Protein AF-0000000075780734 (afdb_homodimer)

InterPro domains:
  IPR013120 Fatty acyl-CoA reductase-like, NAD-binding domain [PF07993] (16-285)
  IPR026055 Fatty acyl-CoA reductase [PTHR11011] (5-452)
  IPR033640 Fatty acyl-CoA reductase, C-terminal [PF03015] (357-449)
  IPR033640 Fatty acyl-CoA reductase, C-terminal [cd09071] (356-446)
  IPR036291 NAD(P)-binding domain superfamily [SSF51735] (4-291)

Structure (mmCIF, N/CA/C/O backbone):
data_AF-0000000075780734-model_v1
#
loop_
_entity.id
_entity.type
_entity.pdbx_description
1 polymer 'Fatty acyl-CoA reductase'
#
loop_
_atom_site.group_PDB
_atom_site.id
_atom_site.type_symbol
_atom_site.label_atom_id
_atom_site.label_alt_id
_atom_site.label_comp_id
_atom_site.label_asym_id
_atom_site.label_entity_id
_atom_site.label_seq_id
_atom_site.pdbx_PDB_ins_code
_atom_site.Cartn_x
_atom_site.Cartn_y
_atom_site.Cartn_z
_atom_site.occupancy
_atom_site.B_iso_or_equiv
_atom_site.auth_seq_id
_atom_site.auth_comp_id
_atom_site.auth_asym_id
_atom_site.auth_atom_id
_atom_site.pdbx_PDB_model_num
ATOM 1 N N . MET A 1 1 ? -35.531 41.156 9.164 1 68.5 1 MET A N 1
ATOM 2 C CA . MET A 1 1 ? -34.125 41.5 9.086 1 68.5 1 MET A CA 1
ATOM 3 C C . MET A 1 1 ? -33.25 40.375 9.672 1 68.5 1 MET A C 1
ATOM 5 O O . MET A 1 1 ? -33.656 39.719 10.617 1 68.5 1 MET A O 1
ATOM 9 N N . ALA A 1 2 ? -32.25 40.062 8.992 1 86.81 2 ALA A N 1
ATOM 10 C CA . ALA A 1 2 ? -31.328 39.062 9.531 1 86.81 2 ALA A CA 1
ATOM 11 C C . ALA A 1 2 ? -30.844 39.438 10.922 1 86.81 2 ALA A C 1
ATOM 13 O O . ALA A 1 2 ? -30.609 40.625 11.203 1 86.81 2 ALA A O 1
ATOM 14 N N . PRO A 1 3 ? -30.922 38.562 11.852 1 94.81 3 PRO A N 1
ATOM 15 C CA . PRO A 1 3 ? -30.391 38.875 13.18 1 94.81 3 PRO A CA 1
ATOM 16 C C . PRO A 1 3 ? -28.922 39.312 13.141 1 94.81 3 PRO A C 1
ATOM 18 O O . PRO A 1 3 ? -28.203 38.969 12.203 1 94.81 3 PRO A O 1
ATOM 21 N N . SER A 1 4 ? -28.562 40.094 14.086 1 97.06 4 SER A N 1
ATOM 22 C CA . SER A 1 4 ? -27.141 40.375 14.258 1 97.06 4 SER A CA 1
ATOM 23 C C . SER A 1 4 ? -26.375 39.094 14.633 1 97.06 4 SER A C 1
ATOM 25 O O . SER A 1 4 ? -26.984 38.094 14.992 1 97.06 4 SER A O 1
ATOM 27 N N . VAL A 1 5 ? -25.062 39.156 14.547 1 98.12 5 VAL A N 1
ATOM 28 C CA . VAL A 1 5 ? -24.234 37.969 14.812 1 98.12 5 VAL A CA 1
ATOM 29 C C . VAL A 1 5 ? -24.406 37.562 16.281 1 98.12 5 VAL A C 1
ATOM 31 O O . VAL A 1 5 ? -24.672 36.375 16.562 1 98.12 5 VAL A O 1
ATOM 34 N N . PRO A 1 6 ? -24.391 38.5 17.266 1 98 6 PRO A N 1
ATOM 35 C CA . PRO A 1 6 ? -24.609 38.094 18.641 1 98 6 PRO A CA 1
ATOM 36 C C . PRO A 1 6 ? -26.031 37.562 18.891 1 98 6 PRO A C 1
ATOM 38 O O . PRO A 1 6 ? -26.219 36.656 19.688 1 98 6 PRO A O 1
ATOM 41 N N . GLU A 1 7 ? -26.953 38.125 18.219 1 97.75 7 GLU A N 1
ATOM 42 C CA . GLU A 1 7 ? -28.328 37.656 18.328 1 97.75 7 GLU A CA 1
ATOM 43 C C . GLU A 1 7 ? -28.469 36.219 17.812 1 97.75 7 GLU A C 1
ATOM 45 O O . GLU A 1 7 ? -29.234 35.438 18.375 1 97.75 7 GLU A O 1
ATOM 50 N N . PHE A 1 8 ? -27.859 35.969 16.734 1 98 8 PHE A N 1
ATOM 51 C CA . PHE A 1 8 ? -27.875 34.594 16.188 1 98 8 PHE A CA 1
ATOM 52 C C . PHE A 1 8 ? -27.359 33.594 17.203 1 98 8 PHE A C 1
ATOM 54 O O . PHE A 1 8 ? -27.938 32.531 17.359 1 98 8 PHE A O 1
ATOM 61 N N . TYR A 1 9 ? -26.312 33.906 17.938 1 98.5 9 TYR A N 1
ATOM 62 C CA . TYR A 1 9 ? -25.672 32.969 18.875 1 98.5 9 TYR A CA 1
ATOM 63 C C . TYR A 1 9 ? -26.422 32.938 20.203 1 98.5 9 TYR A C 1
ATOM 65 O O . TYR A 1 9 ? -26.172 32.062 21.031 1 98.5 9 TYR A O 1
ATOM 73 N N . LYS A 1 10 ? -27.344 33.906 20.375 1 98.38 10 LYS A N 1
ATOM 74 C CA . LYS A 1 10 ? -28.078 34 21.641 1 98.38 10 LYS A CA 1
ATOM 75 C C . LYS A 1 10 ? -28.875 32.719 21.906 1 98.38 10 LYS A C 1
ATOM 77 O O . LYS A 1 10 ? -29.609 32.25 21.031 1 98.38 10 LYS A O 1
ATOM 82 N N . GLY A 1 11 ? -28.625 32.125 23.047 1 98.12 11 GLY A N 1
ATOM 83 C CA . GLY A 1 11 ? -29.359 30.969 23.484 1 98.12 11 GLY A CA 1
ATOM 84 C C . GLY A 1 11 ? -28.922 29.688 22.797 1 98.12 11 GLY A C 1
ATOM 85 O O . GLY A 1 11 ? -29.516 28.625 23 1 98.12 11 GLY A O 1
ATOM 86 N N . LYS A 1 12 ? -27.938 29.75 22 1 98.25 12 LYS A N 1
ATOM 87 C CA . LYS A 1 12 ? -27.469 28.578 21.266 1 98.25 12 LYS A CA 1
ATOM 88 C C . LYS A 1 12 ? -26.453 27.781 22.078 1 98.25 12 LYS A C 1
ATOM 90 O O . LYS A 1 12 ? -25.75 28.344 22.922 1 98.25 12 LYS A O 1
ATOM 95 N N . SER A 1 13 ? -26.422 26.516 21.828 1 98.69 13 SER A N 1
ATOM 96 C CA . SER A 1 13 ? -25.406 25.609 22.359 1 98.69 13 SER A CA 1
ATOM 97 C C . SER A 1 13 ? -24.406 25.219 21.281 1 98.69 13 SER A C 1
ATOM 99 O O . SER A 1 13 ? -24.797 24.828 20.172 1 98.69 13 SER A O 1
ATOM 101 N N . ILE A 1 14 ? -23.125 25.375 21.594 1 98.81 14 ILE A N 1
ATOM 102 C CA . ILE A 1 14 ? -22.062 25.203 20.609 1 98.81 14 ILE A CA 1
ATOM 103 C C . ILE A 1 14 ? -21.094 24.141 21.094 1 98.81 14 ILE A C 1
ATOM 105 O O . ILE A 1 14 ? -20.641 24.172 22.25 1 98.81 14 ILE A O 1
ATOM 109 N N . LEU A 1 15 ? -20.812 23.141 20.266 1 98.81 15 LEU A N 1
ATOM 110 C CA . LEU A 1 15 ? -19.75 22.172 20.531 1 98.81 15 LEU A CA 1
ATOM 111 C C . LEU A 1 15 ? -18.469 22.562 19.828 1 98.81 15 LEU A C 1
ATOM 113 O O . LEU A 1 15 ? -18.453 22.797 18.625 1 98.81 15 LEU A O 1
ATOM 117 N N . ILE A 1 16 ? -17.391 22.703 20.578 1 98.5 16 ILE A N 1
ATOM 118 C CA . ILE A 1 16 ? -16.078 23.031 20.031 1 98.5 16 ILE A CA 1
ATOM 119 C C . ILE A 1 16 ? -15.102 21.891 20.312 1 98.5 16 ILE A C 1
ATOM 121 O O . ILE A 1 16 ? -14.938 21.469 21.453 1 98.5 16 ILE A O 1
ATOM 125 N N . THR A 1 17 ? -14.547 21.344 19.234 1 97.81 17 THR A N 1
ATOM 126 C CA . THR A 1 17 ? -13.414 20.438 19.391 1 97.81 17 THR A CA 1
ATOM 127 C C . THR A 1 17 ? -12.102 21.188 19.172 1 97.81 17 THR A C 1
ATOM 129 O O . THR A 1 17 ? -12.055 22.172 18.422 1 97.81 17 THR A O 1
ATOM 132 N N . GLY A 1 18 ? -11.023 20.844 19.891 1 95.75 18 GLY A N 1
ATOM 133 C CA . GLY A 1 18 ? -9.734 21.5 19.766 1 95.75 18 GLY A CA 1
ATOM 134 C C . GLY A 1 18 ? -9.648 22.781 20.562 1 95.75 18 GLY A C 1
ATOM 135 O O . GLY A 1 18 ? -8.852 23.672 20.25 1 95.75 18 GLY A O 1
ATOM 136 N N . SER A 1 19 ? -10.406 22.875 21.625 1 95.81 19 SER A N 1
ATOM 137 C CA . SER A 1 19 ? -10.508 24.125 22.375 1 95.81 19 SER A CA 1
ATOM 138 C C . SER A 1 19 ? -9.234 24.391 23.172 1 95.81 19 SER A C 1
ATOM 140 O O . SER A 1 19 ? -9.031 25.5 23.672 1 95.81 19 SER A O 1
ATOM 142 N N . THR A 1 20 ? -8.375 23.406 23.281 1 93.25 20 THR A N 1
ATOM 143 C CA . THR A 1 20 ? -7.113 23.609 23.984 1 93.25 20 THR A CA 1
ATOM 144 C C . THR A 1 20 ? -6.02 24.047 23.016 1 93.25 20 THR A C 1
ATOM 146 O O . THR A 1 20 ? -4.934 24.453 23.438 1 93.25 20 THR A O 1
ATOM 149 N N . GLY A 1 21 ? -6.316 24.031 21.797 1 93.62 21 GLY A N 1
ATOM 150 C CA . GLY A 1 21 ? -5.367 24.469 20.781 1 93.62 21 GLY A CA 1
ATOM 151 C C . GLY A 1 21 ? -5.348 25.969 20.609 1 93.62 21 GLY A C 1
ATOM 152 O O . GLY A 1 21 ? -6.168 26.688 21.188 1 93.62 21 GLY A O 1
ATOM 153 N N . PHE A 1 22 ? -4.484 26.391 19.75 1 95.44 22 PHE A N 1
ATOM 154 C CA . PHE A 1 22 ? -4.23 27.797 19.484 1 95.44 22 PHE A CA 1
ATOM 155 C C . PHE A 1 22 ? -5.488 28.484 18.969 1 95.44 22 PHE A C 1
ATOM 157 O O . PHE A 1 22 ? -6.02 29.391 19.625 1 95.44 22 PHE A O 1
ATOM 164 N N . VAL A 1 23 ? -6.055 27.984 17.875 1 96.75 23 VAL A N 1
ATOM 165 C CA . VAL A 1 23 ? -7.25 28.562 17.281 1 96.75 23 VAL A CA 1
ATOM 166 C C . VAL A 1 23 ? -8.453 28.312 18.188 1 96.75 23 VAL A C 1
ATOM 168 O O . VAL A 1 23 ? -9.305 29.188 18.344 1 96.75 23 VAL A O 1
ATOM 171 N N . GLY A 1 24 ? -8.484 27.156 18.781 1 97.25 24 GLY A N 1
ATOM 172 C CA . GLY A 1 24 ? -9.586 26.781 19.656 1 97.25 24 GLY A CA 1
ATOM 173 C C . GLY A 1 24 ? -9.742 27.719 20.844 1 97.25 24 GLY A C 1
ATOM 174 O O . GLY A 1 24 ? -10.852 28.141 21.172 1 97.25 24 GLY A O 1
ATOM 175 N N . LYS A 1 25 ? -8.641 28.047 21.531 1 97.25 25 LYS A N 1
ATOM 176 C CA . LYS A 1 25 ? -8.672 28.953 22.656 1 97.25 25 LYS A CA 1
ATOM 177 C C . LYS A 1 25 ? -9.195 30.328 22.25 1 97.25 25 LYS A C 1
ATOM 179 O O . LYS A 1 25 ? -10 30.938 22.953 1 97.25 25 LYS A O 1
ATOM 184 N N . ALA A 1 26 ? -8.695 30.75 21.094 1 97.75 26 ALA A N 1
ATOM 185 C CA . ALA A 1 26 ? -9.109 32.062 20.594 1 97.75 26 ALA A CA 1
ATOM 186 C C . ALA A 1 26 ? -10.602 32.062 20.25 1 97.75 26 ALA A C 1
ATOM 188 O O . ALA A 1 26 ? -11.281 33.062 20.453 1 97.75 26 ALA A O 1
ATOM 189 N N . LEU A 1 27 ? -11.086 30.969 19.75 1 98.06 27 LEU A N 1
ATOM 190 C CA . LEU A 1 27 ? -12.5 30.828 19.422 1 98.06 27 LEU A CA 1
ATOM 191 C C . LEU A 1 27 ? -13.367 30.938 20.672 1 98.06 27 LEU A C 1
ATOM 193 O O . LEU A 1 27 ? -14.367 31.656 20.672 1 98.06 27 LEU A O 1
ATOM 197 N N . VAL A 1 28 ? -12.984 30.219 21.672 1 98.19 28 VAL A N 1
ATOM 198 C CA . VAL A 1 28 ? -13.719 30.219 22.938 1 98.19 28 VAL A CA 1
ATOM 199 C C . VAL A 1 28 ? -13.734 31.625 23.516 1 98.19 28 VAL A C 1
ATOM 201 O O . VAL A 1 28 ? -14.781 32.125 23.938 1 98.19 28 VAL A O 1
ATOM 204 N N . GLU A 1 29 ? -12.562 32.25 23.547 1 98.38 29 GLU A N 1
ATOM 205 C CA . GLU A 1 29 ? -12.445 33.594 24.109 1 98.38 29 GLU A CA 1
ATOM 206 C C . GLU A 1 29 ? -13.352 34.594 23.375 1 98.38 29 GLU A C 1
ATOM 208 O O . GLU A 1 29 ? -14.07 35.375 24 1 98.38 29 GLU A O 1
ATOM 213 N N . LYS A 1 30 ? -13.328 34.594 22.062 1 98.44 30 LYS A N 1
ATOM 214 C CA . LYS A 1 30 ? -14.117 35.5 21.25 1 98.44 30 LYS A CA 1
ATOM 215 C C . LYS A 1 30 ? -15.609 35.281 21.469 1 98.44 30 LYS A C 1
ATOM 217 O O . LYS A 1 30 ? -16.375 36.25 21.578 1 98.44 30 LYS A O 1
ATOM 222 N N . LEU A 1 31 ? -16.047 34.031 21.484 1 98.12 31 LEU A N 1
ATOM 223 C CA . LEU A 1 31 ? -17.453 33.719 21.703 1 98.12 31 LEU A CA 1
ATOM 224 C C . LEU A 1 31 ? -17.938 34.25 23.047 1 98.12 31 LEU A C 1
ATOM 226 O O . LEU A 1 31 ? -19.016 34.875 23.125 1 98.12 31 LEU A O 1
ATOM 230 N N . LEU A 1 32 ? -17.172 34.031 24.094 1 97.88 32 LEU A N 1
ATOM 231 C CA . LEU A 1 32 ? -17.547 34.469 25.422 1 97.88 32 LEU A CA 1
ATOM 232 C C . LEU A 1 32 ? -17.594 36 25.5 1 97.88 32 LEU A C 1
ATOM 234 O O . LEU A 1 32 ? -18.438 36.562 26.203 1 97.88 32 LEU A O 1
ATOM 238 N N . ARG A 1 33 ? -16.672 36.594 24.766 1 97.44 33 ARG A N 1
ATOM 239 C CA . ARG A 1 33 ? -16.547 38.062 24.844 1 97.44 33 ARG A CA 1
ATOM 240 C C . ARG A 1 33 ? -17.609 38.75 23.984 1 97.44 33 ARG A C 1
ATOM 242 O O . ARG A 1 33 ? -18.266 39.688 24.422 1 97.44 33 ARG A O 1
ATOM 249 N N . SER A 1 34 ? -17.844 38.25 22.797 1 97.44 34 SER A N 1
ATOM 250 C CA . SER A 1 34 ? -18.641 39 21.812 1 97.44 34 SER A CA 1
ATOM 251 C C . SER A 1 34 ? -20.062 38.438 21.719 1 97.44 34 SER A C 1
ATOM 253 O O . SER A 1 34 ? -20.953 39.094 21.172 1 97.44 34 SER A O 1
ATOM 255 N N . CYS A 1 35 ? -20.297 37.25 22.219 1 97.44 35 CYS A N 1
ATOM 256 C CA . CYS A 1 35 ? -21.625 36.656 22.25 1 97.44 35 CYS A CA 1
ATOM 257 C C . CYS A 1 35 ? -21.938 36.125 23.656 1 97.44 35 CYS A C 1
ATOM 259 O O . CYS A 1 35 ? -22.203 34.938 23.844 1 97.44 35 CYS A O 1
ATOM 261 N N . PRO A 1 36 ? -22.094 37 24.578 1 93.62 36 PRO A N 1
ATOM 262 C CA . PRO A 1 36 ? -22.203 36.594 25.984 1 93.62 36 PRO A CA 1
ATOM 263 C C . PRO A 1 36 ? -23.531 35.906 26.297 1 93.62 36 PRO A C 1
ATOM 265 O O . PRO A 1 36 ? -23.656 35.281 27.344 1 93.62 36 PRO A O 1
ATOM 268 N N . GLU A 1 37 ? -24.5 36 25.422 1 97 37 GLU A N 1
ATOM 269 C CA . GLU A 1 37 ? -25.812 35.406 25.703 1 97 37 GLU A CA 1
ATOM 270 C C . GLU A 1 37 ? -25.922 34 25.109 1 97 37 GLU A C 1
ATOM 272 O O . GLU A 1 37 ? -27.016 33.438 25.047 1 97 37 GLU A O 1
ATOM 277 N N . VAL A 1 38 ? -24.844 33.469 24.641 1 97.81 38 VAL A N 1
ATOM 278 C CA . VAL A 1 38 ? -24.812 32.062 24.266 1 97.81 38 VAL A CA 1
ATOM 279 C C . VAL A 1 38 ? -25.297 31.203 25.438 1 97.81 38 VAL A C 1
ATOM 281 O O . VAL A 1 38 ? -25.125 31.594 26.609 1 97.81 38 VAL A O 1
ATOM 284 N N . ASP A 1 39 ? -25.938 30.109 25.188 1 98.12 39 ASP A N 1
ATOM 285 C CA . ASP A 1 39 ? -26.453 29.281 26.266 1 98.12 39 ASP A CA 1
ATOM 286 C C . ASP A 1 39 ? -25.328 28.438 26.891 1 98.12 39 ASP A C 1
ATOM 288 O O . ASP A 1 39 ? -25.062 28.531 28.078 1 98.12 39 ASP A O 1
ATOM 292 N N . THR A 1 40 ? -24.734 27.547 26.062 1 98.44 40 THR A N 1
ATOM 293 C CA . THR A 1 40 ? -23.688 26.656 26.547 1 98.44 40 THR A CA 1
ATOM 294 C C . THR A 1 40 ? -22.641 26.422 25.469 1 98.44 40 THR A C 1
ATOM 296 O O . THR A 1 40 ? -22.984 26.266 24.297 1 98.44 40 THR A O 1
ATOM 299 N N . ILE A 1 41 ? -21.406 26.484 25.875 1 98.56 41 ILE A N 1
ATOM 300 C CA . ILE A 1 41 ? -20.297 26.094 25.016 1 98.56 41 ILE A CA 1
ATOM 301 C C . ILE A 1 41 ? -19.703 24.781 25.516 1 98.56 41 ILE A C 1
ATOM 303 O O . ILE A 1 41 ? -19.031 24.75 26.562 1 98.56 41 ILE A O 1
ATOM 307 N N . TYR A 1 42 ? -20.031 23.688 24.766 1 98.38 42 TYR A N 1
ATOM 308 C CA . TYR A 1 42 ? -19.469 22.375 25.078 1 98.38 42 TYR A CA 1
ATOM 309 C C . TYR A 1 42 ? -18.031 22.266 24.562 1 98.38 42 TYR A C 1
ATOM 311 O O . TYR A 1 42 ? -17.766 22.531 23.391 1 98.38 42 TYR A O 1
ATOM 319 N N . LEU A 1 43 ? -17.156 21.891 25.438 1 98 43 LEU A N 1
ATOM 320 C CA . LEU A 1 43 ? -15.758 21.688 25.062 1 98 43 LEU A CA 1
ATOM 321 C C . LEU A 1 43 ? -15.383 20.219 25.156 1 98 43 LEU A C 1
ATOM 323 O O . LEU A 1 43 ? -15.391 19.625 26.234 1 98 43 LEU A O 1
ATOM 327 N N . LEU A 1 44 ? -15.086 19.609 24 1 96.62 44 LEU A N 1
ATOM 328 C CA . LEU A 1 44 ? -14.602 18.234 24 1 96.62 44 LEU A CA 1
ATOM 329 C C . LEU A 1 44 ? -13.141 18.172 24.438 1 96.62 44 LEU A C 1
ATOM 331 O O . LEU A 1 44 ? -12.25 18.625 23.719 1 96.62 44 LEU A O 1
ATOM 335 N N . LEU A 1 45 ? -12.938 17.656 25.625 1 93.12 45 LEU A N 1
ATOM 336 C CA . LEU A 1 45 ? -11.586 17.578 26.172 1 93.12 45 LEU A CA 1
ATOM 337 C C . LEU A 1 45 ? -11.258 16.172 26.641 1 93.12 45 LEU A C 1
ATOM 339 O O . LEU A 1 45 ? -12.125 15.477 27.172 1 93.12 45 LEU A O 1
ATOM 343 N N . ARG A 1 46 ? -10.039 15.828 26.469 1 87.69 46 ARG A N 1
ATOM 344 C CA . ARG A 1 46 ? -9.57 14.547 26.969 1 87.69 46 ARG A CA 1
ATOM 345 C C . ARG A 1 46 ? -9.484 14.547 28.5 1 87.69 46 ARG A C 1
ATOM 347 O O . ARG A 1 46 ? -9.031 15.531 29.094 1 87.69 46 ARG A O 1
ATOM 354 N N . PRO A 1 47 ? -9.891 13.484 29 1 84.88 47 PRO A N 1
ATOM 355 C CA . PRO A 1 47 ? -9.742 13.406 30.453 1 84.88 47 PRO A CA 1
ATOM 356 C C . PRO A 1 47 ? -8.273 13.359 30.906 1 84.88 47 PRO A C 1
ATOM 358 O O . PRO A 1 47 ? -7.441 12.758 30.219 1 84.88 47 PRO A O 1
ATOM 361 N N . LYS A 1 48 ? -7.957 14.141 31.781 1 82.44 48 LYS A N 1
ATOM 362 C CA . LYS A 1 48 ? -6.633 14.094 32.406 1 82.44 48 LYS A CA 1
ATOM 363 C C . LYS A 1 48 ? -6.691 13.445 33.781 1 82.44 48 LYS A C 1
ATOM 365 O O . LYS A 1 48 ? -7.578 13.742 34.562 1 82.44 48 LYS A O 1
ATOM 370 N N . LYS A 1 49 ? -5.75 12.508 33.938 1 76.12 49 LYS A N 1
ATOM 371 C CA . LYS A 1 49 ? -5.715 11.75 35.188 1 76.12 49 LYS A CA 1
ATOM 372 C C . LYS A 1 49 ? -5.598 12.68 36.375 1 76.12 49 LYS A C 1
ATOM 374 O O . LYS A 1 49 ? -4.754 13.578 36.406 1 76.12 49 LYS A O 1
ATOM 379 N N . GLY A 1 50 ? -6.387 12.555 37.25 1 76.62 50 GLY A N 1
ATOM 380 C CA . GLY A 1 50 ? -6.305 13.273 38.5 1 76.62 50 GLY A CA 1
ATOM 381 C C . GLY A 1 50 ? -7.055 14.586 38.5 1 76.62 50 GLY A C 1
ATOM 382 O O . GLY A 1 50 ? -7.172 15.25 39.531 1 76.62 50 GLY A O 1
ATOM 383 N N . LEU A 1 51 ? -7.488 15.07 37.344 1 84 51 LEU A N 1
ATOM 384 C CA . LEU A 1 51 ? -8.211 16.344 37.281 1 84 51 LEU A CA 1
ATOM 385 C C . LEU A 1 51 ? -9.68 16.109 36.938 1 84 51 LEU A C 1
ATOM 387 O O . LEU A 1 51 ? -9.992 15.312 36.031 1 84 51 LEU A O 1
ATOM 391 N N . ASN A 1 52 ? -10.469 16.703 37.688 1 84.81 52 ASN A N 1
ATOM 392 C CA . ASN A 1 52 ? -11.883 16.656 37.312 1 84.81 52 ASN A CA 1
ATOM 393 C C . ASN A 1 52 ? -12.242 17.734 36.281 1 84.81 52 ASN A C 1
ATOM 395 O O . ASN A 1 52 ? -11.383 18.484 35.844 1 84.81 52 ASN A O 1
ATOM 399 N N . SER A 1 53 ? -13.469 17.75 35.875 1 86.19 53 SER A N 1
ATOM 400 C CA . SER A 1 53 ? -13.945 18.625 34.812 1 86.19 53 SER A CA 1
ATOM 401 C C . SER A 1 53 ? -13.781 20.094 35.219 1 86.19 53 SER A C 1
ATOM 403 O O . SER A 1 53 ? -13.406 20.922 34.375 1 86.19 53 SER A O 1
ATOM 405 N N . GLU A 1 54 ? -13.992 20.391 36.375 1 88.38 54 GLU A N 1
ATOM 406 C CA . GLU A 1 54 ? -13.898 21.766 36.844 1 88.38 54 GLU A CA 1
ATOM 407 C C . GLU A 1 54 ? -12.445 22.25 36.844 1 88.38 54 GLU A C 1
ATOM 409 O O . GLU A 1 54 ? -12.172 23.391 36.469 1 88.38 54 GLU A O 1
ATOM 414 N N . GLU A 1 55 ? -11.617 21.406 37.281 1 90.88 55 GLU A N 1
ATOM 415 C CA . GLU A 1 55 ? -10.203 21.75 37.281 1 90.88 55 GLU A CA 1
ATOM 416 C C . GLU A 1 55 ? -9.656 21.938 35.875 1 90.88 55 GLU A C 1
ATOM 418 O O . GLU A 1 55 ? -8.852 22.844 35.625 1 90.88 55 GLU A O 1
ATOM 423 N N . ARG A 1 56 ? -10.117 21.156 35.031 1 91.38 56 ARG A N 1
ATOM 424 C CA . ARG A 1 56 ? -9.703 21.266 33.656 1 91.38 56 ARG A CA 1
ATOM 425 C C . ARG A 1 56 ? -10.164 22.578 33.031 1 91.38 56 ARG A C 1
ATOM 427 O O . ARG A 1 56 ? -9.461 23.172 32.219 1 91.38 56 ARG A O 1
ATOM 434 N N . LEU A 1 57 ? -11.352 22.938 33.375 1 92.56 57 LEU A N 1
ATOM 435 C CA . LEU A 1 57 ? -11.891 24.188 32.875 1 92.56 57 LEU A CA 1
ATOM 436 C C . LEU A 1 57 ? -11.164 25.375 33.469 1 92.56 57 LEU A C 1
ATOM 438 O O . LEU A 1 57 ? -10.945 26.391 32.812 1 92.56 57 LEU A O 1
ATOM 442 N N . ARG A 1 58 ? -10.789 25.203 34.656 1 91.5 58 ARG A N 1
ATOM 443 C CA . ARG A 1 58 ? -10.016 26.25 35.344 1 91.5 58 ARG A CA 1
ATOM 444 C C . ARG A 1 58 ? -8.648 26.422 34.688 1 91.5 58 ARG A C 1
ATOM 446 O O . ARG A 1 58 ? -8.172 27.547 34.5 1 91.5 58 ARG A O 1
ATOM 453 N N . ASP A 1 59 ? -8.094 25.359 34.375 1 92 59 ASP A N 1
ATOM 454 C CA . ASP A 1 59 ? -6.809 25.406 33.719 1 92 59 ASP A CA 1
ATOM 455 C C . ASP A 1 59 ? -6.918 26.109 32.375 1 92 59 ASP A C 1
ATOM 457 O O . ASP A 1 59 ? -6.051 26.906 32 1 92 59 ASP A O 1
ATOM 461 N N . LEU A 1 60 ? -7.934 25.828 31.656 1 92.69 60 LEU A N 1
ATOM 462 C CA . LEU A 1 60 ? -8.156 26.484 30.375 1 92.69 60 LEU A CA 1
ATOM 463 C C . LEU A 1 60 ? -8.375 27.984 30.547 1 92.69 60 LEU A C 1
ATOM 465 O O . LEU A 1 60 ? -7.781 28.781 29.828 1 92.69 60 LEU A O 1
ATOM 469 N N . SER A 1 61 ? -9.172 28.344 31.531 1 94.25 61 SER A N 1
ATOM 470 C CA . SER A 1 61 ? -9.539 29.734 31.75 1 94.25 61 SER A CA 1
ATOM 471 C C . SER A 1 61 ? -8.359 30.531 32.312 1 94.25 61 SER A C 1
ATOM 473 O O . SER A 1 61 ? -8.375 31.766 32.281 1 94.25 61 SER A O 1
ATOM 475 N N . ALA A 1 62 ? -7.332 29.797 32.75 1 94.19 62 ALA A N 1
ATOM 476 C CA . ALA A 1 62 ? -6.16 30.438 33.344 1 94.19 62 ALA A CA 1
ATOM 477 C C . ALA A 1 62 ? -5.207 30.922 32.25 1 94.19 62 ALA A C 1
ATOM 479 O O . ALA A 1 62 ? -4.309 31.734 32.5 1 94.19 62 ALA A O 1
ATOM 480 N N . ASN A 1 63 ? -5.402 30.484 31.062 1 94.94 63 ASN A N 1
ATOM 481 C CA . ASN A 1 63 ? -4.547 30.922 29.969 1 94.94 63 ASN A CA 1
ATOM 482 C C . ASN A 1 63 ? -4.605 32.438 29.797 1 94.94 63 ASN A C 1
ATOM 484 O O . ASN A 1 63 ? -5.641 33.062 30.031 1 94.94 63 ASN A O 1
ATOM 488 N N . LYS A 1 64 ? -3.516 33 29.312 1 94.25 64 LYS A N 1
ATOM 489 C CA . LYS A 1 64 ? -3.338 34.438 29.219 1 94.25 64 LYS A CA 1
ATOM 490 C C . LYS A 1 64 ? -4.383 35.062 28.297 1 94.25 64 LYS A C 1
ATOM 492 O O . LYS A 1 64 ? -4.812 36.219 28.516 1 94.25 64 LYS A O 1
ATOM 497 N N . ILE A 1 65 ? -4.797 34.344 27.344 1 96.69 65 ILE A N 1
ATOM 498 C CA . ILE A 1 65 ? -5.73 34.875 26.359 1 96.69 65 ILE A CA 1
ATOM 499 C C . ILE A 1 65 ? -7.047 35.25 27.047 1 96.69 65 ILE A C 1
ATOM 501 O O . ILE A 1 65 ? -7.785 36.125 26.578 1 96.69 65 ILE A O 1
ATOM 505 N N . PHE A 1 66 ? -7.383 34.656 28.203 1 97.44 66 PHE A N 1
ATOM 506 C CA . PHE A 1 66 ? -8.656 34.844 28.891 1 97.44 66 PHE A CA 1
ATOM 507 C C . PHE A 1 66 ? -8.531 35.875 30.016 1 97.44 66 PHE A C 1
ATOM 509 O O . PHE A 1 66 ? -9.461 36.062 30.797 1 97.44 66 PHE A O 1
ATOM 516 N N . GLU A 1 67 ? -7.426 36.531 30.125 1 95.75 67 GLU A N 1
ATOM 517 C CA . GLU A 1 67 ? -7.129 37.438 31.219 1 95.75 67 GLU A CA 1
ATOM 518 C C . GLU A 1 67 ? -8.164 38.531 31.312 1 95.75 67 GLU A C 1
ATOM 520 O O . GLU A 1 67 ? -8.703 38.812 32.406 1 95.75 67 GLU A O 1
ATOM 525 N N . ASN A 1 68 ? -8.477 39.188 30.219 1 95.44 68 ASN A N 1
ATOM 526 C CA . ASN A 1 68 ? -9.445 40.281 30.219 1 95.44 68 ASN A CA 1
ATOM 527 C C . ASN A 1 68 ? -10.828 39.812 30.641 1 95.44 68 ASN A C 1
ATOM 529 O O . ASN A 1 68 ? -11.547 40.531 31.344 1 95.44 68 ASN A O 1
ATOM 533 N N . LEU A 1 69 ? -11.195 38.625 30.188 1 96.38 69 LEU A N 1
ATOM 534 C CA . LEU A 1 69 ? -12.492 38.062 30.547 1 96.38 69 LEU A CA 1
ATOM 535 C C . LEU A 1 69 ? -12.555 37.75 32.031 1 96.38 69 LEU A C 1
ATOM 537 O O . LEU A 1 69 ? -13.562 38 32.688 1 96.38 69 LEU A O 1
ATOM 541 N N . ARG A 1 70 ? -11.508 37.156 32.562 1 95.62 70 ARG A N 1
ATOM 542 C CA . ARG A 1 70 ? -11.445 36.812 33.969 1 95.62 70 ARG A CA 1
ATOM 543 C C . ARG A 1 70 ? -11.586 38.062 34.844 1 95.62 70 ARG A C 1
ATOM 545 O O . ARG A 1 70 ? -12.203 38.031 35.906 1 95.62 70 ARG A O 1
ATOM 552 N N . GLU A 1 71 ? -11.102 39.188 34.375 1 95.81 71 GLU A N 1
ATOM 553 C CA . GLU A 1 71 ? -11.094 40.438 35.125 1 95.81 71 GLU A CA 1
ATOM 554 C C . GLU A 1 71 ? -12.414 41.188 35 1 95.81 71 GLU A C 1
ATOM 556 O O . GLU A 1 71 ? -12.961 41.688 35.969 1 95.81 71 GLU A O 1
ATOM 561 N N . LYS A 1 72 ? -12.953 41.156 33.844 1 94.88 72 LYS A N 1
ATOM 562 C CA . LYS A 1 72 ? -14.078 42.062 33.531 1 94.88 72 LYS A CA 1
ATOM 563 C C . LYS A 1 72 ? -15.406 41.312 33.688 1 94.88 72 LYS A C 1
ATOM 565 O O . LYS A 1 72 ? -16.391 41.875 34.156 1 94.88 72 LYS A O 1
ATOM 570 N N . THR A 1 73 ? -15.43 40.094 33.188 1 95 73 THR A N 1
ATOM 571 C CA . THR A 1 73 ? -16.688 39.344 33.156 1 95 73 THR A CA 1
ATOM 572 C C . THR A 1 73 ? -16.453 37.875 33.5 1 95 73 THR A C 1
ATOM 574 O O . THR A 1 73 ? -16.734 37 32.688 1 95 73 THR A O 1
ATOM 577 N N . PRO A 1 74 ? -16.062 37.531 34.688 1 93.88 74 PRO A N 1
ATOM 578 C CA . PRO A 1 74 ? -15.711 36.156 35.062 1 93.88 74 PRO A CA 1
ATOM 579 C C . PRO A 1 74 ? -16.891 35.219 34.969 1 93.88 74 PRO A C 1
ATOM 581 O O . PRO A 1 74 ? -16.703 34 34.75 1 93.88 74 PRO A O 1
ATOM 584 N N . ASP A 1 75 ? -18.125 35.688 35.062 1 94.94 75 ASP A N 1
ATOM 585 C CA . ASP A 1 75 ? -19.328 34.844 35.094 1 94.94 75 ASP A CA 1
ATOM 586 C C . ASP A 1 75 ? -19.562 34.188 33.75 1 94.94 75 ASP A C 1
ATOM 588 O O . ASP A 1 75 ? -20.281 33.188 33.656 1 94.94 75 ASP A O 1
ATOM 592 N N . VAL A 1 76 ? -18.938 34.688 32.719 1 95.12 76 VAL A N 1
ATOM 593 C CA . VAL A 1 76 ? -19.172 34.156 31.391 1 95.12 76 VAL A CA 1
ATOM 594 C C . VAL A 1 76 ? -18.594 32.75 31.297 1 95.12 76 VAL A C 1
ATOM 596 O O . VAL A 1 76 ? -19.016 31.969 30.438 1 95.12 76 VAL A O 1
ATOM 599 N N . PHE A 1 77 ? -17.672 32.375 32.156 1 96.25 77 PHE A N 1
ATOM 600 C CA . PHE A 1 77 ? -17.031 31.062 32.125 1 96.25 77 PHE A CA 1
ATOM 601 C C . PHE A 1 77 ? -18.016 29.984 32.562 1 96.25 77 PHE A C 1
ATOM 603 O O . PHE A 1 77 ? -17.781 28.797 32.344 1 96.25 77 PHE A O 1
ATOM 610 N N . LYS A 1 78 ? -19.125 30.344 33.219 1 95.38 78 LYS A N 1
ATOM 611 C CA . LYS A 1 78 ? -20.156 29.406 33.625 1 95.38 78 LYS A CA 1
ATOM 612 C C . LYS A 1 78 ? -20.859 28.797 32.406 1 95.38 78 LYS A C 1
ATOM 614 O O . LYS A 1 78 ? -21.516 27.766 32.531 1 95.38 78 LYS A O 1
ATOM 619 N N . LYS A 1 79 ? -20.719 29.484 31.297 1 96.75 79 LYS A N 1
ATOM 620 C CA . LYS A 1 79 ? -21.312 29.016 30.047 1 96.75 79 LYS A CA 1
ATOM 621 C C . LYS A 1 79 ? -20.531 27.844 29.469 1 96.75 79 LYS A C 1
ATOM 623 O O . LYS A 1 79 ? -21.016 27.156 28.562 1 96.75 79 LYS A O 1
ATOM 628 N N . LEU A 1 80 ? -19.344 27.562 30.031 1 97.62 80 LEU A N 1
ATOM 629 C CA . LEU A 1 80 ? -18.5 26.484 29.531 1 97.62 80 LEU A CA 1
ATOM 630 C C . LEU A 1 80 ? -18.859 25.156 30.219 1 97.62 80 LEU A C 1
ATOM 632 O O . LEU A 1 80 ? -19.047 25.109 31.438 1 97.62 80 LEU A O 1
ATOM 636 N N . LYS A 1 81 ? -19.031 24.156 29.438 1 97.12 81 LYS A N 1
ATOM 637 C CA . LYS A 1 81 ? -19.219 22.812 29.953 1 97.12 81 LYS A CA 1
ATOM 638 C C . LYS A 1 81 ? -18.234 21.828 29.328 1 97.12 81 LYS A C 1
ATOM 640 O O . LYS A 1 81 ? -18.125 21.766 28.094 1 97.12 81 LYS A O 1
ATOM 645 N N . LEU A 1 82 ? -17.578 21.141 30.156 1 96.31 82 LEU A N 1
ATOM 646 C CA . LEU A 1 82 ? -16.625 20.141 29.672 1 96.31 82 LEU A CA 1
ATOM 647 C C . LEU A 1 82 ? -17.344 18.844 29.328 1 96.31 82 LEU A C 1
ATOM 649 O O . LEU A 1 82 ? -18.141 18.328 30.125 1 96.31 82 LEU A O 1
ATOM 653 N N . VAL A 1 83 ? -17.141 18.391 28.141 1 96.69 83 VAL A N 1
ATOM 654 C CA . VAL A 1 83 ? -17.516 17.047 27.719 1 96.69 83 VAL A CA 1
ATOM 655 C C . VAL A 1 83 ? -16.281 16.172 27.609 1 96.69 83 VAL A C 1
ATOM 657 O O . VAL A 1 83 ? -15.469 16.328 26.703 1 96.69 83 VAL A O 1
ATOM 660 N N . ALA A 1 84 ? -16.219 15.25 28.531 1 94.81 84 ALA A N 1
ATOM 661 C CA . ALA A 1 84 ? -15.062 14.359 28.531 1 94.81 84 ALA A CA 1
ATOM 662 C C . ALA A 1 84 ? -15.086 13.43 27.312 1 94.81 84 ALA A C 1
ATOM 664 O O . ALA A 1 84 ? -16.062 12.711 27.094 1 94.81 84 ALA A O 1
ATOM 665 N N . GLY A 1 85 ? -14.055 13.516 26.5 1 94.44 85 GLY A N 1
ATOM 666 C CA . GLY A 1 85 ? -13.977 12.672 25.312 1 94.44 85 GLY A CA 1
ATOM 667 C C . GLY A 1 85 ? -12.656 12.812 24.578 1 94.44 85 GLY A C 1
ATOM 668 O O . GLY A 1 85 ? -11.789 13.586 24.984 1 94.44 85 GLY A O 1
ATOM 669 N N . ASP A 1 86 ? -12.508 11.969 23.562 1 93.19 86 ASP A N 1
ATOM 670 C CA . ASP A 1 86 ? -11.305 11.922 22.734 1 93.19 86 ASP A CA 1
ATOM 671 C C . ASP A 1 86 ? -11.656 11.625 21.281 1 93.19 86 ASP A C 1
ATOM 673 O O . ASP A 1 86 ? -12.359 10.648 21 1 93.19 86 ASP A O 1
ATOM 677 N N . ILE A 1 87 ? -11.133 12.438 20.422 1 92.81 87 ILE A N 1
ATOM 678 C CA . ILE A 1 87 ? -11.414 12.305 18.984 1 92.81 87 ILE A CA 1
ATOM 679 C C . ILE A 1 87 ? -10.883 10.961 18.484 1 92.81 87 ILE A C 1
ATOM 681 O O . ILE A 1 87 ? -11.336 10.469 17.453 1 92.81 87 ILE A O 1
ATOM 685 N N . LEU A 1 88 ? -9.961 10.289 19.203 1 92.88 88 LEU A N 1
ATOM 686 C CA . LEU A 1 88 ? -9.336 9.031 18.797 1 92.88 88 LEU A CA 1
ATOM 687 C C . LEU A 1 88 ? -10.188 7.836 19.219 1 92.88 88 LEU A C 1
ATOM 689 O O . LEU A 1 88 ? -9.984 6.723 18.719 1 92.88 88 LEU A O 1
ATOM 693 N N . ASP A 1 89 ? -11.094 8.086 20.094 1 94.19 89 ASP A N 1
ATOM 694 C CA . ASP A 1 89 ? -11.875 6.98 20.625 1 94.19 89 ASP A CA 1
ATOM 695 C C . ASP A 1 89 ? -13.156 6.77 19.812 1 94.19 89 ASP A C 1
ATOM 697 O O . ASP A 1 89 ? -13.688 7.719 19.234 1 94.19 89 ASP A O 1
ATOM 701 N N . ASN A 1 90 ? -13.641 5.547 19.828 1 93.75 90 ASN A N 1
ATOM 702 C CA . ASN A 1 90 ? -14.922 5.258 19.188 1 93.75 90 ASN A CA 1
ATOM 703 C C . ASN A 1 90 ? -16.047 6.105 19.797 1 93.75 90 ASN A C 1
ATOM 705 O O . ASN A 1 90 ? -16.109 6.285 21 1 93.75 90 ASN A O 1
ATOM 709 N N . GLU A 1 91 ? -16.875 6.711 18.938 1 94.94 91 GLU A N 1
ATOM 710 C CA . GLU A 1 91 ? -17.969 7.59 19.328 1 94.94 91 GLU A CA 1
ATOM 711 C C . GLU A 1 91 ? -17.469 8.742 20.188 1 94.94 91 GLU A C 1
ATOM 713 O O . GLU A 1 91 ? -18.156 9.172 21.125 1 94.94 91 GLU A O 1
ATOM 718 N N . LEU A 1 92 ? -16.141 9.125 20.078 1 96.12 92 LEU A N 1
ATOM 719 C CA . LEU A 1 92 ? -15.477 10.258 20.703 1 96.12 92 LEU A CA 1
ATOM 720 C C . LEU A 1 92 ? -15.25 9.992 22.188 1 96.12 92 LEU A C 1
ATOM 722 O O . LEU A 1 92 ? -14.844 10.898 22.922 1 96.12 92 LEU A O 1
ATOM 726 N N . GLY A 1 93 ? -15.625 8.812 22.672 1 95.81 93 GLY A N 1
ATOM 727 C CA . GLY A 1 93 ? -15.422 8.461 24.062 1 95.81 93 GLY A CA 1
ATOM 728 C C . GLY A 1 93 ? -16.328 9.227 25.016 1 95.81 93 GLY A C 1
ATOM 729 O O . GLY A 1 93 ? -16 9.391 26.188 1 95.81 93 GLY A O 1
ATOM 730 N N . ILE A 1 94 ? -17.391 9.781 24.5 1 96.94 94 ILE A N 1
ATOM 731 C CA . ILE A 1 94 ? -18.281 10.594 25.328 1 96.94 94 ILE A CA 1
ATOM 732 C C . ILE A 1 94 ? -19.266 9.688 26.062 1 96.94 94 ILE A C 1
ATOM 734 O O . ILE A 1 94 ? -19.641 8.633 25.547 1 96.94 94 ILE A O 1
ATOM 738 N N . SER A 1 95 ? -19.703 10.062 27.266 1 96.25 95 SER A N 1
ATOM 739 C CA . SER A 1 95 ? -20.672 9.289 28.031 1 96.25 95 SER A CA 1
ATOM 740 C C . SER A 1 95 ? -22.031 9.289 27.344 1 96.25 95 SER A C 1
ATOM 742 O O . SER A 1 95 ? -22.344 10.211 26.578 1 96.25 95 SER A O 1
ATOM 744 N N . PRO A 1 96 ? -22.844 8.273 27.547 1 97.06 96 PRO A N 1
ATOM 745 C CA . PRO A 1 96 ? -24.188 8.266 26.969 1 97.06 96 PRO A CA 1
ATOM 746 C C . PRO A 1 96 ? -25.016 9.492 27.359 1 97.06 96 PRO A C 1
ATOM 748 O O . PRO A 1 96 ? -25.781 10.008 26.547 1 97.06 96 PRO A O 1
ATOM 751 N N . GLU A 1 97 ? -24.828 9.961 28.562 1 97.38 97 GLU A N 1
ATOM 752 C CA . GLU A 1 97 ? -25.547 11.133 29.047 1 97.38 97 GLU A CA 1
ATOM 753 C C . GLU A 1 97 ? -25.141 12.383 28.266 1 97.38 97 GLU A C 1
ATOM 755 O O . GLU A 1 97 ? -26 13.156 27.828 1 97.38 97 GLU A O 1
ATOM 760 N N . ASP A 1 98 ? -23.891 12.578 28.125 1 97.44 98 ASP A N 1
ATOM 761 C CA . ASP A 1 98 ? -23.391 13.719 27.359 1 97.44 98 ASP A CA 1
ATOM 762 C C . ASP A 1 98 ? -23.828 13.633 25.906 1 97.44 98 ASP A C 1
ATOM 764 O O . ASP A 1 98 ? -24.141 14.648 25.281 1 97.44 98 ASP A O 1
ATOM 768 N N . LYS A 1 99 ? -23.75 12.422 25.406 1 97.94 99 LYS A N 1
ATOM 769 C CA . LYS A 1 99 ? -24.172 12.219 24.016 1 97.94 99 LYS A CA 1
ATOM 770 C C . LYS A 1 99 ? -25.625 12.633 23.812 1 97.94 99 LYS A C 1
ATOM 772 O O . LYS A 1 99 ? -25.938 13.344 22.859 1 97.94 99 LYS A O 1
ATOM 777 N N . ILE A 1 100 ? -26.5 12.203 24.641 1 98.25 100 ILE A N 1
ATOM 778 C CA . ILE A 1 100 ? -27.922 12.531 24.562 1 98.25 100 ILE A CA 1
ATOM 779 C C . ILE A 1 100 ? -28.109 14.047 24.688 1 98.25 100 ILE A C 1
ATOM 781 O O . ILE A 1 100 ? -28.891 14.648 23.938 1 98.25 100 ILE A O 1
ATOM 785 N N . GLU A 1 101 ? -27.406 14.656 25.594 1 98.31 101 GLU A N 1
ATOM 786 C CA . GLU A 1 101 ? -27.484 16.109 25.781 1 98.31 101 GLU A CA 1
ATOM 787 C C . GLU A 1 101 ? -27.078 16.844 24.516 1 98.31 101 GLU A C 1
ATOM 789 O O . GLU A 1 101 ? -27.766 17.781 24.078 1 98.31 101 GLU A O 1
ATOM 794 N N . LEU A 1 102 ? -26 16.438 23.969 1 98.56 102 LEU A N 1
ATOM 795 C CA . LEU A 1 102 ? -25.531 17.062 22.734 1 98.56 102 LEU A CA 1
ATOM 796 C C . LEU A 1 102 ? -26.531 16.859 21.594 1 98.56 102 LEU A C 1
ATOM 798 O O . LEU A 1 102 ? -26.797 17.781 20.844 1 98.56 102 LEU A O 1
ATOM 802 N N . GLN A 1 103 ? -27.031 15.656 21.5 1 98.44 103 GLN A N 1
ATOM 803 C CA . GLN A 1 103 ? -27.984 15.328 20.453 1 98.44 103 GLN A CA 1
ATOM 804 C C . GLN A 1 103 ? -29.25 16.188 20.562 1 98.44 103 GLN A C 1
ATOM 806 O O . GLN A 1 103 ? -29.828 16.594 19.547 1 98.44 103 GLN A O 1
ATOM 811 N N . GLU A 1 104 ? -29.594 16.578 21.781 1 98.31 104 GLU A N 1
ATOM 812 C CA . GLU A 1 104 ? -30.828 17.297 22.016 1 98.31 104 GLU A CA 1
ATOM 813 C C . GLU A 1 104 ? -30.625 18.812 21.984 1 98.31 104 GLU A C 1
ATOM 815 O O . GLU A 1 104 ? -31.516 19.562 21.578 1 98.31 104 GLU A O 1
ATOM 820 N N . ARG A 1 105 ? -29.422 19.25 22.344 1 98.31 105 ARG A N 1
ATOM 821 C CA . ARG A 1 105 ? -29.297 20.672 22.688 1 98.31 105 ARG A CA 1
ATOM 822 C C . ARG A 1 105 ? -28.359 21.375 21.719 1 98.31 105 ARG A C 1
ATOM 824 O O . ARG A 1 105 ? -28.469 22.594 21.5 1 98.31 105 ARG A O 1
ATOM 831 N N . CYS A 1 106 ? -27.453 20.719 21.125 1 98.62 106 CYS A N 1
ATOM 832 C CA . CYS A 1 106 ? -26.391 21.359 20.359 1 98.62 106 CYS A CA 1
ATOM 833 C C . CYS A 1 106 ? -26.922 21.922 19.047 1 98.62 106 CYS A C 1
ATOM 835 O O . CYS A 1 106 ? -27.641 21.234 18.328 1 98.62 106 CYS A O 1
ATOM 837 N N . ASN A 1 107 ? -26.531 23.172 18.75 1 98.81 107 ASN A N 1
ATOM 838 C CA . ASN A 1 107 ? -27 23.859 17.547 1 98.81 107 ASN A CA 1
ATOM 839 C C . ASN A 1 107 ? -25.859 24.031 16.531 1 98.81 107 ASN A C 1
ATOM 841 O O . ASN A 1 107 ? -26.109 24.062 15.32 1 98.81 107 ASN A O 1
ATOM 845 N N . ILE A 1 108 ? -24.656 24.219 17.031 1 98.88 108 ILE A N 1
ATOM 846 C CA . ILE A 1 108 ? -23.516 24.578 16.188 1 98.88 108 ILE A CA 1
ATOM 847 C C . ILE A 1 108 ? -22.312 23.734 16.578 1 98.88 108 ILE A C 1
ATOM 849 O O . ILE A 1 108 ? -22.047 23.516 17.766 1 98.88 108 ILE A O 1
ATOM 853 N N . ILE A 1 109 ? -21.594 23.203 15.609 1 98.88 109 ILE A N 1
ATOM 854 C CA . ILE A 1 109 ? -20.328 22.531 15.852 1 98.88 109 ILE A CA 1
ATOM 855 C C . ILE A 1 109 ? -19.188 23.312 15.18 1 98.88 109 ILE A C 1
ATOM 857 O O . ILE A 1 109 ? -19.266 23.625 13.992 1 98.88 109 ILE A O 1
ATOM 861 N N . LEU A 1 110 ? -18.234 23.688 15.922 1 98.75 110 LEU A N 1
ATOM 862 C CA . LEU A 1 110 ? -16.969 24.203 15.422 1 98.75 110 LEU A CA 1
ATOM 863 C C . LEU A 1 110 ? -15.859 23.172 15.625 1 98.75 110 LEU A C 1
ATOM 865 O O . LEU A 1 110 ? -15.336 23.016 16.734 1 98.75 110 LEU A O 1
ATOM 869 N N . HIS A 1 111 ? -15.539 22.469 14.539 1 98.38 111 HIS A N 1
ATOM 870 C CA . HIS A 1 111 ? -14.562 21.391 14.609 1 98.38 111 HIS A CA 1
ATOM 871 C C . HIS A 1 111 ? -13.164 21.891 14.242 1 98.38 111 HIS A C 1
ATOM 873 O O . HIS A 1 111 ? -12.781 21.859 13.07 1 98.38 111 HIS A O 1
ATOM 879 N N . SER A 1 112 ? -12.344 22.156 15.219 1 94.94 112 SER A N 1
ATOM 880 C CA . SER A 1 112 ? -11.016 22.719 15.008 1 94.94 112 SER A CA 1
ATOM 881 C C . SER A 1 112 ? -9.93 21.766 15.477 1 94.94 112 SER A C 1
ATOM 883 O O . SER A 1 112 ? -8.734 22.078 15.367 1 94.94 112 SER A O 1
ATOM 885 N N . ALA A 1 113 ? -10.344 20.609 15.945 1 85.56 113 ALA A N 1
ATOM 886 C CA . ALA A 1 113 ? -9.367 19.625 16.406 1 85.56 113 ALA A CA 1
ATOM 887 C C . ALA A 1 113 ? -8.602 19.016 15.242 1 85.56 113 ALA A C 1
ATOM 889 O O . ALA A 1 113 ? -9.203 18.578 14.258 1 85.56 113 ALA A O 1
ATOM 890 N N . ALA A 1 114 ? -7.32 19.141 15.32 1 80.88 114 ALA A N 1
ATOM 891 C CA . ALA A 1 114 ? -6.426 18.484 14.375 1 80.88 114 ALA A CA 1
ATOM 892 C C . ALA A 1 114 ? -5.004 18.422 14.914 1 80.88 114 ALA A C 1
ATOM 894 O O . ALA A 1 114 ? -4.633 19.188 15.805 1 80.88 114 ALA A O 1
ATOM 895 N N . CYS A 1 115 ? -4.359 17.438 14.492 1 80.06 115 CYS A N 1
ATOM 896 C CA . CYS A 1 115 ? -2.914 17.453 14.68 1 80.06 115 CYS A CA 1
ATOM 897 C C . CYS A 1 115 ? -2.225 18.141 13.5 1 80.06 115 CYS A C 1
ATOM 899 O O . CYS A 1 115 ? -2.354 17.703 12.359 1 80.06 115 CYS A O 1
ATOM 901 N N . VAL A 1 116 ? -1.485 19.188 13.828 1 78.69 116 VAL A N 1
ATOM 902 C CA . VAL A 1 116 ? -0.94 20.031 12.766 1 78.69 116 VAL A CA 1
ATOM 903 C C . VAL A 1 116 ? 0.513 19.641 12.5 1 78.69 116 VAL A C 1
ATOM 905 O O . VAL A 1 116 ? 1.211 20.328 11.742 1 78.69 116 VAL A O 1
ATOM 908 N N . ARG A 1 117 ? 0.885 18.484 13.047 1 78.88 117 ARG A N 1
ATOM 909 C CA . ARG A 1 117 ? 2.246 18.031 12.797 1 78.88 117 ARG A CA 1
ATOM 910 C C . ARG A 1 117 ? 2.391 17.484 11.383 1 78.88 117 ARG A C 1
ATOM 912 O O . ARG A 1 117 ? 1.51 16.781 10.891 1 78.88 117 ARG A O 1
ATOM 919 N N . PHE A 1 118 ? 3.514 17.828 10.805 1 81.88 118 PHE A N 1
ATOM 920 C CA . PHE A 1 118 ? 3.748 17.453 9.414 1 81.88 118 PHE A CA 1
ATOM 921 C C . PHE A 1 118 ? 4.387 16.078 9.328 1 81.88 118 PHE A C 1
ATOM 923 O O . PHE A 1 118 ? 4.367 15.438 8.273 1 81.88 118 PHE A O 1
ATOM 930 N N . ASP A 1 119 ? 4.941 15.586 10.414 1 82.25 119 ASP A N 1
ATOM 931 C CA . ASP A 1 119 ? 5.77 14.383 10.359 1 82.25 119 ASP A CA 1
ATOM 932 C C . ASP A 1 119 ? 5.086 13.211 11.07 1 82.25 119 ASP A C 1
ATOM 934 O O . ASP A 1 119 ? 5.746 12.25 11.461 1 82.25 119 ASP A O 1
ATOM 938 N N . LEU A 1 120 ? 3.834 13.375 11.289 1 89.5 120 LEU A N 1
ATOM 939 C CA . LEU A 1 120 ? 3.125 12.258 11.898 1 89.5 120 LEU A CA 1
ATOM 940 C C . LEU A 1 120 ? 3.074 11.062 10.945 1 89.5 120 LEU A C 1
ATOM 942 O O . LEU A 1 120 ? 2.973 11.242 9.734 1 89.5 120 LEU A O 1
ATOM 946 N N . LYS A 1 121 ? 3.152 9.914 11.578 1 94.06 121 LYS A N 1
ATOM 947 C CA . LYS A 1 121 ? 2.92 8.719 10.773 1 94.06 121 LYS A CA 1
ATOM 948 C C . LYS A 1 121 ? 1.528 8.742 10.148 1 94.06 121 LYS A C 1
ATOM 950 O O . LYS A 1 121 ? 0.577 9.234 10.758 1 94.06 121 LYS A O 1
ATOM 955 N N . LEU A 1 122 ? 1.442 8.156 9 1 95.94 122 LEU A N 1
ATOM 956 C CA . LEU A 1 122 ? 0.198 8.18 8.242 1 95.94 122 LEU A CA 1
ATOM 957 C C . LEU A 1 122 ? -0.963 7.656 9.086 1 95.94 122 LEU A C 1
ATOM 959 O O . LEU A 1 122 ? -2.029 8.273 9.133 1 95.94 122 LEU A O 1
ATOM 963 N N . LYS A 1 123 ? -0.737 6.535 9.703 1 96.25 123 LYS A N 1
ATOM 964 C CA . LYS A 1 123 ? -1.784 5.914 10.508 1 96.25 123 LYS A CA 1
ATOM 965 C C . LYS A 1 123 ? -2.305 6.879 11.57 1 96.25 123 LYS A C 1
ATOM 967 O O . LYS A 1 123 ? -3.516 7.059 11.719 1 96.25 123 LYS A O 1
ATOM 972 N N . ASP A 1 124 ? -1.424 7.516 12.266 1 95.69 124 ASP A N 1
ATOM 973 C CA . ASP A 1 124 ? -1.797 8.445 13.328 1 95.69 124 ASP A CA 1
ATOM 974 C C . ASP A 1 124 ? -2.5 9.672 12.758 1 95.69 124 ASP A C 1
ATOM 976 O O . ASP A 1 124 ? -3.482 10.156 13.328 1 95.69 124 ASP A O 1
ATOM 980 N N . ALA A 1 125 ? -1.974 10.188 11.719 1 96.25 125 ALA A N 1
ATOM 981 C CA . ALA A 1 125 ? -2.559 11.367 11.086 1 96.25 125 ALA A CA 1
ATOM 982 C C . ALA A 1 125 ? -3.984 11.086 10.617 1 96.25 125 ALA A C 1
ATOM 984 O O . ALA A 1 125 ? -4.887 11.906 10.828 1 96.25 125 ALA A O 1
ATOM 985 N N . ILE A 1 126 ? -4.188 9.891 10 1 97.38 126 ILE A N 1
ATOM 986 C CA . ILE A 1 126 ? -5.504 9.492 9.516 1 97.38 126 ILE A CA 1
ATOM 987 C C . ILE A 1 126 ? -6.461 9.312 10.688 1 97.38 126 ILE A C 1
ATOM 989 O O . ILE A 1 126 ? -7.609 9.75 10.641 1 97.38 126 ILE A O 1
ATOM 993 N N . ASP A 1 127 ? -6.012 8.719 11.719 1 96 127 ASP A N 1
ATOM 994 C CA . ASP A 1 127 ? -6.852 8.469 12.891 1 96 127 ASP A CA 1
ATOM 995 C C . ASP A 1 127 ? -7.285 9.773 13.547 1 96 127 ASP A C 1
ATOM 997 O O . ASP A 1 127 ? -8.438 9.914 13.961 1 96 127 ASP A O 1
ATOM 1001 N N . MET A 1 128 ? -6.418 10.695 13.562 1 95.06 128 MET A N 1
ATOM 1002 C CA . MET A 1 128 ? -6.695 11.961 14.227 1 95.06 128 MET A CA 1
ATOM 1003 C C . MET A 1 128 ? -7.516 12.875 13.328 1 95.06 128 MET A C 1
ATOM 1005 O O . MET A 1 128 ? -8.57 13.375 13.734 1 95.06 128 MET A O 1
ATOM 1009 N N . ASN A 1 129 ? -7.102 13.086 12.141 1 96.31 129 ASN A N 1
ATOM 1010 C CA . ASN A 1 129 ? -7.652 14.148 11.297 1 96.31 129 ASN A CA 1
ATOM 1011 C C . ASN A 1 129 ? -8.844 13.648 10.484 1 96.31 129 ASN A C 1
ATOM 1013 O O . ASN A 1 129 ? -9.82 14.383 10.297 1 96.31 129 ASN A O 1
ATOM 1017 N N . THR A 1 130 ? -8.766 12.414 9.992 1 97.75 130 THR A N 1
ATOM 1018 C CA . THR A 1 130 ? -9.805 11.922 9.102 1 97.75 130 THR A CA 1
ATOM 1019 C C . THR A 1 130 ? -10.844 11.117 9.875 1 97.75 130 THR A C 1
ATOM 1021 O O . THR A 1 130 ? -12.023 11.484 9.922 1 97.75 130 THR A O 1
ATOM 1024 N N . ARG A 1 131 ? -10.391 10.086 10.539 1 97.5 131 ARG A N 1
ATOM 1025 C CA . ARG A 1 131 ? -11.312 9.258 11.312 1 97.5 131 ARG A CA 1
ATOM 1026 C C . ARG A 1 131 ? -11.945 10.055 12.445 1 97.5 131 ARG A C 1
ATOM 1028 O O . ARG A 1 131 ? -13.109 9.852 12.789 1 97.5 131 ARG A O 1
ATOM 1035 N N . GLY A 1 132 ? -11.102 10.891 13.102 1 97.25 132 GLY A N 1
ATOM 1036 C CA . GLY A 1 132 ? -11.641 11.773 14.117 1 97.25 132 GLY A CA 1
ATOM 1037 C C . GLY A 1 132 ? -12.758 12.656 13.602 1 97.25 132 GLY A C 1
ATOM 1038 O O . GLY A 1 132 ? -13.789 12.828 14.266 1 97.25 132 GLY A O 1
ATOM 1039 N N . THR A 1 133 ? -12.578 13.203 12.43 1 98.19 133 THR A N 1
ATOM 1040 C CA . THR A 1 133 ? -13.602 14.039 11.812 1 98.19 133 THR A CA 1
ATOM 1041 C C . THR A 1 133 ? -14.852 13.227 11.492 1 98.19 133 THR A C 1
ATOM 1043 O O . THR A 1 133 ? -15.977 13.703 11.656 1 98.19 133 THR A O 1
ATOM 1046 N N . LEU A 1 134 ? -14.664 11.984 11.008 1 98.25 134 LEU A N 1
ATOM 1047 C CA . LEU A 1 134 ? -15.805 11.109 10.734 1 98.25 134 LEU A CA 1
ATOM 1048 C C . LEU A 1 134 ? -16.656 10.914 11.984 1 98.25 134 LEU A C 1
ATOM 1050 O O . LEU A 1 134 ? -17.891 10.953 11.922 1 98.25 134 LEU A O 1
ATOM 1054 N N . ARG A 1 135 ? -16.031 10.711 13.125 1 97.94 135 ARG A N 1
ATOM 1055 C CA . ARG A 1 135 ? -16.734 10.508 14.383 1 97.94 135 ARG A CA 1
ATOM 1056 C C . ARG A 1 135 ? -17.562 11.742 14.758 1 97.94 135 ARG A C 1
ATOM 1058 O O . ARG A 1 135 ? -18.672 11.617 15.258 1 97.94 135 ARG A O 1
ATOM 1065 N N . VAL A 1 136 ? -16.984 12.891 14.5 1 98.44 136 VAL A N 1
ATOM 1066 C CA . VAL A 1 136 ? -17.703 14.133 14.758 1 98.44 136 VAL A CA 1
ATOM 1067 C C . VAL A 1 136 ? -18.891 14.25 13.82 1 98.44 136 VAL A C 1
ATOM 1069 O O . VAL A 1 136 ? -19.984 14.641 14.242 1 98.44 136 VAL A O 1
ATOM 1072 N N . LEU A 1 137 ? -18.703 13.906 12.562 1 98.56 137 LEU A N 1
ATOM 1073 C CA . LEU A 1 137 ? -19.766 13.953 11.57 1 98.56 137 LEU A CA 1
ATOM 1074 C C . LEU A 1 137 ? -20.906 13 11.945 1 98.56 137 LEU A C 1
ATOM 1076 O O . LEU A 1 137 ? -22.078 13.344 11.805 1 98.56 137 LEU A O 1
ATOM 1080 N N . GLU A 1 138 ? -20.516 11.82 12.406 1 98.31 138 GLU A N 1
ATOM 1081 C CA . GLU A 1 138 ? -21.516 10.844 12.828 1 98.31 138 GLU A CA 1
ATOM 1082 C C . GLU A 1 138 ? -22.328 11.359 14.016 1 98.31 138 GLU A C 1
ATOM 1084 O O . GLU A 1 138 ? -23.547 11.18 14.062 1 98.31 138 GLU A O 1
ATOM 1089 N N . LEU A 1 139 ? -21.656 11.961 14.961 1 98.38 139 LEU A N 1
ATOM 1090 C CA . LEU A 1 139 ? -22.359 12.586 16.078 1 98.38 139 LEU A CA 1
ATOM 1091 C C . LEU A 1 139 ? -23.266 13.703 15.586 1 98.38 139 LEU A C 1
ATOM 1093 O O . LEU A 1 139 ? -24.422 13.797 16.016 1 98.38 139 LEU A O 1
ATOM 1097 N N . ALA A 1 140 ? -22.781 14.547 14.711 1 98.69 140 ALA A N 1
ATOM 1098 C CA . ALA A 1 140 ? -23.531 15.664 14.148 1 98.69 140 ALA A CA 1
ATOM 1099 C C . ALA A 1 140 ? -24.812 15.172 13.484 1 98.69 140 ALA A C 1
ATOM 1101 O O . ALA A 1 140 ? -25.875 15.773 13.648 1 98.69 140 ALA A O 1
ATOM 1102 N N . GLU A 1 141 ? -24.703 14.133 12.758 1 98.25 141 GLU A N 1
ATOM 1103 C CA . GLU A 1 141 ? -25.828 13.57 12.031 1 98.25 141 GLU A CA 1
ATOM 1104 C C . GLU A 1 141 ? -26.953 13.164 12.984 1 98.25 141 GLU A C 1
ATOM 1106 O O . GLU A 1 141 ? -28.125 13.219 12.633 1 98.25 141 GLU A O 1
ATOM 1111 N N . SER A 1 142 ? -26.594 12.836 14.18 1 98 142 SER A N 1
ATOM 1112 C CA . SER A 1 142 ? -27.578 12.359 15.164 1 98 142 SER A CA 1
ATOM 1113 C C . SER A 1 142 ? -28.203 13.516 15.93 1 98 142 SER A C 1
ATOM 1115 O O . SER A 1 142 ? -29.094 13.312 16.75 1 98 142 SER A O 1
ATOM 1117 N N . MET A 1 143 ? -27.766 14.773 15.766 1 98.5 143 MET A N 1
ATOM 1118 C CA . MET A 1 143 ? -28.234 15.938 16.516 1 98.5 143 MET A CA 1
ATOM 1119 C C . MET A 1 143 ? -29.547 16.453 15.938 1 98.5 143 MET A C 1
ATOM 1121 O O . MET A 1 143 ? -29.641 16.719 14.734 1 98.5 143 MET A O 1
ATOM 1125 N N . LYS A 1 144 ? -30.469 16.703 16.75 1 98.12 144 LYS A N 1
ATOM 1126 C CA . LYS A 1 144 ? -31.828 17.047 16.344 1 98.12 144 LYS A CA 1
ATOM 1127 C C . LYS A 1 144 ? -31.922 18.531 15.953 1 98.12 144 LYS A C 1
ATOM 1129 O O . LYS A 1 144 ? -32.75 18.906 15.117 1 98.12 144 LYS A O 1
ATOM 1134 N N . ASN A 1 145 ? -31.078 19.375 16.562 1 97.75 145 ASN A N 1
ATOM 1135 C CA . ASN A 1 145 ? -31.234 20.812 16.391 1 97.75 145 ASN A CA 1
ATOM 1136 C C . ASN A 1 145 ? -30 21.453 15.75 1 97.75 145 ASN A C 1
ATOM 1138 O O . ASN A 1 145 ? -29.781 22.656 15.867 1 97.75 145 ASN A O 1
ATOM 1142 N N . LEU A 1 146 ? -29.234 20.609 15.055 1 98.62 146 LEU A N 1
ATOM 1143 C CA . LEU A 1 146 ? -28.016 21.125 14.469 1 98.62 146 LEU A CA 1
ATOM 1144 C C . LEU A 1 146 ? -28.312 22.094 13.32 1 98.62 146 LEU A C 1
ATOM 1146 O O . LEU A 1 146 ? -29.094 21.766 12.422 1 98.62 146 LEU A O 1
ATOM 1150 N N . GLN A 1 147 ? -27.656 23.25 13.398 1 98.56 147 GLN A N 1
ATOM 1151 C CA . GLN A 1 147 ? -27.891 24.266 12.375 1 98.56 147 GLN A CA 1
ATOM 1152 C C . GLN A 1 147 ? -26.703 24.391 11.43 1 98.56 147 GLN A C 1
ATOM 1154 O O . GLN A 1 147 ? -26.859 24.75 10.266 1 98.56 147 GLN A O 1
ATOM 1159 N N . VAL A 1 148 ? -25.516 24.062 11.992 1 98.75 148 VAL A N 1
ATOM 1160 C CA . VAL A 1 148 ? -24.344 24.234 11.133 1 98.75 148 VAL A CA 1
ATOM 1161 C C . VAL A 1 148 ? -23.141 23.531 11.758 1 98.75 148 VAL A C 1
ATOM 1163 O O . VAL A 1 148 ? -23.016 23.5 12.984 1 98.75 148 VAL A O 1
ATOM 1166 N N . LEU A 1 149 ? -22.328 22.938 10.938 1 98.88 149 LEU A N 1
ATOM 1167 C CA . LEU A 1 149 ? -20.984 22.453 11.289 1 98.88 149 LEU A CA 1
ATOM 1168 C C . LEU A 1 149 ? -19.922 23.203 10.492 1 98.88 149 LEU A C 1
ATOM 1170 O O . LEU A 1 149 ? -19.969 23.234 9.266 1 98.88 149 LEU A O 1
ATOM 1174 N N . VAL A 1 150 ? -19.016 23.844 11.18 1 98.88 150 VAL A N 1
ATOM 1175 C CA . VAL A 1 150 ? -17.875 24.5 10.539 1 98.88 150 VAL A CA 1
ATOM 1176 C C . VAL A 1 150 ? -16.609 23.688 10.805 1 98.88 150 VAL A C 1
ATOM 1178 O O . VAL A 1 150 ? -16.25 23.438 11.961 1 98.88 150 VAL A O 1
ATOM 1181 N N . HIS A 1 151 ? -15.992 23.234 9.758 1 98.75 151 HIS A N 1
ATOM 1182 C CA . HIS A 1 151 ? -14.75 22.484 9.836 1 98.75 151 HIS A CA 1
ATOM 1183 C C . HIS A 1 151 ? -13.555 23.344 9.477 1 98.75 151 HIS A C 1
ATOM 1185 O O . HIS A 1 151 ? -13.586 24.078 8.477 1 98.75 151 HIS A O 1
ATOM 1191 N N . LEU A 1 152 ? -12.555 23.281 10.281 1 98.12 152 LEU A N 1
ATOM 1192 C CA . LEU A 1 152 ? -11.312 24 9.992 1 98.12 152 LEU A CA 1
ATOM 1193 C C . LEU A 1 152 ? -10.336 23.125 9.227 1 98.12 152 LEU A C 1
ATOM 1195 O O . LEU A 1 152 ? -9.812 22.141 9.773 1 98.12 152 LEU A O 1
ATOM 1199 N N . SER A 1 153 ? -10.102 23.406 8.008 1 97.88 153 SER A N 1
ATOM 1200 C CA . SER A 1 153 ? -9.102 22.766 7.152 1 97.88 153 SER A CA 1
ATOM 1201 C C . SER A 1 153 ? -7.883 23.656 6.969 1 97.88 153 SER A C 1
ATOM 1203 O O . SER A 1 153 ? -7.43 24.297 7.914 1 97.88 153 SER A O 1
ATOM 1205 N N . THR A 1 154 ? -7.227 23.594 5.879 1 96.69 154 THR A N 1
ATOM 1206 C CA . THR A 1 154 ? -6.07 24.438 5.582 1 96.69 154 THR A CA 1
ATOM 1207 C C . THR A 1 154 ? -6.055 24.844 4.109 1 96.69 154 THR A C 1
ATOM 1209 O O . THR A 1 154 ? -6.5 24.078 3.25 1 96.69 154 THR A O 1
ATOM 1212 N N . ALA A 1 155 ? -5.582 26 3.855 1 96.19 155 ALA A N 1
ATOM 1213 C CA . ALA A 1 155 ? -5.457 26.453 2.475 1 96.19 155 ALA A CA 1
ATOM 1214 C C . ALA A 1 155 ? -4.406 25.641 1.721 1 96.19 155 ALA A C 1
ATOM 1216 O O . ALA A 1 155 ? -4.387 25.625 0.488 1 96.19 155 ALA A O 1
ATOM 1217 N N . TYR A 1 156 ? -3.615 24.891 2.402 1 93.25 156 TYR A N 1
ATOM 1218 C CA . TYR A 1 156 ? -2.5 24.172 1.805 1 93.25 156 TYR A CA 1
ATOM 1219 C C . TYR A 1 156 ? -2.816 22.688 1.681 1 93.25 156 TYR A C 1
ATOM 1221 O O . TYR A 1 156 ? -1.91 21.844 1.669 1 93.25 156 TYR A O 1
ATOM 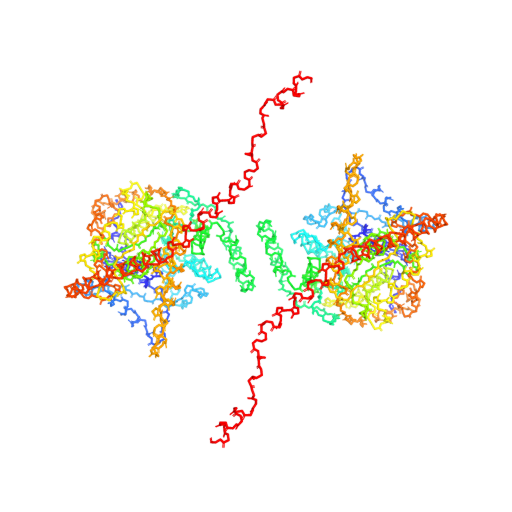1229 N N . CYS A 1 157 ? -4.074 22.344 1.614 1 93.25 157 CYS A N 1
ATOM 1230 C CA . CYS A 1 157 ? -4.441 20.938 1.509 1 93.25 157 CYS A CA 1
ATOM 1231 C C . CYS A 1 157 ? -4.305 20.438 0.073 1 93.25 157 CYS A C 1
ATOM 1233 O O . CYS A 1 157 ? -4.355 19.234 -0.181 1 93.25 157 CYS A O 1
ATOM 1235 N N . ARG A 1 158 ? -4.109 21.391 -0.857 1 92.94 158 ARG A N 1
ATOM 1236 C CA . ARG A 1 158 ? -3.863 21.031 -2.25 1 92.94 158 ARG A CA 1
ATOM 1237 C C . ARG A 1 158 ? -2.67 21.797 -2.812 1 92.94 158 ARG A C 1
ATOM 1239 O O . ARG A 1 158 ? -2.812 22.562 -3.758 1 92.94 158 ARG A O 1
ATOM 1246 N N . CYS A 1 159 ? -1.574 21.406 -2.381 1 88.44 159 CYS A N 1
ATOM 1247 C CA . CYS A 1 159 ? -0.371 22.203 -2.596 1 88.44 159 CYS A CA 1
ATOM 1248 C C . CYS A 1 159 ? 0.108 22.094 -4.039 1 88.44 159 CYS A C 1
ATOM 1250 O O . CYS A 1 159 ? 0.905 22.922 -4.5 1 88.44 159 CYS A O 1
ATOM 1252 N N . TYR A 1 160 ? -0.376 21.109 -4.77 1 87.44 160 TYR A N 1
ATOM 1253 C CA . TYR A 1 160 ? 0.062 20.953 -6.152 1 87.44 160 TYR A CA 1
ATOM 1254 C C . TYR A 1 160 ? -0.604 22 -7.051 1 87.44 160 TYR A C 1
ATOM 1256 O O . TYR A 1 160 ? -0.127 22.266 -8.156 1 87.44 160 TYR A O 1
ATOM 1264 N N . LEU A 1 161 ? -1.639 22.609 -6.496 1 91.31 161 LEU A N 1
ATOM 1265 C CA . LEU A 1 161 ? -2.357 23.609 -7.27 1 91.31 161 LEU A CA 1
ATOM 1266 C C . LEU A 1 161 ? -1.696 24.984 -7.125 1 91.31 161 LEU A C 1
ATOM 1268 O O . LEU A 1 161 ? -1.353 25.391 -6.016 1 91.31 161 LEU A O 1
ATOM 1272 N N . ASP A 1 162 ? -1.526 25.625 -8.195 1 89.94 162 ASP A N 1
ATOM 1273 C CA . ASP A 1 162 ? -1.019 27 -8.133 1 89.94 162 ASP A CA 1
ATOM 1274 C C . ASP A 1 162 ? -2.086 27.953 -7.621 1 89.94 162 ASP A C 1
ATOM 1276 O O . ASP A 1 162 ? -1.772 28.922 -6.926 1 89.94 162 ASP A O 1
ATOM 1280 N N . GLU A 1 163 ? -3.252 27.656 -8.008 1 94.88 163 GLU A N 1
ATOM 1281 C CA . GLU A 1 163 ? -4.398 28.453 -7.562 1 94.88 163 GLU A CA 1
ATOM 1282 C C . GLU A 1 163 ? -5.469 27.562 -6.938 1 94.88 163 GLU A C 1
ATOM 1284 O O . GLU A 1 163 ? -5.926 26.594 -7.555 1 94.88 163 GLU A O 1
ATOM 1289 N N . MET A 1 164 ? -5.785 27.906 -5.789 1 95.81 164 MET A N 1
ATOM 1290 C CA . MET A 1 164 ? -6.824 27.156 -5.094 1 95.81 164 MET A CA 1
ATOM 1291 C C . MET A 1 164 ? -8.117 27.953 -5.02 1 95.81 164 MET A C 1
ATOM 1293 O O . MET A 1 164 ? -8.141 29.062 -4.477 1 95.81 164 MET A O 1
ATOM 1297 N N . GLU A 1 165 ? -9.18 27.391 -5.547 1 97.69 165 GLU A N 1
ATOM 1298 C CA . GLU A 1 165 ? -10.5 28.016 -5.496 1 97.69 165 GLU A CA 1
ATOM 1299 C C . GLU A 1 165 ? -11.266 27.578 -4.246 1 97.69 165 GLU A C 1
ATOM 1301 O O . GLU A 1 165 ? -10.773 26.766 -3.469 1 97.69 165 GLU A O 1
ATOM 1306 N N . GLU A 1 166 ? -12.383 28.219 -4.047 1 98.19 166 GLU A N 1
ATOM 1307 C CA . GLU A 1 166 ? -13.25 27.875 -2.922 1 98.19 166 GLU A CA 1
ATOM 1308 C C . GLU A 1 166 ? -14.289 26.844 -3.32 1 98.19 166 GLU A C 1
ATOM 1310 O O . GLU A 1 166 ? -15.492 27.125 -3.316 1 98.19 166 GLU A O 1
ATOM 1315 N N . LYS A 1 167 ? -13.773 25.672 -3.553 1 97.88 167 LYS A N 1
ATOM 1316 C CA . LYS A 1 167 ? -14.617 24.562 -3.969 1 97.88 167 LYS A CA 1
ATOM 1317 C C . LYS A 1 167 ? -14.031 23.234 -3.521 1 97.88 167 LYS A C 1
ATOM 1319 O O . LYS A 1 167 ? -12.914 23.188 -2.99 1 97.88 167 LYS A O 1
ATOM 1324 N N . LEU A 1 168 ? -14.844 22.219 -3.691 1 97.38 168 LEU A N 1
ATOM 1325 C CA . LEU A 1 168 ? -14.359 20.875 -3.412 1 97.38 168 LEU A CA 1
ATOM 1326 C C . LEU A 1 168 ? -13.453 20.375 -4.539 1 97.38 168 LEU A C 1
ATOM 1328 O O . LEU A 1 168 ? -13.766 20.562 -5.715 1 97.38 168 LEU A O 1
ATOM 1332 N N . TYR A 1 169 ? -12.336 19.781 -4.23 1 96.56 169 TYR A N 1
ATOM 1333 C CA . TYR A 1 169 ? -11.445 19.156 -5.195 1 96.56 169 TYR A CA 1
ATOM 1334 C C . TYR A 1 169 ? -11.461 17.641 -5.035 1 96.56 169 TYR A C 1
ATOM 1336 O O . TYR A 1 169 ? -11.562 17.125 -3.918 1 96.56 169 TYR A O 1
ATOM 1344 N N . PRO A 1 170 ? -11.391 16.938 -6.145 1 94.12 170 PRO A N 1
ATOM 1345 C CA . PRO A 1 170 ? -11.336 15.477 -6.023 1 94.12 170 PRO A CA 1
ATOM 1346 C C . PRO A 1 170 ? -10.125 15 -5.227 1 94.12 170 PRO A C 1
ATOM 1348 O O . PRO A 1 170 ? -9.016 15.492 -5.426 1 94.12 170 PRO A O 1
ATOM 1351 N N . PRO A 1 171 ? -10.398 14.094 -4.359 1 93.56 171 PRO A N 1
ATOM 1352 C CA . PRO A 1 171 ? -9.281 13.586 -3.555 1 93.56 171 PRO A CA 1
ATOM 1353 C C . PRO A 1 171 ? -8.367 12.648 -4.34 1 93.56 171 PRO A C 1
ATOM 1355 O O . PRO A 1 171 ? -8.789 12.062 -5.34 1 93.56 171 PRO A O 1
ATOM 1358 N N . ALA A 1 172 ? -7.078 12.594 -3.934 1 93.38 172 ALA A N 1
ATOM 1359 C CA . ALA A 1 172 ? -6.16 11.625 -4.527 1 93.38 172 ALA A CA 1
ATOM 1360 C C . ALA A 1 172 ? -6.652 10.195 -4.305 1 93.38 172 ALA A C 1
ATOM 1362 O O . ALA A 1 172 ? -6.492 9.336 -5.176 1 93.38 172 ALA A O 1
ATOM 1363 N N . HIS A 1 173 ? -7.207 9.961 -3.137 1 96 173 HIS A N 1
ATOM 1364 C CA . HIS A 1 173 ? -7.77 8.672 -2.74 1 96 173 HIS A CA 1
ATOM 1365 C C . HIS A 1 173 ? -9.055 8.859 -1.937 1 96 173 HIS A C 1
ATOM 1367 O O . HIS A 1 173 ? -9.18 9.82 -1.176 1 96 173 HIS A O 1
ATOM 1373 N N . LYS A 1 174 ? -9.992 7.965 -2.104 1 97 174 LYS A N 1
ATOM 1374 C CA . LYS A 1 174 ? -11.188 8 -1.265 1 97 174 LYS A CA 1
ATOM 1375 C C . LYS A 1 174 ? -10.828 7.816 0.208 1 97 174 LYS A C 1
ATOM 1377 O O . LYS A 1 174 ? -10.109 6.879 0.564 1 97 174 LYS A O 1
ATOM 1382 N N . PRO A 1 175 ? -11.328 8.711 1.046 1 97.62 175 PRO A N 1
ATOM 1383 C CA . PRO A 1 175 ? -10.922 8.68 2.453 1 97.62 175 PRO A CA 1
ATOM 1384 C C . PRO A 1 175 ? -11.211 7.344 3.129 1 97.62 175 PRO A C 1
ATOM 1386 O O . PRO A 1 175 ? -10.398 6.859 3.922 1 97.62 175 PRO A O 1
ATOM 1389 N N . ARG A 1 176 ? -12.305 6.738 2.842 1 97.19 176 ARG A N 1
ATOM 1390 C CA . ARG A 1 176 ? -12.695 5.504 3.51 1 97.19 176 ARG A CA 1
ATOM 1391 C C . ARG A 1 176 ? -11.766 4.359 3.129 1 97.19 176 ARG A C 1
ATOM 1393 O O . ARG A 1 176 ? -11.523 3.455 3.934 1 97.19 176 ARG A O 1
ATOM 1400 N N . LYS A 1 177 ? -11.25 4.359 1.846 1 97.44 177 LYS A N 1
ATOM 1401 C CA . LYS A 1 177 ? -10.281 3.357 1.419 1 97.44 177 LYS A CA 1
ATOM 1402 C C . LYS A 1 177 ? -8.977 3.482 2.207 1 97.44 177 LYS A C 1
ATOM 1404 O O . LYS A 1 177 ? -8.391 2.477 2.615 1 97.44 177 LYS A O 1
ATOM 1409 N N . ILE A 1 178 ? -8.5 4.715 2.469 1 97.5 178 ILE A N 1
ATOM 1410 C CA . ILE A 1 178 ? -7.266 4.965 3.201 1 97.5 178 ILE A CA 1
ATOM 1411 C C . ILE A 1 178 ? -7.453 4.598 4.672 1 97.5 178 ILE A C 1
ATOM 1413 O O . ILE A 1 178 ? -6.562 4.012 5.289 1 97.5 178 ILE A O 1
ATOM 1417 N N . MET A 1 179 ? -8.641 4.961 5.219 1 97.38 179 MET A N 1
ATOM 1418 C CA . MET A 1 179 ? -8.945 4.574 6.594 1 97.38 179 MET A CA 1
ATOM 1419 C C . MET A 1 179 ? -8.875 3.059 6.758 1 97.38 179 MET A C 1
ATOM 1421 O O . MET A 1 179 ? -8.383 2.561 7.773 1 97.38 179 MET A O 1
ATOM 1425 N N . ASP A 1 180 ? -9.367 2.334 5.785 1 96.88 180 ASP A N 1
ATOM 1426 C CA . ASP A 1 180 ? -9.367 0.875 5.828 1 96.88 180 ASP A CA 1
ATOM 1427 C C . ASP A 1 180 ? -7.949 0.319 5.797 1 96.88 180 ASP A C 1
ATOM 1429 O O . ASP A 1 180 ? -7.594 -0.541 6.605 1 96.88 180 ASP A O 1
ATOM 1433 N N . ILE A 1 181 ? -7.121 0.794 4.906 1 95.88 181 ILE A N 1
ATOM 1434 C CA . ILE A 1 181 ? -5.77 0.281 4.723 1 95.88 181 ILE A CA 1
ATOM 1435 C C . ILE A 1 181 ? -4.957 0.499 5.996 1 95.88 181 ILE A C 1
ATOM 1437 O O . ILE A 1 181 ? -4.188 -0.373 6.406 1 95.88 181 ILE A O 1
ATOM 1441 N N . VAL A 1 182 ? -5.059 1.691 6.613 1 96.5 182 VAL A N 1
ATOM 1442 C CA . VAL A 1 182 ? -4.238 1.981 7.781 1 96.5 182 VAL A CA 1
ATOM 1443 C C . VAL A 1 182 ? -4.711 1.142 8.969 1 96.5 182 VAL A C 1
ATOM 1445 O O . VAL A 1 182 ? -3.99 0.994 9.961 1 96.5 182 VAL A O 1
ATOM 1448 N N . GLU A 1 183 ? -5.961 0.682 8.898 1 95.31 183 GLU A N 1
ATOM 1449 C CA . GLU A 1 183 ? -6.531 -0.124 9.977 1 95.31 183 GLU A CA 1
ATOM 1450 C C . GLU A 1 183 ? -5.926 -1.525 9.992 1 95.31 183 GLU A C 1
ATOM 1452 O O . GLU A 1 183 ? -5.57 -2.039 11.055 1 95.31 183 GLU A O 1
ATOM 1457 N N . TRP A 1 184 ? -5.773 -2.176 8.828 1 95.56 184 TRP A N 1
ATOM 1458 C CA . TRP A 1 184 ? -5.43 -3.594 8.844 1 95.56 184 TRP A CA 1
ATOM 1459 C C . TRP A 1 184 ? -3.977 -3.807 8.43 1 95.56 184 TRP A C 1
ATOM 1461 O O . TRP A 1 184 ? -3.377 -4.832 8.758 1 95.56 184 TRP A O 1
ATOM 1471 N N . MET A 1 185 ? -3.369 -2.924 7.59 1 95.75 185 MET A N 1
ATOM 1472 C CA . MET A 1 185 ? -2.01 -3.117 7.094 1 95.75 185 MET A CA 1
ATOM 1473 C C . MET A 1 185 ? -0.989 -2.924 8.211 1 95.75 185 MET A C 1
ATOM 1475 O O . MET A 1 185 ? -1.137 -2.029 9.047 1 95.75 185 MET A O 1
ATOM 1479 N N . ASP A 1 186 ? 0.064 -3.691 8.266 1 94.62 186 ASP A N 1
ATOM 1480 C CA . ASP A 1 186 ? 1.07 -3.615 9.32 1 94.62 186 ASP A CA 1
ATOM 1481 C C . ASP A 1 186 ? 1.886 -2.328 9.211 1 94.62 186 ASP A C 1
ATOM 1483 O O . ASP A 1 186 ? 2.035 -1.775 8.117 1 94.62 186 ASP A O 1
ATOM 1487 N N . ASP A 1 187 ? 2.506 -1.863 10.281 1 95 187 ASP A N 1
ATOM 1488 C CA . ASP A 1 187 ? 3.164 -0.566 10.391 1 95 187 ASP A CA 1
ATOM 1489 C C . ASP A 1 187 ? 4.348 -0.467 9.438 1 95 187 ASP A C 1
ATOM 1491 O O . ASP A 1 187 ? 4.582 0.585 8.836 1 95 187 ASP A O 1
ATOM 1495 N N . ASP A 1 188 ? 5.055 -1.501 9.266 1 94.69 188 ASP A N 1
ATOM 1496 C CA . ASP A 1 188 ? 6.23 -1.475 8.406 1 94.69 188 ASP A CA 1
ATOM 1497 C C . ASP A 1 188 ? 5.836 -1.289 6.938 1 94.69 188 ASP A C 1
ATOM 1499 O O . ASP A 1 188 ? 6.457 -0.508 6.215 1 94.69 188 ASP A O 1
ATOM 1503 N N . THR A 1 189 ? 4.859 -2.07 6.531 1 95.44 189 THR A N 1
ATOM 1504 C CA . THR A 1 189 ? 4.375 -1.95 5.164 1 95.44 189 THR A CA 1
ATOM 1505 C C . THR A 1 189 ? 3.783 -0.566 4.918 1 95.44 189 THR A C 1
ATOM 1507 O O . THR A 1 189 ? 3.996 0.028 3.857 1 95.44 189 THR A O 1
ATOM 1510 N N . LEU A 1 190 ? 3.072 -0.038 5.902 1 96 190 LEU A N 1
ATOM 1511 C CA . LEU A 1 190 ? 2.479 1.289 5.789 1 96 190 LEU A CA 1
ATOM 1512 C C . LEU A 1 190 ? 3.557 2.359 5.652 1 96 190 LEU A C 1
ATOM 1514 O O . LEU A 1 190 ? 3.426 3.279 4.844 1 96 190 LEU A O 1
ATOM 1518 N N . LYS A 1 191 ? 4.555 2.252 6.516 1 95.31 191 LYS A N 1
ATOM 1519 C CA . LYS A 1 191 ? 5.676 3.186 6.453 1 95.31 191 LYS A CA 1
ATOM 1520 C C . LYS A 1 191 ? 6.328 3.17 5.074 1 95.31 191 LYS A C 1
ATOM 1522 O O . LYS A 1 191 ? 6.707 4.219 4.551 1 95.31 191 LYS A O 1
ATOM 1527 N N . TYR A 1 192 ? 6.434 1.975 4.527 1 95.69 192 TYR A N 1
ATOM 1528 C CA . TYR A 1 192 ? 7 1.802 3.193 1 95.69 192 TYR A CA 1
ATOM 1529 C C . TYR A 1 192 ? 6.113 2.451 2.137 1 95.69 192 TYR A C 1
ATOM 1531 O O . TYR A 1 192 ? 6.609 3.094 1.21 1 95.69 192 TYR A O 1
ATOM 1539 N N . LEU A 1 193 ? 4.855 2.338 2.273 1 96.75 193 LEU A N 1
ATOM 1540 C CA . LEU A 1 193 ? 3.861 2.77 1.295 1 96.75 193 LEU A CA 1
ATOM 1541 C C . LEU A 1 193 ? 3.621 4.273 1.393 1 96.75 193 LEU A C 1
ATOM 1543 O O . LEU A 1 193 ? 3.27 4.914 0.4 1 96.75 193 LEU A O 1
ATOM 1547 N N . GLU A 1 194 ? 3.787 4.902 2.477 1 96.31 194 GLU A N 1
ATOM 1548 C CA . GLU A 1 194 ? 3.373 6.25 2.857 1 96.31 194 GLU A CA 1
ATOM 1549 C C . GLU A 1 194 ? 3.859 7.285 1.847 1 96.31 194 GLU A C 1
ATOM 1551 O O . GLU A 1 194 ? 3.07 8.086 1.336 1 96.31 194 GLU A O 1
ATOM 1556 N N . PRO A 1 195 ? 5.129 7.234 1.511 1 94.12 195 PRO A N 1
ATOM 1557 C CA . PRO A 1 195 ? 5.605 8.281 0.606 1 94.12 195 PRO A CA 1
ATOM 1558 C C . PRO A 1 195 ? 4.895 8.266 -0.745 1 94.12 195 PRO A C 1
ATOM 1560 O O . PRO A 1 195 ? 4.676 9.32 -1.346 1 94.12 195 PRO A O 1
ATOM 1563 N N . LYS A 1 196 ? 4.52 7.082 -1.22 1 94.62 196 LYS A N 1
ATOM 1564 C CA . LYS A 1 196 ? 3.824 6.98 -2.498 1 94.62 196 LYS A CA 1
ATOM 1565 C C . LYS A 1 196 ? 2.361 7.391 -2.359 1 94.62 196 LYS A C 1
ATOM 1567 O O . LYS A 1 196 ? 1.801 8.023 -3.258 1 94.62 196 LYS A O 1
ATOM 1572 N N . LEU A 1 197 ? 1.805 7.039 -1.263 1 94.81 197 LEU A N 1
ATOM 1573 C CA . LEU A 1 197 ? 0.391 7.312 -1.028 1 94.81 197 LEU A CA 1
ATOM 1574 C C . LEU A 1 197 ? 0.139 8.812 -0.914 1 94.81 197 LEU A C 1
ATOM 1576 O O . LEU A 1 197 ? -0.833 9.328 -1.47 1 94.81 197 LEU A O 1
ATOM 1580 N N . ILE A 1 198 ? 1.038 9.523 -0.234 1 95.19 198 ILE A N 1
ATOM 1581 C CA . ILE A 1 198 ? 0.772 10.93 0.064 1 95.19 198 ILE A CA 1
ATOM 1582 C C . ILE A 1 198 ? 1.484 11.82 -0.953 1 95.19 198 ILE A C 1
ATOM 1584 O O . ILE A 1 198 ? 1.657 13.016 -0.726 1 95.19 198 ILE A O 1
ATOM 1588 N N . ALA A 1 199 ? 1.946 11.242 -2.076 1 92.5 199 ALA A N 1
ATOM 1589 C CA . ALA A 1 199 ? 2.785 11.922 -3.059 1 92.5 199 ALA A CA 1
ATOM 1590 C C . ALA A 1 199 ? 2.09 13.172 -3.605 1 92.5 199 ALA A C 1
ATOM 1592 O O . ALA A 1 199 ? 2.748 14.094 -4.09 1 92.5 199 ALA A O 1
ATOM 1593 N N . SER A 1 200 ? 0.795 13.211 -3.496 1 90.88 200 SER A N 1
ATOM 1594 C CA . SER A 1 200 ? 0.041 14.367 -3.969 1 90.88 200 SER A CA 1
ATOM 1595 C C . SER A 1 200 ? 0.275 15.578 -3.076 1 90.88 200 SER A C 1
ATOM 1597 O O . SER A 1 200 ? 0.045 16.719 -3.494 1 90.88 200 SER A O 1
ATOM 1599 N N . GLU A 1 201 ? 0.693 15.383 -1.817 1 92.62 201 GLU A N 1
ATOM 1600 C CA . GLU A 1 201 ? 0.942 16.438 -0.838 1 92.62 201 GLU A CA 1
ATOM 1601 C C . GLU A 1 201 ? 2.324 16.281 -0.208 1 92.62 201 GLU A C 1
ATOM 1603 O O . GLU A 1 201 ? 2.902 15.195 -0.214 1 92.62 201 GLU A O 1
ATOM 1608 N N . PRO A 1 202 ? 2.852 17.328 0.321 1 90.94 202 PRO A N 1
ATOM 1609 C CA . PRO A 1 202 ? 4.227 17.297 0.829 1 90.94 202 PRO A CA 1
ATOM 1610 C C . PRO A 1 202 ? 4.352 16.562 2.16 1 90.94 202 PRO A C 1
ATOM 1612 O O . PRO A 1 202 ? 5.453 16.172 2.553 1 90.94 202 PRO A O 1
ATOM 1615 N N . ASN A 1 203 ? 3.238 16.406 2.859 1 92.25 203 ASN A N 1
ATOM 1616 C CA . ASN A 1 203 ? 3.273 15.766 4.168 1 92.25 203 ASN A CA 1
ATOM 1617 C C . ASN A 1 203 ? 1.928 15.133 4.516 1 92.25 203 ASN A C 1
ATOM 1619 O O . ASN A 1 203 ? 0.944 15.328 3.801 1 92.25 203 ASN A O 1
ATOM 1623 N N . THR A 1 204 ? 1.919 14.391 5.609 1 94.12 204 THR A N 1
ATOM 1624 C CA . THR A 1 204 ? 0.725 13.648 5.996 1 94.12 204 THR A CA 1
ATOM 1625 C C . THR A 1 204 ? -0.374 14.602 6.465 1 94.12 204 THR A C 1
ATOM 1627 O O . THR A 1 204 ? -1.562 14.32 6.281 1 94.12 204 THR A O 1
ATOM 1630 N N . TYR A 1 205 ? -0.023 15.742 7.004 1 93.44 205 TYR A N 1
ATOM 1631 C CA . TYR A 1 205 ? -1.009 16.719 7.465 1 93.44 205 TYR A CA 1
ATOM 1632 C C . TYR A 1 205 ? -1.847 17.234 6.305 1 93.44 205 TYR A C 1
ATOM 1634 O O . TYR A 1 205 ? -3.074 17.125 6.316 1 93.44 205 TYR A O 1
ATOM 1642 N N . SER A 1 206 ? -1.163 17.781 5.352 1 94.56 206 SER A N 1
ATOM 1643 C CA . SER A 1 206 ? -1.868 18.312 4.188 1 94.56 206 SER A CA 1
ATOM 1644 C C . SER A 1 206 ? -2.668 17.219 3.486 1 94.56 206 SER A C 1
ATOM 1646 O O . SER A 1 206 ? -3.787 17.453 3.029 1 94.56 206 SER A O 1
ATOM 1648 N N . TYR A 1 207 ? -2.088 16.047 3.426 1 96.06 207 TYR A N 1
ATOM 1649 C CA . TYR A 1 207 ? -2.754 14.914 2.779 1 96.06 207 TYR A CA 1
ATOM 1650 C C . TYR A 1 207 ? -4.051 14.562 3.5 1 96.06 207 TYR A C 1
ATOM 1652 O O . TYR A 1 207 ? -5.098 14.414 2.867 1 96.06 207 TYR A O 1
ATOM 1660 N N . THR A 1 208 ? -3.996 14.422 4.797 1 96.88 208 THR A N 1
ATOM 1661 C CA . THR A 1 208 ? -5.18 14.039 5.555 1 96.88 208 THR A CA 1
ATOM 1662 C C . THR A 1 208 ? -6.242 15.133 5.504 1 96.88 208 THR A C 1
ATOM 1664 O O . THR A 1 208 ? -7.438 14.836 5.441 1 96.88 208 THR A O 1
ATOM 1667 N N . LYS A 1 209 ? -5.812 16.375 5.555 1 97.06 209 LYS A N 1
ATOM 1668 C CA . LYS A 1 209 ? -6.789 17.453 5.449 1 97.06 209 LYS A CA 1
ATOM 1669 C C . LYS A 1 209 ? -7.48 17.438 4.09 1 97.06 209 LYS A C 1
ATOM 1671 O O . LYS A 1 209 ? -8.688 17.672 3.998 1 97.06 209 LYS A O 1
ATOM 1676 N N . ALA A 1 210 ? -6.742 17.172 3.059 1 96.75 210 ALA A N 1
ATOM 1677 C CA . ALA A 1 210 ? -7.289 17.125 1.706 1 96.75 210 ALA A CA 1
ATOM 1678 C C . ALA A 1 210 ? -8.352 16.031 1.59 1 96.75 210 ALA A C 1
ATOM 1680 O O . ALA A 1 210 ? -9.477 16.297 1.164 1 96.75 210 ALA A O 1
ATOM 1681 N N . ILE A 1 211 ? -8.016 14.812 1.974 1 97.31 211 ILE A N 1
ATOM 1682 C CA . ILE A 1 211 ? -8.953 13.719 1.769 1 97.31 211 ILE A CA 1
ATOM 1683 C C . ILE A 1 211 ? -10.125 13.852 2.742 1 97.31 211 ILE A C 1
ATOM 1685 O O . ILE A 1 211 ? -11.242 13.43 2.443 1 97.31 211 ILE A O 1
ATOM 1689 N N . THR A 1 212 ? -9.953 14.531 3.898 1 98.06 212 THR A N 1
ATOM 1690 C CA . THR A 1 212 ? -11.016 14.727 4.879 1 98.06 212 THR A CA 1
ATOM 1691 C C . THR A 1 212 ? -12.102 15.641 4.324 1 98.06 212 THR A C 1
ATOM 1693 O O . THR A 1 212 ? -13.281 15.484 4.648 1 98.06 212 THR A O 1
ATOM 1696 N N . GLU A 1 213 ? -11.711 16.609 3.523 1 98.25 213 GLU A N 1
ATOM 1697 C CA . GLU A 1 213 ? -12.719 17.453 2.896 1 98.25 213 GLU A CA 1
ATOM 1698 C C . GLU A 1 213 ? -13.711 16.641 2.074 1 98.25 213 GLU A C 1
ATOM 1700 O O . GLU A 1 213 ? -14.898 16.938 2.045 1 98.25 213 GLU A O 1
ATOM 1705 N N . ASP A 1 214 ? -13.195 15.625 1.377 1 97.88 214 ASP A N 1
ATOM 1706 C CA . ASP A 1 214 ? -14.07 14.75 0.6 1 97.88 214 ASP A CA 1
ATOM 1707 C C . ASP A 1 214 ? -14.992 13.945 1.511 1 97.88 214 ASP A C 1
ATOM 1709 O O . ASP A 1 214 ? -16.156 13.711 1.174 1 97.88 214 ASP A O 1
ATOM 1713 N N . LEU A 1 215 ? -14.461 13.477 2.562 1 98.19 215 LEU A N 1
ATOM 1714 C CA . LEU A 1 215 ? -15.266 12.766 3.551 1 98.19 215 LEU A CA 1
ATOM 1715 C C . LEU A 1 215 ? -16.406 13.648 4.055 1 98.19 215 LEU A C 1
ATOM 1717 O O . LEU A 1 215 ? -17.547 13.188 4.168 1 98.19 215 LEU A O 1
ATOM 1721 N N . ILE A 1 216 ? -16.109 14.891 4.379 1 98.56 216 ILE A N 1
ATOM 1722 C CA . ILE A 1 216 ? -17.094 15.844 4.875 1 98.56 216 ILE A CA 1
ATOM 1723 C C . ILE A 1 216 ? -18.172 16.078 3.818 1 98.56 216 ILE A C 1
ATOM 1725 O O . ILE A 1 216 ? -19.344 16.188 4.141 1 98.56 216 ILE A O 1
ATOM 1729 N N . ALA A 1 217 ? -17.766 16.156 2.605 1 97.94 217 ALA A N 1
ATOM 1730 C CA . ALA A 1 217 ? -18.688 16.422 1.499 1 97.94 217 ALA A CA 1
ATOM 1731 C C . ALA A 1 217 ? -19.766 15.344 1.421 1 97.94 217 ALA A C 1
ATOM 1733 O O . ALA A 1 217 ? -20.875 15.602 0.955 1 97.94 217 ALA A O 1
ATOM 1734 N N . GLU A 1 218 ? -19.453 14.141 1.887 1 96.94 218 GLU A N 1
ATOM 1735 C CA . GLU A 1 218 ? -20.438 13.07 1.909 1 96.94 218 GLU A CA 1
ATOM 1736 C C . GLU A 1 218 ? -21.625 13.438 2.785 1 96.94 218 GLU A C 1
ATOM 1738 O O . GLU A 1 218 ? -22.703 12.859 2.641 1 96.94 218 GLU A O 1
ATOM 1743 N N . TYR A 1 219 ? -21.469 14.359 3.691 1 97.69 219 TYR A N 1
ATOM 1744 C CA . TYR A 1 219 ? -22.5 14.727 4.645 1 97.69 219 TYR A CA 1
ATOM 1745 C C . TYR A 1 219 ? -23.156 16.047 4.266 1 97.69 219 TYR A C 1
ATOM 1747 O O . TYR A 1 219 ? -24.016 16.562 4.988 1 97.69 219 TYR A O 1
ATOM 1755 N N . GLY A 1 220 ? -22.734 16.609 3.143 1 96.38 220 GLY A N 1
ATOM 1756 C CA . GLY A 1 220 ? -23.141 17.953 2.736 1 96.38 220 GLY A CA 1
ATOM 1757 C C . GLY A 1 220 ? -24.641 18.062 2.527 1 96.38 220 GLY A C 1
ATOM 1758 O O . GLY A 1 220 ? -25.203 19.172 2.621 1 96.38 220 GLY A O 1
ATOM 1759 N N . ASP A 1 221 ? -25.344 16.969 2.26 1 95.62 221 ASP A N 1
ATOM 1760 C CA . ASP A 1 221 ? -26.766 17.016 1.992 1 95.62 221 ASP A CA 1
ATOM 1761 C C . ASP A 1 221 ? -27.578 16.703 3.252 1 95.62 221 ASP A C 1
ATOM 1763 O O . ASP A 1 221 ? -28.812 16.797 3.25 1 95.62 221 ASP A O 1
ATOM 1767 N N . LYS A 1 222 ? -26.906 16.422 4.332 1 97.12 222 LYS A N 1
ATOM 1768 C CA . LYS A 1 222 ? -27.594 16.016 5.555 1 97.12 222 LYS A CA 1
ATOM 1769 C C . LYS A 1 222 ? -27.859 17.219 6.453 1 97.12 222 LYS A C 1
ATOM 1771 O O . LYS A 1 222 ? -28.922 17.312 7.09 1 97.12 222 LYS A O 1
ATOM 1776 N N . PHE A 1 223 ? -26.969 18.078 6.652 1 97.88 223 PHE A N 1
ATOM 1777 C CA . PHE A 1 223 ? -27.047 19.328 7.395 1 97.88 223 PHE A CA 1
ATOM 1778 C C . PHE A 1 223 ? -26.062 20.344 6.84 1 97.88 223 PHE A C 1
ATOM 1780 O O . PHE A 1 223 ? -25.125 19.984 6.121 1 97.88 223 PHE A O 1
ATOM 1787 N N . PRO A 1 224 ? -26.25 21.688 7.109 1 98.62 224 PRO A N 1
ATOM 1788 C CA . PRO A 1 224 ? -25.344 22.703 6.559 1 98.62 224 PRO A CA 1
ATOM 1789 C C . PRO A 1 224 ? -23.922 22.578 7.086 1 98.62 224 PRO A C 1
ATOM 1791 O O . PRO A 1 224 ? -23.703 22.5 8.297 1 98.62 224 PRO A O 1
ATOM 1794 N N . ILE A 1 225 ? -22.969 22.531 6.148 1 98.81 225 ILE A N 1
ATOM 1795 C CA . ILE A 1 225 ? -21.562 22.406 6.496 1 98.81 225 ILE A CA 1
ATOM 1796 C C . ILE A 1 225 ? -20.75 23.438 5.73 1 98.81 225 ILE A C 1
ATOM 1798 O O . ILE A 1 225 ? -21 23.688 4.551 1 98.81 225 ILE A O 1
ATOM 1802 N N . ALA A 1 226 ? -19.828 24.047 6.391 1 98.81 226 ALA A N 1
ATOM 1803 C CA . ALA A 1 226 ? -18.844 24.922 5.758 1 98.81 226 ALA A CA 1
ATOM 1804 C C . ALA A 1 226 ? -17.422 24.531 6.168 1 98.81 226 ALA A C 1
ATOM 1806 O O . ALA A 1 226 ? -17.203 24.062 7.289 1 98.81 226 ALA A O 1
ATOM 1807 N N . ILE A 1 227 ? -16.5 24.688 5.254 1 98.81 227 ILE A N 1
ATOM 1808 C CA . ILE A 1 227 ? -15.094 24.422 5.516 1 98.81 227 ILE A CA 1
ATOM 1809 C C . ILE A 1 227 ? -14.297 25.719 5.41 1 98.81 227 ILE A C 1
ATOM 1811 O O . ILE A 1 227 ? -14.336 26.406 4.383 1 98.81 227 ILE A O 1
ATOM 1815 N N . ALA A 1 228 ? -13.688 26.109 6.477 1 98.75 228 ALA A N 1
ATOM 1816 C CA . ALA A 1 228 ? -12.75 27.234 6.488 1 98.75 228 ALA A CA 1
ATOM 1817 C C . ALA A 1 228 ? -11.32 26.75 6.254 1 98.75 228 ALA A C 1
ATOM 1819 O O . ALA A 1 228 ? -10.859 25.812 6.898 1 98.75 228 ALA A O 1
ATOM 1820 N N . ARG A 1 229 ? -10.641 27.375 5.328 1 98.5 229 ARG A N 1
ATOM 1821 C CA . ARG A 1 229 ? -9.266 27.031 4.969 1 98.5 229 ARG A CA 1
ATOM 1822 C C . ARG A 1 229 ? -8.312 28.188 5.297 1 98.5 229 ARG A C 1
ATOM 1824 O O . ARG A 1 229 ? -7.93 28.953 4.41 1 98.5 229 ARG A O 1
ATOM 1831 N N . PRO A 1 230 ? -7.902 28.281 6.492 1 97.75 230 PRO A N 1
ATOM 1832 C CA . PRO A 1 230 ? -6.898 29.297 6.777 1 97.75 230 PRO A CA 1
ATOM 1833 C C . PRO A 1 230 ? -5.531 28.969 6.184 1 97.75 230 PRO A C 1
ATOM 1835 O O . PRO A 1 230 ? -5.188 27.797 6.027 1 97.75 230 PRO A O 1
ATOM 1838 N N . SER A 1 231 ? -4.797 30 5.816 1 95.88 231 SER A N 1
ATOM 1839 C CA . SER A 1 231 ? -3.383 29.812 5.52 1 95.88 231 SER A CA 1
ATOM 1840 C C . SER A 1 231 ? -2.564 29.641 6.797 1 95.88 231 SER A C 1
ATOM 1842 O O . SER A 1 231 ? -3.043 29.078 7.777 1 95.88 231 SER A O 1
ATOM 1844 N N . ILE A 1 232 ? -1.317 30.062 6.848 1 93.88 232 ILE A N 1
ATOM 1845 C CA . ILE A 1 232 ? -0.504 29.953 8.055 1 93.88 232 ILE A CA 1
ATOM 1846 C C . ILE A 1 232 ? -1.056 30.875 9.133 1 93.88 232 ILE A C 1
ATOM 1848 O O . ILE A 1 232 ? -1.097 32.094 8.945 1 93.88 232 ILE A O 1
ATOM 1852 N N . VAL A 1 233 ? -1.508 30.312 10.234 1 96.06 233 VAL A N 1
ATOM 1853 C CA . VAL A 1 233 ? -2.113 31.109 11.289 1 96.06 233 VAL A CA 1
ATOM 1854 C C . VAL A 1 233 ? -1.027 31.656 12.211 1 96.06 233 VAL A C 1
ATOM 1856 O O . VAL A 1 233 ? -0.196 30.906 12.719 1 96.06 233 VAL A O 1
ATOM 1859 N N . THR A 1 234 ? -1.044 32.906 12.43 1 96.25 234 THR A N 1
ATOM 1860 C CA . THR A 1 234 ? -0.041 33.594 13.25 1 96.25 234 THR A CA 1
ATOM 1861 C C . THR A 1 234 ? -0.702 34.344 14.383 1 96.25 234 THR A C 1
ATOM 1863 O O . THR A 1 234 ? -1.873 34.125 14.695 1 96.25 234 THR A O 1
ATOM 1866 N N . SER A 1 235 ? -0.018 35.219 15.039 1 97.56 235 SER A N 1
ATOM 1867 C CA . SER A 1 235 ? -0.454 35.906 16.266 1 97.56 235 SER A CA 1
ATOM 1868 C C . SER A 1 235 ? -1.691 36.75 16.016 1 97.56 235 SER A C 1
ATOM 1870 O O . SER A 1 235 ? -2.018 37.062 14.867 1 97.56 235 SER A O 1
ATOM 1872 N N . ALA A 1 236 ? -2.336 37.125 17.047 1 98.19 236 ALA A N 1
ATOM 1873 C CA . ALA A 1 236 ? -3.504 38 16.953 1 98.19 236 ALA A CA 1
ATOM 1874 C C . ALA A 1 236 ? -3.111 39.406 16.469 1 98.19 236 ALA A C 1
ATOM 1876 O O . ALA A 1 236 ? -2.07 39.938 16.859 1 98.19 236 ALA A O 1
ATOM 1877 N N . TRP A 1 237 ? -3.895 39.938 15.664 1 97.94 237 TRP A N 1
ATOM 1878 C CA . TRP A 1 237 ? -3.672 41.281 15.125 1 97.94 237 TRP A CA 1
ATOM 1879 C C . TRP A 1 237 ? -4.156 42.344 16.094 1 97.94 237 TRP A C 1
ATOM 1881 O O . TRP A 1 237 ? -3.385 43.219 16.516 1 97.94 237 TRP A O 1
ATOM 1891 N N . LYS A 1 238 ? -5.445 42.156 16.547 1 97.06 238 LYS A N 1
ATOM 1892 C CA . LYS A 1 238 ? -6.043 43.188 17.375 1 97.06 238 LYS A CA 1
ATOM 1893 C C . LYS A 1 238 ? -6.504 42.625 18.703 1 97.06 238 LYS A C 1
ATOM 1895 O O . LYS A 1 238 ? -6.195 43.188 19.766 1 97.06 238 LYS A O 1
ATOM 1900 N N . GLU A 1 239 ? -7.273 41.594 18.656 1 95.12 239 GLU A N 1
ATOM 1901 C CA . GLU A 1 239 ? -7.98 41.094 19.844 1 95.12 239 GLU A CA 1
ATOM 1902 C C . GLU A 1 239 ? -7.645 39.625 20.125 1 95.12 239 GLU A C 1
ATOM 1904 O O . GLU A 1 239 ? -7.348 38.875 19.203 1 95.12 239 GLU A O 1
ATOM 1909 N N . PRO A 1 240 ? -7.77 39.188 21.328 1 94.12 240 PRO A N 1
ATOM 1910 C CA . PRO A 1 240 ? -8.008 40 22.531 1 94.12 240 PRO A CA 1
ATOM 1911 C C . PRO A 1 240 ? -6.766 40.75 22.984 1 94.12 240 PRO A C 1
ATOM 1913 O O . PRO A 1 240 ? -6.875 41.719 23.734 1 94.12 240 PRO A O 1
ATOM 1916 N N . ILE A 1 241 ? -5.613 40.219 22.625 1 95.75 241 ILE A N 1
ATOM 1917 C CA . ILE A 1 241 ? -4.328 40.844 22.922 1 95.75 241 ILE A CA 1
ATOM 1918 C C . ILE A 1 241 ? -3.48 40.906 21.641 1 95.75 241 ILE A C 1
ATOM 1920 O O . ILE A 1 241 ? -3.094 39.844 21.109 1 95.75 241 ILE A O 1
ATOM 1924 N N . PRO A 1 242 ? -3.143 42.125 21.188 1 96.69 242 PRO A N 1
ATOM 1925 C CA . PRO A 1 242 ? -2.273 42.156 20.016 1 96.69 242 PRO A CA 1
ATOM 1926 C C . PRO A 1 242 ? -0.969 41.406 20.203 1 96.69 242 PRO A C 1
ATOM 1928 O O . PRO A 1 242 ? -0.305 41.562 21.234 1 96.69 242 PRO A O 1
ATOM 1931 N N . GLY A 1 243 ? -0.66 40.5 19.266 1 97.25 243 GLY A N 1
ATOM 1932 C CA . GLY A 1 243 ? 0.582 39.75 19.312 1 97.25 243 GLY A CA 1
ATOM 1933 C C . GLY A 1 243 ? 0.445 38.438 20.031 1 97.25 243 GLY A C 1
ATOM 1934 O O . GLY A 1 243 ? 1.384 37.625 20.062 1 97.25 243 GLY A O 1
ATOM 1935 N N . TRP A 1 244 ? -0.707 38.125 20.531 1 97.81 244 TRP A N 1
ATOM 1936 C CA . TRP A 1 244 ? -0.874 36.906 21.312 1 97.81 244 TRP A CA 1
ATOM 1937 C C . TRP A 1 244 ? -0.648 35.688 20.438 1 97.81 244 TRP A C 1
ATOM 1939 O O . TRP A 1 244 ? -1.199 35.594 19.328 1 97.81 244 TRP A O 1
ATOM 1949 N N . VAL A 1 245 ? 0.174 34.812 20.844 1 96.56 245 VAL A N 1
ATOM 1950 C CA . VAL A 1 245 ? 0.482 33.5 20.25 1 96.56 245 VAL A CA 1
ATOM 1951 C C . VAL A 1 245 ? 0.969 32.531 21.344 1 96.56 245 VAL A C 1
ATOM 1953 O O . VAL A 1 245 ? 1.62 32.969 22.297 1 96.56 245 VAL A O 1
ATOM 1956 N N . ASP A 1 246 ? 0.577 31.297 21.219 1 91.94 246 ASP A N 1
ATOM 1957 C CA . ASP A 1 246 ? 0.948 30.469 22.359 1 91.94 246 ASP A CA 1
ATOM 1958 C C . ASP A 1 246 ? 1.542 29.141 21.906 1 91.94 246 ASP A C 1
ATOM 1960 O O . ASP A 1 246 ? 1.5 28.156 22.625 1 91.94 246 ASP A O 1
ATOM 1964 N N . ASN A 1 247 ? 1.97 29.109 20.672 1 88.81 247 ASN A N 1
ATOM 1965 C CA . ASN A 1 247 ? 2.594 27.875 20.203 1 88.81 247 ASN A CA 1
ATOM 1966 C C . ASN A 1 247 ? 3.855 28.156 19.391 1 88.81 247 ASN A C 1
ATOM 1968 O O . ASN A 1 247 ? 4.125 29.312 19.031 1 88.81 247 ASN A O 1
ATOM 1972 N N . LEU A 1 248 ? 4.656 27.156 19.156 1 85.88 248 LEU A N 1
ATOM 1973 C CA . LEU A 1 248 ? 5.918 27.266 18.438 1 85.88 248 LEU A CA 1
ATOM 1974 C C . LEU A 1 248 ? 5.816 26.625 17.047 1 85.88 248 LEU A C 1
ATOM 1976 O O . LEU A 1 248 ? 6.828 26.203 16.484 1 85.88 248 LEU A O 1
ATOM 1980 N N . ASN A 1 249 ? 4.633 26.594 16.594 1 80.75 249 ASN A N 1
ATOM 1981 C CA . ASN A 1 249 ? 4.445 25.891 15.328 1 80.75 249 ASN A CA 1
ATOM 1982 C C . ASN A 1 249 ? 4.879 26.734 14.141 1 80.75 249 ASN A C 1
ATOM 1984 O O . ASN A 1 249 ? 4.676 27.953 14.133 1 80.75 249 ASN A O 1
ATOM 1988 N N . GLY A 1 250 ? 5.465 26.125 13.141 1 81.5 250 GLY A N 1
ATOM 1989 C CA . GLY A 1 250 ? 5.812 26.594 11.812 1 81.5 250 GLY A CA 1
ATOM 1990 C C . GLY A 1 250 ? 6.449 27.969 11.82 1 81.5 250 GLY A C 1
ATOM 1991 O O . GLY A 1 250 ? 7.664 28.109 12.008 1 81.5 250 GLY A O 1
ATOM 1992 N N . ALA A 1 251 ? 5.59 29.016 11.734 1 83.88 251 ALA A N 1
ATOM 1993 C CA . ALA A 1 251 ? 6.043 30.391 11.555 1 83.88 251 ALA A CA 1
ATOM 1994 C C . ALA A 1 251 ? 6.629 30.953 12.852 1 83.88 251 ALA A C 1
ATOM 1996 O O . ALA A 1 251 ? 7.676 31.594 12.836 1 83.88 251 ALA A O 1
ATOM 1997 N N . THR A 1 252 ? 5.988 30.656 13.914 1 91.12 252 THR A N 1
ATOM 1998 C CA . THR A 1 252 ? 6.445 31.141 15.211 1 91.12 252 THR A CA 1
ATOM 1999 C C . THR A 1 252 ? 7.777 30.5 15.586 1 91.12 252 THR A C 1
ATOM 2001 O O . THR A 1 252 ? 8.672 31.172 16.125 1 91.12 252 THR A O 1
ATOM 2004 N N . GLY A 1 253 ? 7.859 29.25 15.305 1 88.44 253 GLY A N 1
ATOM 2005 C CA . GLY A 1 253 ? 9.117 28.562 15.555 1 88.44 253 GLY A CA 1
ATOM 2006 C C . GLY A 1 253 ? 10.273 29.109 14.742 1 88.44 253 GLY A C 1
ATOM 2007 O O . GLY A 1 253 ? 11.391 29.234 15.25 1 88.44 253 GLY A O 1
ATOM 2008 N N . LEU A 1 254 ? 10 29.438 13.555 1 87 254 LEU A N 1
ATOM 2009 C CA . LEU A 1 254 ? 11.016 30.016 12.688 1 87 254 LEU A CA 1
ATOM 2010 C C . LEU A 1 254 ? 11.445 31.391 13.195 1 87 254 LEU A C 1
ATOM 2012 O O . LEU A 1 254 ? 12.633 31.719 13.172 1 87 254 LEU A O 1
ATOM 2016 N N . LEU A 1 255 ? 10.477 32.094 13.602 1 89.38 255 LEU A N 1
ATOM 2017 C CA . LEU A 1 255 ? 10.727 33.438 14.125 1 89.38 255 LEU A CA 1
ATOM 2018 C C . LEU A 1 255 ? 11.609 33.406 15.367 1 89.38 255 LEU A C 1
ATOM 2020 O O . LEU A 1 255 ? 12.602 34.125 15.461 1 89.38 255 LEU A O 1
ATOM 2024 N N . ILE A 1 256 ? 11.289 32.531 16.203 1 91.62 256 ILE A N 1
ATOM 2025 C CA . ILE A 1 256 ? 12.016 32.406 17.469 1 91.62 256 ILE A CA 1
ATOM 2026 C C . ILE A 1 256 ? 13.383 31.766 17.219 1 91.62 256 ILE A C 1
ATOM 2028 O O . ILE A 1 256 ? 14.398 32.25 17.734 1 91.62 256 ILE A O 1
ATOM 2032 N N . GLY A 1 257 ? 13.383 30.719 16.422 1 90.06 257 GLY A N 1
ATOM 2033 C CA . GLY A 1 257 ? 14.641 30.062 16.094 1 90.06 257 GLY A CA 1
ATOM 2034 C C . GLY A 1 257 ? 15.633 30.984 15.406 1 90.06 257 GLY A C 1
ATOM 2035 O O . GLY A 1 257 ? 16.828 30.953 15.695 1 90.06 257 GLY A O 1
ATOM 2036 N N . GLY A 1 258 ? 15.156 31.766 14.477 1 90.19 258 GLY A N 1
ATOM 2037 C CA . GLY A 1 258 ? 15.992 32.75 13.844 1 90.19 258 GLY A CA 1
ATOM 2038 C C . GLY A 1 258 ? 16.484 33.844 14.805 1 90.19 258 GLY A C 1
ATOM 2039 O O . GLY A 1 258 ? 17.656 34.219 14.781 1 90.19 258 GLY A O 1
ATOM 2040 N N . GLY A 1 259 ? 15.617 34.281 15.648 1 91.62 259 GLY A N 1
ATOM 2041 C CA . GLY A 1 259 ? 15.945 35.344 16.609 1 91.62 259 GLY A CA 1
ATOM 2042 C C . GLY A 1 259 ? 16.938 34.875 17.656 1 91.62 259 GLY A C 1
ATOM 2043 O O . GLY A 1 259 ? 17.719 35.688 18.172 1 91.62 259 GLY A O 1
ATOM 2044 N N . LYS A 1 260 ? 16.891 33.594 17.938 1 92 260 LYS A N 1
ATOM 2045 C CA . LYS A 1 260 ? 17.766 33.062 18.969 1 92 260 LYS A CA 1
ATOM 2046 C C . LYS A 1 260 ? 19.094 32.594 18.375 1 92 260 LYS A C 1
ATOM 2048 O O . LYS A 1 260 ? 19.969 32.094 19.078 1 92 260 LYS A O 1
ATOM 2053 N N . GLY A 1 261 ? 19.203 32.719 17.078 1 90.69 261 GLY A N 1
ATOM 2054 C CA . GLY A 1 261 ? 20.453 32.375 16.406 1 90.69 261 GLY A CA 1
ATOM 2055 C C . GLY A 1 261 ? 20.656 30.891 16.219 1 90.69 261 GLY A C 1
ATOM 2056 O O . GLY A 1 261 ? 21.781 30.422 16.016 1 90.69 261 GLY A O 1
ATOM 2057 N N . VAL A 1 262 ? 19.578 30.234 16.359 1 88.94 262 VAL A N 1
ATOM 2058 C CA . VAL A 1 262 ? 19.625 28.781 16.172 1 88.94 262 VAL A CA 1
ATOM 2059 C C . VAL A 1 262 ? 19.469 28.453 14.688 1 88.94 262 VAL A C 1
ATOM 2061 O O . VAL A 1 262 ? 20.141 27.547 14.18 1 88.94 262 VAL A O 1
ATOM 2064 N N . ILE A 1 263 ? 18.625 29.156 13.969 1 90.94 263 ILE A N 1
ATOM 2065 C CA . ILE A 1 263 ? 18.438 29.016 12.531 1 90.94 263 ILE A CA 1
ATOM 2066 C C . ILE A 1 263 ? 19.188 30.141 11.812 1 90.94 263 ILE A C 1
ATOM 2068 O O . ILE A 1 263 ? 18.797 31.312 11.891 1 90.94 263 ILE A O 1
ATOM 2072 N N . ARG A 1 264 ? 20.141 29.75 11.0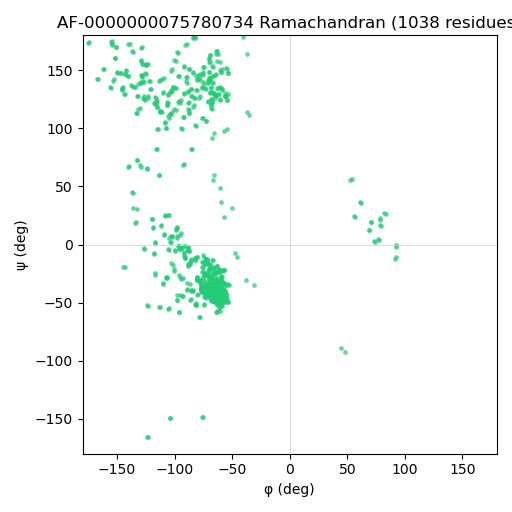55 1 91.19 264 ARG A N 1
ATOM 2073 C CA . ARG A 1 264 ? 21 30.781 10.469 1 91.19 264 ARG A CA 1
ATOM 2074 C C . ARG A 1 264 ? 20.922 30.766 8.953 1 91.19 264 ARG A C 1
ATOM 2076 O O . ARG A 1 264 ? 21.516 31.609 8.281 1 91.19 264 ARG A O 1
ATOM 2083 N N . THR A 1 265 ? 20.234 29.75 8.477 1 91.5 265 THR A N 1
ATOM 2084 C CA . THR A 1 265 ? 19.969 29.703 7.043 1 91.5 265 THR A CA 1
ATOM 2085 C C . THR A 1 265 ? 18.656 28.984 6.754 1 91.5 265 THR A C 1
ATOM 2087 O O . THR A 1 265 ? 18.25 28.109 7.516 1 91.5 265 THR A O 1
ATOM 2090 N N . MET A 1 266 ? 18.016 29.422 5.703 1 91.81 266 MET A N 1
ATOM 2091 C CA . MET A 1 266 ? 16.781 28.797 5.246 1 91.81 266 MET A CA 1
ATOM 2092 C C . MET A 1 266 ? 16.672 28.828 3.727 1 91.81 266 MET A C 1
ATOM 2094 O O . MET A 1 266 ? 17 29.844 3.105 1 91.81 266 MET A O 1
ATOM 2098 N N . HIS A 1 267 ? 16.312 27.672 3.166 1 94.38 267 HIS A N 1
ATOM 2099 C CA . HIS A 1 267 ? 16 27.641 1.741 1 94.38 267 HIS A CA 1
ATOM 2100 C C . HIS A 1 267 ? 14.664 28.312 1.454 1 94.38 267 HIS A C 1
ATOM 2102 O O . HIS A 1 267 ? 13.609 27.766 1.792 1 94.38 267 HIS A O 1
ATOM 2108 N N . CYS A 1 268 ? 14.695 29.484 0.89 1 94.69 268 CYS A N 1
ATOM 2109 C CA . CYS A 1 268 ? 13.516 30.328 0.71 1 94.69 268 CYS A CA 1
ATOM 2110 C C . CYS A 1 268 ? 13.711 31.297 -0.449 1 94.69 268 CYS A C 1
ATOM 2112 O O . CYS A 1 268 ? 14.789 31.875 -0.6 1 94.69 268 CYS A O 1
ATOM 2114 N N . GLU A 1 269 ? 12.703 31.391 -1.257 1 95 269 GLU A N 1
ATOM 2115 C CA . GLU A 1 269 ? 12.734 32.375 -2.334 1 95 269 GLU A CA 1
ATOM 2116 C C . GLU A 1 269 ? 12.203 33.719 -1.864 1 95 269 GLU A C 1
ATOM 2118 O O . GLU A 1 269 ? 11 33.875 -1.646 1 95 269 GLU A O 1
ATOM 2123 N N . PRO A 1 270 ? 13.047 34.719 -1.857 1 94 270 PRO A N 1
ATOM 2124 C CA . PRO A 1 270 ? 12.672 36 -1.259 1 94 270 PRO A CA 1
ATOM 2125 C C . PRO A 1 270 ? 11.562 36.688 -2.035 1 94 270 PRO A C 1
ATOM 2127 O O . PRO A 1 270 ? 10.812 37.5 -1.461 1 94 270 PRO A O 1
ATOM 2130 N N . THR A 1 271 ? 11.414 36.406 -3.268 1 94.81 271 THR A N 1
ATOM 2131 C CA . THR A 1 271 ? 10.484 37.156 -4.113 1 94.81 271 THR A CA 1
ATOM 2132 C C . THR A 1 271 ? 9.078 36.562 -4.004 1 94.81 271 THR A C 1
ATOM 2134 O O . THR A 1 271 ? 8.102 37.156 -4.445 1 94.81 271 THR A O 1
ATOM 2137 N N . TYR A 1 272 ? 8.93 35.406 -3.428 1 94.06 272 TYR A N 1
ATOM 2138 C CA . TYR A 1 272 ? 7.625 34.75 -3.303 1 94.06 272 TYR A CA 1
ATOM 2139 C C . TYR A 1 272 ? 6.801 35.406 -2.201 1 94.06 272 TYR A C 1
ATOM 2141 O O . TYR A 1 272 ? 7.352 35.906 -1.21 1 94.06 272 TYR A O 1
ATOM 2149 N N . THR A 1 273 ? 5.531 35.438 -2.434 1 93.06 273 THR A N 1
ATOM 2150 C CA . THR A 1 273 ? 4.625 36.031 -1.458 1 93.06 273 THR A CA 1
ATOM 2151 C C . THR A 1 273 ? 4.328 35.062 -0.325 1 93.06 273 THR A C 1
ATOM 2153 O O . THR A 1 273 ? 4.262 33.844 -0.544 1 93.06 273 THR A O 1
ATOM 2156 N N . VAL A 1 274 ? 4.168 35.594 0.832 1 90.69 274 VAL A N 1
ATOM 2157 C CA . VAL A 1 274 ? 3.799 34.812 2.004 1 90.69 274 VAL A CA 1
ATOM 2158 C C . VAL A 1 274 ? 2.311 34.969 2.297 1 90.69 274 VAL A C 1
ATOM 2160 O O . VAL A 1 274 ? 1.773 36.094 2.174 1 90.69 274 VAL A O 1
ATOM 2163 N N . ASP A 1 275 ? 1.658 33.906 2.58 1 93.94 275 ASP A N 1
ATOM 2164 C CA . ASP A 1 275 ? 0.269 33.969 3.021 1 93.94 275 ASP A CA 1
ATOM 2165 C C . ASP A 1 275 ? 0.124 33.469 4.461 1 93.94 275 ASP A C 1
ATOM 2167 O O . ASP A 1 275 ? 0.101 32.281 4.711 1 93.94 275 ASP A O 1
ATOM 2171 N N . ALA A 1 276 ? 0.059 34.375 5.387 1 93.56 276 ALA A N 1
ATOM 2172 C CA . ALA A 1 276 ? -0.159 34.156 6.809 1 93.56 276 ALA A CA 1
ATOM 2173 C C . ALA A 1 276 ? -1.29 35.031 7.344 1 93.56 276 ALA A C 1
ATOM 2175 O O . ALA A 1 276 ? -1.426 36.188 6.949 1 93.56 276 ALA A O 1
ATOM 2176 N N . ILE A 1 277 ? -2.078 34.469 8.164 1 96.25 277 ILE A N 1
ATOM 2177 C CA . ILE A 1 277 ? -3.283 35.156 8.586 1 96.25 277 ILE A CA 1
ATOM 2178 C C . ILE A 1 277 ? -3.35 35.219 10.117 1 96.25 277 ILE A C 1
ATOM 2180 O O . ILE A 1 277 ? -2.998 34.219 10.781 1 96.25 277 ILE A O 1
ATOM 2184 N N . ALA A 1 278 ? -3.775 36.312 10.656 1 97.31 278 ALA A N 1
ATOM 2185 C CA . ALA A 1 278 ? -3.869 36.5 12.102 1 97.31 278 ALA A CA 1
ATOM 2186 C C . ALA A 1 278 ? -4.977 35.625 12.688 1 97.31 278 ALA A C 1
ATOM 2188 O O . ALA A 1 278 ? -6.047 35.469 12.086 1 97.31 278 ALA A O 1
ATOM 2189 N N . VAL A 1 279 ? -4.723 35.094 13.875 1 97.94 279 VAL A N 1
ATOM 2190 C CA . VAL A 1 279 ? -5.621 34.125 14.477 1 97.94 279 VAL A CA 1
ATOM 2191 C C . VAL A 1 279 ? -6.973 34.75 14.758 1 97.94 279 VAL A C 1
ATOM 2193 O O . VAL A 1 279 ? -8.016 34.094 14.648 1 97.94 279 VAL A O 1
ATOM 2196 N N . ASP A 1 280 ? -7.035 36.062 15.141 1 98.31 280 ASP A N 1
ATOM 2197 C CA . ASP A 1 280 ? -8.305 36.719 15.445 1 98.31 280 ASP A CA 1
ATOM 2198 C C . ASP A 1 280 ? -9.148 36.875 14.18 1 98.31 280 ASP A C 1
ATOM 2200 O O . ASP A 1 280 ? -10.383 36.844 14.242 1 98.31 280 ASP A O 1
ATOM 2204 N N . ILE A 1 281 ? -8.516 37 13.023 1 98.31 281 ILE A N 1
ATOM 2205 C CA . ILE A 1 281 ? -9.242 37.062 11.758 1 98.31 281 ILE A CA 1
ATOM 2206 C C . ILE A 1 281 ? -9.844 35.688 11.461 1 98.31 281 ILE A C 1
ATOM 2208 O O . ILE A 1 281 ? -10.984 35.594 11.008 1 98.31 281 ILE A O 1
ATOM 2212 N N . VAL A 1 282 ? -9.039 34.656 11.672 1 98.44 282 VAL A N 1
ATOM 2213 C CA . VAL A 1 282 ? -9.5 33.312 11.445 1 98.44 282 VAL A CA 1
ATOM 2214 C C . VAL A 1 282 ? -10.719 33 12.32 1 98.44 282 VAL A C 1
ATOM 2216 O O . VAL A 1 282 ? -11.719 32.469 11.844 1 98.44 282 VAL A O 1
ATOM 2219 N N . VAL A 1 283 ? -10.656 33.375 13.562 1 98.62 283 VAL A N 1
ATOM 2220 C CA . VAL A 1 283 ? -11.727 33.156 14.531 1 98.62 283 VAL A CA 1
ATOM 2221 C C . VAL A 1 283 ? -12.977 33.906 14.109 1 98.62 283 VAL A C 1
ATOM 2223 O O . VAL A 1 283 ? -14.078 33.344 14.102 1 98.62 283 VAL A O 1
ATOM 2226 N N . ASN A 1 284 ? -12.805 35.188 13.781 1 98.75 284 ASN A N 1
ATOM 2227 C CA . ASN A 1 284 ? -13.93 35.969 13.312 1 98.75 284 ASN A CA 1
ATOM 2228 C C . ASN A 1 284 ? -14.57 35.375 12.07 1 98.75 284 ASN A C 1
ATOM 2230 O O . ASN A 1 284 ? -15.797 35.312 11.969 1 98.75 284 ASN A O 1
ATOM 2234 N N . ALA A 1 285 ? -13.742 34.969 11.172 1 98.75 285 ALA A N 1
ATOM 2235 C CA . ALA A 1 285 ? -14.234 34.344 9.945 1 98.75 285 ALA A CA 1
ATOM 2236 C C . ALA A 1 285 ? -15.055 33.094 10.266 1 98.75 285 ALA A C 1
ATOM 2238 O O . ALA A 1 285 ? -16.141 32.875 9.711 1 98.75 285 ALA A O 1
ATOM 2239 N N . CYS A 1 286 ? -14.555 32.25 11.148 1 98.69 286 CYS A N 1
ATOM 2240 C CA . CYS A 1 286 ? -15.25 31 11.508 1 98.69 286 CYS A CA 1
ATOM 2241 C C . CYS A 1 286 ? -16.625 31.297 12.078 1 98.69 286 CYS A C 1
ATOM 2243 O O . CYS A 1 286 ? -17.609 30.641 11.727 1 98.69 286 CYS A O 1
ATOM 2245 N N . LEU A 1 287 ? -16.75 32.281 12.93 1 98.81 287 LEU A N 1
ATOM 2246 C CA . LEU A 1 287 ? -18.016 32.656 13.547 1 98.81 287 LEU A CA 1
ATOM 2247 C C . LEU A 1 287 ? -18.984 33.219 12.523 1 98.81 287 LEU A C 1
ATOM 2249 O O . LEU A 1 287 ? -20.188 32.938 12.57 1 98.81 287 LEU A O 1
ATOM 2253 N N . LEU A 1 288 ? -18.453 34.031 11.625 1 98.81 288 LEU A N 1
ATOM 2254 C CA . LEU A 1 288 ? -19.297 34.594 10.57 1 98.81 288 LEU A CA 1
ATOM 2255 C C . LEU A 1 288 ? -19.75 33.5 9.602 1 98.81 288 LEU A C 1
ATOM 2257 O O . LEU A 1 288 ? -20.875 33.531 9.102 1 98.81 288 LEU A O 1
ATOM 2261 N N . ILE A 1 289 ? -18.828 32.594 9.297 1 98.81 289 ILE A N 1
ATOM 2262 C CA . ILE A 1 289 ? -19.141 31.469 8.414 1 98.81 289 ILE A CA 1
ATOM 2263 C C . ILE A 1 289 ? -20.266 30.641 9.016 1 98.81 289 ILE A C 1
ATOM 2265 O O . ILE A 1 289 ? -21.203 30.25 8.312 1 98.81 289 ILE A O 1
ATOM 2269 N N . ALA A 1 290 ? -20.141 30.328 10.312 1 98.81 290 ALA A N 1
ATOM 2270 C CA . ALA A 1 290 ? -21.219 29.609 10.992 1 98.81 290 ALA A CA 1
ATOM 2271 C C . ALA A 1 290 ? -22.547 30.359 10.859 1 98.81 290 ALA A C 1
ATOM 2273 O O . ALA A 1 290 ? -23.578 29.766 10.523 1 98.81 290 ALA A O 1
ATOM 2274 N N . TYR A 1 291 ? -22.516 31.672 11.086 1 98.62 291 TYR A N 1
ATOM 2275 C CA . TYR A 1 291 ? -23.672 32.531 11 1 98.62 291 TYR A CA 1
ATOM 2276 C C . TYR A 1 291 ? -24.297 32.5 9.617 1 98.62 291 TYR A C 1
ATOM 2278 O O . TYR A 1 291 ? -25.484 32.156 9.469 1 98.62 291 TYR A O 1
ATOM 2286 N N . VAL A 1 292 ? -23.516 32.719 8.602 1 98.38 292 VAL A N 1
ATOM 2287 C CA . VAL A 1 292 ? -24.016 32.812 7.23 1 98.38 292 VAL A CA 1
ATOM 2288 C C . VAL A 1 292 ? -24.5 31.453 6.746 1 98.38 292 VAL A C 1
ATOM 2290 O O . VAL A 1 292 ? -25.531 31.359 6.098 1 98.38 292 VAL A O 1
ATOM 2293 N N . THR A 1 293 ? -23.766 30.438 7.059 1 98.56 293 THR A N 1
ATOM 2294 C CA . THR A 1 293 ? -24.094 29.094 6.602 1 98.56 293 THR A CA 1
ATOM 2295 C C . THR A 1 293 ? -25.391 28.594 7.258 1 98.56 293 THR A C 1
ATOM 2297 O O . THR A 1 293 ? -26.203 27.922 6.617 1 98.56 293 THR A O 1
ATOM 2300 N N . ALA A 1 294 ? -25.516 28.906 8.531 1 98.38 294 ALA A N 1
ATOM 2301 C CA . ALA A 1 294 ? -26.75 28.516 9.227 1 98.38 294 ALA A CA 1
ATOM 2302 C C . ALA A 1 294 ? -27.953 29.234 8.633 1 98.38 294 ALA A C 1
ATOM 2304 O O . ALA A 1 294 ? -29.047 28.656 8.562 1 98.38 294 ALA A O 1
ATOM 2305 N N . LEU A 1 295 ? -27.797 30.453 8.25 1 97.56 295 LEU A N 1
ATOM 2306 C CA . LEU A 1 295 ? -28.875 31.25 7.688 1 97.56 295 LEU A CA 1
ATOM 2307 C C . LEU A 1 295 ? -29.219 30.766 6.277 1 97.56 295 LEU A C 1
ATOM 2309 O O . LEU A 1 295 ? -30.391 30.656 5.918 1 97.56 295 LEU A O 1
ATOM 2313 N N . ASP A 1 296 ? -28.203 30.5 5.48 1 97.19 296 ASP A N 1
ATOM 2314 C CA . ASP A 1 296 ? -28.375 30.156 4.074 1 97.19 296 ASP A CA 1
ATOM 2315 C C . ASP A 1 296 ? -28.828 28.703 3.918 1 97.19 296 ASP A C 1
ATOM 2317 O O . ASP A 1 296 ? -29.5 28.359 2.938 1 97.19 296 ASP A O 1
ATOM 2321 N N . LYS A 1 297 ? -28.406 27.844 4.793 1 97.31 297 LYS A N 1
ATOM 2322 C CA . LYS A 1 297 ? -28.734 26.422 4.801 1 97.31 297 LYS A CA 1
ATOM 2323 C C . LYS A 1 297 ? -28.406 25.781 3.459 1 97.31 297 LYS A C 1
ATOM 2325 O O . LYS A 1 297 ? -29.266 25.125 2.855 1 97.31 297 LYS A O 1
ATOM 2330 N N . PRO A 1 298 ? -27.188 25.891 3.039 1 96.62 298 PRO A N 1
ATOM 2331 C CA . PRO A 1 298 ? -26.812 25.281 1.764 1 96.62 298 PRO A CA 1
ATOM 2332 C C . PRO A 1 298 ? -26.953 23.75 1.775 1 96.62 298 PRO A C 1
ATOM 2334 O O . PRO A 1 298 ? -26.844 23.125 2.834 1 96.62 298 PRO A O 1
ATOM 2337 N N . LYS A 1 299 ? -27.094 23.109 0.543 1 95.56 299 LYS A N 1
ATOM 2338 C CA . LYS A 1 299 ? -27.25 21.672 0.411 1 95.56 299 LYS A CA 1
ATOM 2339 C C . LYS A 1 299 ? -25.922 21.016 0.042 1 95.56 299 LYS A C 1
ATOM 2341 O O . LYS A 1 299 ? -25.828 19.797 -0.079 1 95.56 299 LYS A O 1
ATOM 2346 N N . LYS A 1 300 ? -24.953 21.859 -0.192 1 97.44 300 LYS A N 1
ATOM 2347 C CA . LYS A 1 300 ? -23.578 21.422 -0.418 1 97.44 300 LYS A CA 1
ATOM 2348 C C . LYS A 1 300 ? -22.594 22.156 0.495 1 97.44 300 LYS A C 1
ATOM 2350 O O . LYS A 1 300 ? -22.875 23.266 0.944 1 97.44 300 LYS A O 1
ATOM 2355 N N . VAL A 1 301 ? -21.562 21.484 0.678 1 98.56 301 VAL A N 1
ATOM 2356 C CA . VAL A 1 301 ? -20.531 22.078 1.534 1 98.56 301 VAL A CA 1
ATOM 2357 C C . VAL A 1 301 ? -20.016 23.359 0.895 1 98.56 301 VAL A C 1
ATOM 2359 O O . VAL A 1 301 ? -19.781 23.406 -0.316 1 98.56 301 VAL A O 1
ATOM 2362 N N . THR A 1 302 ? -19.891 24.375 1.666 1 98.5 302 THR A N 1
ATOM 2363 C CA . THR A 1 302 ? -19.297 25.625 1.187 1 98.5 302 THR A CA 1
ATOM 2364 C C . THR A 1 302 ? -17.859 25.781 1.686 1 98.5 302 THR A C 1
ATOM 2366 O O . THR A 1 302 ? -17.5 25.234 2.73 1 98.5 302 THR A O 1
ATOM 2369 N N . PHE A 1 303 ? -17.078 26.438 0.906 1 98.69 303 PHE A N 1
ATOM 2370 C CA . PHE A 1 303 ? -15.656 26.578 1.192 1 98.69 303 PHE A CA 1
ATOM 2371 C C . PHE A 1 303 ? -15.258 28.031 1.302 1 98.69 303 PHE A C 1
ATOM 2373 O O . PHE A 1 303 ? -15.734 28.875 0.532 1 98.69 303 PHE A O 1
ATOM 2380 N N . TYR A 1 304 ? -14.406 28.359 2.227 1 98.75 304 TYR A N 1
ATOM 2381 C CA . TYR A 1 304 ? -13.875 29.688 2.436 1 98.75 304 TYR A CA 1
ATOM 2382 C C . TYR A 1 304 ? -12.359 29.656 2.605 1 98.75 304 TYR A C 1
ATOM 2384 O O . TYR A 1 304 ? -11.852 29.125 3.59 1 98.75 304 TYR A O 1
ATOM 2392 N N . ASN A 1 305 ? -11.625 30.219 1.645 1 98.62 305 ASN A N 1
ATOM 2393 C CA . ASN A 1 305 ? -10.195 30.406 1.828 1 98.62 305 ASN A CA 1
ATOM 2394 C C . ASN A 1 305 ? -9.898 31.656 2.646 1 98.62 305 ASN A C 1
ATOM 2396 O O . ASN A 1 305 ? -9.961 32.781 2.125 1 98.62 305 ASN A O 1
ATOM 2400 N N . VAL A 1 306 ? -9.586 31.453 3.9 1 98.38 306 VAL A N 1
ATOM 2401 C CA . VAL A 1 306 ? -9.273 32.562 4.801 1 98.38 306 VAL A CA 1
ATOM 2402 C C . VAL A 1 306 ? -7.805 32.938 4.664 1 98.38 306 VAL A C 1
ATOM 2404 O O . VAL A 1 306 ? -6.977 32.562 5.496 1 98.38 306 VAL A O 1
ATOM 2407 N N . THR A 1 307 ? -7.512 33.75 3.641 1 97.31 307 THR A N 1
ATOM 2408 C CA . THR A 1 307 ? -6.137 33.969 3.225 1 97.31 307 THR A CA 1
ATOM 2409 C C . THR A 1 307 ? -5.926 35.438 2.865 1 97.31 307 THR A C 1
ATOM 2411 O O . THR A 1 307 ? -6.879 36.219 2.852 1 97.31 307 THR A O 1
ATOM 2414 N N . LEU A 1 308 ? -4.707 35.812 2.613 1 94.31 308 LEU A N 1
ATOM 2415 C CA . LEU A 1 308 ? -4.328 37.188 2.332 1 94.31 308 LEU A CA 1
ATOM 2416 C C . LEU A 1 308 ? -4.262 37.438 0.828 1 94.31 308 LEU A C 1
ATOM 2418 O O . LEU A 1 308 ? -4.078 38.594 0.391 1 94.31 308 LEU A O 1
ATOM 2422 N N . SER A 1 309 ? -4.465 36.406 0.041 1 89.62 309 SER A N 1
ATOM 2423 C CA . SER A 1 309 ? -4.289 36.531 -1.401 1 89.62 309 SER A CA 1
ATOM 2424 C C . SER A 1 309 ? -5.129 37.688 -1.966 1 89.62 309 SER A C 1
ATOM 2426 O O . SER A 1 309 ? -6.344 37.719 -1.759 1 89.62 309 SER A O 1
ATOM 2428 N N . ARG A 1 310 ? -4.465 38.625 -2.672 1 85.06 310 ARG A N 1
ATOM 2429 C CA . ARG A 1 310 ? -5.043 39.781 -3.35 1 85.06 310 ARG A CA 1
ATOM 2430 C C . ARG A 1 310 ? -5.578 40.781 -2.344 1 85.06 310 ARG A C 1
ATOM 2432 O O . ARG A 1 310 ? -6.367 41.656 -2.699 1 85.06 310 ARG A O 1
ATOM 2439 N N . ILE A 1 311 ? -5.285 40.688 -1.119 1 90.12 311 ILE A N 1
ATOM 2440 C CA . ILE A 1 311 ? -5.621 41.656 -0.093 1 90.12 311 ILE A CA 1
ATOM 2441 C C . ILE A 1 311 ? -4.367 42.438 0.312 1 90.12 311 ILE A C 1
ATOM 2443 O O . ILE A 1 311 ? -4.336 43.656 0.227 1 90.12 311 ILE A O 1
ATOM 2447 N N . ILE A 1 312 ? -3.365 41.688 0.699 1 90.44 312 ILE A N 1
ATOM 2448 C CA . ILE A 1 312 ? -2.053 42.219 1.023 1 90.44 312 ILE A CA 1
ATOM 2449 C C . ILE A 1 312 ? -0.966 41.406 0.321 1 90.44 312 ILE A C 1
ATOM 2451 O O . ILE A 1 312 ? -0.965 40.188 0.381 1 90.44 312 ILE A O 1
ATOM 2455 N N . LYS A 1 313 ? -0.138 42.094 -0.358 1 90.62 313 LYS A N 1
ATOM 2456 C CA . LYS A 1 313 ? 1.003 41.438 -0.993 1 90.62 313 LYS A CA 1
ATOM 2457 C C . LYS A 1 313 ? 2.291 41.719 -0.222 1 90.62 313 LYS A C 1
ATOM 2459 O O . LYS A 1 313 ? 2.732 42.875 -0.125 1 90.62 313 LYS A O 1
ATOM 2464 N N . ILE A 1 314 ? 2.842 40.75 0.364 1 92.19 314 ILE A N 1
ATOM 2465 C CA . ILE A 1 314 ? 4.109 40.812 1.082 1 92.19 314 ILE A CA 1
ATOM 2466 C C . ILE A 1 314 ? 4.965 39.594 0.768 1 92.19 314 ILE A C 1
ATOM 2468 O O . ILE A 1 314 ? 4.457 38.469 0.714 1 92.19 314 ILE A O 1
ATOM 2472 N N . THR A 1 315 ? 6.223 39.812 0.542 1 94.44 315 THR A N 1
ATOM 2473 C CA . THR A 1 315 ? 7.117 38.719 0.159 1 94.44 315 THR A CA 1
ATOM 2474 C C . THR A 1 315 ? 7.883 38.188 1.371 1 94.44 315 THR A C 1
ATOM 2476 O O . THR A 1 315 ? 7.918 38.844 2.418 1 94.44 315 THR A O 1
ATOM 2479 N N . TRP A 1 316 ? 8.469 37.031 1.18 1 93.69 316 TRP A N 1
ATOM 2480 C CA . TRP A 1 316 ? 9.328 36.469 2.217 1 93.69 316 TRP A CA 1
ATOM 2481 C C . TRP A 1 316 ? 10.492 37.406 2.531 1 93.69 316 TRP A C 1
ATOM 2483 O O . TRP A 1 316 ? 10.82 37.625 3.699 1 93.69 316 TRP A O 1
ATOM 2493 N N . GLY A 1 317 ? 11.055 37.938 1.521 1 93.12 317 GLY A N 1
ATOM 2494 C CA . GLY A 1 317 ? 12.156 38.875 1.717 1 93.12 317 GLY A CA 1
ATOM 2495 C C . GLY A 1 317 ? 11.781 40.062 2.578 1 93.12 317 GLY A C 1
ATOM 2496 O O . GLY A 1 317 ? 12.547 40.438 3.459 1 93.12 317 GLY A O 1
ATOM 2497 N N . GLU A 1 318 ? 10.664 40.594 2.35 1 93.81 318 GLU A N 1
ATOM 2498 C CA . GLU A 1 318 ? 10.188 41.781 3.09 1 93.81 318 GLU A CA 1
ATOM 2499 C C . GLU A 1 318 ? 9.906 41.406 4.551 1 93.81 318 GLU A C 1
ATOM 2501 O O . GLU A 1 318 ? 10.289 42.156 5.457 1 93.81 318 GLU A O 1
ATOM 2506 N N . ILE A 1 319 ? 9.266 40.344 4.762 1 92 319 ILE A N 1
ATOM 2507 C CA . ILE A 1 319 ? 8.883 39.938 6.113 1 92 319 ILE A CA 1
ATOM 2508 C C . ILE A 1 319 ? 10.133 39.625 6.938 1 92 319 ILE A C 1
ATOM 2510 O O . ILE A 1 319 ? 10.18 39.938 8.133 1 92 319 ILE A O 1
ATOM 2514 N N . ILE A 1 320 ? 11.047 39.031 6.32 1 90.75 320 ILE A N 1
ATOM 2515 C CA . ILE A 1 320 ? 12.273 38.656 7.031 1 90.75 320 ILE A CA 1
ATOM 2516 C C . ILE A 1 320 ? 13.055 39.938 7.379 1 90.75 320 ILE A C 1
ATOM 2518 O O . ILE A 1 320 ? 13.586 40.062 8.484 1 90.75 320 ILE A O 1
ATOM 2522 N N . LYS A 1 321 ? 13.117 40.844 6.461 1 92 321 LYS A N 1
ATOM 2523 C CA . LYS A 1 321 ? 13.789 42.094 6.727 1 92 321 LYS A CA 1
ATOM 2524 C C . LYS A 1 321 ? 13.125 42.844 7.883 1 92 321 LYS A C 1
ATOM 2526 O O . LYS A 1 321 ? 13.805 43.375 8.758 1 92 321 LYS A O 1
ATOM 2531 N N . LEU A 1 322 ? 11.836 42.875 7.855 1 92.62 322 LEU A N 1
ATOM 2532 C CA . LEU A 1 322 ? 11.094 43.5 8.945 1 92.62 322 LEU A CA 1
ATOM 2533 C C . LEU A 1 322 ? 11.336 42.781 10.258 1 92.62 322 LEU A C 1
ATOM 2535 O O . LEU A 1 322 ? 11.477 43.406 11.305 1 92.62 322 LEU A O 1
ATOM 2539 N N . GLY A 1 323 ? 11.344 41.5 10.172 1 91.81 323 GLY A N 1
ATOM 2540 C CA . GLY A 1 323 ? 11.609 40.688 11.352 1 91.81 323 GLY A CA 1
ATOM 2541 C C . GLY A 1 323 ? 12.969 40.969 11.961 1 91.81 323 GLY A C 1
ATOM 2542 O O . GLY A 1 323 ? 13.109 41.031 13.18 1 91.81 323 GLY A O 1
ATOM 2543 N N . GLU A 1 324 ? 13.93 41.062 11.086 1 91 324 GLU A N 1
ATOM 2544 C CA . GLU A 1 324 ? 15.281 41.375 11.539 1 91 324 GLU A CA 1
ATOM 2545 C C . GLU A 1 324 ? 15.328 42.688 12.312 1 91 324 GLU A C 1
ATOM 2547 O O . GLU A 1 324 ? 15.953 42.75 13.375 1 91 324 GLU A O 1
ATOM 2552 N N . LYS A 1 325 ? 14.688 43.594 11.797 1 93.62 325 LYS A N 1
ATOM 2553 C CA . LYS A 1 325 ? 14.625 44.906 12.43 1 93.62 325 LYS A CA 1
ATOM 2554 C C . LYS A 1 325 ? 14.078 44.812 13.844 1 93.62 325 LYS A C 1
ATOM 2556 O O . LYS A 1 325 ? 14.672 45.344 14.789 1 93.62 325 LYS A O 1
ATOM 2561 N N . TRP A 1 326 ? 13.055 44.156 14 1 95.19 326 TRP A N 1
ATOM 2562 C CA . TRP A 1 326 ? 12.367 44.125 15.289 1 95.19 326 TRP A CA 1
ATOM 2563 C C . TRP A 1 326 ? 13.07 43.156 16.25 1 95.19 326 TRP A C 1
ATOM 2565 O O . TRP A 1 326 ? 13.07 43.406 17.469 1 95.19 326 TRP A O 1
ATOM 2575 N N . VAL A 1 327 ? 13.68 42.125 15.742 1 93.5 327 VAL A N 1
ATOM 2576 C CA . VAL A 1 327 ? 14.43 41.219 16.609 1 93.5 327 VAL A CA 1
ATOM 2577 C C . VAL A 1 327 ? 15.656 41.938 17.172 1 93.5 327 VAL A C 1
ATOM 2579 O O . VAL A 1 327 ? 16.062 41.688 18.312 1 93.5 327 VAL A O 1
ATOM 2582 N N . ASP A 1 328 ? 16.203 42.781 16.375 1 92.38 328 ASP A N 1
ATOM 2583 C CA . ASP A 1 328 ? 17.344 43.562 16.844 1 92.38 328 ASP A CA 1
ATOM 2584 C C . ASP A 1 328 ? 16.922 44.531 17.969 1 92.38 328 ASP A C 1
ATOM 2586 O O . ASP A 1 328 ? 17.688 44.75 18.922 1 92.38 328 ASP A O 1
ATOM 2590 N N . LYS A 1 329 ? 15.766 45.094 17.812 1 95.12 329 LYS A N 1
ATOM 2591 C CA . LYS A 1 329 ? 15.266 46.031 18.812 1 95.12 329 LYS A CA 1
ATOM 2592 C C . LYS A 1 329 ? 14.766 45.281 20.047 1 95.12 329 LYS A C 1
ATOM 2594 O O . LYS A 1 329 ? 14.883 45.812 21.172 1 95.12 329 LYS A O 1
ATOM 2599 N N . TYR A 1 330 ? 14.18 44.125 19.844 1 96.12 330 TYR A N 1
ATOM 2600 C CA . TYR A 1 330 ? 13.625 43.344 20.938 1 96.12 330 TYR A CA 1
ATOM 2601 C C . TYR A 1 330 ? 14.227 41.938 20.969 1 96.12 330 TYR A C 1
ATOM 2603 O O . TYR A 1 330 ? 13.516 40.938 20.812 1 96.12 330 TYR A O 1
ATOM 2611 N N . PRO A 1 331 ? 15.531 41.844 21.234 1 95.06 331 PRO A N 1
ATOM 2612 C CA . PRO A 1 331 ? 16.203 40.531 21.219 1 95.06 331 PRO A CA 1
ATOM 2613 C C . PRO A 1 331 ? 15.781 39.656 22.391 1 95.06 331 PRO A C 1
ATOM 2615 O O . PRO A 1 331 ? 15.219 40.125 23.375 1 95.06 331 PRO A O 1
ATOM 2618 N N . HIS A 1 332 ? 16 38.344 22.203 1 94.5 332 HIS A N 1
ATOM 2619 C CA . HIS A 1 332 ? 15.773 37.375 23.281 1 94.5 332 HIS A CA 1
ATOM 2620 C C . HIS A 1 332 ? 16.891 37.438 24.312 1 94.5 332 HIS A C 1
ATOM 2622 O O . HIS A 1 332 ? 18.047 37.688 23.984 1 94.5 332 HIS A O 1
ATOM 2628 N N . THR A 1 333 ? 16.516 37.156 25.531 1 93.25 333 THR A N 1
ATOM 2629 C CA . THR A 1 333 ? 17.5 37.094 26.594 1 93.25 333 THR A CA 1
ATOM 2630 C C . THR A 1 333 ? 18.344 35.844 26.484 1 93.25 333 THR A C 1
ATOM 2632 O O . THR A 1 333 ? 19.547 35.844 26.719 1 93.25 333 THR A O 1
ATOM 2635 N N . VAL A 1 334 ? 17.672 34.812 26.203 1 90.25 334 VAL A N 1
ATOM 2636 C CA . VAL A 1 334 ? 18.359 33.531 26.031 1 90.25 334 VAL A CA 1
ATOM 2637 C C . VAL A 1 334 ? 18.484 33.219 24.531 1 90.25 334 VAL A C 1
ATOM 2639 O O . VAL A 1 334 ? 17.484 33.062 23.844 1 90.25 334 VAL A O 1
ATOM 2642 N N . ALA A 1 335 ? 19.656 33.188 24 1 91.31 335 ALA A N 1
ATOM 2643 C CA . ALA A 1 335 ? 19.922 32.906 22.594 1 91.31 335 ALA A CA 1
ATOM 2644 C C . ALA A 1 335 ? 21.234 32.188 22.422 1 91.31 335 ALA A C 1
ATOM 2646 O O . ALA A 1 335 ? 22.156 32.344 23.219 1 91.31 335 ALA A O 1
ATOM 2647 N N . LEU A 1 336 ? 21.266 31.391 21.484 1 86.5 336 LEU A N 1
ATOM 2648 C CA . LEU A 1 336 ? 22.469 30.594 21.219 1 86.5 336 LEU A CA 1
ATOM 2649 C C . LEU A 1 336 ? 23.547 31.438 20.547 1 86.5 336 LEU A C 1
ATOM 2651 O O . LEU A 1 336 ? 24.734 31.25 20.812 1 86.5 336 LEU A O 1
ATOM 2655 N N . TRP A 1 337 ? 23.141 32.25 19.656 1 88.25 337 TRP A N 1
ATOM 2656 C CA . TRP A 1 337 ? 24.062 33.062 18.875 1 88.25 337 TRP A CA 1
ATOM 2657 C C . TRP A 1 337 ? 23.391 34.312 18.375 1 88.25 337 TRP A C 1
ATOM 2659 O O . TRP A 1 337 ? 22.203 34.531 18.609 1 88.25 337 TRP A O 1
ATOM 2669 N N . HIS A 1 338 ? 24.234 35.094 17.766 1 86.12 338 HIS A N 1
ATOM 2670 C CA . HIS A 1 338 ? 23.719 36.312 17.141 1 86.12 338 HIS A CA 1
ATOM 2671 C C . HIS A 1 338 ? 22.781 36 16 1 86.12 338 HIS A C 1
ATOM 2673 O O . HIS A 1 338 ? 22.984 35 15.289 1 86.12 338 HIS A O 1
ATOM 2679 N N . ARG A 1 339 ? 21.828 36.906 15.922 1 78.56 339 ARG A N 1
ATOM 2680 C CA . ARG A 1 339 ? 20.844 36.719 14.859 1 78.56 339 ARG A CA 1
ATOM 2681 C C . ARG A 1 339 ? 21.484 36.875 13.484 1 78.56 339 ARG A C 1
ATOM 2683 O O . ARG A 1 339 ? 22.047 37.938 13.18 1 78.56 339 ARG A O 1
ATOM 2690 N N . GLY A 1 340 ? 21.922 35.938 12.719 1 67.94 340 GLY A N 1
ATOM 2691 C CA . GLY A 1 340 ? 22.625 36.094 11.445 1 67.94 340 GLY A CA 1
ATOM 2692 C C . GLY A 1 340 ? 22.109 35.125 10.383 1 67.94 340 GLY A C 1
ATOM 2693 O O . GLY A 1 340 ? 22.844 34.781 9.461 1 67.94 340 GLY A O 1
ATOM 2694 N N . GLY A 1 341 ? 20.922 34.875 10.516 1 74.88 341 GLY A N 1
ATOM 2695 C CA . GLY A 1 341 ? 20.438 33.938 9.508 1 74.88 341 GLY A CA 1
ATOM 2696 C C . GLY A 1 341 ? 19.938 34.625 8.258 1 74.88 341 GLY A C 1
ATOM 2697 O O . GLY A 1 341 ? 19.484 35.781 8.312 1 74.88 341 GLY A O 1
ATOM 2698 N N . THR A 1 342 ? 20.281 34.031 7.047 1 85.62 342 THR A N 1
ATOM 2699 C CA . THR A 1 342 ? 19.828 34.562 5.766 1 85.62 342 THR A CA 1
ATOM 2700 C C . THR A 1 342 ? 19.094 33.5 4.961 1 85.62 342 THR A C 1
ATOM 2702 O O . THR A 1 342 ? 19.266 32.281 5.207 1 85.62 342 THR A O 1
ATOM 2705 N N . ILE A 1 343 ? 18.25 33.969 4.113 1 90.94 343 ILE A N 1
ATOM 2706 C CA . ILE A 1 343 ? 17.531 33.062 3.234 1 90.94 343 ILE A CA 1
ATOM 2707 C C . ILE A 1 343 ? 18.328 32.844 1.945 1 90.94 343 ILE A C 1
ATOM 2709 O O . ILE A 1 343 ? 19.016 33.781 1.486 1 90.94 343 ILE A O 1
ATOM 2713 N N . LYS A 1 344 ? 18.234 31.641 1.477 1 92.44 344 LYS A N 1
ATOM 2714 C CA . LYS A 1 344 ? 18.938 31.281 0.249 1 92.44 344 LYS A CA 1
ATOM 2715 C C . LYS A 1 344 ? 17.969 30.781 -0.815 1 92.44 344 LYS A C 1
ATOM 2717 O O . LYS A 1 344 ? 17.156 29.875 -0.557 1 92.44 344 LYS A O 1
ATOM 2722 N N . SER A 1 345 ? 18.109 31.266 -2.059 1 92.25 345 SER A N 1
ATOM 2723 C CA . SER A 1 345 ? 17.25 30.844 -3.156 1 92.25 345 SER A CA 1
ATOM 2724 C C . SER A 1 345 ? 17.703 29.5 -3.723 1 92.25 345 SER A C 1
ATOM 2726 O O . SER A 1 345 ? 16.891 28.734 -4.23 1 92.25 345 SER A O 1
ATOM 2728 N N . TYR A 1 346 ? 19.031 29.297 -3.611 1 93 346 TYR A N 1
ATOM 2729 C CA . TYR A 1 346 ? 19.578 28.078 -4.203 1 93 346 TYR A CA 1
ATOM 2730 C C . TYR A 1 346 ? 19.797 27 -3.146 1 93 346 TYR A C 1
ATOM 2732 O O . TYR A 1 346 ? 20.375 27.266 -2.09 1 93 346 TYR A O 1
ATOM 2740 N N . TYR A 1 347 ? 19.375 25.844 -3.506 1 92.62 347 TYR A N 1
ATOM 2741 C CA . TYR A 1 347 ? 19.375 24.734 -2.568 1 92.62 347 TYR A CA 1
ATOM 2742 C C . TYR A 1 347 ? 20.781 24.406 -2.086 1 92.62 347 TYR A C 1
ATOM 2744 O O . TYR A 1 347 ? 21.016 24.266 -0.883 1 92.62 347 TYR A O 1
ATOM 2752 N N . TRP A 1 348 ? 21.75 24.297 -2.967 1 93.38 348 TRP A N 1
ATOM 2753 C CA . TRP A 1 348 ? 23.094 23.891 -2.594 1 93.38 348 TRP A CA 1
ATOM 2754 C C . TRP A 1 348 ? 23.797 24.969 -1.778 1 93.38 348 TRP A C 1
ATOM 2756 O O . TRP A 1 348 ? 24.594 24.672 -0.895 1 93.38 348 TRP A O 1
ATOM 2766 N N . HIS A 1 349 ? 23.484 26.203 -2.121 1 93 349 HIS A N 1
ATOM 2767 C CA . HIS A 1 349 ? 24 27.297 -1.288 1 93 349 HIS A CA 1
ATOM 2768 C C . HIS A 1 349 ? 23.469 27.188 0.14 1 93 349 HIS A C 1
ATOM 2770 O O . HIS A 1 349 ? 24.234 27.359 1.098 1 93 349 HIS A O 1
ATOM 2776 N N . HIS A 1 350 ? 22.203 26.875 0.249 1 93.56 350 HIS A N 1
ATOM 2777 C CA . HIS A 1 350 ? 21.594 26.656 1.561 1 93.56 350 HIS A CA 1
ATOM 2778 C C . HIS A 1 350 ? 22.266 25.5 2.289 1 93.56 350 HIS A C 1
ATOM 2780 O O . HIS A 1 350 ? 22.609 25.609 3.471 1 93.56 350 HIS A O 1
ATOM 2786 N N . GLN A 1 351 ? 22.594 24.406 1.557 1 92.5 351 GLN A N 1
ATOM 2787 C CA . GLN A 1 351 ? 23.203 23.234 2.178 1 92.5 351 GLN A CA 1
ATOM 2788 C C . GLN A 1 351 ? 24.609 23.516 2.658 1 92.5 351 GLN A C 1
ATOM 2790 O O . GLN A 1 351 ? 25.031 23.031 3.711 1 92.5 351 GLN A O 1
ATOM 2795 N N . ILE A 1 352 ? 25.312 24.297 1.91 1 91.38 352 ILE A N 1
ATOM 2796 C CA . ILE A 1 352 ? 26.656 24.703 2.299 1 91.38 352 ILE A CA 1
ATOM 2797 C C . ILE A 1 352 ? 26.609 25.531 3.58 1 91.38 352 ILE A C 1
ATOM 2799 O O . ILE A 1 352 ? 27.391 25.312 4.5 1 91.38 352 ILE A O 1
ATOM 2803 N N . CYS A 1 353 ? 25.688 26.375 3.666 1 91 353 CYS A N 1
ATOM 2804 C CA . CYS A 1 353 ? 25.516 27.203 4.855 1 91 353 CYS A CA 1
ATOM 2805 C C . CYS A 1 353 ? 25.094 26.359 6.051 1 91 353 CYS A C 1
ATOM 2807 O O . CYS A 1 353 ? 25.547 26.594 7.176 1 91 353 CYS A O 1
ATOM 2809 N N . VAL A 1 354 ? 24.203 25.406 5.797 1 92 354 VAL A N 1
ATOM 2810 C CA . VAL A 1 354 ? 23.797 24.5 6.863 1 92 354 VAL A CA 1
ATOM 2811 C C . VAL A 1 354 ? 25.016 23.781 7.43 1 92 354 VAL A C 1
ATOM 2813 O O . VAL A 1 354 ? 25.156 23.656 8.648 1 92 354 VAL A O 1
ATOM 2816 N N . PHE A 1 355 ? 25.891 23.375 6.566 1 91.69 355 PHE A N 1
ATOM 2817 C CA . PHE A 1 355 ? 27.078 22.641 6.969 1 91.69 355 PHE A CA 1
ATOM 2818 C C . PHE A 1 355 ? 27.984 23.516 7.828 1 91.69 355 PHE A C 1
ATOM 2820 O O . PHE A 1 355 ? 28.422 23.094 8.906 1 91.69 355 PHE A O 1
ATOM 2827 N N . PHE A 1 356 ? 28.156 24.766 7.496 1 86.81 356 PHE A N 1
ATOM 2828 C CA . PHE A 1 356 ? 29.141 25.625 8.148 1 86.81 356 PHE A CA 1
ATOM 2829 C C . PHE A 1 356 ? 28.531 26.312 9.367 1 86.81 356 PHE A C 1
ATOM 2831 O O . PHE A 1 356 ? 29.219 26.531 10.367 1 86.81 356 PHE A O 1
ATOM 2838 N N . TYR A 1 357 ? 27.25 26.609 9.281 1 89.06 357 TYR A N 1
ATOM 2839 C CA . TYR A 1 357 ? 26.672 27.438 10.32 1 89.06 357 TYR A CA 1
ATOM 2840 C C . TYR A 1 357 ? 25.906 26.609 11.336 1 89.06 357 TYR A C 1
ATOM 2842 O O . TYR A 1 357 ? 25.656 27.047 12.461 1 89.06 357 TYR A O 1
ATOM 2850 N N . HIS A 1 358 ? 25.484 25.406 10.969 1 91.75 358 HIS A N 1
ATOM 2851 C CA . HIS A 1 358 ? 24.688 24.594 11.875 1 91.75 358 HIS A CA 1
ATOM 2852 C C . HIS A 1 358 ? 25.438 23.344 12.312 1 91.75 358 HIS A C 1
ATOM 2854 O O . HIS A 1 358 ? 25.719 23.172 13.5 1 91.75 358 HIS A O 1
ATOM 2860 N N . ILE A 1 359 ? 25.938 22.547 11.352 1 91.38 359 ILE A N 1
ATOM 2861 C CA . ILE A 1 359 ? 26.453 21.219 11.625 1 91.38 359 ILE A CA 1
ATOM 2862 C C . ILE A 1 359 ? 27.812 21.312 12.305 1 91.38 359 ILE A C 1
ATOM 2864 O O . ILE A 1 359 ? 28.016 20.781 13.398 1 91.38 359 ILE A O 1
ATOM 2868 N N . ILE A 1 360 ? 28.719 22.047 11.758 1 89.69 360 ILE A N 1
ATOM 2869 C CA . ILE A 1 360 ? 30.078 22.125 12.273 1 89.69 360 ILE A CA 1
ATOM 2870 C C . ILE A 1 360 ? 30.078 22.719 13.68 1 89.69 360 ILE A C 1
ATOM 2872 O O . ILE A 1 360 ? 30.625 22.125 14.609 1 89.69 360 ILE A O 1
ATOM 2876 N N . PRO A 1 361 ? 29.453 23.828 13.836 1 88.38 361 PRO A N 1
ATOM 2877 C CA . PRO A 1 361 ? 29.422 24.391 15.188 1 88.38 361 PRO A CA 1
ATOM 2878 C C . PRO A 1 361 ? 28.781 23.438 16.203 1 88.38 361 PRO A C 1
ATOM 2880 O O . PRO A 1 361 ? 29.219 23.375 17.359 1 88.38 361 PRO A O 1
ATOM 2883 N N . ALA A 1 362 ? 27.734 22.734 15.812 1 92.38 362 ALA A N 1
ATOM 2884 C CA . ALA A 1 362 ? 27.078 21.812 16.719 1 92.38 362 ALA A CA 1
ATOM 2885 C C . ALA A 1 362 ? 28.031 20.703 17.172 1 92.38 362 ALA A C 1
ATOM 2887 O O . ALA A 1 362 ? 28.094 20.375 18.359 1 92.38 362 ALA A O 1
ATOM 2888 N N . TYR A 1 363 ? 28.75 20.203 16.266 1 92.5 363 TYR A N 1
ATOM 2889 C CA . TYR A 1 363 ? 29.672 19.125 16.594 1 92.5 363 TYR A CA 1
ATOM 2890 C C . TYR A 1 363 ? 30.859 19.641 17.391 1 92.5 363 TYR A C 1
ATOM 2892 O O . TYR A 1 363 ? 31.375 18.953 18.281 1 92.5 363 TYR A O 1
ATOM 2900 N N . LEU A 1 364 ? 31.328 20.844 17.094 1 88.69 364 LEU A N 1
ATOM 2901 C CA . LEU A 1 364 ? 32.438 21.453 17.828 1 88.69 364 LEU A CA 1
ATOM 2902 C C . LEU A 1 364 ? 32.031 21.719 19.281 1 88.69 364 LEU A C 1
ATOM 2904 O O . LEU A 1 364 ? 32.781 21.375 20.203 1 88.69 364 LEU A O 1
ATOM 2908 N N . VAL A 1 365 ? 30.922 22.312 19.438 1 90.69 365 VAL A N 1
ATOM 2909 C CA . VAL A 1 365 ? 30.469 22.672 20.781 1 90.69 365 VAL A CA 1
ATOM 2910 C C . VAL A 1 365 ? 30.203 21.406 21.594 1 90.69 365 VAL A C 1
ATOM 2912 O O . VAL A 1 365 ? 30.641 21.297 22.734 1 90.69 365 VAL A O 1
ATOM 2915 N N . ASP A 1 366 ? 29.469 20.5 21.031 1 92.75 366 ASP A N 1
ATOM 2916 C CA . ASP A 1 366 ? 29.172 19.266 21.734 1 92.75 366 ASP A CA 1
ATOM 2917 C C . ASP A 1 366 ? 30.438 18.453 21.984 1 92.75 366 ASP A C 1
ATOM 2919 O O . ASP A 1 366 ? 30.547 17.734 22.984 1 92.75 366 ASP A O 1
ATOM 2923 N N . GLY A 1 367 ? 31.406 18.547 21.062 1 91.69 367 GLY A N 1
ATOM 2924 C CA . GLY A 1 367 ? 32.688 17.938 21.297 1 91.69 367 GLY A CA 1
ATOM 2925 C C . GLY A 1 367 ? 33.406 18.484 22.531 1 91.69 367 GLY A C 1
ATOM 2926 O O . GLY A 1 367 ? 33.906 17.719 23.359 1 91.69 367 GLY A O 1
ATOM 2927 N N . ILE A 1 368 ? 33.438 19.797 22.625 1 92 368 ILE A N 1
ATOM 2928 C CA . ILE A 1 368 ? 34.062 20.469 23.766 1 92 368 ILE A CA 1
ATOM 2929 C C . ILE A 1 368 ? 33.312 20.078 25.047 1 92 368 ILE A C 1
ATOM 2931 O O . ILE A 1 368 ? 33.938 19.781 26.062 1 92 368 ILE A O 1
ATOM 2935 N N . LEU A 1 369 ? 32 20.094 24.922 1 92.88 369 LEU A N 1
ATOM 2936 C CA . LEU A 1 369 ? 31.203 19.734 26.094 1 92.88 369 LEU A CA 1
ATOM 2937 C C . LEU A 1 369 ? 31.5 18.297 26.516 1 92.88 369 LEU A C 1
ATOM 2939 O O . LEU A 1 369 ? 31.594 18 27.703 1 92.88 369 LEU A O 1
ATOM 2943 N N . PHE A 1 370 ? 31.609 17.5 25.531 1 93.06 370 PHE A N 1
ATOM 2944 C CA . PHE A 1 370 ? 31.922 16.094 25.797 1 93.06 370 PHE A CA 1
ATOM 2945 C C . PHE A 1 370 ? 33.25 15.953 26.5 1 93.06 370 PHE A C 1
ATOM 2947 O O . PHE A 1 370 ? 33.375 15.203 27.469 1 93.06 370 PHE A O 1
ATOM 2954 N N . LEU A 1 371 ? 34.219 16.719 26.109 1 92.5 371 LEU A N 1
ATOM 2955 C CA . LEU A 1 371 ? 35.562 16.703 26.688 1 92.5 371 LEU A CA 1
ATOM 2956 C C . LEU A 1 371 ? 35.531 17.25 28.109 1 92.5 371 LEU A C 1
ATOM 2958 O O . LEU A 1 371 ? 36.312 16.828 28.953 1 92.5 371 LEU A O 1
ATOM 2962 N N . MET A 1 372 ? 34.656 18.094 28.375 1 94.38 372 MET A N 1
ATOM 2963 C CA . MET A 1 372 ? 34.531 18.719 29.688 1 94.38 372 MET A CA 1
ATOM 2964 C C . MET A 1 372 ? 33.625 17.891 30.609 1 94.38 372 MET A C 1
ATOM 2966 O O . MET A 1 372 ? 33.406 18.25 31.766 1 94.38 372 MET A O 1
ATOM 2970 N N . GLY A 1 373 ? 33.031 16.844 30.094 1 92.56 373 GLY A N 1
ATOM 2971 C CA . GLY A 1 373 ? 32.156 15.969 30.859 1 92.56 373 GLY A CA 1
ATOM 2972 C C . GLY A 1 373 ? 30.766 16.531 31.062 1 92.56 373 GLY A C 1
ATOM 2973 O O . GLY A 1 373 ? 30.094 16.219 32.062 1 92.56 373 GLY A O 1
ATOM 2974 N N . ARG A 1 374 ? 30.406 17.406 30.219 1 92.81 374 ARG A N 1
ATOM 2975 C CA . ARG A 1 374 ? 29.078 18.016 30.328 1 92.81 374 ARG A CA 1
ATOM 2976 C C . ARG A 1 374 ? 28.109 17.375 29.328 1 92.81 374 ARG A C 1
ATOM 2978 O O . ARG A 1 374 ? 28.531 16.688 28.406 1 92.81 374 ARG A O 1
ATOM 2985 N N . LYS A 1 375 ? 26.922 17.516 29.609 1 93.75 375 LYS A N 1
ATOM 2986 C CA . LYS A 1 375 ? 25.891 16.953 28.734 1 93.75 375 LYS A CA 1
ATOM 2987 C C . LYS A 1 375 ? 25.844 17.672 27.391 1 93.75 375 LYS A C 1
ATOM 2989 O O . LYS A 1 375 ? 25.844 18.906 27.344 1 93.75 375 LYS A O 1
ATOM 2994 N N . THR A 1 376 ? 25.969 16.875 26.266 1 93.25 376 THR A N 1
ATOM 2995 C CA . THR A 1 376 ? 25.875 17.406 24.906 1 93.25 376 THR A CA 1
ATOM 2996 C C . THR A 1 376 ? 24.406 17.594 24.5 1 93.25 376 THR A C 1
ATOM 2998 O O . THR A 1 376 ? 23.531 16.844 24.953 1 93.25 376 THR A O 1
ATOM 3001 N N . PHE A 1 377 ? 24.094 18.672 23.75 1 91 377 PHE A N 1
ATOM 3002 C CA . PHE A 1 377 ? 22.688 18.891 23.391 1 91 377 PHE A CA 1
ATOM 3003 C C . PHE A 1 377 ? 22.578 19.484 22 1 91 377 PHE A C 1
ATOM 3005 O O . PHE A 1 377 ? 21.531 19.375 21.359 1 91 377 PHE A O 1
ATOM 3012 N N . LEU A 1 378 ? 23.562 20.062 21.422 1 90.81 378 LEU A N 1
ATOM 3013 C CA . LEU A 1 378 ? 23.422 20.922 20.25 1 90.81 378 LEU A CA 1
ATOM 3014 C C . LEU A 1 378 ? 23.219 20.094 19 1 90.81 378 LEU A C 1
ATOM 3016 O O . LEU A 1 378 ? 22.5 20.516 18.078 1 90.81 378 LEU A O 1
ATOM 3020 N N . ILE A 1 379 ? 23.844 18.938 18.969 1 93 379 ILE A N 1
ATOM 3021 C CA . ILE A 1 379 ? 23.641 18.047 17.828 1 93 379 ILE A CA 1
ATOM 3022 C C . ILE A 1 379 ? 22.172 17.656 17.719 1 93 379 ILE A C 1
ATOM 3024 O O . ILE A 1 379 ? 21.594 17.672 16.641 1 93 379 ILE A O 1
ATOM 3028 N N . ASN A 1 380 ? 21.594 17.422 18.781 1 92 380 ASN A N 1
ATOM 3029 C CA . ASN A 1 380 ? 20.188 17.047 18.797 1 92 380 ASN A CA 1
ATOM 3030 C C . ASN A 1 380 ? 19.297 18.219 18.391 1 92 380 ASN A C 1
ATOM 3032 O O . ASN A 1 380 ? 18.297 18.047 17.703 1 92 380 ASN A O 1
ATOM 3036 N N . VAL A 1 381 ? 19.688 19.328 18.844 1 88.38 381 VAL A N 1
ATOM 3037 C CA . VAL A 1 381 ? 18.953 20.547 18.469 1 88.38 381 VAL A CA 1
ATOM 3038 C C . VAL A 1 381 ? 19.016 20.75 16.969 1 88.38 381 VAL A C 1
ATOM 3040 O O . VAL A 1 381 ? 18.016 21.047 16.328 1 88.38 381 VAL A O 1
ATOM 3043 N N . GLN A 1 382 ? 20.156 20.5 16.469 1 89.81 382 GLN A N 1
ATOM 3044 C CA . GLN A 1 382 ? 20.328 20.719 15.039 1 89.81 382 GLN A CA 1
ATOM 3045 C C . GLN A 1 382 ? 19.562 19.672 14.227 1 89.81 382 GLN A C 1
ATOM 3047 O O . GLN A 1 382 ? 19.047 19.984 13.148 1 89.81 382 GLN A O 1
ATOM 3052 N N . LYS A 1 383 ? 19.562 18.547 14.719 1 90.38 383 LYS A N 1
ATOM 3053 C CA . LYS A 1 383 ? 18.766 17.516 14.047 1 90.38 383 LYS A CA 1
ATOM 3054 C C . LYS A 1 383 ? 17.297 17.906 13.977 1 90.38 383 LYS A C 1
ATOM 3056 O O . LYS A 1 383 ? 16.641 17.734 12.945 1 90.38 383 LYS A O 1
ATOM 3061 N N . ARG A 1 384 ? 16.781 18.469 14.984 1 86 384 ARG A N 1
ATOM 3062 C CA . ARG A 1 384 ? 15.391 18.906 15.047 1 86 384 ARG A CA 1
ATOM 3063 C C . ARG A 1 384 ? 15.141 20.078 14.102 1 86 384 ARG A C 1
ATOM 3065 O O . ARG A 1 384 ? 14.125 20.109 13.406 1 86 384 ARG A O 1
ATOM 3072 N N . ILE A 1 385 ? 16.094 20.906 14.094 1 86.44 385 ILE A N 1
ATOM 3073 C CA . ILE A 1 385 ? 15.977 22.094 13.25 1 86.44 385 ILE A CA 1
ATOM 3074 C C . ILE A 1 385 ? 16.031 21.688 11.773 1 86.44 385 ILE A C 1
ATOM 3076 O O . ILE A 1 385 ? 15.242 22.172 10.961 1 86.44 385 ILE A O 1
ATOM 3080 N N . SER A 1 386 ? 16.969 20.844 11.539 1 87.44 386 SER A N 1
ATOM 3081 C CA . SER A 1 386 ? 17.109 20.391 10.156 1 87.44 386 SER A CA 1
ATOM 3082 C C . SER A 1 386 ? 15.852 19.688 9.672 1 87.44 386 SER A C 1
ATOM 3084 O O . SER A 1 386 ? 15.43 19.891 8.523 1 87.44 386 SER A O 1
ATOM 3086 N N . HIS A 1 387 ? 15.312 18.953 10.523 1 85.25 387 HIS A N 1
ATOM 3087 C CA . HIS A 1 387 ? 14.062 18.281 10.188 1 85.25 387 HIS A CA 1
ATOM 3088 C C . HIS A 1 387 ? 12.953 19.297 9.93 1 85.25 387 HIS A C 1
ATOM 3090 O O . HIS A 1 387 ? 12.219 19.188 8.938 1 85.25 387 HIS A O 1
ATOM 3096 N N . GLY A 1 388 ? 12.836 20.234 10.773 1 84.44 388 GLY A N 1
ATOM 3097 C CA . GLY A 1 388 ? 11.836 21.281 10.625 1 84.44 388 GLY A CA 1
ATOM 3098 C C . GLY A 1 388 ? 12 22.094 9.352 1 84.44 388 GLY A C 1
ATOM 3099 O O . GLY A 1 388 ? 11.031 22.328 8.633 1 84.44 388 GLY A O 1
ATOM 3100 N N . LEU A 1 389 ? 13.219 22.406 9.086 1 85.31 389 LEU A N 1
ATOM 3101 C CA . LEU A 1 389 ? 13.5 23.172 7.883 1 85.31 389 LEU A CA 1
ATOM 3102 C C . LEU A 1 389 ? 13.18 22.359 6.633 1 85.31 389 LEU A C 1
ATOM 3104 O O . LEU A 1 389 ? 12.703 22.906 5.637 1 85.31 389 LEU A O 1
ATOM 3108 N N . GLY A 1 390 ? 13.5 21.109 6.738 1 84.31 390 GLY A N 1
ATOM 3109 C CA . GLY A 1 390 ? 13.18 20.219 5.629 1 84.31 390 GLY A CA 1
ATOM 3110 C C . GLY A 1 390 ? 11.703 20.172 5.305 1 84.31 390 GLY A C 1
ATOM 3111 O O . GLY A 1 390 ? 11.32 20.203 4.133 1 84.31 390 GLY A O 1
ATOM 3112 N N . VAL A 1 391 ? 10.906 20.234 6.309 1 82.12 391 VAL A N 1
ATOM 3113 C CA . VAL A 1 391 ? 9.461 20.125 6.145 1 82.12 391 VAL A CA 1
ATOM 3114 C C . VAL A 1 391 ? 8.898 21.469 5.664 1 82.12 391 VAL A C 1
ATOM 3116 O O . VAL A 1 391 ? 7.973 21.5 4.848 1 82.12 391 VAL A O 1
ATOM 3119 N N . LEU A 1 392 ? 9.516 22.516 6.043 1 85.75 392 LEU A N 1
ATOM 3120 C CA . LEU A 1 392 ? 8.984 23.844 5.762 1 85.75 392 LEU A CA 1
ATOM 3121 C C . LEU A 1 392 ? 9.461 24.344 4.406 1 85.75 392 LEU A C 1
ATOM 3123 O O . LEU A 1 392 ? 8.883 25.281 3.844 1 85.75 392 LEU A O 1
ATOM 3127 N N . GLN A 1 393 ? 10.5 23.719 3.926 1 86.88 393 GLN A N 1
ATOM 3128 C CA . GLN A 1 393 ? 11.133 24.156 2.691 1 86.88 393 GLN A CA 1
ATOM 3129 C C . GLN A 1 393 ? 10.141 24.172 1.533 1 86.88 393 GLN A C 1
ATOM 3131 O O . GLN A 1 393 ? 10.195 25.047 0.672 1 86.88 393 GLN A O 1
ATOM 3136 N N . TYR A 1 394 ? 9.242 23.266 1.579 1 87.81 394 TYR A N 1
ATOM 3137 C CA . TYR A 1 394 ? 8.25 23.172 0.514 1 87.81 394 TYR A CA 1
ATOM 3138 C C . TYR A 1 394 ? 7.41 24.438 0.448 1 87.81 394 TYR A C 1
ATOM 3140 O O . TYR A 1 394 ? 7.078 24.922 -0.641 1 87.81 394 TYR A O 1
ATOM 3148 N N . TYR A 1 395 ? 7.18 25.031 1.507 1 89.19 395 TYR A N 1
ATOM 3149 C CA . TYR A 1 395 ? 6.262 26.156 1.61 1 89.19 395 TYR A CA 1
ATOM 3150 C C . TYR A 1 395 ? 6.992 27.484 1.393 1 89.19 395 TYR A C 1
ATOM 3152 O O . TYR A 1 395 ? 6.359 28.516 1.212 1 89.19 395 TYR A O 1
ATOM 3160 N N . THR A 1 396 ? 8.297 27.422 1.389 1 91.56 396 THR A N 1
ATOM 3161 C CA . THR A 1 396 ? 9.062 28.656 1.222 1 91.56 396 THR A CA 1
ATOM 3162 C C . THR A 1 396 ? 9.648 28.734 -0.184 1 91.56 396 THR A C 1
ATOM 3164 O O . THR A 1 396 ? 10.281 29.734 -0.54 1 91.56 396 THR A O 1
ATOM 3167 N N . THR A 1 397 ? 9.445 27.672 -0.935 1 92.38 397 THR A N 1
ATOM 3168 C CA . THR A 1 397 ? 10.047 27.641 -2.264 1 92.38 397 THR A CA 1
ATOM 3169 C C . THR A 1 397 ? 8.969 27.547 -3.342 1 92.38 397 THR A C 1
ATOM 3171 O O . THR A 1 397 ? 9.258 27.203 -4.488 1 92.38 397 THR A O 1
ATOM 3174 N N . LYS A 1 398 ? 7.766 27.797 -2.922 1 91.94 398 LYS A N 1
ATOM 3175 C CA . LYS A 1 398 ? 6.637 27.812 -3.848 1 91.94 398 LYS A CA 1
ATOM 3176 C C . LYS A 1 398 ? 5.652 28.922 -3.49 1 91.94 398 LYS A C 1
ATOM 3178 O O . LYS A 1 398 ? 5.543 29.312 -2.324 1 91.94 398 LYS A O 1
ATOM 3183 N N . GLU A 1 399 ? 5.035 29.406 -4.523 1 92.25 399 GLU A N 1
ATOM 3184 C CA . GLU A 1 399 ? 4.047 30.469 -4.324 1 92.25 399 GLU A CA 1
ATOM 3185 C C . GLU A 1 399 ? 2.641 29.969 -4.656 1 92.25 399 GLU A C 1
ATOM 3187 O O . GLU A 1 399 ? 2.453 29.203 -5.605 1 92.25 399 GLU A O 1
ATOM 3192 N N . TRP A 1 400 ? 1.686 30.391 -3.879 1 93.5 400 TRP A N 1
ATOM 3193 C CA . TRP A 1 400 ? 0.295 30 -4.086 1 93.5 400 TRP A CA 1
ATOM 3194 C C . TRP A 1 400 ? -0.604 31.234 -4.195 1 93.5 400 TRP A C 1
ATOM 3196 O O . TRP A 1 400 ? -0.311 32.281 -3.613 1 93.5 400 TRP A O 1
ATOM 3206 N N . TYR A 1 401 ? -1.613 31.047 -4.992 1 94.56 401 TYR A N 1
ATOM 3207 C CA . TYR A 1 401 ? -2.709 32 -5.035 1 94.56 401 TYR A CA 1
ATOM 3208 C C . TYR A 1 401 ? -4.016 31.359 -4.59 1 94.56 401 TYR A C 1
ATOM 3210 O O . TYR A 1 401 ? -4.406 30.312 -5.109 1 94.56 401 TYR A O 1
ATOM 3218 N N . PHE A 1 402 ? -4.652 31.984 -3.629 1 97.06 402 PHE A N 1
ATOM 3219 C CA . PHE A 1 402 ? -5.91 31.469 -3.104 1 97.06 402 PHE A CA 1
ATOM 3220 C C . PHE A 1 402 ? -7.062 32.406 -3.443 1 97.06 402 PHE A C 1
ATOM 3222 O O . PHE A 1 402 ? -7.09 33.562 -2.99 1 97.06 402 PHE A O 1
ATOM 3229 N N . LYS A 1 403 ? -7.961 31.922 -4.25 1 97.38 403 LYS A N 1
ATOM 3230 C CA . LYS A 1 403 ? -9.18 32.719 -4.426 1 97.38 403 LYS A CA 1
ATOM 3231 C C . LYS A 1 403 ? -9.984 32.781 -3.131 1 97.38 403 LYS A C 1
ATOM 3233 O O . LYS A 1 403 ? -10.172 31.766 -2.455 1 97.38 403 LYS A O 1
ATOM 3238 N N . ASN A 1 404 ? -10.375 33.969 -2.734 1 97.81 404 ASN A N 1
ATOM 3239 C CA . ASN A 1 404 ? -11.039 34.094 -1.442 1 97.81 404 ASN A CA 1
ATOM 3240 C C . ASN A 1 404 ? -12.258 35.031 -1.522 1 97.81 404 ASN A C 1
ATOM 3242 O O . ASN A 1 404 ? -12.453 35.875 -0.661 1 97.81 404 ASN A O 1
ATOM 3246 N N . ASP A 1 405 ? -13.023 34.812 -2.559 1 97.5 405 ASP A N 1
ATOM 3247 C CA . ASP A 1 405 ? -14.203 35.656 -2.779 1 97.5 405 ASP A CA 1
ATOM 3248 C C . ASP A 1 405 ? -15.273 35.375 -1.721 1 97.5 405 ASP A C 1
ATOM 3250 O O . ASP A 1 405 ? -15.93 36.281 -1.239 1 97.5 405 ASP A O 1
ATOM 3254 N N . ASN A 1 406 ? -15.547 34.094 -1.388 1 98.19 406 ASN A N 1
ATOM 3255 C CA . ASN A 1 406 ? -16.5 33.781 -0.327 1 98.19 406 ASN A CA 1
ATOM 3256 C C . ASN A 1 406 ? -16.078 34.406 1.004 1 98.19 406 ASN A C 1
ATOM 3258 O O . ASN A 1 406 ? -16.922 34.906 1.739 1 98.19 406 ASN A O 1
ATOM 3262 N N . PHE A 1 407 ? -14.852 34.344 1.251 1 98 407 PHE A N 1
ATOM 3263 C CA . PHE A 1 407 ? -14.312 34.938 2.473 1 98 407 PHE A CA 1
ATOM 3264 C C . PHE A 1 407 ? -14.547 36.438 2.498 1 98 407 PHE A C 1
ATOM 3266 O O . PHE A 1 407 ? -15.07 36.969 3.475 1 98 407 PHE A O 1
ATOM 3273 N N . LYS A 1 408 ? -14.211 37.062 1.414 1 97 408 LYS A N 1
ATOM 3274 C CA . LYS A 1 408 ? -14.375 38.531 1.321 1 97 408 LYS A CA 1
ATOM 3275 C C . LYS A 1 408 ? -15.844 38.906 1.416 1 97 408 LYS A C 1
ATOM 3277 O O . LYS A 1 408 ? -16.172 39.969 1.958 1 97 408 LYS A O 1
ATOM 3282 N N . SER A 1 409 ? -16.656 38.062 0.994 1 97.06 409 SER A N 1
ATOM 3283 C CA . SER A 1 409 ? -18.094 38.375 0.942 1 97.06 409 SER A CA 1
ATOM 3284 C C . SER A 1 409 ? -18.703 38.375 2.336 1 97.06 409 SER A C 1
ATOM 3286 O O . SER A 1 409 ? -19.797 38.906 2.539 1 97.06 409 SER A O 1
ATOM 3288 N N . LEU A 1 410 ? -18.062 37.812 3.342 1 97.5 410 LEU A N 1
ATOM 3289 C CA . LEU A 1 410 ? -18.594 37.75 4.699 1 97.5 410 LEU A CA 1
ATOM 3290 C C . LEU A 1 410 ? -18.891 39.156 5.234 1 97.5 410 LEU A C 1
ATOM 3292 O O . LEU A 1 410 ? -19.859 39.344 5.973 1 97.5 410 LEU A O 1
ATOM 3296 N N . ARG A 1 411 ? -18.125 40.125 4.824 1 95.38 411 ARG A N 1
ATOM 3297 C CA . ARG A 1 411 ? -18.234 41.5 5.344 1 95.38 411 ARG A CA 1
ATOM 3298 C C . ARG A 1 411 ? -19.531 42.156 4.91 1 95.38 411 ARG A C 1
ATOM 3300 O O . ARG A 1 411 ? -20.062 43.031 5.605 1 95.38 411 ARG A O 1
ATOM 3307 N N . THR A 1 412 ? -20.031 41.688 3.799 1 94.81 412 THR A N 1
ATOM 3308 C CA . THR A 1 412 ? -21.25 42.312 3.268 1 94.81 412 THR A CA 1
ATOM 3309 C C . THR A 1 412 ? -22.484 41.531 3.691 1 94.81 412 THR A C 1
ATOM 3311 O O . THR A 1 412 ? -23.609 41.938 3.41 1 94.81 412 THR A O 1
ATOM 3314 N N . ARG A 1 413 ? -22.281 40.438 4.414 1 95.12 413 ARG A N 1
ATOM 3315 C CA . ARG A 1 413 ? -23.391 39.594 4.84 1 95.12 413 ARG A CA 1
ATOM 3316 C C . ARG A 1 413 ? -23.859 39.969 6.242 1 95.12 413 ARG A C 1
ATOM 3318 O O . ARG A 1 413 ? -24.812 39.375 6.762 1 95.12 413 ARG A O 1
ATOM 3325 N N . VAL A 1 414 ? -23.188 40.938 6.867 1 96 414 VAL A N 1
ATOM 3326 C CA . VAL A 1 414 ? -23.516 41.312 8.234 1 96 414 VAL A CA 1
ATOM 3327 C C . VAL A 1 414 ? -23.719 42.812 8.32 1 96 414 VAL A C 1
ATOM 3329 O O . VAL A 1 414 ? -23.406 43.562 7.371 1 96 414 VAL A O 1
ATOM 3332 N N . SER A 1 415 ? -24.234 43.281 9.469 1 95.81 415 SER A N 1
ATOM 3333 C CA . SER A 1 415 ? -24.406 44.719 9.688 1 95.81 415 SER A CA 1
ATOM 3334 C C . SER A 1 415 ? -23.062 45.438 9.844 1 95.81 415 SER A C 1
ATOM 3336 O O . SER A 1 415 ? -22.031 44.75 10.023 1 95.81 415 SER A O 1
ATOM 3338 N N . LYS A 1 416 ? -23.078 46.688 9.711 1 95.5 416 LYS A N 1
ATOM 3339 C CA . LYS A 1 416 ? -21.859 47.469 9.891 1 95.5 416 LYS A CA 1
ATOM 3340 C C . LYS A 1 416 ? -21.281 47.25 11.281 1 95.5 416 LYS A C 1
ATOM 3342 O O . LYS A 1 416 ? -20.062 47.156 11.445 1 95.5 416 LYS A O 1
ATOM 3347 N N . GLU A 1 417 ? -22.141 47.188 12.227 1 96.25 417 GLU A N 1
ATOM 3348 C CA . GLU A 1 417 ? -21.719 46.969 13.609 1 96.25 417 GLU A CA 1
ATOM 3349 C C . GLU A 1 417 ? -21.062 45.625 13.773 1 96.25 417 GLU A C 1
ATOM 3351 O O . GLU A 1 417 ? -20.031 45.5 14.422 1 96.25 417 GLU A O 1
ATOM 3356 N N . ASP A 1 418 ? -21.656 44.656 13.211 1 97.31 418 ASP A N 1
ATOM 3357 C CA . ASP A 1 418 ? -21.109 43.281 13.281 1 97.31 418 ASP A CA 1
ATOM 3358 C C . ASP A 1 418 ? -19.797 43.188 12.531 1 97.31 418 ASP A C 1
ATOM 3360 O O . ASP A 1 418 ? -18.875 42.5 12.961 1 97.31 418 ASP A O 1
ATOM 3364 N N . ASN A 1 419 ? -19.719 43.875 11.422 1 96.75 419 ASN A N 1
ATOM 3365 C CA . ASN A 1 419 ? -18.484 43.875 10.633 1 96.75 419 ASN A CA 1
ATOM 3366 C C . ASN A 1 419 ? -17.328 44.5 11.406 1 96.75 419 ASN A C 1
ATOM 3368 O O . ASN A 1 419 ? -16.172 44.094 11.219 1 96.75 419 ASN A O 1
ATOM 3372 N N . GLU A 1 420 ? -17.625 45.406 12.234 1 96.25 420 GLU A N 1
ATOM 3373 C CA . GLU A 1 420 ? -16.609 46.031 13.07 1 96.25 420 GLU A CA 1
ATOM 3374 C C . GLU A 1 420 ? -16.203 45.125 14.227 1 96.25 420 GLU A C 1
ATOM 3376 O O . GLU A 1 420 ? -15.016 45.031 14.555 1 96.25 420 GLU A O 1
ATOM 3381 N N . ALA A 1 421 ? -17.172 44.438 14.773 1 97.12 421 ALA A N 1
ATOM 3382 C CA . ALA A 1 421 ? -16.922 43.562 15.914 1 97.12 421 ALA A CA 1
ATOM 3383 C C . ALA A 1 421 ? -16.266 42.281 15.477 1 97.12 421 ALA A C 1
ATOM 3385 O O . ALA A 1 421 ? -15.438 41.688 16.203 1 97.12 421 ALA A O 1
ATOM 3386 N N . PHE A 1 422 ? -16.688 41.812 14.367 1 98.25 422 PHE A N 1
ATOM 3387 C CA . PHE A 1 422 ? -16.172 40.594 13.773 1 98.25 422 PHE A CA 1
ATOM 3388 C C . PHE A 1 422 ? -15.43 40.906 12.469 1 98.25 422 PHE A C 1
ATOM 3390 O O . PHE A 1 422 ? -15.758 40.344 11.422 1 98.25 422 PHE A O 1
ATOM 3397 N N . TYR A 1 423 ? -14.398 41.719 12.555 1 97.19 423 TYR A N 1
ATOM 3398 C CA . TYR A 1 423 ? -13.688 42.219 11.391 1 97.19 423 TYR A CA 1
ATOM 3399 C C . TYR A 1 423 ? -12.93 41.125 10.672 1 97.19 423 TYR A C 1
ATOM 3401 O O . TYR A 1 423 ? -12.328 40.25 11.312 1 97.19 423 TYR A O 1
ATOM 3409 N N . THR A 1 424 ? -13.023 41.094 9.367 1 96.44 424 THR A N 1
ATOM 3410 C CA . THR A 1 424 ? -12.297 40.125 8.539 1 96.44 424 THR A CA 1
ATOM 3411 C C . THR A 1 424 ? -11.492 40.844 7.465 1 96.44 424 THR A C 1
ATOM 3413 O O . THR A 1 424 ? -10.766 40.219 6.691 1 96.44 424 THR A O 1
ATOM 3416 N N . ASP A 1 425 ? -11.625 42.125 7.398 1 94.5 425 ASP A N 1
ATOM 3417 C CA . ASP A 1 425 ? -10.906 42.938 6.414 1 94.5 425 ASP A CA 1
ATOM 3418 C C . ASP A 1 425 ? -9.492 43.25 6.898 1 94.5 425 ASP A C 1
ATOM 3420 O O . ASP A 1 425 ? -9.32 43.938 7.91 1 94.5 425 ASP A O 1
ATOM 3424 N N . LEU A 1 426 ? -8.547 42.875 6.23 1 93.19 426 LEU A N 1
ATOM 3425 C CA . LEU A 1 426 ? -7.152 43.031 6.602 1 93.19 426 LEU A CA 1
ATOM 3426 C C . LEU A 1 426 ? -6.508 44.156 5.77 1 93.19 426 LEU A C 1
ATOM 3428 O O . LEU A 1 426 ? -5.301 44.375 5.867 1 93.19 426 LEU A O 1
ATOM 3432 N N . SER A 1 427 ? -7.25 44.844 5 1 90.94 427 SER A N 1
ATOM 3433 C CA . SER A 1 427 ? -6.707 45.812 4.059 1 90.94 427 SER A CA 1
ATOM 3434 C C . SER A 1 427 ? -5.93 46.906 4.777 1 90.94 427 SER A C 1
ATOM 3436 O O . SER A 1 427 ? -5 47.5 4.211 1 90.94 427 SER A O 1
ATOM 3438 N N . ASN A 1 428 ? -6.246 47.094 6.031 1 90.38 428 ASN A N 1
ATOM 3439 C CA . ASN A 1 428 ? -5.602 48.188 6.766 1 90.38 428 ASN A CA 1
ATOM 3440 C C . ASN A 1 428 ? -4.516 47.656 7.699 1 90.38 428 ASN A C 1
ATOM 3442 O O . ASN A 1 428 ? -4.012 48.406 8.555 1 90.38 428 ASN A O 1
ATOM 3446 N N . LEU A 1 429 ? -4.23 46.438 7.613 1 93.94 429 LEU A N 1
ATOM 3447 C CA . LEU A 1 429 ? -3.188 45.875 8.453 1 93.94 429 LEU A CA 1
ATOM 3448 C C . LEU A 1 429 ? -1.818 46.406 8.078 1 93.94 429 LEU A C 1
ATOM 3450 O O . LEU A 1 429 ? -1.446 46.438 6.902 1 93.94 429 LEU A O 1
ATOM 3454 N N . ASN A 1 430 ? -1.133 47 9.031 1 94.88 430 ASN A N 1
ATOM 3455 C CA . ASN A 1 430 ? 0.251 47.438 8.875 1 94.88 430 ASN A CA 1
ATOM 3456 C C . ASN A 1 430 ? 1.232 46.312 9.219 1 94.88 430 ASN A C 1
ATOM 3458 O O . ASN A 1 430 ? 1.427 46 10.391 1 94.88 430 ASN A O 1
ATOM 3462 N N . ALA A 1 431 ? 1.901 45.875 8.242 1 94.19 431 ALA A N 1
ATOM 3463 C CA . ALA A 1 431 ? 2.775 44.719 8.406 1 94.19 431 ALA A CA 1
ATOM 3464 C C . ALA A 1 431 ? 3.887 45 9.406 1 94.19 431 ALA A C 1
ATOM 3466 O O . ALA A 1 431 ? 4.297 44.125 10.164 1 94.19 431 ALA A O 1
ATOM 3467 N N . ASN A 1 432 ? 4.359 46.188 9.359 1 95.81 432 ASN A N 1
ATOM 3468 C CA . ASN A 1 432 ? 5.43 46.594 10.266 1 95.81 432 ASN A CA 1
ATOM 3469 C C . ASN A 1 432 ? 4.988 46.531 11.727 1 95.81 432 ASN A C 1
ATOM 3471 O O . ASN A 1 432 ? 5.656 45.906 12.547 1 95.81 432 ASN A O 1
ATOM 3475 N N . GLU A 1 433 ? 3.871 47.094 12 1 96.62 433 GLU A N 1
ATOM 3476 C CA . GLU A 1 433 ? 3.342 47.094 13.359 1 96.62 433 GLU A CA 1
ATOM 3477 C C . GLU A 1 433 ? 2.924 45.688 13.781 1 96.62 433 GLU A C 1
ATOM 3479 O O . GLU A 1 433 ? 3.119 45.281 14.93 1 96.62 433 GLU A O 1
ATOM 3484 N N . TYR A 1 434 ? 2.348 45.031 12.867 1 96.75 434 TYR A N 1
ATOM 3485 C CA . TYR A 1 434 ? 1.907 43.688 13.141 1 96.75 434 TYR A CA 1
ATOM 3486 C C . TYR A 1 434 ? 3.084 42.781 13.531 1 96.75 434 TYR A C 1
ATOM 3488 O O . TYR A 1 434 ? 3.008 42.031 14.5 1 96.75 434 TYR A O 1
ATOM 3496 N N . LEU A 1 435 ? 4.207 42.875 12.773 1 96.06 435 LEU A N 1
ATOM 3497 C CA . LEU A 1 435 ? 5.367 42.031 13.047 1 96.06 435 LEU A CA 1
ATOM 3498 C C . LEU A 1 435 ? 6.023 42.438 14.367 1 96.06 435 LEU A C 1
ATOM 3500 O O . LEU A 1 435 ? 6.559 41.562 15.07 1 96.06 435 LEU A O 1
ATOM 3504 N N . ARG A 1 436 ? 6 43.719 14.633 1 97.06 436 ARG A N 1
ATOM 3505 C CA . ARG A 1 436 ? 6.488 44.188 15.93 1 97.06 436 ARG A CA 1
ATOM 3506 C C . ARG A 1 436 ? 5.727 43.5 17.062 1 97.06 436 ARG A C 1
ATOM 3508 O O . ARG A 1 436 ? 6.336 42.938 17.969 1 97.06 436 ARG A O 1
ATOM 3515 N N . ASP A 1 437 ? 4.418 43.5 16.969 1 97.38 437 ASP A N 1
ATOM 3516 C CA . ASP A 1 437 ? 3.58 42.938 18 1 97.38 437 ASP A CA 1
ATOM 3517 C C . ASP A 1 437 ? 3.76 41.406 18.062 1 97.38 437 ASP A C 1
ATOM 3519 O O . ASP A 1 437 ? 3.711 40.812 19.141 1 97.38 437 ASP A O 1
ATOM 3523 N N . TYR A 1 438 ? 3.945 40.812 16.891 1 96.94 438 TYR A N 1
ATOM 3524 C CA . TYR A 1 438 ? 4.156 39.375 16.812 1 96.94 438 TYR A CA 1
ATOM 3525 C C . TYR A 1 438 ? 5.438 38.969 17.516 1 96.94 438 TYR A C 1
ATOM 3527 O O . TYR A 1 438 ? 5.449 38 18.297 1 96.94 438 TYR A O 1
ATOM 3535 N N . ILE A 1 439 ? 6.516 39.688 17.312 1 96.06 439 ILE A N 1
ATOM 3536 C CA . ILE A 1 439 ? 7.812 39.375 17.906 1 96.06 439 ILE A CA 1
ATOM 3537 C C . ILE A 1 439 ? 7.742 39.594 19.422 1 96.06 439 ILE A C 1
ATOM 3539 O O . ILE A 1 439 ? 8.219 38.781 20.203 1 96.06 439 ILE A O 1
ATOM 3543 N N . LEU A 1 440 ? 7.074 40.688 19.812 1 96.69 440 LEU A N 1
ATOM 3544 C CA . LEU A 1 440 ? 6.895 40.938 21.25 1 96.69 440 LEU A CA 1
ATOM 3545 C C . LEU A 1 440 ? 6.039 39.875 21.891 1 96.69 440 LEU A C 1
ATOM 3547 O O . LEU A 1 440 ? 6.324 39.438 23.016 1 96.69 440 LEU A O 1
ATOM 3551 N N . GLY A 1 441 ? 4.984 39.5 21.203 1 96.19 441 GLY A N 1
ATOM 3552 C CA . GLY A 1 441 ? 4.133 38.438 21.703 1 96.19 441 GLY A CA 1
ATOM 3553 C C . GLY A 1 441 ? 4.848 37.125 21.844 1 96.19 441 GLY A C 1
ATOM 3554 O O . GLY A 1 441 ? 4.68 36.406 22.844 1 96.19 441 GLY A O 1
ATOM 3555 N N . ALA A 1 442 ? 5.648 36.75 20.812 1 95.94 442 ALA A N 1
ATOM 3556 C CA . ALA A 1 442 ? 6.41 35.5 20.859 1 95.94 442 ALA A CA 1
ATOM 3557 C C . ALA A 1 442 ? 7.367 35.5 22.047 1 95.94 442 ALA A C 1
ATOM 3559 O O . ALA A 1 442 ? 7.527 34.469 22.719 1 95.94 442 ALA A O 1
ATOM 3560 N N . ARG A 1 443 ? 7.984 36.625 22.344 1 95.38 443 ARG A N 1
ATOM 3561 C CA . ARG A 1 443 ? 8.891 36.75 23.484 1 95.38 443 ARG A CA 1
ATOM 3562 C C . ARG A 1 443 ? 8.141 36.562 24.812 1 95.38 443 ARG A C 1
ATOM 3564 O O . ARG A 1 443 ? 8.602 35.812 25.688 1 95.38 443 ARG A O 1
ATOM 3571 N N . GLN A 1 444 ? 7.004 37.094 24.844 1 95 444 GLN A N 1
ATOM 3572 C CA . GLN A 1 444 ? 6.27 37.156 26.109 1 95 444 GLN A CA 1
ATOM 3573 C C . GLN A 1 444 ? 5.473 35.875 26.344 1 95 444 GLN A C 1
ATOM 3575 O O . GLN A 1 444 ? 5.512 35.281 27.422 1 95 444 GLN A O 1
ATOM 3580 N N . PHE A 1 445 ? 4.758 35.438 25.328 1 95.19 445 PHE A N 1
ATOM 3581 C CA . PHE A 1 445 ? 3.75 34.406 25.531 1 95.19 445 PHE A CA 1
ATOM 3582 C C . PHE A 1 445 ? 4.312 33.031 25.219 1 95.19 445 PHE A C 1
ATOM 3584 O O . PHE A 1 445 ? 3.854 32.031 25.766 1 95.19 445 PHE A O 1
ATOM 3591 N N . CYS A 1 446 ? 5.309 32.969 24.328 1 94.56 446 CYS A N 1
ATOM 3592 C CA . CYS A 1 446 ? 5.887 31.672 23.984 1 94.56 446 CYS A CA 1
ATOM 3593 C C . CYS A 1 446 ? 7.16 31.422 24.781 1 94.56 446 CYS A C 1
ATOM 3595 O O . CYS A 1 446 ? 7.32 30.359 25.391 1 94.56 446 CYS A O 1
ATOM 3597 N N . CYS A 1 447 ? 8.055 32.406 24.828 1 94.5 447 CYS A N 1
ATOM 3598 C CA . CYS A 1 447 ? 9.352 32.25 25.484 1 94.5 447 CYS A CA 1
ATOM 3599 C C . CYS A 1 447 ? 9.281 32.688 26.938 1 94.5 447 CYS A C 1
ATOM 3601 O O . CYS A 1 447 ? 10.242 32.5 27.688 1 94.5 447 CYS A O 1
ATOM 3603 N N . LYS A 1 448 ? 8.219 33.312 27.406 1 94.31 448 LYS A N 1
ATOM 3604 C CA . LYS A 1 448 ? 7.977 33.719 28.781 1 94.31 448 LYS A CA 1
ATOM 3605 C C . LYS A 1 448 ? 9.031 34.719 29.25 1 94.31 448 LYS A C 1
ATOM 3607 O O . LYS A 1 448 ? 9.523 34.625 30.375 1 94.31 448 LYS A O 1
ATOM 3612 N N . GLU A 1 449 ? 9.414 35.531 28.344 1 95.25 449 GLU A N 1
ATOM 3613 C CA . GLU A 1 449 ? 10.352 36.594 28.688 1 95.25 449 GLU A CA 1
ATOM 3614 C C . GLU A 1 449 ? 9.617 37.906 29 1 95.25 449 GLU A C 1
ATOM 3616 O O . GLU A 1 449 ? 8.992 38.5 28.109 1 95.25 449 GLU A O 1
ATOM 3621 N N . ASP A 1 450 ? 9.828 38.375 30.125 1 93.44 450 ASP A N 1
ATOM 3622 C CA . ASP A 1 450 ? 9.172 39.594 30.562 1 93.44 450 ASP A CA 1
ATOM 3623 C C . ASP A 1 450 ? 9.703 40.812 29.812 1 93.44 450 ASP A C 1
ATOM 3625 O O . ASP A 1 450 ? 10.906 40.906 29.562 1 93.44 450 ASP A O 1
ATOM 3629 N N . PRO A 1 451 ? 8.781 41.75 29.516 1 92.12 451 PRO A N 1
ATOM 3630 C CA . PRO A 1 451 ? 9.211 42.969 28.812 1 92.12 451 PRO A CA 1
ATOM 3631 C C . PRO A 1 451 ? 10.297 43.719 29.562 1 92.12 451 PRO A C 1
ATOM 3633 O O . PRO A 1 451 ? 11.102 44.438 28.953 1 92.12 451 PRO A O 1
ATOM 3636 N N . SER A 1 452 ? 10.43 43.531 30.797 1 94.38 452 SER A N 1
ATOM 3637 C CA . SER A 1 452 ? 11.422 44.219 31.609 1 94.38 452 SER A CA 1
ATOM 3638 C C . SER A 1 452 ? 12.828 43.719 31.328 1 94.38 452 SER A C 1
ATOM 3640 O O . SER A 1 452 ? 13.812 44.375 31.688 1 94.38 452 SER A O 1
ATOM 3642 N N . THR A 1 453 ? 12.93 42.625 30.641 1 95.88 453 THR A N 1
ATOM 3643 C CA . THR A 1 453 ? 14.234 42.031 30.391 1 95.88 453 THR A CA 1
ATOM 3644 C C . THR A 1 453 ? 14.859 42.594 29.109 1 95.88 453 THR A C 1
ATOM 3646 O O . THR A 1 453 ? 16 42.281 28.781 1 95.88 453 THR A O 1
ATOM 3649 N N . ILE A 1 454 ? 14.211 43.438 28.391 1 95.88 454 ILE A N 1
ATOM 3650 C CA . ILE A 1 454 ? 14.617 43.875 27.062 1 95.88 454 ILE A CA 1
ATOM 3651 C C . ILE A 1 454 ? 15.953 44.625 27.156 1 95.88 454 ILE A C 1
ATOM 3653 O O . ILE A 1 454 ? 16.859 44.375 26.359 1 95.88 454 ILE A O 1
ATOM 3657 N N . PRO A 1 455 ? 16.156 45.5 28.188 1 95.69 455 PRO A N 1
ATOM 3658 C CA . PRO A 1 455 ? 17.469 46.156 28.266 1 95.69 455 PRO A CA 1
ATOM 3659 C C . PRO A 1 455 ? 18.625 45.156 28.453 1 95.69 455 PRO A C 1
ATOM 3661 O O . PRO A 1 455 ? 19.656 45.312 27.812 1 95.69 455 PRO A O 1
ATOM 3664 N N . ARG A 1 456 ? 18.438 44.25 29.281 1 95.88 456 ARG A N 1
ATOM 3665 C CA . ARG A 1 456 ? 19.453 43.219 29.469 1 95.88 456 ARG A CA 1
ATOM 3666 C C . ARG A 1 456 ? 19.656 42.406 28.188 1 95.88 456 ARG A C 1
ATOM 3668 O O . ARG A 1 456 ? 20.797 42.094 27.828 1 95.88 456 ARG A O 1
ATOM 3675 N N . ALA A 1 457 ? 18.578 42.094 27.547 1 96.12 457 ALA A N 1
ATOM 3676 C CA . ALA A 1 457 ? 18.656 41.312 26.297 1 96.12 457 ALA A CA 1
ATOM 3677 C C . ALA A 1 457 ? 19.453 42.062 25.234 1 96.12 457 ALA A C 1
ATOM 3679 O O . ALA A 1 457 ? 20.203 41.469 24.469 1 96.12 457 ALA A O 1
ATOM 3680 N N . ARG A 1 458 ? 19.312 43.375 25.188 1 95.75 458 ARG A N 1
ATOM 3681 C CA . ARG A 1 458 ? 20.031 44.188 24.219 1 95.75 458 ARG A CA 1
ATOM 3682 C C . ARG A 1 458 ? 21.531 44.156 24.5 1 95.75 458 ARG A C 1
ATOM 3684 O O . ARG A 1 458 ? 22.344 44.094 23.562 1 95.75 458 ARG A O 1
ATOM 3691 N N . LYS A 1 459 ? 21.906 44.156 25.734 1 95.31 459 LYS A N 1
ATOM 3692 C CA . LYS A 1 459 ? 23.312 44.094 26.109 1 95.31 459 LYS A CA 1
ATOM 3693 C C . LYS A 1 459 ? 23.906 42.719 25.703 1 95.31 459 LYS A C 1
ATOM 3695 O O . LYS A 1 459 ? 25.016 42.688 25.156 1 95.31 459 LYS A O 1
ATOM 3700 N N . LEU A 1 460 ? 23.172 41.781 26.047 1 94.56 460 LEU A N 1
ATOM 3701 C CA . LEU A 1 460 ? 23.641 40.438 25.703 1 94.56 460 LEU A CA 1
ATOM 3702 C C . LEU A 1 460 ? 23.75 40.281 24.203 1 94.56 460 LEU A C 1
ATOM 3704 O O . LEU A 1 460 ? 24.641 39.594 23.703 1 94.56 460 LEU A O 1
ATOM 3708 N N . ALA A 1 461 ? 22.797 40.844 23.453 1 93.88 461 ALA A N 1
ATOM 3709 C CA . ALA A 1 461 ? 22.828 40.75 21.984 1 93.88 461 ALA A CA 1
ATOM 3710 C C . ALA A 1 461 ? 24.062 41.438 21.422 1 93.88 461 ALA A C 1
ATOM 3712 O O . ALA A 1 461 ? 24.641 40.969 20.438 1 93.88 461 ALA A O 1
ATOM 3713 N N . LYS A 1 462 ? 24.453 42.5 22.016 1 93.31 462 LYS A N 1
ATOM 3714 C CA . LYS A 1 462 ? 25.656 43.188 21.594 1 93.31 462 LYS A CA 1
ATOM 3715 C C . LYS A 1 462 ? 26.906 42.344 21.812 1 93.31 462 LYS A C 1
ATOM 3717 O O . LYS A 1 462 ? 27.812 42.312 20.984 1 93.31 462 LYS A O 1
ATOM 3722 N N . ILE A 1 463 ? 26.891 41.688 22.906 1 94.06 463 ILE A N 1
ATOM 3723 C CA . ILE A 1 463 ? 28 40.781 23.219 1 94.06 463 ILE A CA 1
ATOM 3724 C C . ILE A 1 463 ? 28.062 39.688 22.172 1 94.06 463 ILE A C 1
ATOM 3726 O O . ILE A 1 463 ? 29.141 39.344 21.672 1 94.06 463 ILE A O 1
ATOM 3730 N N . ARG A 1 464 ? 26.922 39.094 21.891 1 91.38 464 ARG A N 1
ATOM 3731 C CA . ARG A 1 464 ? 26.875 38.031 20.906 1 91.38 464 ARG A CA 1
ATOM 3732 C C . ARG A 1 464 ? 27.312 38.531 19.531 1 91.38 464 ARG A C 1
ATOM 3734 O O . ARG A 1 464 ? 27.938 37.812 18.766 1 91.38 464 ARG A O 1
ATOM 3741 N N . TYR A 1 465 ? 26.922 39.75 19.25 1 91.12 465 TYR A N 1
ATOM 3742 C CA . TYR A 1 465 ? 27.328 40.344 17.984 1 91.12 465 TYR A CA 1
ATOM 3743 C C . TYR A 1 465 ? 28.844 40.5 17.906 1 91.12 465 TYR A C 1
ATOM 3745 O O . TYR A 1 465 ? 29.453 40.156 16.891 1 91.12 465 TYR A O 1
ATOM 3753 N N . VAL A 1 466 ? 29.422 40.938 18.953 1 92.69 466 VAL A N 1
ATOM 3754 C CA . VAL A 1 466 ? 30.875 41.094 19.016 1 92.69 466 VAL A CA 1
ATOM 3755 C C . VAL A 1 466 ? 31.547 39.75 18.875 1 92.69 466 VAL A C 1
ATOM 3757 O O . VAL A 1 466 ? 32.531 39.594 18.156 1 92.69 466 VAL A O 1
ATOM 3760 N N . LEU A 1 467 ? 31.047 38.844 19.562 1 89.69 467 LEU A N 1
ATOM 3761 C CA . LEU A 1 467 ? 31.578 37.469 19.484 1 89.69 467 LEU A CA 1
ATOM 3762 C C . LEU A 1 467 ? 31.5 36.938 18.062 1 89.69 467 LEU A C 1
ATOM 3764 O O . LEU A 1 467 ? 32.406 36.25 17.594 1 89.69 467 LEU A O 1
ATOM 3768 N N . ASP A 1 468 ? 30.406 37.156 17.438 1 87.88 468 ASP A N 1
ATOM 3769 C CA . ASP A 1 468 ? 30.219 36.719 16.062 1 87.88 468 ASP A CA 1
ATOM 3770 C C . ASP A 1 468 ? 31.266 37.344 15.133 1 87.88 468 ASP A C 1
ATOM 3772 O O . ASP A 1 468 ? 31.812 36.688 14.266 1 87.88 468 ASP A O 1
ATOM 3776 N N . VAL A 1 469 ? 31.484 38.562 15.344 1 88.56 469 VAL A N 1
ATOM 3777 C CA . VAL A 1 469 ? 32.469 39.312 14.539 1 88.56 469 VAL A CA 1
ATOM 3778 C C . VAL A 1 469 ? 33.844 38.719 14.773 1 88.56 469 VAL A C 1
ATOM 3780 O O . VAL A 1 469 ? 34.625 38.531 13.828 1 88.56 469 VAL A O 1
ATOM 3783 N N . VAL A 1 470 ? 34.125 38.5 15.969 1 89.69 470 VAL A N 1
ATOM 3784 C CA . VAL A 1 470 ? 35.438 37.938 16.328 1 89.69 470 VAL A CA 1
ATOM 3785 C C . VAL A 1 470 ? 35.594 36.562 15.68 1 89.69 470 VAL A C 1
ATOM 3787 O O . VAL A 1 470 ? 36.656 36.281 15.117 1 89.69 470 VAL A O 1
ATOM 3790 N N . VAL A 1 471 ? 34.594 35.781 15.773 1 84.69 471 VAL A N 1
ATOM 3791 C CA . VAL A 1 471 ? 34.656 34.406 15.211 1 84.69 471 VAL A CA 1
ATOM 3792 C C . VAL A 1 471 ? 34.844 34.5 13.695 1 84.69 471 VAL A C 1
ATOM 3794 O O . VAL A 1 471 ? 35.562 33.688 13.109 1 84.69 471 VAL A O 1
ATOM 3797 N N . GLN A 1 472 ? 34.188 35.406 13.07 1 83.69 472 GLN A N 1
ATOM 3798 C CA . GLN A 1 472 ? 34.312 35.562 11.625 1 83.69 472 GLN A CA 1
ATOM 3799 C C . GLN A 1 472 ? 35.719 36.031 11.234 1 83.69 472 GLN A C 1
ATOM 3801 O O . GLN A 1 472 ? 36.281 35.531 10.25 1 83.69 472 GLN A O 1
ATOM 3806 N N . ILE A 1 473 ? 36.188 36.906 12.008 1 88.31 473 ILE A N 1
ATOM 3807 C CA . ILE A 1 473 ? 37.531 37.375 11.758 1 88.31 473 ILE A CA 1
ATOM 3808 C C . ILE A 1 473 ? 38.531 36.25 11.922 1 88.31 473 ILE A C 1
ATOM 3810 O O . ILE A 1 473 ? 39.438 36.062 11.086 1 88.31 473 ILE A O 1
ATOM 3814 N N . LEU A 1 474 ? 38.375 35.531 12.945 1 85.5 474 LEU A N 1
ATOM 3815 C CA . LEU A 1 474 ? 39.25 34.406 13.18 1 85.5 474 LEU A CA 1
ATOM 3816 C C . LEU A 1 474 ? 39.125 33.375 12.062 1 85.5 474 LEU A C 1
ATOM 3818 O O . LEU A 1 474 ? 40.125 32.812 11.617 1 85.5 474 LEU A O 1
ATOM 3822 N N . PHE A 1 475 ? 37.969 33.125 11.664 1 82.06 475 PHE A N 1
ATOM 3823 C CA . PHE A 1 475 ? 37.719 32.156 10.617 1 82.06 475 PHE A CA 1
ATOM 3824 C C . PHE A 1 475 ? 38.344 32.562 9.305 1 82.06 475 PHE A C 1
ATOM 3826 O O . PHE A 1 475 ? 39.094 31.797 8.688 1 82.06 475 PHE A O 1
ATOM 3833 N N . TYR A 1 476 ? 38.125 33.75 8.891 1 83.69 476 TYR A N 1
ATOM 3834 C CA . TYR A 1 476 ? 38.688 34.25 7.641 1 83.69 476 TYR A CA 1
ATOM 3835 C C . TYR A 1 476 ? 40.188 34.438 7.766 1 83.69 476 TYR A C 1
ATOM 3837 O O . TYR A 1 476 ? 40.938 34.25 6.789 1 83.69 476 TYR A O 1
ATOM 3845 N N . GLY A 1 477 ? 40.594 34.719 8.93 1 85.19 477 GLY A N 1
ATOM 3846 C CA . GLY A 1 477 ? 42.031 34.781 9.195 1 85.19 477 GLY A CA 1
ATOM 3847 C C . GLY A 1 477 ? 42.719 33.438 9.023 1 85.19 477 GLY A C 1
ATOM 3848 O O . GLY A 1 477 ? 43.75 33.344 8.391 1 85.19 477 GLY A O 1
ATOM 3849 N N . ILE A 1 478 ? 42.094 32.469 9.555 1 83.62 478 ILE A N 1
ATOM 3850 C CA . ILE A 1 478 ? 42.625 31.125 9.438 1 83.62 478 ILE A CA 1
ATOM 3851 C C . ILE A 1 478 ? 42.594 30.688 7.973 1 83.62 478 ILE A C 1
ATOM 3853 O O . ILE A 1 478 ? 43.562 30.078 7.484 1 83.62 478 ILE A O 1
ATOM 3857 N N . LEU A 1 479 ? 41.531 30.984 7.289 1 82 479 LEU A N 1
ATOM 3858 C CA . LEU A 1 479 ? 41.438 30.641 5.875 1 82 479 LEU A CA 1
ATOM 3859 C C . LEU A 1 479 ? 42.531 31.344 5.066 1 82 479 LEU A C 1
ATOM 3861 O O . LEU A 1 479 ? 43.125 30.75 4.18 1 82 479 LEU A O 1
ATOM 3865 N N . ALA A 1 480 ? 42.719 32.562 5.383 1 85.5 480 ALA A N 1
ATOM 3866 C CA . ALA A 1 480 ? 43.781 33.312 4.723 1 85.5 480 ALA A CA 1
ATOM 3867 C C . ALA A 1 480 ? 45.156 32.75 5.035 1 85.5 480 ALA A C 1
ATOM 3869 O O . ALA A 1 480 ? 46 32.656 4.156 1 85.5 480 ALA A O 1
ATOM 3870 N N . TRP A 1 481 ? 45.312 32.344 6.211 1 85.88 481 TRP A N 1
ATOM 3871 C CA . TRP A 1 481 ? 46.562 31.734 6.629 1 85.88 481 TRP A CA 1
ATOM 3872 C C . TRP A 1 481 ? 46.812 30.422 5.898 1 85.88 481 TRP A C 1
ATOM 3874 O O . TRP A 1 481 ? 47.906 30.141 5.434 1 85.88 481 TRP A O 1
ATOM 3884 N N . ILE A 1 482 ? 45.781 29.609 5.785 1 82.31 482 ILE A N 1
ATOM 3885 C CA . ILE A 1 482 ? 45.875 28.344 5.082 1 82.31 482 ILE A CA 1
ATOM 3886 C C . ILE A 1 482 ? 46.188 28.594 3.607 1 82.31 482 ILE A C 1
ATOM 3888 O O . ILE A 1 482 ? 47.031 27.906 3.023 1 82.31 482 ILE A O 1
ATOM 3892 N N . PHE A 1 483 ? 45.5 29.562 3.094 1 82.19 483 PHE A N 1
ATOM 3893 C CA . PHE A 1 483 ? 45.719 29.922 1.699 1 82.19 483 PHE A CA 1
ATOM 3894 C C . PHE A 1 483 ? 47.156 30.422 1.51 1 82.19 483 PHE A C 1
ATOM 3896 O O . PHE A 1 483 ? 47.844 30 0.579 1 82.19 483 PHE A O 1
ATOM 3903 N N . TYR A 1 484 ? 47.562 31.203 2.412 1 81.69 484 TYR A N 1
ATOM 3904 C CA . TYR A 1 484 ? 48.875 31.781 2.346 1 81.69 484 TYR A CA 1
ATOM 3905 C C . TYR A 1 484 ? 49.969 30.719 2.559 1 81.69 484 TYR A C 1
ATOM 3907 O O . TYR A 1 484 ? 50.969 30.688 1.849 1 81.69 484 TYR A O 1
ATOM 3915 N N . SER A 1 485 ? 49.719 29.859 3.434 1 80.56 485 SER A N 1
ATOM 3916 C CA . SER A 1 485 ? 50.688 28.828 3.77 1 80.56 485 SER A CA 1
ATOM 3917 C C . SER A 1 485 ? 50.781 27.781 2.664 1 80.56 485 SER A C 1
ATOM 3919 O O . SER A 1 485 ? 51.781 27.094 2.539 1 80.56 485 SER A O 1
ATOM 3921 N N . ASN A 1 486 ? 49.688 27.641 1.908 1 76.19 486 ASN A N 1
ATOM 3922 C CA . ASN A 1 486 ? 49.688 26.625 0.868 1 76.19 486 ASN A CA 1
ATOM 3923 C C . ASN A 1 486 ? 49.75 27.234 -0.525 1 76.19 486 ASN A C 1
ATOM 3925 O O . ASN A 1 486 ? 49.469 26.562 -1.521 1 76.19 486 ASN A O 1
ATOM 3929 N N . LEU A 1 487 ? 49.969 28.438 -0.57 1 76 487 LEU A N 1
ATOM 3930 C CA . LEU A 1 487 ? 50.094 29.156 -1.825 1 76 487 LEU A CA 1
ATOM 3931 C C . LEU A 1 487 ? 51.156 28.5 -2.734 1 76 487 LEU A C 1
ATOM 3933 O O . LEU A 1 487 ? 50.969 28.453 -3.953 1 76 487 LEU A O 1
ATOM 3937 N N . HIS A 1 488 ? 52.156 27.969 -2.176 1 72.19 488 HIS A N 1
ATOM 3938 C CA . HIS A 1 488 ? 53.188 27.312 -2.971 1 72.19 488 HIS A CA 1
ATOM 3939 C C . HIS A 1 488 ? 52.625 26.047 -3.621 1 72.19 488 HIS A C 1
ATOM 3941 O O . HIS A 1 488 ? 52.969 25.719 -4.762 1 72.19 488 HIS A O 1
ATOM 3947 N N . ILE A 1 489 ? 51.844 25.406 -2.883 1 66.62 489 ILE A N 1
ATOM 3948 C CA . ILE A 1 489 ? 51.25 24.172 -3.422 1 66.62 489 ILE A CA 1
ATOM 3949 C C . ILE A 1 489 ? 50.281 24.516 -4.543 1 66.62 489 ILE A C 1
ATOM 3951 O O . ILE A 1 489 ? 50.281 23.859 -5.586 1 66.62 489 ILE A O 1
ATOM 3955 N N . ILE A 1 490 ? 49.531 25.516 -4.391 1 63.19 490 ILE A N 1
ATOM 3956 C CA . ILE A 1 490 ? 48.531 25.938 -5.367 1 63.19 490 ILE A CA 1
ATOM 3957 C C . ILE A 1 490 ? 49.219 26.469 -6.617 1 63.19 490 ILE A C 1
ATOM 3959 O O . ILE A 1 490 ? 48.844 26.125 -7.738 1 63.19 490 ILE A O 1
ATOM 3963 N N . THR A 1 491 ? 50.219 27.172 -6.41 1 66.69 491 THR A N 1
ATOM 3964 C CA . THR A 1 491 ? 50.969 27.688 -7.543 1 66.69 491 THR A CA 1
ATOM 3965 C C . THR A 1 491 ? 51.688 26.562 -8.289 1 66.69 491 THR A C 1
ATOM 3967 O O . THR A 1 491 ? 51.75 26.562 -9.516 1 66.69 491 THR A O 1
ATOM 3970 N N . SER A 1 492 ? 52.094 25.656 -7.578 1 65.31 492 SER A N 1
ATOM 3971 C CA . SER A 1 492 ? 52.719 24.5 -8.211 1 65.31 492 SER A CA 1
ATOM 3972 C C . SER A 1 492 ? 51.719 23.641 -8.953 1 65.31 492 SER A C 1
ATOM 3974 O O . SER A 1 492 ? 52 23.141 -10.047 1 65.31 492 SER A O 1
ATOM 3976 N N . SER A 1 493 ? 50.594 23.5 -8.359 1 64.75 493 SER A N 1
ATOM 3977 C CA . SER A 1 493 ? 49.562 22.703 -9 1 64.75 493 SER A CA 1
ATOM 3978 C C . SER A 1 493 ? 49.062 23.391 -10.273 1 64.75 493 SER A C 1
ATOM 3980 O O . SER A 1 493 ? 48.781 22.719 -11.273 1 64.75 493 SER A O 1
ATOM 3982 N N . VAL A 1 494 ? 48.969 24.625 -10.234 1 65 494 VAL A N 1
ATOM 3983 C CA . VAL A 1 494 ? 48.625 25.375 -11.422 1 65 494 VAL A CA 1
ATOM 3984 C C . VAL A 1 494 ? 49.688 25.234 -12.484 1 65 494 VAL A C 1
ATOM 3986 O O . VAL A 1 494 ? 49.406 25.078 -13.672 1 65 494 VAL A O 1
ATOM 3989 N N . HIS A 1 495 ? 50.844 25.156 -12.086 1 64 495 HIS A N 1
ATOM 3990 C CA . HIS A 1 495 ? 51.938 24.953 -13.023 1 64 495 HIS A CA 1
ATOM 3991 C C . HIS A 1 495 ? 51.906 23.547 -13.602 1 64 495 HIS A C 1
ATOM 3993 O O . HIS A 1 495 ? 52.125 23.359 -14.797 1 64 495 HIS A O 1
ATOM 3999 N N . TYR A 1 496 ? 51.562 22.734 -12.789 1 60.47 496 TYR A N 1
ATOM 4000 C CA . TYR A 1 496 ? 51.438 21.359 -13.266 1 60.47 496 TYR A CA 1
ATOM 4001 C C . TYR A 1 496 ? 50.281 21.203 -14.234 1 60.47 496 TYR A C 1
ATOM 4003 O O . TYR A 1 496 ? 50.406 20.531 -15.266 1 60.47 496 TYR A O 1
ATOM 4011 N N . LEU A 1 497 ? 49.219 21.703 -13.812 1 62.66 497 LEU A N 1
ATOM 4012 C CA . LEU A 1 497 ? 48.031 21.656 -14.688 1 62.66 497 LEU A CA 1
ATOM 4013 C C . LEU A 1 497 ? 48.344 22.359 -16 1 62.66 497 LEU A C 1
ATOM 4015 O O . LEU A 1 497 ? 47.938 21.891 -17.062 1 62.66 497 LEU A O 1
ATOM 4019 N N . ASP A 1 498 ? 48.969 23.422 -15.891 1 62.66 498 ASP A N 1
ATOM 4020 C CA . ASP A 1 498 ? 49.406 24.156 -17.078 1 62.66 498 ASP A CA 1
ATOM 4021 C C . ASP A 1 498 ? 50.375 23.297 -17.922 1 62.66 498 ASP A C 1
ATOM 4023 O O . ASP A 1 498 ? 50.25 23.25 -19.156 1 62.66 498 ASP A O 1
ATOM 4027 N N . ASP A 1 499 ? 51.125 22.547 -17.359 1 61.25 499 ASP A N 1
ATOM 4028 C CA . ASP A 1 499 ? 52.062 21.672 -18.047 1 61.25 499 ASP A CA 1
ATOM 4029 C C . ASP A 1 499 ? 51.375 20.453 -18.625 1 61.25 499 ASP A C 1
ATOM 4031 O O . ASP A 1 499 ? 51.656 20.031 -19.75 1 61.25 499 ASP A O 1
ATOM 4035 N N . ALA A 1 500 ? 50.438 19.969 -17.844 1 58.75 500 ALA A N 1
ATOM 4036 C CA . ALA A 1 500 ? 49.656 18.828 -18.312 1 58.75 500 ALA A CA 1
ATOM 4037 C C . ALA A 1 500 ? 48.781 19.203 -19.5 1 58.75 500 ALA A C 1
ATOM 4039 O O . ALA A 1 500 ? 48.688 18.438 -20.453 1 58.75 500 ALA A O 1
ATOM 4040 N N . LEU A 1 501 ? 48.125 20.312 -19.312 1 58.28 501 LEU A N 1
ATOM 4041 C CA . LEU A 1 501 ? 47.312 20.797 -20.422 1 58.28 501 LEU A CA 1
ATOM 4042 C C . LEU A 1 501 ? 48.188 21.062 -21.641 1 58.28 501 LEU A C 1
ATOM 4044 O O . LEU A 1 501 ? 47.781 20.766 -22.781 1 58.28 501 LEU A O 1
ATOM 4048 N N . LYS A 1 502 ? 49.312 21.438 -21.375 1 61.5 502 LYS A N 1
ATOM 4049 C CA . LYS A 1 502 ? 50.25 21.672 -22.469 1 61.5 502 LYS A CA 1
ATOM 4050 C C . LYS A 1 502 ? 50.719 20.359 -23.078 1 61.5 502 LYS A C 1
ATOM 4052 O O . LYS A 1 502 ? 50.969 20.266 -24.281 1 61.5 502 LYS A O 1
ATOM 4057 N N . SER A 1 503 ? 50.781 19.469 -22.234 1 53.22 503 SER A N 1
ATOM 4058 C CA . SER A 1 503 ? 51.188 18.156 -22.734 1 53.22 503 SER A CA 1
ATOM 4059 C C . SER A 1 503 ? 50.031 17.469 -23.469 1 53.22 503 SER A C 1
ATOM 4061 O O . SER A 1 503 ? 50.281 16.609 -24.328 1 53.22 503 SER A O 1
ATOM 4063 N N . LEU A 1 504 ? 48.781 17.547 -22.969 1 46.34 504 LEU A N 1
ATOM 4064 C CA . LEU A 1 504 ? 47.656 16.984 -23.719 1 46.34 504 LEU A CA 1
ATOM 4065 C C . LEU A 1 504 ? 47.469 17.719 -25.047 1 46.34 504 LEU A C 1
ATOM 4067 O O . LEU A 1 504 ? 46.75 17.25 -25.922 1 46.34 504 LEU A O 1
ATOM 4071 N N . SER A 1 505 ? 47.875 18.984 -25.062 1 40.84 505 SER A N 1
ATOM 4072 C CA . SER A 1 505 ? 47.75 19.641 -26.359 1 40.84 505 SER A CA 1
ATOM 4073 C C . SER A 1 505 ? 48.688 19.016 -27.391 1 40.84 505 SER A C 1
ATOM 4075 O O . SER A 1 505 ? 49.906 19.234 -27.344 1 40.84 505 SER A O 1
ATOM 4077 N N . PRO A 1 506 ? 48.5 17.75 -27.625 1 40.19 506 PRO A N 1
ATOM 4078 C CA . PRO A 1 506 ? 49.188 17.328 -28.844 1 40.19 506 PRO A CA 1
ATOM 4079 C C . PRO A 1 506 ? 48.969 18.297 -30.016 1 40.19 506 PRO A C 1
ATOM 4081 O O . PRO A 1 506 ? 49.375 18.016 -31.141 1 40.19 506 PRO A O 1
ATOM 4084 N N . ILE A 1 507 ? 48.031 19.281 -29.906 1 35.88 507 ILE A N 1
ATOM 4085 C CA . ILE A 1 507 ? 47.938 20.094 -31.109 1 35.88 507 ILE A CA 1
ATOM 4086 C C . ILE A 1 507 ? 49.281 20.75 -31.406 1 35.88 507 ILE A C 1
ATOM 4088 O O . ILE A 1 507 ? 49.625 21.781 -30.797 1 35.88 507 ILE A O 1
ATOM 4092 N N . ASN A 1 508 ? 50.344 20.203 -31.219 1 31.83 508 ASN A N 1
ATOM 4093 C CA . ASN A 1 508 ? 51.438 20.812 -31.969 1 31.83 508 ASN A CA 1
ATOM 4094 C C . ASN A 1 508 ? 51 21.203 -33.375 1 31.83 508 ASN A C 1
ATOM 4096 O O . ASN A 1 508 ? 50.031 20.672 -33.906 1 31.83 508 ASN A O 1
ATOM 4100 N N . LYS A 1 509 ? 51.906 21.844 -34.281 1 33.5 509 LYS A N 1
ATOM 4101 C CA . LYS A 1 509 ? 52.125 22.406 -35.594 1 33.5 509 LYS A CA 1
ATOM 4102 C C . LYS A 1 509 ? 51.844 21.375 -36.688 1 33.5 509 LYS A C 1
ATOM 4104 O O . LYS A 1 509 ? 52.812 20.875 -37.312 1 33.5 509 LYS A O 1
ATOM 4109 N N . VAL A 1 510 ? 51.125 20.422 -36.562 1 32.72 510 VAL A N 1
ATOM 4110 C CA . VAL A 1 510 ? 50.906 19.734 -37.812 1 32.72 510 VAL A CA 1
ATOM 4111 C C . VAL A 1 510 ? 50.312 20.719 -38.844 1 32.72 510 VAL A C 1
ATOM 4113 O O . VAL A 1 510 ? 49.281 21.344 -38.562 1 32.72 510 VAL A O 1
ATOM 4116 N N . ASN A 1 511 ? 51.125 21.312 -39.75 1 30.52 511 ASN A N 1
ATOM 4117 C CA . ASN A 1 511 ? 50.938 22.281 -40.812 1 30.52 511 ASN A CA 1
ATOM 4118 C C . ASN A 1 511 ? 49.625 22.094 -41.531 1 30.52 511 ASN A C 1
ATOM 4120 O O . ASN A 1 511 ? 49.25 20.969 -41.875 1 30.52 511 ASN A O 1
ATOM 4124 N N . ALA A 1 512 ? 48.656 23.016 -41.469 1 34.97 512 ALA A N 1
ATOM 4125 C CA . ALA A 1 512 ? 47.531 23.266 -42.344 1 34.97 512 ALA A CA 1
ATOM 4126 C C . ALA A 1 512 ? 47.844 22.891 -43.781 1 34.97 512 ALA A C 1
ATOM 4128 O O . ALA A 1 512 ? 46.969 22.484 -44.531 1 34.97 512 ALA A O 1
ATOM 4129 N N . GLU A 1 513 ? 49.156 23.125 -44.125 1 34.38 513 GLU A N 1
ATOM 4130 C CA . GLU A 1 513 ? 49.531 23.031 -45.5 1 34.38 513 GLU A CA 1
ATOM 4131 C C . GLU A 1 513 ? 49.469 21.594 -46.031 1 34.38 513 GLU A C 1
ATOM 4133 O O . GLU A 1 513 ? 49.031 21.344 -47.125 1 34.38 513 GLU A O 1
ATOM 4138 N N . GLU A 1 514 ? 50 20.719 -45.219 1 33.16 514 GLU A N 1
ATOM 4139 C CA . GLU A 1 514 ? 50.125 19.438 -45.906 1 33.16 514 GLU A CA 1
ATOM 4140 C C . GLU A 1 514 ? 48.781 18.688 -45.938 1 33.16 514 GLU A C 1
ATOM 4142 O O . GLU A 1 514 ? 48.5 17.969 -46.875 1 33.16 514 GLU A O 1
ATOM 4147 N N . PHE A 1 515 ? 47.969 18.922 -44.906 1 31.66 515 PHE A N 1
ATOM 4148 C CA . PHE A 1 515 ? 46.688 18.234 -45.031 1 31.66 515 PHE A CA 1
ATOM 4149 C C . PHE A 1 515 ? 45.812 18.938 -46.062 1 31.66 515 PHE A C 1
ATOM 4151 O O . PHE A 1 515 ? 45.062 18.297 -46.781 1 31.66 515 PHE A O 1
ATOM 4158 N N . ILE A 1 516 ? 45.969 20.25 -46.25 1 32.34 516 ILE A N 1
ATOM 4159 C CA . ILE A 1 516 ? 45.344 20.891 -47.406 1 32.34 516 ILE A CA 1
ATOM 4160 C C . ILE A 1 516 ? 45.906 20.328 -48.688 1 32.34 516 ILE A C 1
ATOM 4162 O O . ILE A 1 516 ? 45.188 20.078 -49.656 1 32.34 516 ILE A O 1
ATOM 4166 N N . THR A 1 517 ? 47.219 20.062 -48.688 1 34.69 517 THR A N 1
ATOM 4167 C CA . THR A 1 517 ? 47.812 19.594 -49.938 1 34.69 517 THR A CA 1
ATOM 4168 C C . THR A 1 517 ? 47.344 18.172 -50.25 1 34.69 517 THR A C 1
ATOM 4170 O O . THR A 1 517 ? 47.125 17.828 -51.438 1 34.69 517 THR A O 1
ATOM 4173 N N . TYR A 1 518 ? 47.188 17.359 -49.156 1 32.56 518 TYR A N 1
ATOM 4174 C CA . TYR A 1 518 ? 46.812 16 -49.562 1 32.56 518 TYR A CA 1
ATOM 4175 C C . TYR A 1 518 ? 45.375 15.945 -50 1 32.56 518 TYR A C 1
ATOM 4177 O O . TYR A 1 518 ? 44.969 15.047 -50.75 1 32.56 518 TYR A O 1
ATOM 4185 N N . LEU A 1 519 ? 44.5 16.812 -49.375 1 30.36 519 LEU A N 1
ATOM 4186 C CA . LEU A 1 519 ? 43.219 16.828 -50.062 1 30.36 519 LEU A CA 1
ATOM 4187 C C . LEU A 1 519 ? 43.312 17.453 -51.438 1 30.36 519 LEU A C 1
ATOM 4189 O O . LEU A 1 519 ? 42.406 17.266 -52.25 1 30.36 519 LEU A O 1
ATOM 4193 N N . SER A 1 520 ? 44.188 18.375 -51.656 1 31.16 520 SER A N 1
ATOM 4194 C CA . SER A 1 520 ? 44.219 19 -52.969 1 31.16 520 SER A CA 1
ATOM 4195 C C . SER A 1 520 ? 44.875 18.078 -54 1 31.16 520 SER A C 1
ATOM 4197 O O . SER A 1 520 ? 44.844 18.359 -55.188 1 31.16 520 SER A O 1
ATOM 4199 N N . SER A 1 521 ? 45.719 17.125 -53.594 1 29.84 521 SER A N 1
ATOM 4200 C CA . SER A 1 521 ? 46.125 16.25 -54.688 1 29.84 521 SER A CA 1
ATOM 4201 C C . SER A 1 521 ? 45.156 15.086 -54.875 1 29.84 521 SER A C 1
ATOM 4203 O O . SER A 1 521 ? 44.625 14.555 -53.906 1 29.84 521 SER A O 1
ATOM 4205 N N . MET B 1 1 ? -22.625 -50.719 0.625 1 68.62 1 MET B N 1
ATOM 4206 C CA . MET B 1 1 ? -21.219 -50.625 0.223 1 68.62 1 MET B CA 1
ATOM 4207 C C . MET B 1 1 ? -20.969 -49.312 -0.553 1 68.62 1 MET B C 1
ATOM 4209 O O . MET B 1 1 ? -21.859 -48.844 -1.272 1 68.62 1 MET B O 1
ATOM 4213 N N . ALA B 1 2 ? -19.938 -48.688 -0.231 1 86.81 2 ALA B N 1
ATOM 4214 C CA . ALA B 1 2 ? -19.609 -47.469 -0.98 1 86.81 2 ALA B CA 1
ATOM 4215 C C . ALA B 1 2 ? -19.5 -47.781 -2.475 1 86.81 2 ALA B C 1
ATOM 4217 O O . ALA B 1 2 ? -19.047 -48.844 -2.877 1 86.81 2 ALA B O 1
ATOM 4218 N N . PRO B 1 3 ? -20.156 -47 -3.268 1 94.69 3 PRO B N 1
ATOM 4219 C CA . PRO B 1 3 ? -20.016 -47.188 -4.711 1 94.69 3 PRO B CA 1
ATOM 4220 C C . PRO B 1 3 ? -18.562 -47.156 -5.18 1 94.69 3 PRO B C 1
ATOM 4222 O O . PRO B 1 3 ? -17.719 -46.562 -4.512 1 94.69 3 PRO B O 1
ATOM 4225 N N . SER B 1 4 ? -18.297 -47.844 -6.23 1 97.06 4 SER B N 1
ATOM 4226 C CA . SER B 1 4 ? -17 -47.688 -6.875 1 97.06 4 SER B CA 1
ATOM 4227 C C . SER B 1 4 ? -16.812 -46.281 -7.41 1 97.06 4 SER B C 1
ATOM 4229 O O . SER B 1 4 ? -17.781 -45.531 -7.504 1 97.06 4 SER B O 1
ATOM 4231 N N . VAL B 1 5 ? -15.609 -45.938 -7.762 1 98.12 5 VAL B N 1
ATOM 4232 C CA . VAL B 1 5 ? -15.32 -44.562 -8.219 1 98.12 5 VAL B CA 1
ATOM 4233 C C . VAL B 1 5 ? -16.062 -44.281 -9.523 1 98.12 5 VAL B C 1
ATOM 4235 O O . VAL B 1 5 ? -16.75 -43.281 -9.648 1 98.12 5 VAL B O 1
ATOM 4238 N N . PRO B 1 6 ? -16.094 -45.25 -10.516 1 98 6 PRO B N 1
ATOM 4239 C CA . PRO B 1 6 ? -16.875 -45 -11.734 1 98 6 PRO B CA 1
ATOM 4240 C C . PRO B 1 6 ? -18.375 -44.906 -11.461 1 98 6 PRO B C 1
ATOM 4242 O O . PRO B 1 6 ? -19.078 -44.156 -12.109 1 98 6 PRO B O 1
ATOM 4245 N N . GLU B 1 7 ? -18.812 -45.688 -10.555 1 97.75 7 GLU B N 1
ATOM 4246 C CA . GLU B 1 7 ? -20.219 -45.656 -10.188 1 97.75 7 GLU B CA 1
ATOM 4247 C C . GLU B 1 7 ? -20.609 -44.312 -9.578 1 97.75 7 GLU B C 1
ATOM 4249 O O . GLU B 1 7 ? -21.703 -43.812 -9.828 1 97.75 7 GLU B O 1
ATOM 4254 N N . PHE B 1 8 ? -19.781 -43.812 -8.75 1 98 8 PHE B N 1
ATOM 4255 C CA . PHE B 1 8 ? -20 -42.5 -8.148 1 98 8 PHE B CA 1
ATOM 4256 C C . PHE B 1 8 ? -20.188 -41.438 -9.227 1 98 8 PHE B C 1
ATOM 4258 O O . PHE B 1 8 ? -21.078 -40.594 -9.125 1 98 8 PHE B O 1
ATOM 4265 N N . TYR B 1 9 ? -19.391 -41.469 -10.281 1 98.56 9 TYR B N 1
ATOM 4266 C CA . TYR B 1 9 ? -19.406 -40.438 -11.328 1 98.56 9 TYR B CA 1
ATOM 4267 C C . TYR B 1 9 ? -20.516 -40.688 -12.336 1 98.56 9 TYR B C 1
ATOM 4269 O O . TYR B 1 9 ? -20.828 -39.844 -13.156 1 98.56 9 TYR B O 1
ATOM 4277 N N . LYS B 1 10 ? -21.125 -41.906 -12.25 1 98.31 10 LYS B N 1
ATOM 4278 C CA . LYS B 1 10 ? -22.172 -42.25 -13.203 1 98.31 10 LYS B CA 1
ATOM 4279 C C . LYS B 1 10 ? -23.344 -41.281 -13.125 1 98.31 10 LYS B C 1
ATOM 4281 O O . LYS B 1 10 ? -23.859 -41.031 -12.039 1 98.31 10 LYS B O 1
ATOM 4286 N N . GLY B 1 11 ? -23.672 -40.719 -14.25 1 98.12 11 GLY B N 1
ATOM 4287 C CA . GLY B 1 11 ? -24.828 -39.844 -14.352 1 98.12 11 GLY B CA 1
ATOM 4288 C C . GLY B 1 11 ? -24.594 -38.469 -13.781 1 98.12 11 GLY B C 1
ATOM 4289 O O . GLY B 1 11 ? -25.5 -37.625 -13.711 1 98.12 11 GLY B O 1
ATOM 4290 N N . LYS B 1 12 ? -23.406 -38.188 -13.359 1 98.25 12 LYS B N 1
ATOM 4291 C CA . LYS B 1 12 ? -23.094 -36.906 -12.758 1 98.25 12 LYS B CA 1
ATOM 4292 C C . LYS B 1 12 ? -22.703 -35.875 -13.812 1 98.25 12 LYS B C 1
ATOM 4294 O O . LYS B 1 12 ? -22.172 -36.25 -14.867 1 98.25 12 LYS B O 1
ATOM 4299 N N . SER B 1 13 ? -22.969 -34.625 -13.516 1 98.69 13 SER B N 1
ATOM 4300 C CA . SER B 1 13 ? -22.5 -33.5 -14.305 1 98.69 13 SER B CA 1
ATOM 4301 C C . SER B 1 13 ? -21.359 -32.781 -13.594 1 98.69 13 SER B C 1
ATOM 4303 O O . SER B 1 13 ? -21.469 -32.469 -12.406 1 98.69 13 SER B O 1
ATOM 4305 N N . ILE B 1 14 ? -20.281 -32.562 -14.328 1 98.81 14 ILE B N 1
ATOM 4306 C CA . ILE B 1 14 ? -19.047 -32.031 -13.734 1 98.81 14 ILE B CA 1
ATOM 4307 C C . ILE B 1 14 ? -18.641 -30.75 -14.453 1 98.81 14 ILE B C 1
ATOM 4309 O O . ILE B 1 14 ? -18.609 -30.719 -15.688 1 98.81 14 ILE B O 1
ATOM 4313 N N . LEU B 1 15 ? -18.438 -29.672 -13.703 1 98.81 15 LEU B N 1
ATOM 4314 C CA . LEU B 1 15 ? -17.859 -28.453 -14.25 1 98.81 15 LEU B CA 1
ATOM 4315 C C . LEU B 1 15 ? -16.344 -28.406 -14.031 1 98.81 15 LEU B C 1
ATOM 4317 O O . LEU B 1 15 ? -15.875 -28.562 -12.906 1 98.81 15 LEU B O 1
ATOM 4321 N N . ILE B 1 16 ? -15.594 -28.25 -15.109 1 98.5 16 ILE B N 1
ATOM 4322 C CA . ILE B 1 16 ? -14.141 -28.141 -15.031 1 98.5 16 ILE B CA 1
ATOM 4323 C C . ILE B 1 16 ? -13.695 -26.781 -15.555 1 98.5 16 ILE B C 1
ATOM 4325 O O . ILE B 1 16 ? -14.055 -26.391 -16.656 1 98.5 16 ILE B O 1
ATOM 4329 N N . THR B 1 17 ? -13.016 -26.047 -14.688 1 97.88 17 THR B N 1
ATOM 4330 C CA . THR B 1 17 ? -12.312 -24.859 -15.156 1 97.88 17 THR B CA 1
ATOM 4331 C C . THR B 1 17 ? -10.836 -25.172 -15.422 1 97.88 17 THR B C 1
ATOM 4333 O O . THR B 1 17 ? -10.266 -26.062 -14.789 1 97.88 17 THR B O 1
ATOM 4336 N N . GLY B 1 18 ? -10.211 -24.562 -16.438 1 95.75 18 GLY B N 1
ATOM 4337 C CA . GLY B 1 18 ? -8.82 -24.797 -16.766 1 95.75 18 GLY B CA 1
ATOM 4338 C C . GLY B 1 18 ? -8.617 -26.031 -17.625 1 95.75 18 GLY B C 1
ATOM 4339 O O . GLY B 1 18 ? -7.543 -26.641 -17.625 1 95.75 18 GLY B O 1
ATOM 4340 N N . SER B 1 19 ? -9.617 -26.406 -18.391 1 95.81 19 SER B N 1
ATOM 4341 C CA . SER B 1 19 ? -9.586 -27.656 -19.125 1 95.81 19 SER B CA 1
ATOM 4342 C C . SER B 1 19 ? -8.625 -27.578 -20.312 1 95.81 19 SER B C 1
ATOM 4344 O O . SER B 1 19 ? -8.273 -28.594 -20.906 1 95.81 19 SER B O 1
ATOM 4346 N N . THR B 1 20 ? -8.18 -26.391 -20.641 1 93.25 20 THR B N 1
ATOM 4347 C CA . THR B 1 20 ? -7.215 -26.25 -21.734 1 93.25 20 THR B CA 1
ATOM 4348 C C . THR B 1 20 ? -5.789 -26.297 -21.188 1 93.25 20 THR B C 1
ATOM 4350 O O . THR B 1 20 ? -4.832 -26.375 -21.969 1 93.25 20 THR B O 1
ATOM 4353 N N . GLY B 1 21 ? -5.664 -26.297 -19.938 1 93.62 21 GLY B N 1
ATOM 4354 C CA . GLY B 1 21 ? -4.348 -26.375 -19.328 1 93.62 21 GLY B CA 1
ATOM 4355 C C . GLY B 1 21 ? -3.824 -27.797 -19.25 1 93.62 21 GLY B C 1
ATOM 4356 O O . GLY B 1 21 ? -4.539 -28.75 -19.578 1 93.62 21 GLY B O 1
ATOM 4357 N N . PHE B 1 22 ? -2.646 -27.906 -18.734 1 95.44 22 PHE B N 1
ATOM 4358 C CA . PHE B 1 22 ? -1.919 -29.156 -18.656 1 95.44 22 PHE B CA 1
ATOM 4359 C C . PHE B 1 22 ? -2.672 -30.172 -17.797 1 95.44 22 PHE B C 1
ATOM 4361 O O . PHE B 1 22 ? -3.094 -31.219 -18.281 1 95.44 22 PHE B O 1
ATOM 4368 N N . VAL B 1 23 ? -2.961 -29.797 -16.547 1 96.75 23 VAL B N 1
ATOM 4369 C CA . VAL B 1 23 ? -3.668 -30.672 -15.617 1 96.75 23 VAL B CA 1
ATOM 4370 C C . VAL B 1 23 ? -5.121 -30.844 -16.062 1 96.75 23 VAL B C 1
ATOM 4372 O O . VAL B 1 23 ? -5.68 -31.938 -15.992 1 96.75 23 VAL B O 1
ATOM 4375 N N . GLY B 1 24 ? -5.691 -29.766 -16.562 1 97.25 24 GLY B N 1
ATOM 4376 C CA . GLY B 1 24 ? -7.074 -29.781 -17 1 97.25 24 GLY B CA 1
ATOM 4377 C C . GLY B 1 24 ? -7.332 -30.766 -18.125 1 97.25 24 GLY B C 1
ATOM 4378 O O . GLY B 1 24 ? -8.305 -31.531 -18.078 1 97.25 24 GLY B O 1
ATOM 4379 N N . LYS B 1 25 ? -6.477 -30.797 -19.141 1 97.25 25 LYS B N 1
ATOM 4380 C CA . LYS B 1 25 ? -6.609 -31.734 -20.25 1 97.25 25 LYS B CA 1
ATOM 4381 C C . LYS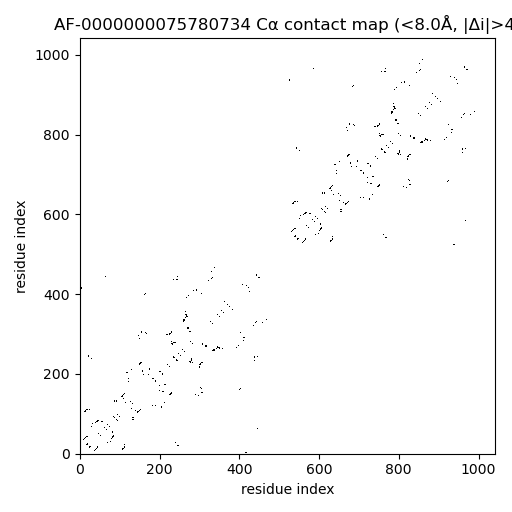 B 1 25 ? -6.531 -33.188 -19.766 1 97.25 25 LYS B C 1
ATOM 4383 O O . LYS B 1 25 ? -7.305 -34.031 -20.203 1 97.25 25 LYS B O 1
ATOM 4388 N N . ALA B 1 26 ? -5.582 -33.375 -18.859 1 97.75 26 ALA B N 1
ATOM 4389 C CA . ALA B 1 26 ? -5.398 -34.719 -18.312 1 97.75 26 ALA B CA 1
ATOM 4390 C C . ALA B 1 26 ? -6.621 -35.156 -17.516 1 97.75 26 ALA B C 1
ATOM 4392 O O . ALA B 1 26 ? -7 -36.312 -17.547 1 97.75 26 ALA B O 1
ATOM 4393 N N . LEU B 1 27 ? -7.219 -34.219 -16.828 1 98.06 27 LEU B N 1
ATOM 4394 C CA . LEU B 1 27 ? -8.414 -34.5 -16.047 1 98.06 27 LEU B CA 1
ATOM 4395 C C . LEU B 1 27 ? -9.57 -34.906 -16.938 1 98.06 27 LEU B C 1
ATOM 4397 O O . LEU B 1 27 ? -10.258 -35.906 -16.656 1 98.06 27 LEU B O 1
ATOM 4401 N N . VAL B 1 28 ? -9.766 -34.156 -17.984 1 98.19 28 VAL B N 1
ATOM 4402 C CA . VAL B 1 28 ? -10.844 -34.438 -18.922 1 98.19 28 VAL B CA 1
A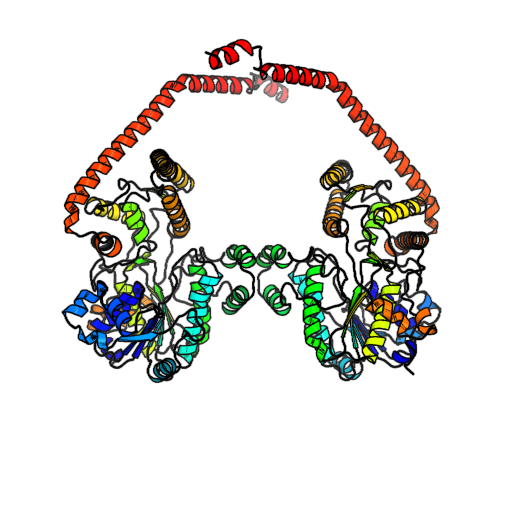TOM 4403 C C . VAL B 1 28 ? -10.633 -35.812 -19.562 1 98.19 28 VAL B C 1
ATOM 4405 O O . VAL B 1 28 ? -11.562 -36.625 -19.625 1 98.19 28 VAL B O 1
ATOM 4408 N N . GLU B 1 29 ? -9.406 -36.094 -20 1 98.38 29 GLU B N 1
ATOM 4409 C CA . GLU B 1 29 ? -9.078 -37.375 -20.641 1 98.38 29 GLU B CA 1
ATOM 4410 C C . GLU B 1 29 ? -9.359 -38.531 -19.703 1 98.38 29 GLU B C 1
ATOM 4412 O O . GLU B 1 29 ? -9.984 -39.531 -20.094 1 98.38 29 GLU B O 1
ATOM 4417 N N . LYS B 1 30 ? -8.914 -38.469 -18.453 1 98.44 30 LYS B N 1
ATOM 4418 C CA . LYS B 1 30 ? -9.078 -39.531 -17.484 1 98.44 30 LYS B CA 1
ATOM 4419 C C . LYS B 1 30 ? -10.555 -39.781 -17.188 1 98.44 30 LYS B C 1
ATOM 4421 O O . LYS B 1 30 ? -10.984 -40.938 -17.094 1 98.44 30 LYS B O 1
ATOM 4426 N N . LEU B 1 31 ? -11.32 -38.719 -17 1 98.12 31 LEU B N 1
ATOM 4427 C CA . LEU B 1 31 ? -12.75 -38.844 -16.719 1 98.12 31 LEU B CA 1
ATOM 4428 C C . LEU B 1 31 ? -13.461 -39.562 -17.859 1 98.12 31 LEU B C 1
ATOM 4430 O O . LEU B 1 31 ? -14.258 -40.469 -17.609 1 98.12 31 LEU B O 1
ATOM 4434 N N . LEU B 1 32 ? -13.18 -39.188 -19.094 1 97.88 32 LEU B N 1
ATOM 4435 C CA . LEU B 1 32 ? -13.82 -39.781 -20.25 1 97.88 32 LEU B CA 1
ATOM 4436 C C . LEU B 1 32 ? -13.438 -41.25 -20.391 1 97.88 32 LEU B C 1
ATOM 4438 O O . LEU B 1 32 ? -14.266 -42.062 -20.797 1 97.88 32 LEU B O 1
ATOM 4442 N N . ARG B 1 33 ? -12.203 -41.5 -20.031 1 97.38 33 ARG B N 1
ATOM 4443 C CA . ARG B 1 33 ? -11.688 -42.875 -20.219 1 97.38 33 ARG B CA 1
ATOM 4444 C C . ARG B 1 33 ? -12.156 -43.781 -19.094 1 97.38 33 ARG B C 1
ATOM 4446 O O . ARG B 1 33 ? -12.602 -44.906 -19.359 1 97.38 33 ARG B O 1
ATOM 4453 N N . SER B 1 34 ? -12.117 -43.344 -17.859 1 97.44 34 SER B N 1
ATOM 4454 C CA . SER B 1 34 ? -12.289 -44.219 -16.719 1 97.44 34 SER B CA 1
ATOM 4455 C C . SER B 1 34 ? -13.703 -44.125 -16.141 1 97.44 34 SER B C 1
ATOM 4457 O O . SER B 1 34 ? -14.125 -44.969 -15.367 1 97.44 34 SER B O 1
ATOM 4459 N N . CYS B 1 35 ? -14.422 -43.094 -16.469 1 97.38 35 CYS B N 1
ATOM 4460 C CA . CYS B 1 35 ? -15.805 -42.906 -16.031 1 97.38 35 CYS B CA 1
ATOM 4461 C C . CYS B 1 35 ? -16.703 -42.594 -17.219 1 97.38 35 CYS B C 1
ATOM 4463 O O . CYS B 1 35 ? -17.359 -41.531 -17.25 1 97.38 35 CYS B O 1
ATOM 4465 N N . PRO B 1 36 ? -16.891 -43.5 -18.094 1 93.56 36 PRO B N 1
ATOM 4466 C CA . PRO B 1 36 ? -17.562 -43.219 -19.375 1 93.56 36 PRO B CA 1
ATOM 4467 C C . PRO B 1 36 ? -19.062 -42.969 -19.203 1 93.56 36 PRO B C 1
ATOM 4469 O O . PRO B 1 36 ? -19.719 -42.469 -20.109 1 93.56 36 PRO B O 1
ATOM 4472 N N . GLU B 1 37 ? -19.609 -43.281 -18.047 1 96.94 37 GLU B N 1
ATOM 4473 C CA . GLU B 1 37 ? -21.047 -43.156 -17.844 1 96.94 37 GLU B CA 1
ATOM 4474 C C . GLU B 1 37 ? -21.375 -41.812 -17.188 1 96.94 37 GLU B C 1
ATOM 4476 O O . GLU B 1 37 ? -22.5 -41.594 -16.719 1 96.94 37 GLU B O 1
ATOM 4481 N N . VAL B 1 38 ? -20.406 -40.938 -17.062 1 97.88 38 VAL B N 1
ATOM 4482 C CA . VAL B 1 38 ? -20.688 -39.562 -16.641 1 97.88 38 VAL B CA 1
ATOM 4483 C C . VAL B 1 38 ? -21.75 -38.969 -17.547 1 97.88 38 VAL B C 1
ATOM 4485 O O . VAL B 1 38 ? -21.859 -39.312 -18.719 1 97.88 38 VAL B O 1
ATOM 4488 N N . ASP B 1 39 ? -22.578 -38.094 -17.031 1 98.12 39 ASP B N 1
ATOM 4489 C CA . ASP B 1 39 ? -23.641 -37.5 -17.844 1 98.12 39 ASP B CA 1
ATOM 4490 C C . ASP B 1 39 ? -23.094 -36.406 -18.75 1 98.12 39 ASP B C 1
ATOM 4492 O O . ASP B 1 39 ? -23.203 -36.469 -19.969 1 98.12 39 ASP B O 1
ATOM 4496 N N . THR B 1 40 ? -22.547 -35.344 -18.125 1 98.44 40 THR B N 1
ATOM 4497 C CA . THR B 1 40 ? -22.031 -34.188 -18.875 1 98.44 40 THR B CA 1
ATOM 4498 C C . THR B 1 40 ? -20.812 -33.594 -18.188 1 98.44 40 THR B C 1
ATOM 4500 O O . THR B 1 40 ? -20.766 -33.5 -16.953 1 98.44 40 THR B O 1
ATOM 4503 N N . ILE B 1 41 ? -19.812 -33.312 -18.984 1 98.56 41 ILE B N 1
ATOM 4504 C CA . ILE B 1 41 ? -18.656 -32.562 -18.516 1 98.56 41 ILE B CA 1
ATOM 4505 C C . ILE B 1 41 ? -18.672 -31.172 -19.109 1 98.56 41 ILE B C 1
ATOM 4507 O O . ILE B 1 41 ? -18.438 -31 -20.312 1 98.56 41 ILE B O 1
ATOM 4511 N N . TYR B 1 42 ? -19.031 -30.188 -18.234 1 98.44 42 TYR B N 1
ATOM 4512 C CA . TYR B 1 42 ? -19.031 -28.781 -18.641 1 98.44 42 TYR B CA 1
ATOM 4513 C C . TYR B 1 42 ? -17.609 -28.219 -18.625 1 98.44 42 TYR B C 1
ATOM 4515 O O . TYR B 1 42 ? -16.906 -28.328 -17.609 1 98.44 42 TYR B O 1
ATOM 4523 N N . LEU B 1 43 ? -17.219 -27.672 -19.719 1 98 43 LEU B N 1
ATOM 4524 C CA . LEU B 1 43 ? -15.898 -27.031 -19.812 1 98 43 LEU B CA 1
ATOM 4525 C C . LEU B 1 43 ? -16.031 -25.516 -19.938 1 98 43 LEU B C 1
ATOM 4527 O O . LEU B 1 43 ? -16.562 -25.016 -20.938 1 98 43 LEU B O 1
ATOM 4531 N N . LEU B 1 44 ? -15.57 -24.797 -18.922 1 96.69 44 LEU B N 1
ATOM 4532 C CA . LEU B 1 44 ? -15.539 -23.344 -19 1 96.69 44 LEU B CA 1
ATOM 4533 C C . LEU B 1 44 ? -14.391 -22.875 -19.891 1 96.69 44 LEU B C 1
ATOM 4535 O O . LEU B 1 44 ? -13.219 -23 -19.516 1 96.69 44 LEU B O 1
ATOM 4539 N N . LEU B 1 45 ? -14.734 -22.375 -21.047 1 93.19 45 LEU B N 1
ATOM 4540 C CA . LEU B 1 45 ? -13.727 -21.938 -22.016 1 93.19 45 LEU B CA 1
ATOM 4541 C C . LEU B 1 45 ? -14.016 -20.516 -22.484 1 93.19 45 LEU B C 1
ATOM 4543 O O . LEU B 1 45 ? -15.18 -20.141 -22.672 1 93.19 45 LEU B O 1
ATOM 4547 N N . ARG B 1 46 ? -12.969 -19.812 -22.688 1 87.62 46 ARG B N 1
ATOM 4548 C CA . ARG B 1 46 ? -13.102 -18.484 -23.234 1 87.62 46 ARG B CA 1
ATOM 4549 C C . ARG B 1 46 ? -13.523 -18.531 -24.703 1 87.62 46 ARG B C 1
ATOM 4551 O O . ARG B 1 46 ? -13.031 -19.359 -25.469 1 87.62 46 ARG B O 1
ATOM 4558 N N . PRO B 1 47 ? -14.359 -17.656 -25 1 84.94 47 PRO B N 1
ATOM 4559 C CA . PRO B 1 47 ? -14.727 -17.609 -26.422 1 84.94 47 PRO B CA 1
ATOM 4560 C C . PRO B 1 47 ? -13.57 -17.156 -27.312 1 84.94 47 PRO B C 1
ATOM 4562 O O . PRO B 1 47 ? -12.773 -16.297 -26.906 1 84.94 47 PRO B O 1
ATOM 4565 N N . LYS B 1 48 ? -13.344 -17.844 -28.297 1 82.5 48 LYS B N 1
ATOM 4566 C CA . LYS B 1 48 ? -12.367 -17.422 -29.312 1 82.5 48 LYS B CA 1
ATOM 4567 C C . LYS B 1 48 ? -13.062 -16.891 -30.562 1 82.5 48 LYS B C 1
ATOM 4569 O O . LYS B 1 48 ? -14.031 -17.484 -31.047 1 82.5 48 LYS B O 1
ATOM 4574 N N . LYS B 1 49 ? -12.555 -15.727 -30.953 1 76.69 49 LYS B N 1
ATOM 4575 C CA . LYS B 1 49 ? -13.156 -15.062 -32.094 1 76.69 49 LYS B CA 1
ATOM 4576 C C . LYS B 1 49 ? -13.164 -15.977 -33.312 1 76.69 49 LYS B C 1
ATOM 4578 O O . LYS B 1 49 ? -12.148 -16.594 -33.656 1 76.69 49 LYS B O 1
ATOM 4583 N N . GLY B 1 50 ? -14.195 -16.141 -33.875 1 76.94 50 GLY B N 1
ATOM 4584 C CA . GLY B 1 50 ? -14.32 -16.859 -35.156 1 76.94 50 GLY B CA 1
ATOM 4585 C C . GLY B 1 50 ? -14.602 -18.344 -34.969 1 76.94 50 GLY B C 1
ATOM 4586 O O . GLY B 1 50 ? -14.852 -19.062 -35.938 1 76.94 50 GLY B O 1
ATOM 4587 N N . LEU B 1 51 ? -14.484 -18.875 -33.75 1 84.19 51 LEU B N 1
ATOM 4588 C CA . LEU B 1 51 ? -14.734 -20.297 -33.5 1 84.19 51 LEU B CA 1
ATOM 4589 C C . LEU B 1 51 ? -16 -20.5 -32.688 1 84.19 51 LEU B C 1
ATOM 4591 O O . LEU B 1 51 ? -16.234 -19.797 -31.703 1 84.19 51 LEU B O 1
ATOM 4595 N N . ASN B 1 52 ? -16.766 -21.328 -33.156 1 84.94 52 ASN B N 1
ATOM 4596 C CA . ASN B 1 52 ? -17.938 -21.688 -32.375 1 84.94 52 ASN B CA 1
ATOM 4597 C C . ASN B 1 52 ? -17.609 -22.766 -31.328 1 84.94 52 ASN B C 1
ATOM 4599 O O . ASN B 1 52 ? -16.469 -23.219 -31.25 1 84.94 52 ASN B O 1
ATOM 4603 N N . SER B 1 53 ? -18.562 -23.141 -30.547 1 86.25 53 SER B N 1
ATOM 4604 C CA . SER B 1 53 ? -18.391 -24.062 -29.438 1 86.25 53 SER B CA 1
ATOM 4605 C C . SER B 1 53 ? -17.938 -25.438 -29.938 1 86.25 53 SER B C 1
ATOM 4607 O O . SER B 1 53 ? -17.062 -26.062 -29.328 1 86.25 53 SER B O 1
ATOM 4609 N N . GLU B 1 54 ? -18.406 -25.828 -31 1 88.62 54 GLU B N 1
ATOM 4610 C CA . GLU B 1 54 ? -18.078 -27.141 -31.547 1 88.62 54 GLU B CA 1
ATOM 4611 C C . GLU B 1 54 ? -16.641 -27.172 -32.031 1 88.62 54 GLU B C 1
ATOM 4613 O O . GLU B 1 54 ? -15.922 -28.156 -31.844 1 88.62 54 GLU B O 1
ATOM 4618 N N . GLU B 1 55 ? -16.281 -26.141 -32.656 1 90.94 55 GLU B N 1
ATOM 4619 C CA . GLU B 1 55 ? -14.914 -26.047 -33.156 1 90.94 55 GLU B CA 1
ATOM 4620 C C . GLU B 1 55 ? -13.906 -26 -32 1 90.94 55 GLU B C 1
ATOM 4622 O O . GLU B 1 55 ? -12.828 -26.609 -32.094 1 90.94 55 GLU B O 1
ATOM 4627 N N . ARG B 1 56 ? -14.281 -25.344 -31.031 1 91.44 56 ARG B N 1
ATOM 4628 C CA . ARG B 1 56 ? -13.414 -25.25 -29.859 1 91.44 56 ARG B CA 1
ATOM 4629 C C . ARG B 1 56 ? -13.242 -26.609 -29.203 1 91.44 56 ARG B C 1
ATOM 4631 O O . ARG B 1 56 ? -12.156 -26.938 -28.703 1 91.44 56 ARG B O 1
ATOM 4638 N N . LEU B 1 57 ? -14.305 -27.328 -29.141 1 92.62 57 LEU B N 1
ATOM 4639 C CA . LEU B 1 57 ? -14.258 -28.656 -28.562 1 92.62 57 LEU B CA 1
ATOM 4640 C C . LEU B 1 57 ? -13.445 -29.609 -29.438 1 92.62 57 LEU B C 1
ATOM 4642 O O . LEU B 1 57 ? -12.727 -30.484 -28.938 1 92.62 57 LEU B O 1
ATOM 4646 N N . ARG B 1 58 ? -13.555 -29.391 -30.688 1 91.56 58 ARG B N 1
ATOM 4647 C CA . ARG B 1 58 ? -12.773 -30.188 -31.625 1 91.56 58 ARG B CA 1
ATOM 4648 C C . ARG B 1 58 ? -11.281 -29.906 -31.469 1 91.56 58 ARG B C 1
ATOM 4650 O O . ARG B 1 58 ? -10.461 -30.828 -31.516 1 91.56 58 ARG B O 1
ATOM 4657 N N . ASP B 1 59 ? -11.008 -28.719 -31.312 1 92.06 59 ASP B N 1
ATOM 4658 C CA . ASP B 1 59 ? -9.617 -28.344 -31.094 1 92.06 59 ASP B CA 1
ATOM 4659 C C . ASP B 1 59 ? -9.055 -28.984 -29.828 1 92.06 59 ASP B C 1
ATOM 4661 O O . ASP B 1 59 ? -7.926 -29.469 -29.812 1 92.06 59 ASP B O 1
ATOM 4665 N N . LEU B 1 60 ? -9.828 -28.984 -28.812 1 92.69 60 LEU B N 1
ATOM 4666 C CA . LEU B 1 60 ? -9.406 -29.609 -27.562 1 92.69 60 LEU B CA 1
ATOM 4667 C C . LEU B 1 60 ? -9.219 -31.109 -27.75 1 92.69 60 LEU B C 1
ATOM 4669 O O . LEU B 1 60 ? -8.211 -31.672 -27.312 1 92.69 60 LEU B O 1
ATOM 4673 N N . SER B 1 61 ? -10.141 -31.734 -28.422 1 94.31 61 SER B N 1
ATOM 4674 C CA . SER B 1 61 ? -10.125 -33.188 -28.594 1 94.31 61 SER B CA 1
ATOM 4675 C C . SER B 1 61 ? -9.016 -33.625 -29.547 1 94.31 61 SER B C 1
ATOM 4677 O O . SER B 1 61 ? -8.664 -34.812 -29.578 1 94.31 61 SER B O 1
ATOM 4679 N N . ALA B 1 62 ? -8.461 -32.656 -30.25 1 94.25 62 ALA B N 1
ATOM 4680 C CA . ALA B 1 62 ? -7.406 -32.938 -31.219 1 94.25 62 ALA B CA 1
ATOM 4681 C C . ALA B 1 62 ? -6.051 -33.062 -30.531 1 94.25 62 ALA B C 1
ATOM 4683 O O . ALA B 1 62 ? -5.094 -33.562 -31.109 1 94.25 62 ALA B O 1
ATOM 4684 N N . ASN B 1 63 ? -5.977 -32.656 -29.344 1 94.88 63 ASN B N 1
ATOM 4685 C CA . ASN B 1 63 ? -4.719 -32.75 -28.609 1 94.88 63 ASN B CA 1
ATOM 4686 C C . ASN B 1 63 ? -4.262 -34.219 -28.5 1 94.88 63 ASN B C 1
ATOM 4688 O O . ASN B 1 63 ? -5.086 -35.125 -28.422 1 94.88 63 ASN B O 1
ATOM 4692 N N . LYS B 1 64 ? -2.957 -34.406 -28.438 1 94.19 64 LYS B N 1
ATOM 4693 C CA . LYS B 1 64 ? -2.34 -35.719 -28.484 1 94.19 64 LYS B CA 1
ATOM 4694 C C . LYS B 1 64 ? -2.791 -36.594 -27.312 1 94.19 64 LYS B C 1
ATOM 4696 O O . LYS B 1 64 ? -2.912 -37.812 -27.438 1 94.19 64 LYS B O 1
ATOM 4701 N N . ILE B 1 65 ? -3.062 -35.969 -26.234 1 96.62 65 ILE B N 1
ATOM 4702 C CA . ILE B 1 65 ? -3.42 -36.719 -25.031 1 96.62 65 ILE B CA 1
ATOM 4703 C C . ILE B 1 65 ? -4.719 -37.469 -25.266 1 96.62 65 ILE B C 1
ATOM 4705 O O . ILE B 1 65 ? -4.965 -38.5 -24.625 1 96.62 65 ILE B O 1
ATOM 4709 N N . PHE B 1 66 ? -5.57 -37.062 -26.219 1 97.44 66 PHE B N 1
ATOM 4710 C CA . PHE B 1 66 ? -6.883 -37.656 -26.469 1 97.44 66 PHE B CA 1
ATOM 4711 C C . PHE B 1 66 ? -6.832 -38.656 -27.609 1 97.44 66 PHE B C 1
ATOM 4713 O O . PHE B 1 66 ? -7.867 -39.156 -28.062 1 97.44 66 PHE B O 1
ATOM 4720 N N . GLU B 1 67 ? -5.688 -38.938 -28.109 1 95.69 67 GLU B N 1
ATOM 4721 C CA . GLU B 1 67 ? -5.516 -39.781 -29.297 1 95.69 67 GLU B CA 1
ATOM 4722 C C . GLU B 1 67 ? -6.148 -41.156 -29.109 1 95.69 67 GLU B C 1
ATOM 4724 O O . GLU B 1 67 ? -6.906 -41.625 -29.953 1 95.69 67 GLU B O 1
ATOM 4729 N N . ASN B 1 68 ? -5.875 -41.812 -28 1 95.44 68 ASN B N 1
ATOM 4730 C CA . ASN B 1 68 ? -6.41 -43.125 -27.734 1 95.44 68 ASN B CA 1
ATOM 4731 C C . ASN B 1 68 ? -7.938 -43.125 -27.656 1 95.44 68 ASN B C 1
ATOM 4733 O O . ASN B 1 68 ? -8.594 -44.062 -28.125 1 95.44 68 ASN B O 1
ATOM 4737 N N . LEU B 1 69 ? -8.469 -42.062 -27.047 1 96.38 69 LEU B N 1
ATOM 4738 C CA . LEU B 1 69 ? -9.914 -41.938 -26.922 1 96.38 69 LEU B CA 1
ATOM 4739 C C . LEU B 1 69 ? -10.555 -41.719 -28.297 1 96.38 69 LEU B C 1
ATOM 4741 O O . LEU B 1 69 ? -11.594 -42.312 -28.594 1 96.38 69 LEU B O 1
ATOM 4745 N N . ARG B 1 70 ? -9.945 -40.875 -29.094 1 95.62 70 ARG B N 1
ATOM 4746 C CA . ARG B 1 70 ? -10.461 -40.625 -30.438 1 95.62 70 ARG B CA 1
ATOM 4747 C C . ARG B 1 70 ? -10.5 -41.875 -31.281 1 95.62 70 ARG B C 1
ATOM 4749 O O . ARG B 1 70 ? -11.422 -42.062 -32.094 1 95.62 70 ARG B O 1
ATOM 4756 N N . GLU B 1 71 ? -9.578 -42.781 -31.062 1 95.88 71 GLU B N 1
ATOM 4757 C CA . GLU B 1 71 ? -9.461 -44 -31.859 1 95.88 71 GLU B CA 1
ATOM 4758 C C . GLU B 1 71 ? -10.375 -45.094 -31.328 1 95.88 71 GLU B C 1
ATOM 4760 O O . GLU B 1 71 ? -11.039 -45.812 -32.094 1 95.88 71 GLU B O 1
ATOM 4765 N N . LYS B 1 72 ? -10.469 -45.219 -30.047 1 94.81 72 LYS B N 1
ATOM 4766 C CA . LYS B 1 72 ? -11.125 -46.375 -29.453 1 94.81 72 LYS B CA 1
ATOM 4767 C C . LYS B 1 72 ? -12.586 -46.062 -29.125 1 94.81 72 LYS B C 1
ATOM 4769 O O . LYS B 1 72 ? -13.453 -46.938 -29.266 1 94.81 72 LYS B O 1
ATOM 4774 N N . THR B 1 73 ? -12.805 -44.875 -28.562 1 94.94 73 THR B N 1
ATOM 4775 C CA . THR B 1 73 ? -14.148 -44.562 -28.094 1 94.94 73 THR B CA 1
ATOM 4776 C C . THR B 1 73 ? -14.484 -43.094 -28.422 1 94.94 73 THR B C 1
ATOM 4778 O O . THR B 1 73 ? -14.742 -42.312 -27.516 1 94.94 73 THR B O 1
ATOM 4781 N N . PRO B 1 74 ? -14.633 -42.719 -29.641 1 93.88 74 PRO B N 1
ATOM 4782 C CA . PRO B 1 74 ? -14.844 -41.312 -30.031 1 93.88 74 PRO B CA 1
ATOM 4783 C C . PRO B 1 74 ? -16.156 -40.75 -29.516 1 93.88 74 PRO B C 1
ATOM 4785 O O . PRO B 1 74 ? -16.266 -39.531 -29.297 1 93.88 74 PRO B O 1
ATOM 4788 N N . ASP B 1 75 ? -17.156 -41.562 -29.234 1 94.94 75 ASP B N 1
ATOM 4789 C CA . ASP B 1 75 ? -18.484 -41.125 -28.828 1 94.94 75 ASP B CA 1
ATOM 4790 C C . ASP B 1 75 ? -18.453 -40.5 -27.438 1 94.94 75 ASP B C 1
ATOM 4792 O O . ASP B 1 75 ? -19.375 -39.75 -27.062 1 94.94 75 ASP B O 1
ATOM 4796 N N . VAL B 1 76 ? -17.406 -40.75 -26.688 1 95.12 76 VAL B N 1
ATOM 4797 C CA . VAL B 1 76 ? -17.328 -40.25 -25.328 1 95.12 76 VAL B CA 1
ATOM 4798 C C . VAL B 1 76 ? -17.203 -38.719 -25.344 1 95.12 76 VAL B C 1
ATOM 4800 O O . VAL B 1 76 ? -17.531 -38.062 -24.359 1 95.12 76 VAL B O 1
ATOM 4803 N N . PHE B 1 77 ? -16.781 -38.156 -26.453 1 96.25 77 PHE B N 1
ATOM 4804 C CA . PHE B 1 77 ? -16.594 -36.688 -26.562 1 96.25 77 PHE B CA 1
ATOM 4805 C C . PHE B 1 77 ? -17.938 -35.969 -26.594 1 96.25 77 PHE B C 1
ATOM 4807 O O . PHE B 1 77 ? -18 -34.781 -26.391 1 96.25 77 PHE B O 1
ATOM 4814 N N . LYS B 1 78 ? -19.031 -36.688 -26.859 1 95.44 78 LYS B N 1
ATOM 4815 C CA . LYS B 1 78 ? -20.375 -36.125 -26.859 1 95.44 78 LYS B CA 1
ATOM 4816 C C . LYS B 1 78 ? -20.781 -35.688 -25.453 1 95.44 78 LYS B C 1
ATOM 4818 O O . LYS B 1 78 ? -21.719 -34.906 -25.281 1 95.44 78 LYS B O 1
ATOM 4823 N N . LYS B 1 79 ? -20.078 -36.25 -24.484 1 96.75 79 LYS B N 1
ATOM 4824 C CA . LYS B 1 79 ? -20.359 -35.906 -23.078 1 96.75 79 LYS B CA 1
ATOM 4825 C C . LYS B 1 79 ? -19.797 -34.531 -22.734 1 96.75 79 LYS B C 1
ATOM 4827 O O . LYS B 1 79 ? -20.141 -33.969 -21.688 1 96.75 79 LYS B O 1
ATOM 4832 N N . LEU B 1 80 ? -19 -33.938 -23.641 1 97.69 80 LEU B N 1
ATOM 4833 C CA . LEU B 1 80 ? -18.406 -32.625 -23.391 1 97.69 80 LEU B CA 1
ATOM 4834 C C . LEU B 1 80 ? -19.344 -31.516 -23.844 1 97.69 80 LEU B C 1
ATOM 4836 O O . LEU B 1 80 ? -19.938 -31.594 -24.922 1 97.69 80 LEU B O 1
ATOM 4840 N N . LYS B 1 81 ? -19.531 -30.578 -23 1 97.12 81 LYS B N 1
ATOM 4841 C CA . LYS B 1 81 ? -20.281 -29.359 -23.344 1 97.12 81 LYS B CA 1
ATOM 4842 C C . LYS B 1 81 ? -19.484 -28.109 -23.016 1 97.12 81 LYS B C 1
ATOM 4844 O O . LYS B 1 81 ? -19.016 -27.938 -21.891 1 97.12 81 LYS B O 1
ATOM 4849 N N . LEU B 1 82 ? -19.359 -27.312 -23.984 1 96.38 82 LEU B N 1
ATOM 4850 C CA . LEU B 1 82 ? -18.641 -26.062 -23.781 1 96.38 82 LEU B CA 1
ATOM 4851 C C . LEU B 1 82 ? -19.562 -25 -23.156 1 96.38 82 LEU B C 1
ATOM 4853 O O . LEU B 1 82 ? -20.688 -24.797 -23.625 1 96.38 82 LEU B O 1
ATOM 4857 N N . VAL B 1 83 ? -19.125 -24.453 -22.062 1 96.75 83 VAL B N 1
ATOM 4858 C CA . VAL B 1 83 ? -19.734 -23.281 -21.469 1 96.75 83 VAL B CA 1
ATOM 4859 C C . VAL B 1 83 ? -18.859 -22.047 -21.734 1 96.75 83 VAL B C 1
ATOM 4861 O O . VAL B 1 83 ? -17.766 -21.922 -21.172 1 96.75 83 VAL B O 1
ATOM 4864 N N . ALA B 1 84 ? -19.375 -21.219 -22.578 1 94.88 84 ALA B N 1
ATOM 4865 C CA . ALA B 1 84 ? -18.594 -20.031 -22.922 1 94.88 84 ALA B CA 1
ATOM 4866 C C . ALA B 1 84 ? -18.484 -19.078 -21.719 1 94.88 84 ALA B C 1
ATOM 4868 O O . ALA B 1 84 ? -19.516 -18.672 -21.156 1 94.88 84 ALA B O 1
ATOM 4869 N N . GLY B 1 85 ? -17.281 -18.812 -21.297 1 94.44 85 GLY B N 1
ATOM 4870 C CA . GLY B 1 85 ? -17.062 -17.922 -20.156 1 94.44 85 GLY B CA 1
ATOM 4871 C C . GLY B 1 85 ? -15.594 -17.641 -19.891 1 94.44 85 GLY B C 1
ATOM 4872 O O . GLY B 1 85 ? -14.719 -18.125 -20.609 1 94.44 85 GLY B O 1
ATOM 4873 N N . ASP B 1 86 ? -15.383 -16.734 -18.953 1 93.19 86 ASP B N 1
ATOM 4874 C CA . ASP B 1 86 ? -14.047 -16.281 -18.562 1 93.19 86 ASP B CA 1
ATOM 4875 C C . ASP B 1 86 ? -13.969 -16.031 -17.062 1 93.19 86 ASP B C 1
ATOM 4877 O O . ASP B 1 86 ? -14.781 -15.297 -16.516 1 93.19 86 ASP B O 1
ATOM 4881 N N . ILE B 1 87 ? -12.961 -16.609 -16.469 1 92.75 87 ILE B N 1
ATOM 4882 C CA . ILE B 1 87 ? -12.781 -16.484 -15.023 1 92.75 87 ILE B CA 1
ATOM 4883 C C . ILE B 1 87 ? -12.547 -15.031 -14.648 1 92.75 87 ILE B C 1
ATOM 4885 O O . ILE B 1 87 ? -12.758 -14.633 -13.5 1 92.75 87 ILE B O 1
ATOM 4889 N N . LEU B 1 88 ? -12.156 -14.156 -15.602 1 92.75 88 LEU B N 1
ATOM 4890 C CA . LEU B 1 88 ? -11.828 -12.75 -15.352 1 92.75 88 LEU B CA 1
ATOM 4891 C C . LEU B 1 88 ? -13.086 -11.891 -15.406 1 92.75 88 LEU B C 1
ATOM 4893 O O . LEU B 1 88 ? -13.07 -10.742 -14.945 1 92.75 88 LEU B O 1
ATOM 4897 N N . ASP B 1 89 ? -14.102 -12.43 -15.938 1 94.12 89 ASP B N 1
ATOM 4898 C CA . ASP B 1 89 ? -15.32 -11.641 -16.125 1 94.12 89 ASP B CA 1
ATOM 4899 C C . ASP B 1 89 ? -16.25 -11.781 -14.922 1 94.12 89 ASP B C 1
ATOM 4901 O O . ASP B 1 89 ? -16.25 -12.812 -14.242 1 94.12 89 ASP B O 1
ATOM 4905 N N . ASN B 1 90 ? -17.062 -10.758 -14.703 1 93.69 90 ASN B N 1
ATOM 4906 C CA . ASN B 1 90 ? -18.078 -10.836 -13.664 1 93.69 90 ASN B CA 1
ATOM 4907 C C . ASN B 1 90 ? -19.031 -12.008 -13.906 1 93.69 90 ASN B C 1
ATOM 4909 O O . ASN B 1 90 ? -19.438 -12.25 -15.047 1 93.69 90 ASN B O 1
ATOM 4913 N N . GLU B 1 91 ? -19.312 -12.781 -12.867 1 95 91 GLU B N 1
ATOM 4914 C CA . GLU B 1 91 ? -20.172 -13.961 -12.93 1 95 91 GLU B CA 1
ATOM 4915 C C . GLU B 1 91 ? -19.656 -14.953 -13.969 1 95 91 GLU B C 1
ATOM 4917 O O . GLU B 1 91 ? -20.453 -15.609 -14.648 1 95 91 GLU B O 1
ATOM 4922 N N . LEU B 1 92 ? -18.328 -14.922 -14.312 1 96.12 92 LEU B N 1
ATOM 4923 C CA . LEU B 1 92 ? -17.594 -15.836 -15.188 1 96.12 92 LEU B CA 1
ATOM 4924 C C . LEU B 1 92 ? -17.969 -15.594 -16.641 1 96.12 92 LEU B C 1
ATOM 4926 O O . LEU B 1 92 ? -17.578 -16.359 -17.516 1 96.12 92 LEU B O 1
ATOM 4930 N N . GLY B 1 93 ? -18.812 -14.602 -16.906 1 95.81 93 GLY B N 1
ATOM 4931 C CA . GLY B 1 93 ? -19.188 -14.281 -18.281 1 95.81 93 GLY B CA 1
ATOM 4932 C C . GLY B 1 93 ? -20.078 -15.328 -18.906 1 95.81 93 GLY B C 1
ATOM 4933 O O . GLY B 1 93 ? -20.125 -15.453 -20.141 1 95.81 93 GLY B O 1
ATOM 4934 N N . ILE B 1 94 ? -20.703 -16.141 -18.109 1 96.94 94 ILE B N 1
ATOM 4935 C CA . ILE B 1 94 ? -21.531 -17.219 -18.625 1 96.94 94 ILE B CA 1
ATOM 4936 C C . ILE B 1 94 ? -22.922 -16.688 -18.953 1 96.94 94 ILE B C 1
ATOM 4938 O O . ILE B 1 94 ? -23.422 -15.773 -18.297 1 96.94 94 ILE B O 1
ATOM 4942 N N . SER B 1 95 ? -23.594 -17.234 -19.969 1 96.19 95 SER B N 1
ATOM 4943 C CA . SER B 1 95 ? -24.953 -16.812 -20.328 1 96.19 95 SER B CA 1
ATOM 4944 C C . SER B 1 95 ? -25.938 -17.203 -19.234 1 96.19 95 SER B C 1
ATOM 4946 O O . SER B 1 95 ? -25.703 -18.125 -18.469 1 96.19 95 SER B O 1
ATOM 4948 N N . PRO B 1 96 ? -27.031 -16.469 -19.125 1 97.06 96 PRO B N 1
ATOM 4949 C CA . PRO B 1 96 ? -28.062 -16.844 -18.141 1 97.06 96 PRO B CA 1
ATOM 4950 C C . PRO B 1 96 ? -28.562 -18.266 -18.297 1 97.06 96 PRO B C 1
ATOM 4952 O O . PRO B 1 96 ? -28.828 -18.953 -17.312 1 97.06 96 PRO B O 1
ATOM 4955 N N . GLU B 1 97 ? -28.641 -18.719 -19.516 1 97.38 97 GLU B N 1
ATOM 4956 C CA . GLU B 1 97 ? -29.094 -20.078 -19.797 1 97.38 97 GLU B CA 1
ATOM 4957 C C . GLU B 1 97 ? -28.109 -21.109 -19.266 1 97.38 97 GLU B C 1
ATOM 4959 O O . GLU B 1 97 ? -28.516 -22.078 -18.609 1 97.38 97 GLU B O 1
ATOM 4964 N N . ASP B 1 98 ? -26.891 -20.922 -19.562 1 97.44 98 ASP B N 1
ATOM 4965 C CA . ASP B 1 98 ? -25.859 -21.828 -19.062 1 97.44 98 ASP B CA 1
ATOM 4966 C C . ASP B 1 98 ? -25.797 -21.797 -17.531 1 97.44 98 ASP B C 1
ATOM 4968 O O . ASP B 1 98 ? -25.578 -22.828 -16.906 1 97.44 98 ASP B O 1
ATOM 4972 N N . LYS B 1 99 ? -25.922 -20.594 -17.016 1 98 99 LYS B N 1
ATOM 4973 C CA . LYS B 1 99 ? -25.906 -20.453 -15.562 1 98 99 LYS B CA 1
ATOM 4974 C C . LYS B 1 99 ? -27.016 -21.266 -14.922 1 98 99 LYS B C 1
ATOM 4976 O O . LYS B 1 99 ? -26.781 -22 -13.953 1 98 99 LYS B O 1
ATOM 4981 N N . ILE B 1 100 ? -28.203 -21.172 -15.391 1 98.25 100 ILE B N 1
ATOM 4982 C CA . ILE B 1 100 ? -29.359 -21.891 -14.867 1 98.25 100 ILE B CA 1
ATOM 4983 C C . ILE B 1 100 ? -29.109 -23.406 -15.008 1 98.25 100 ILE B C 1
ATOM 4985 O O . ILE B 1 100 ? -29.391 -24.172 -14.078 1 98.25 100 ILE B O 1
ATOM 4989 N N . GLU B 1 101 ? -28.594 -23.812 -16.141 1 98.31 101 GLU B N 1
ATOM 4990 C CA . GLU B 1 101 ? -28.312 -25.234 -16.344 1 98.31 101 GLU B CA 1
ATOM 4991 C C . GLU B 1 101 ? -27.312 -25.75 -15.328 1 98.31 101 GLU B C 1
ATOM 4993 O O . GLU B 1 101 ? -27.516 -26.828 -14.742 1 98.31 101 GLU B O 1
ATOM 4998 N N . LEU B 1 102 ? -26.281 -25.016 -15.133 1 98.56 102 LEU B N 1
ATOM 4999 C CA . LEU B 1 102 ? -25.266 -25.422 -14.164 1 98.56 102 LEU B CA 1
ATOM 5000 C C . LEU B 1 102 ? -25.859 -25.453 -12.758 1 98.56 102 LEU B C 1
ATOM 5002 O O . LEU B 1 102 ? -25.578 -26.391 -11.992 1 98.56 102 LEU B O 1
ATOM 5006 N N . GLN B 1 103 ? -26.625 -24.453 -12.438 1 98.44 103 GLN B N 1
ATOM 5007 C CA . GLN B 1 103 ? -27.25 -24.375 -11.117 1 98.44 103 GLN B CA 1
ATOM 5008 C C . GLN B 1 103 ? -28.156 -25.578 -10.859 1 98.44 103 GLN B C 1
ATOM 5010 O O . GLN B 1 103 ? -28.219 -26.078 -9.734 1 98.44 103 GLN B O 1
ATOM 5015 N N . GLU B 1 104 ? -28.734 -26.125 -11.906 1 98.31 104 GLU B N 1
ATOM 5016 C CA . GLU B 1 104 ? -29.719 -27.188 -11.766 1 98.31 104 GLU B CA 1
ATOM 5017 C C . GLU B 1 104 ? -29.062 -28.562 -11.883 1 98.31 104 GLU B C 1
ATOM 5019 O O . GLU B 1 104 ? -29.5 -29.516 -11.242 1 98.31 104 GLU B O 1
ATOM 5024 N N . ARG B 1 105 ? -27.969 -28.625 -12.648 1 98.31 105 ARG B N 1
ATOM 5025 C CA . ARG B 1 105 ? -27.562 -29.969 -13.07 1 98.31 105 ARG B CA 1
ATOM 5026 C C . ARG B 1 105 ? -26.188 -30.312 -12.508 1 98.31 105 ARG B C 1
ATOM 5028 O O . ARG B 1 105 ? -25.859 -31.484 -12.336 1 98.31 105 ARG B O 1
ATOM 5035 N N . CYS B 1 106 ? -25.391 -29.391 -12.203 1 98.69 106 CYS B N 1
ATOM 5036 C CA . CYS B 1 106 ? -23.984 -29.656 -11.867 1 98.69 106 CYS B CA 1
ATOM 5037 C C . CYS B 1 106 ? -23.875 -30.281 -10.484 1 98.69 106 CYS B C 1
ATOM 5039 O O . CYS B 1 106 ? -24.469 -29.797 -9.523 1 98.69 106 CYS B O 1
ATOM 5041 N N . ASN B 1 107 ? -23.047 -31.344 -10.398 1 98.81 107 ASN B N 1
ATOM 5042 C CA . ASN B 1 107 ? -22.859 -32.062 -9.148 1 98.81 107 ASN B CA 1
ATOM 5043 C C . ASN B 1 107 ? -21.469 -31.844 -8.57 1 98.81 107 ASN B C 1
ATOM 5045 O O . ASN B 1 107 ? -21.281 -31.891 -7.355 1 98.81 107 ASN B O 1
ATOM 5049 N N . ILE B 1 108 ? -20.5 -31.688 -9.445 1 98.88 108 ILE B N 1
ATOM 5050 C CA . ILE B 1 108 ? -19.094 -31.656 -9.055 1 98.88 108 ILE B CA 1
ATOM 5051 C C . ILE B 1 108 ? -18.391 -30.5 -9.773 1 98.88 108 ILE B C 1
ATOM 5053 O O . ILE B 1 108 ? -18.609 -30.281 -10.969 1 98.88 108 ILE B O 1
ATOM 5057 N N . ILE B 1 109 ? -17.578 -29.75 -9.062 1 98.88 109 ILE B N 1
ATOM 5058 C CA . ILE B 1 109 ? -16.719 -28.734 -9.664 1 98.88 109 ILE B CA 1
ATOM 5059 C C . ILE B 1 109 ? -15.25 -29.109 -9.453 1 98.88 109 ILE B C 1
ATOM 5061 O O . ILE B 1 109 ? -14.836 -29.375 -8.32 1 98.88 109 ILE B O 1
ATOM 5065 N N . LEU B 1 110 ? -14.531 -29.219 -10.492 1 98.75 110 LEU B N 1
ATOM 5066 C CA . LEU B 1 110 ? -13.07 -29.297 -10.461 1 98.75 110 LEU B CA 1
ATOM 5067 C C . LEU B 1 110 ? -12.445 -28 -10.961 1 98.75 110 LEU B C 1
ATOM 5069 O O . LEU B 1 110 ? -12.406 -27.75 -12.164 1 98.75 110 LEU B O 1
ATOM 5073 N N . HIS B 1 111 ? -12.016 -27.188 -10 1 98.38 111 HIS B N 1
ATOM 5074 C CA . HIS B 1 111 ? -11.484 -25.875 -10.32 1 98.38 111 HIS B CA 1
ATOM 5075 C C . HIS B 1 111 ? -9.969 -25.906 -10.461 1 98.38 111 HIS B C 1
ATOM 5077 O O . HIS B 1 111 ? -9.25 -25.734 -9.469 1 98.38 111 HIS B O 1
ATOM 5083 N N . SER B 1 112 ? -9.461 -25.969 -11.664 1 94.94 112 SER B N 1
ATOM 5084 C CA . SER B 1 112 ? -8.031 -26.109 -11.922 1 94.94 112 SER B CA 1
ATOM 5085 C C . SER B 1 112 ? -7.492 -24.891 -12.672 1 94.94 112 SER B C 1
ATOM 5087 O O . SER B 1 112 ? -6.297 -24.828 -12.977 1 94.94 112 SER B O 1
ATOM 5089 N N . ALA B 1 113 ? -8.367 -23.938 -12.922 1 85.69 113 ALA B N 1
ATOM 5090 C CA . ALA B 1 113 ? -7.934 -22.734 -13.633 1 85.69 113 ALA B CA 1
ATOM 5091 C C . ALA B 1 113 ? -7.043 -21.859 -12.75 1 85.69 113 ALA B C 1
ATOM 5093 O O . ALA B 1 113 ? -7.387 -21.578 -11.594 1 85.69 113 ALA B O 1
ATOM 5094 N N . ALA B 1 114 ? -5.879 -21.625 -13.25 1 81 114 ALA B N 1
ATOM 5095 C CA . ALA B 1 114 ? -4.969 -20.672 -12.617 1 81 114 ALA B CA 1
ATOM 5096 C C . ALA B 1 114 ? -3.887 -20.219 -13.594 1 81 114 ALA B C 1
ATOM 5098 O O . ALA B 1 114 ? -3.611 -20.891 -14.578 1 81 114 ALA B O 1
ATOM 5099 N N . CYS B 1 115 ? -3.467 -19.062 -13.359 1 80.12 115 CYS B N 1
ATOM 5100 C CA . CYS B 1 115 ? -2.225 -18.672 -14.008 1 80.12 115 CYS B CA 1
ATOM 5101 C C . CYS B 1 115 ? -1.017 -19.062 -13.172 1 80.12 115 CYS B C 1
ATOM 5103 O O . CYS B 1 115 ? -0.88 -18.609 -12.031 1 80.12 115 CYS B O 1
ATOM 5105 N N . VAL B 1 116 ? -0.149 -19.844 -13.766 1 78.75 116 VAL B N 1
ATOM 5106 C CA . VAL B 1 116 ? 0.939 -20.438 -12.992 1 78.75 116 VAL B CA 1
ATOM 5107 C C . VAL B 1 116 ? 2.219 -19.625 -13.195 1 78.75 116 VAL B C 1
ATOM 5109 O O . VAL B 1 116 ? 3.293 -20.031 -12.742 1 78.75 116 VAL B O 1
ATOM 5112 N N . ARG B 1 117 ? 2.025 -18.453 -13.781 1 78.94 117 ARG B N 1
ATOM 5113 C CA . ARG B 1 117 ? 3.189 -17.594 -13.969 1 78.94 117 ARG B CA 1
ATOM 5114 C C . ARG B 1 117 ? 3.623 -16.953 -12.648 1 78.94 117 ARG B C 1
ATOM 5116 O O . ARG B 1 117 ? 2.785 -16.516 -11.859 1 78.94 117 ARG B O 1
ATOM 5123 N N . PHE B 1 118 ? 4.926 -16.938 -12.477 1 81.88 118 PHE B N 1
ATOM 5124 C CA . PHE B 1 118 ? 5.48 -16.438 -11.219 1 81.88 118 PHE B CA 1
ATOM 5125 C C . PHE B 1 118 ? 5.672 -14.922 -11.281 1 81.88 118 PHE B C 1
ATOM 5127 O O . PHE B 1 118 ? 5.816 -14.273 -10.242 1 81.88 118 PHE B O 1
ATOM 5134 N N . ASP B 1 119 ? 5.664 -14.344 -12.461 1 82.06 119 ASP B N 1
ATOM 5135 C CA . ASP B 1 119 ? 6.066 -12.945 -12.617 1 82.06 119 ASP B CA 1
ATOM 5136 C C . ASP B 1 119 ? 4.879 -12.07 -13.008 1 82.06 119 ASP B C 1
ATOM 5138 O O . ASP B 1 119 ? 5.059 -10.977 -13.547 1 82.06 119 ASP B O 1
ATOM 5142 N N . LEU B 1 120 ? 3.717 -12.609 -12.805 1 89.38 120 LEU B N 1
ATOM 5143 C CA . LEU B 1 120 ? 2.551 -11.789 -13.094 1 89.38 120 LEU B CA 1
ATOM 5144 C C . LEU B 1 120 ? 2.467 -10.609 -12.117 1 89.38 120 LEU B C 1
ATOM 5146 O O . LEU B 1 120 ? 2.832 -10.742 -10.953 1 89.38 120 LEU B O 1
ATOM 5150 N N . LYS B 1 121 ? 1.99 -9.531 -12.688 1 94 121 LYS B N 1
ATOM 5151 C CA . LYS B 1 121 ? 1.694 -8.414 -11.789 1 94 121 LYS B CA 1
ATOM 5152 C C . LYS B 1 121 ? 0.658 -8.82 -10.742 1 94 121 LYS B C 1
ATOM 5154 O O . LYS B 1 121 ? -0.25 -9.602 -11.031 1 94 121 LYS B O 1
ATOM 5159 N N . LEU B 1 122 ? 0.782 -8.227 -9.602 1 96 122 LEU B N 1
ATOM 5160 C CA . LEU B 1 122 ? -0.077 -8.586 -8.477 1 96 122 LEU B CA 1
ATOM 5161 C C . LEU B 1 122 ? -1.549 -8.469 -8.859 1 96 122 LEU B C 1
ATOM 5163 O O . LEU B 1 122 ? -2.336 -9.383 -8.594 1 96 122 LEU B O 1
ATOM 5167 N N . LYS B 1 123 ? -1.88 -7.367 -9.461 1 96.31 123 LYS B N 1
ATOM 5168 C CA . LYS B 1 123 ? -3.27 -7.129 -9.852 1 96.31 123 LYS B CA 1
ATOM 5169 C C . LYS B 1 123 ? -3.797 -8.258 -10.727 1 96.31 123 LYS B C 1
ATOM 5171 O O . LYS B 1 123 ? -4.879 -8.797 -10.477 1 96.31 123 LYS B O 1
ATOM 5176 N N . ASP B 1 124 ? -3.045 -8.633 -11.703 1 95.69 124 ASP B N 1
ATOM 5177 C CA . ASP B 1 124 ? -3.451 -9.688 -12.633 1 95.69 124 ASP B CA 1
ATOM 5178 C C . ASP B 1 124 ? -3.531 -11.039 -11.922 1 95.69 124 ASP B C 1
ATOM 5180 O O . ASP B 1 124 ? -4.457 -11.812 -12.164 1 95.69 124 ASP B O 1
ATOM 5184 N N . ALA B 1 125 ? -2.564 -11.32 -11.148 1 96.25 125 ALA B N 1
ATOM 5185 C CA . ALA B 1 125 ? -2.535 -12.586 -10.414 1 96.25 125 ALA B CA 1
ATOM 5186 C C . ALA B 1 125 ? -3.746 -12.711 -9.5 1 96.25 125 ALA B C 1
ATOM 5188 O O . ALA B 1 125 ? -4.379 -13.773 -9.438 1 96.25 125 ALA B O 1
ATOM 5189 N N . ILE B 1 126 ? -4.078 -11.602 -8.781 1 97.38 126 ILE B N 1
ATOM 5190 C CA . ILE B 1 126 ? -5.215 -11.586 -7.867 1 97.38 126 ILE B CA 1
ATOM 5191 C C . ILE B 1 126 ? -6.512 -11.758 -8.656 1 97.38 126 ILE B C 1
ATOM 5193 O O . ILE B 1 126 ? -7.395 -12.516 -8.258 1 97.38 126 ILE B O 1
ATOM 5197 N N . ASP B 1 127 ? -6.625 -11.102 -9.75 1 96 127 ASP B N 1
ATOM 5198 C CA . ASP B 1 127 ? -7.836 -11.172 -10.562 1 96 127 ASP B CA 1
ATOM 5199 C C . ASP B 1 127 ? -8.055 -12.578 -11.109 1 96 127 ASP B C 1
ATOM 5201 O O . ASP B 1 127 ? -9.188 -13.07 -11.125 1 96 127 ASP B O 1
ATOM 5205 N N . MET B 1 128 ? -7.004 -13.195 -11.453 1 95 128 MET B N 1
ATOM 5206 C CA . MET B 1 128 ? -7.098 -14.523 -12.055 1 95 128 MET B CA 1
ATOM 5207 C C . MET B 1 128 ? -7.27 -15.594 -10.984 1 95 128 MET B C 1
ATOM 5209 O O . MET B 1 128 ? -8.203 -16.406 -11.055 1 95 128 MET B O 1
ATOM 5213 N N . ASN B 1 129 ? -6.445 -15.609 -10.016 1 96.31 129 ASN B N 1
ATOM 5214 C CA . ASN B 1 129 ? -6.352 -16.734 -9.102 1 96.31 129 ASN B CA 1
ATOM 5215 C C . ASN B 1 129 ? -7.297 -16.578 -7.914 1 96.31 129 ASN B C 1
ATOM 5217 O O . ASN B 1 129 ? -7.891 -17.562 -7.453 1 96.31 129 ASN B O 1
ATOM 5221 N N . THR B 1 130 ? -7.434 -15.359 -7.406 1 97.81 130 THR B N 1
ATOM 5222 C CA . THR B 1 130 ? -8.219 -15.156 -6.195 1 97.81 130 THR B CA 1
ATOM 5223 C C . THR B 1 130 ? -9.648 -14.734 -6.543 1 97.81 130 THR B C 1
ATOM 5225 O O . THR B 1 130 ? -10.602 -15.445 -6.223 1 97.81 130 THR B O 1
ATOM 5228 N N . ARG B 1 131 ? -9.758 -13.648 -7.262 1 97.5 131 ARG B N 1
ATOM 5229 C CA . ARG B 1 131 ? -11.086 -13.18 -7.641 1 97.5 131 ARG B CA 1
ATOM 5230 C C . ARG B 1 131 ? -11.781 -14.18 -8.547 1 97.5 131 ARG B C 1
ATOM 5232 O O . ARG B 1 131 ? -13 -14.352 -8.469 1 97.5 131 ARG B O 1
ATOM 5239 N N . GLY B 1 132 ? -11 -14.758 -9.492 1 97.25 132 GLY B N 1
ATOM 5240 C CA . GLY B 1 132 ? -11.555 -15.812 -10.32 1 97.25 132 GLY B CA 1
ATOM 5241 C C . GLY B 1 132 ? -12.125 -16.969 -9.508 1 97.25 132 GLY B C 1
ATOM 5242 O O . GLY B 1 132 ? -13.219 -17.453 -9.805 1 97.25 132 GLY B O 1
ATOM 5243 N N . THR B 1 133 ? -11.422 -17.375 -8.492 1 98.19 133 THR B N 1
ATOM 5244 C CA . THR B 1 133 ? -11.891 -18.453 -7.621 1 98.19 133 THR B CA 1
ATOM 5245 C C . THR B 1 133 ? -13.141 -18.016 -6.859 1 98.19 133 THR B C 1
ATOM 5247 O O . THR B 1 133 ? -14.062 -18.828 -6.676 1 98.19 133 THR B O 1
ATOM 5250 N N . LEU B 1 134 ? -13.18 -16.766 -6.41 1 98.25 134 LEU B N 1
ATOM 5251 C CA . LEU B 1 134 ? -14.367 -16.25 -5.73 1 98.25 134 LEU B CA 1
ATOM 5252 C C . LEU B 1 134 ? -15.594 -16.375 -6.621 1 98.25 134 LEU B C 1
ATOM 5254 O O . LEU B 1 134 ? -16.672 -16.781 -6.156 1 98.25 134 LEU B O 1
ATOM 5258 N N . ARG B 1 135 ? -15.469 -16.062 -7.891 1 97.94 135 ARG B N 1
ATOM 5259 C CA . ARG B 1 135 ? -16.578 -16.141 -8.836 1 97.94 135 ARG B CA 1
ATOM 5260 C C . ARG B 1 135 ? -17.078 -17.562 -8.984 1 97.94 135 ARG B C 1
ATOM 5262 O O . ARG B 1 135 ? -18.281 -17.812 -9.078 1 97.94 135 ARG B O 1
ATOM 5269 N N . VAL B 1 136 ? -16.141 -18.484 -8.984 1 98.44 136 VAL B N 1
ATOM 5270 C CA . VAL B 1 136 ? -16.5 -19.891 -9.062 1 98.44 136 VAL B CA 1
ATOM 5271 C C . VAL B 1 136 ? -17.234 -20.312 -7.793 1 98.44 136 VAL B C 1
ATOM 5273 O O . VAL B 1 136 ? -18.234 -21.031 -7.852 1 98.44 136 VAL B O 1
ATOM 5276 N N . LEU B 1 137 ? -16.734 -19.859 -6.648 1 98.56 137 LEU B N 1
ATOM 5277 C CA . LEU B 1 137 ? -17.359 -20.172 -5.363 1 98.56 137 LEU B CA 1
ATOM 5278 C C . LEU B 1 137 ? -18.781 -19.625 -5.297 1 98.56 137 LEU B C 1
ATOM 5280 O O . LEU B 1 137 ? -19.688 -20.297 -4.805 1 98.56 137 LEU B O 1
ATOM 5284 N N . GLU B 1 138 ? -18.938 -18.406 -5.797 1 98.31 138 GLU B N 1
ATOM 5285 C CA . GLU B 1 138 ? -20.25 -17.797 -5.809 1 98.31 138 GLU B CA 1
ATOM 5286 C C . GLU B 1 138 ? -21.219 -18.578 -6.691 1 98.31 138 GLU B C 1
ATOM 5288 O O . GLU B 1 138 ? -22.375 -18.781 -6.332 1 98.31 138 GLU B O 1
ATOM 5293 N N . LEU B 1 139 ? -20.75 -19 -7.836 1 98.38 139 LEU B N 1
ATOM 5294 C CA . LEU B 1 139 ? -21.562 -19.859 -8.695 1 98.38 139 LEU B CA 1
ATOM 5295 C C . LEU B 1 139 ? -21.891 -21.172 -7.996 1 98.38 139 LEU B C 1
ATOM 5297 O O . LEU B 1 139 ? -23.047 -21.625 -8.023 1 98.38 139 LEU B O 1
ATOM 5301 N N . ALA B 1 140 ? -20.922 -21.797 -7.367 1 98.69 140 ALA B N 1
ATOM 5302 C CA . ALA B 1 140 ? -21.094 -23.047 -6.648 1 98.69 140 ALA B CA 1
ATOM 5303 C C . ALA B 1 140 ? -22.172 -22.938 -5.574 1 98.69 140 ALA B C 1
ATOM 5305 O O . ALA B 1 140 ? -23 -23.828 -5.414 1 98.69 140 ALA B O 1
ATOM 5306 N N . GLU B 1 141 ? -22.125 -21.875 -4.875 1 98.25 141 GLU B N 1
ATOM 5307 C CA . GLU B 1 141 ? -23.062 -21.641 -3.787 1 98.25 141 GLU B CA 1
ATOM 5308 C C . GLU B 1 141 ? -24.5 -21.641 -4.301 1 98.25 141 GLU B C 1
ATOM 5310 O O . GLU B 1 141 ? -25.422 -22.016 -3.58 1 98.25 141 GLU B O 1
ATOM 5315 N N . SER B 1 142 ? -24.672 -21.266 -5.531 1 98 142 SER B N 1
ATOM 5316 C CA . SER B 1 142 ? -26.016 -21.141 -6.109 1 98 142 SER B CA 1
ATOM 5317 C C . SER B 1 142 ? -26.484 -22.484 -6.691 1 98 142 SER B C 1
ATOM 5319 O O . SER B 1 142 ? -27.625 -22.594 -7.152 1 98 142 SER B O 1
ATOM 5321 N N . MET B 1 143 ? -25.672 -23.547 -6.738 1 98.5 143 MET B N 1
ATOM 5322 C CA . MET B 1 143 ? -26 -24.828 -7.352 1 98.5 143 MET B CA 1
ATOM 5323 C C . MET B 1 143 ? -26.828 -25.688 -6.406 1 98.5 143 MET B C 1
ATOM 5325 O O . MET B 1 143 ? -26.438 -25.906 -5.258 1 98.5 143 MET B O 1
ATOM 5329 N N . LYS B 1 144 ? -27.844 -26.234 -6.891 1 98.19 144 LYS B N 1
ATOM 5330 C CA . LYS B 1 144 ? -28.828 -26.953 -6.07 1 98.19 144 LYS B CA 1
ATOM 5331 C C . LYS B 1 144 ? -28.344 -28.359 -5.754 1 98.19 144 LYS B C 1
ATOM 5333 O O . LYS B 1 144 ? -28.703 -28.922 -4.719 1 98.19 144 LYS B O 1
ATOM 5338 N N . ASN B 1 145 ? -27.531 -28.953 -6.637 1 97.75 145 ASN B N 1
ATOM 5339 C CA . ASN B 1 145 ? -27.188 -30.359 -6.508 1 97.75 145 ASN B CA 1
ATOM 5340 C C . ASN B 1 145 ? -25.688 -30.562 -6.34 1 97.75 145 ASN B C 1
ATOM 5342 O O . ASN B 1 145 ? -25.172 -31.656 -6.574 1 97.75 145 ASN B O 1
ATOM 5346 N N . LEU B 1 146 ? -25.031 -29.516 -5.891 1 98.62 146 LEU B N 1
ATOM 5347 C CA . LEU B 1 146 ? -23.578 -29.609 -5.762 1 98.62 146 LEU B CA 1
ATOM 5348 C C . LEU B 1 146 ? -23.203 -30.562 -4.633 1 98.62 146 LEU B C 1
ATOM 5350 O O . LEU B 1 146 ? -23.703 -30.438 -3.516 1 98.62 146 LEU B O 1
ATOM 5354 N N . GLN B 1 147 ? -22.281 -31.469 -4.992 1 98.62 147 GLN B N 1
ATOM 5355 C CA . GLN B 1 147 ? -21.859 -32.469 -4.008 1 98.62 147 GLN B CA 1
ATOM 5356 C C . GLN B 1 147 ? -20.453 -32.188 -3.51 1 98.62 147 GLN B C 1
ATOM 5358 O O . GLN B 1 147 ? -20.109 -32.531 -2.379 1 98.62 147 GLN B O 1
ATOM 5363 N N . VAL B 1 148 ? -19.656 -31.547 -4.41 1 98.75 148 VAL B N 1
ATOM 5364 C CA . VAL B 1 148 ? -18.281 -31.312 -3.988 1 98.75 148 VAL B CA 1
ATOM 5365 C C . VAL B 1 148 ? -17.609 -30.328 -4.941 1 98.75 148 VAL B C 1
ATOM 5367 O O . VAL B 1 148 ? -17.906 -30.312 -6.137 1 98.75 148 VAL B O 1
ATOM 5370 N N . LEU B 1 149 ? -16.781 -29.469 -4.398 1 98.88 149 LEU B N 1
ATOM 5371 C CA . LEU B 1 149 ? -15.836 -28.641 -5.145 1 98.88 149 LEU B CA 1
ATOM 5372 C C . LEU B 1 149 ? -14.398 -28.984 -4.785 1 98.88 149 LEU B C 1
ATOM 5374 O O . LEU B 1 149 ? -14.031 -28.984 -3.607 1 98.88 149 LEU B O 1
ATOM 5378 N N . VAL B 1 150 ? -13.617 -29.359 -5.766 1 98.88 150 VAL B N 1
ATOM 5379 C CA . VAL B 1 150 ? -12.195 -29.609 -5.566 1 98.88 150 VAL B CA 1
ATOM 5380 C C . VAL B 1 150 ? -11.383 -28.469 -6.191 1 98.88 150 VAL B C 1
ATOM 5382 O O . VAL B 1 150 ? -11.523 -28.188 -7.383 1 98.88 150 VAL B O 1
ATOM 5385 N N . HIS B 1 151 ? -10.625 -27.812 -5.379 1 98.75 151 HIS B N 1
ATOM 5386 C CA . HIS B 1 151 ? -9.766 -26.734 -5.824 1 98.75 151 HIS B CA 1
ATOM 5387 C C . HIS B 1 151 ? -8.312 -27.188 -5.918 1 98.75 151 HIS B C 1
ATOM 5389 O O . HIS B 1 151 ? -7.801 -27.844 -5 1 98.75 151 HIS B O 1
ATOM 5395 N N . LEU B 1 152 ? -7.695 -26.859 -7.008 1 98.12 152 LEU B N 1
ATOM 5396 C CA . LEU B 1 152 ? -6.277 -27.172 -7.18 1 98.12 152 LEU B CA 1
ATOM 5397 C C . LEU B 1 152 ? -5.41 -26 -6.73 1 98.12 152 LEU B C 1
ATOM 5399 O O . LEU B 1 152 ? -5.402 -24.938 -7.371 1 98.12 152 LEU B O 1
ATOM 5403 N N . SER B 1 153 ? -4.723 -26.141 -5.668 1 97.88 153 SER B N 1
ATOM 5404 C CA . SER B 1 153 ? -3.734 -25.188 -5.16 1 97.88 153 SER B CA 1
ATOM 5405 C C . SER B 1 153 ? -2.314 -25.672 -5.43 1 97.88 153 SER B C 1
ATOM 5407 O O . SER B 1 153 ? -2.027 -26.203 -6.512 1 97.88 153 SER B O 1
ATOM 5409 N N . THR B 1 154 ? -1.387 -25.359 -4.621 1 96.69 154 THR B N 1
ATOM 5410 C CA . THR B 1 154 ? -0.004 -25.812 -4.766 1 96.69 154 THR B CA 1
ATOM 5411 C C . THR B 1 154 ? 0.612 -26.109 -3.402 1 96.69 154 THR B C 1
ATOM 5413 O O . THR B 1 154 ? 0.273 -25.469 -2.406 1 96.69 154 THR B O 1
ATOM 5416 N N . ALA B 1 155 ? 1.461 -27.062 -3.373 1 96.19 155 ALA B N 1
ATOM 5417 C CA . ALA B 1 155 ? 2.164 -27.391 -2.137 1 96.19 155 ALA B CA 1
ATOM 5418 C C . ALA B 1 155 ? 3.107 -26.266 -1.724 1 96.19 155 ALA B C 1
ATOM 5420 O O . ALA B 1 155 ? 3.531 -26.188 -0.568 1 96.19 155 ALA B O 1
ATOM 5421 N N . TYR B 1 156 ? 3.369 -25.344 -2.592 1 93.25 156 TYR B N 1
ATOM 5422 C CA . TYR B 1 156 ? 4.352 -24.297 -2.355 1 93.25 156 TYR B CA 1
ATOM 5423 C C . TYR B 1 156 ? 3.664 -22.969 -2.059 1 93.25 156 TYR B C 1
ATOM 5425 O O . TYR B 1 156 ? 4.23 -21.906 -2.305 1 93.25 156 TYR B O 1
ATOM 5433 N N . CYS B 1 157 ? 2.451 -23.016 -1.564 1 93.25 157 CYS B N 1
ATOM 5434 C CA . CYS B 1 157 ? 1.738 -21.781 -1.274 1 93.25 157 CYS B CA 1
ATOM 5435 C C . CYS B 1 157 ? 2.188 -21.188 0.057 1 93.25 157 CYS B C 1
ATOM 5437 O O . CYS B 1 157 ? 1.853 -20.047 0.38 1 93.25 157 CYS B O 1
ATOM 5439 N N . ARG B 1 158 ? 2.957 -21.984 0.828 1 92.94 158 ARG B N 1
ATOM 5440 C CA . ARG B 1 158 ? 3.529 -21.484 2.076 1 92.94 158 ARG B CA 1
ATOM 5441 C C . ARG B 1 158 ? 5.012 -21.844 2.176 1 92.94 158 ARG B C 1
ATOM 5443 O O . ARG B 1 158 ? 5.422 -22.578 3.078 1 92.94 158 ARG B O 1
ATOM 5450 N N . CYS B 1 159 ? 5.738 -21.188 1.428 1 88.56 159 CYS B N 1
ATOM 5451 C CA . CYS B 1 159 ? 7.125 -21.578 1.197 1 88.56 159 CYS B CA 1
ATOM 5452 C C . CYS B 1 159 ? 7.992 -21.25 2.408 1 88.56 159 CYS B C 1
ATOM 5454 O O . CYS B 1 159 ? 9.102 -21.781 2.543 1 88.56 159 CYS B O 1
ATOM 5456 N N . TYR B 1 160 ? 7.504 -20.422 3.309 1 87.19 160 TYR B N 1
ATOM 5457 C CA . TYR B 1 160 ? 8.305 -20.078 4.477 1 87.19 160 TYR B CA 1
ATOM 5458 C C . TYR B 1 160 ? 8.305 -21.219 5.488 1 87.19 160 TYR B C 1
ATOM 5460 O O . TYR B 1 160 ? 9.18 -21.281 6.363 1 87.19 160 TYR B O 1
ATOM 5468 N N . LEU B 1 161 ? 7.379 -22.125 5.277 1 91.38 161 LEU B N 1
ATOM 5469 C CA . LEU B 1 161 ? 7.289 -23.266 6.184 1 91.38 161 LEU B CA 1
ATOM 5470 C C . LEU B 1 161 ? 8.242 -24.375 5.758 1 91.38 161 LEU B C 1
ATOM 5472 O O . LEU B 1 161 ? 8.312 -24.719 4.574 1 91.38 161 LEU B O 1
ATOM 5476 N N . ASP B 1 162 ? 8.93 -24.891 6.672 1 90.12 162 ASP B N 1
ATOM 5477 C CA . ASP B 1 162 ? 9.773 -26.047 6.375 1 90.12 162 ASP B CA 1
ATOM 5478 C C . ASP B 1 162 ? 8.93 -27.312 6.191 1 90.12 162 ASP B C 1
ATOM 5480 O O . ASP B 1 162 ? 9.266 -28.172 5.379 1 90.12 162 ASP B O 1
ATOM 5484 N N . GLU B 1 163 ? 7.934 -27.344 6.977 1 94.94 163 GLU B N 1
ATOM 5485 C CA . GLU B 1 163 ? 6.992 -28.469 6.898 1 94.94 163 GLU B CA 1
ATOM 5486 C C . GLU B 1 163 ? 5.566 -27.969 6.699 1 94.94 163 GLU B C 1
ATOM 5488 O O . GLU B 1 163 ? 5.07 -27.156 7.48 1 94.94 163 GLU B O 1
ATOM 5493 N N . MET B 1 164 ? 5.016 -28.453 5.684 1 95.88 164 MET B N 1
ATOM 5494 C CA . MET B 1 164 ? 3.635 -28.078 5.402 1 95.88 164 MET B CA 1
ATOM 5495 C C . MET B 1 164 ? 2.684 -29.234 5.719 1 95.88 164 MET B C 1
ATOM 5497 O O . MET B 1 164 ? 2.809 -30.328 5.152 1 95.88 164 MET B O 1
ATOM 5501 N N . GLU B 1 165 ? 1.743 -29 6.598 1 97.69 165 GLU B N 1
ATOM 5502 C CA . GLU B 1 165 ? 0.726 -29.984 6.953 1 97.69 165 GLU B CA 1
ATOM 5503 C C . GLU B 1 165 ? -0.496 -29.859 6.043 1 97.69 165 GLU B C 1
ATOM 5505 O O . GLU B 1 165 ? -0.559 -28.969 5.191 1 97.69 165 GLU B O 1
ATOM 5510 N N . GLU B 1 166 ? -1.375 -30.797 6.188 1 98.19 166 GLU B N 1
ATOM 5511 C CA . GLU B 1 166 ? -2.619 -30.797 5.426 1 98.19 166 GLU B CA 1
ATOM 5512 C C . GLU B 1 166 ? -3.734 -30.094 6.199 1 98.19 166 GLU B C 1
ATOM 5514 O O . GLU B 1 166 ? -4.727 -30.719 6.574 1 98.19 166 GLU B O 1
ATOM 5519 N N . LYS B 1 167 ? -3.541 -28.812 6.316 1 97.88 167 LYS B N 1
ATOM 5520 C CA . LYS B 1 167 ? -4.492 -27.984 7.043 1 97.88 167 LYS B CA 1
ATOM 5521 C C . LYS B 1 167 ? -4.504 -26.562 6.496 1 97.88 167 LYS B C 1
ATOM 5523 O O . LYS B 1 167 ? -3.689 -26.219 5.637 1 97.88 167 LYS B O 1
ATOM 5528 N N . LEU B 1 168 ? -5.48 -25.828 6.977 1 97.38 168 LEU B N 1
ATOM 5529 C CA . LEU B 1 168 ? -5.531 -24.406 6.621 1 97.38 168 LEU B CA 1
ATOM 5530 C C . LEU B 1 168 ? -4.504 -23.609 7.414 1 97.38 168 LEU B C 1
ATOM 5532 O O . LEU B 1 168 ? -4.34 -23.828 8.617 1 97.38 168 LEU B O 1
ATOM 5536 N N . TYR B 1 169 ? -3.766 -22.734 6.785 1 96.5 169 TYR B N 1
ATOM 5537 C CA . TYR B 1 169 ? -2.838 -21.812 7.438 1 96.5 169 TYR B CA 1
ATOM 5538 C C . TYR B 1 169 ? -3.352 -20.391 7.371 1 96.5 169 TYR B C 1
ATOM 5540 O O . TYR B 1 169 ? -3.957 -19.984 6.379 1 96.5 169 TYR B O 1
ATOM 5548 N N . PRO B 1 170 ? -3.121 -19.656 8.43 1 94.12 170 PRO B N 1
ATOM 5549 C CA . PRO B 1 170 ? -3.543 -18.266 8.375 1 94.12 170 PRO B CA 1
ATOM 5550 C C . PRO B 1 170 ? -2.869 -17.484 7.25 1 94.12 170 PRO B C 1
ATOM 5552 O O . PRO B 1 170 ? -1.66 -17.609 7.043 1 94.12 170 PRO B O 1
ATOM 5555 N N . PRO B 1 171 ? -3.666 -16.734 6.574 1 93.5 171 PRO B N 1
ATOM 5556 C CA . PRO B 1 171 ? -3.084 -15.961 5.477 1 93.5 171 PRO B CA 1
ATOM 5557 C C . PRO B 1 171 ? -2.285 -14.758 5.965 1 93.5 171 PRO B C 1
ATOM 5559 O O . PRO B 1 171 ? -2.506 -14.273 7.082 1 93.5 171 PRO B O 1
ATOM 5562 N N . ALA B 1 172 ? -1.288 -14.328 5.168 1 93.44 172 ALA B N 1
ATOM 5563 C CA . ALA B 1 172 ? -0.561 -13.094 5.477 1 93.44 172 ALA B CA 1
ATOM 5564 C C . ALA B 1 172 ? -1.5 -11.898 5.5 1 93.44 172 ALA B C 1
ATOM 5566 O O . ALA B 1 172 ? -1.329 -10.984 6.312 1 93.44 172 ALA B O 1
ATOM 5567 N N . HIS B 1 173 ? -2.447 -11.891 4.59 1 96.06 173 HIS B N 1
ATOM 5568 C CA . HIS B 1 173 ? -3.465 -10.859 4.465 1 96.06 173 HIS B CA 1
ATOM 5569 C C . HIS B 1 173 ? -4.824 -11.453 4.121 1 96.06 173 HIS B C 1
ATOM 5571 O O . HIS B 1 173 ? -4.902 -12.453 3.4 1 96.06 173 HIS B O 1
ATOM 5577 N N . LYS B 1 174 ? -5.887 -10.867 4.629 1 97 174 LYS B N 1
ATOM 5578 C CA . LYS B 1 174 ? -7.219 -11.305 4.227 1 97 174 LYS B CA 1
ATOM 5579 C C . LYS B 1 174 ? -7.438 -11.094 2.729 1 97 174 LYS B C 1
ATOM 5581 O O . LYS B 1 174 ? -7.191 -10.008 2.207 1 97 174 LYS B O 1
ATOM 5586 N N . PRO B 1 175 ? -7.898 -12.133 2.059 1 97.62 175 PRO B N 1
ATOM 5587 C CA . PRO B 1 175 ? -8.008 -12.062 0.6 1 97.62 175 PRO B CA 1
ATOM 5588 C C . PRO B 1 175 ? -8.883 -10.906 0.126 1 97.62 175 PRO B C 1
ATOM 5590 O O . PRO B 1 175 ? -8.555 -10.242 -0.864 1 97.62 175 PRO B O 1
ATOM 5593 N N . ARG B 1 176 ? -9.945 -10.641 0.789 1 97.19 176 ARG B N 1
ATOM 5594 C CA . ARG B 1 176 ? -10.883 -9.602 0.351 1 97.19 176 ARG B CA 1
ATOM 5595 C C . ARG B 1 176 ? -10.258 -8.219 0.464 1 97.19 176 ARG B C 1
ATOM 55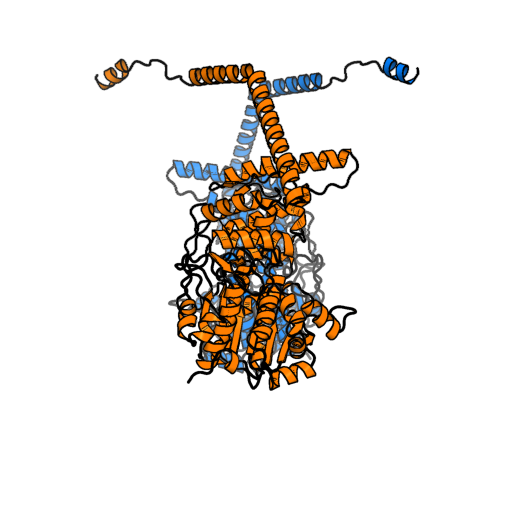97 O O . ARG B 1 176 ? -10.562 -7.324 -0.328 1 97.19 176 ARG B O 1
ATOM 5604 N N . LYS B 1 177 ? -9.375 -8 1.502 1 97.5 177 LYS B N 1
ATOM 5605 C CA . LYS B 1 177 ? -8.656 -6.738 1.64 1 97.5 177 LYS B CA 1
ATOM 5606 C C . LYS B 1 177 ? -7.711 -6.512 0.463 1 97.5 177 LYS B C 1
ATOM 5608 O O . LYS B 1 177 ? -7.617 -5.402 -0.063 1 97.5 177 LYS B O 1
ATOM 5613 N N . ILE B 1 178 ? -7.016 -7.559 -0.001 1 97.5 178 ILE B N 1
ATOM 5614 C CA . ILE B 1 178 ? -6.07 -7.465 -1.11 1 97.5 178 ILE B CA 1
ATOM 5615 C C . ILE B 1 178 ? -6.832 -7.246 -2.416 1 97.5 178 ILE B C 1
ATOM 5617 O O . ILE B 1 178 ? -6.41 -6.457 -3.264 1 97.5 178 ILE B O 1
ATOM 5621 N N . MET B 1 179 ? -7.965 -7.98 -2.566 1 97.38 179 MET B N 1
ATOM 5622 C CA . MET B 1 179 ? -8.805 -7.773 -3.744 1 97.38 179 MET B CA 1
ATOM 5623 C C . MET B 1 179 ? -9.25 -6.316 -3.846 1 97.38 179 MET B C 1
ATOM 5625 O O . MET B 1 179 ? -9.289 -5.75 -4.938 1 97.38 179 MET B O 1
ATOM 5629 N N . ASP B 1 180 ? -9.578 -5.719 -2.73 1 96.88 180 ASP B N 1
ATOM 5630 C CA . ASP B 1 180 ? -10.031 -4.332 -2.695 1 96.88 180 ASP B CA 1
ATOM 5631 C C . ASP B 1 180 ? -8.914 -3.377 -3.102 1 96.88 180 ASP B C 1
ATOM 5633 O O . ASP B 1 180 ? -9.117 -2.496 -3.939 1 96.88 180 ASP B O 1
ATOM 5637 N N . ILE B 1 181 ? -7.738 -3.531 -2.555 1 95.94 181 ILE B N 1
ATOM 5638 C CA . ILE B 1 181 ? -6.621 -2.625 -2.797 1 95.94 181 ILE B CA 1
ATOM 5639 C C . ILE B 1 181 ? -6.242 -2.66 -4.277 1 95.94 181 ILE B C 1
ATOM 5641 O O . ILE B 1 181 ? -5.945 -1.622 -4.871 1 95.94 181 ILE B O 1
ATOM 5645 N N . VAL B 1 182 ? -6.184 -3.861 -4.883 1 96.56 182 VAL B N 1
ATOM 5646 C CA . VAL B 1 182 ? -5.738 -3.953 -6.27 1 96.56 182 VAL B CA 1
ATOM 5647 C C . VAL B 1 182 ? -6.797 -3.355 -7.195 1 96.56 182 VAL B C 1
ATOM 5649 O O . VAL B 1 182 ? -6.52 -3.055 -8.359 1 96.56 182 VAL B O 1
ATOM 5652 N N . GLU B 1 183 ? -8.031 -3.279 -6.695 1 95.31 183 GLU B N 1
ATOM 5653 C CA . GLU B 1 183 ? -9.133 -2.734 -7.484 1 95.31 183 GLU B CA 1
ATOM 5654 C C . GLU B 1 183 ? -9.016 -1.221 -7.625 1 95.31 183 GLU B C 1
ATOM 5656 O O . GLU B 1 183 ? -9.195 -0.679 -8.719 1 95.31 183 GLU B O 1
ATOM 5661 N N . TRP B 1 184 ? -8.695 -0.499 -6.543 1 95.56 184 TRP B N 1
ATOM 5662 C CA . TRP B 1 184 ? -8.812 0.954 -6.598 1 95.56 184 TRP B CA 1
ATOM 5663 C C . TRP B 1 184 ? -7.438 1.61 -6.664 1 95.56 184 TRP B C 1
ATOM 5665 O O . TRP B 1 184 ? -7.309 2.752 -7.117 1 95.56 184 TRP B O 1
ATOM 5675 N N . MET B 1 185 ? -6.352 0.989 -6.125 1 95.81 185 MET B N 1
ATOM 5676 C CA . MET B 1 185 ? -5.027 1.602 -6.086 1 95.81 185 MET B CA 1
ATOM 5677 C C . MET B 1 185 ? -4.414 1.66 -7.484 1 95.81 185 MET B C 1
ATOM 5679 O O . MET B 1 185 ? -4.555 0.72 -8.266 1 95.81 185 MET B O 1
ATOM 5683 N N . ASP B 1 186 ? -3.719 2.701 -7.844 1 94.62 186 ASP B N 1
ATOM 5684 C CA . ASP B 1 186 ? -3.139 2.869 -9.172 1 94.62 186 ASP B CA 1
ATOM 5685 C C . ASP B 1 186 ? -1.988 1.891 -9.398 1 94.62 186 ASP B C 1
ATOM 5687 O O . ASP B 1 186 ? -1.331 1.467 -8.445 1 94.62 186 ASP B O 1
ATOM 5691 N N . ASP B 1 187 ? -1.645 1.569 -10.648 1 94.94 187 ASP B N 1
ATOM 5692 C CA . ASP B 1 187 ? -0.706 0.521 -11.039 1 94.94 187 ASP B CA 1
ATOM 5693 C C . ASP B 1 187 ? 0.699 0.824 -10.523 1 94.94 187 ASP B C 1
ATOM 5695 O O . ASP B 1 187 ? 1.415 -0.08 -10.086 1 94.94 187 ASP B O 1
ATOM 5699 N N . ASP B 1 188 ? 1.082 2.031 -10.539 1 94.69 188 ASP B N 1
ATOM 5700 C CA . ASP B 1 188 ? 2.428 2.396 -10.109 1 94.69 188 ASP B CA 1
ATOM 5701 C C . ASP B 1 188 ? 2.607 2.176 -8.609 1 94.69 188 ASP B C 1
ATOM 5703 O O . ASP B 1 188 ? 3.631 1.647 -8.172 1 94.69 188 ASP B O 1
ATOM 5707 N N . THR B 1 189 ? 1.629 2.656 -7.863 1 95.5 189 THR B N 1
ATOM 5708 C CA . THR B 1 189 ? 1.679 2.467 -6.418 1 95.5 189 THR B CA 1
ATOM 5709 C C . THR B 1 189 ? 1.636 0.983 -6.062 1 95.5 189 THR B C 1
ATOM 5711 O O . THR B 1 189 ? 2.35 0.533 -5.164 1 95.5 189 THR B O 1
ATOM 5714 N N . LEU B 1 190 ? 0.835 0.218 -6.785 1 96.06 190 LEU B N 1
ATOM 5715 C CA . LEU B 1 190 ? 0.733 -1.219 -6.555 1 96.06 190 LEU B CA 1
ATOM 5716 C C . LEU B 1 190 ? 2.064 -1.909 -6.832 1 96.06 190 LEU B C 1
ATOM 5718 O O . LEU B 1 190 ? 2.486 -2.781 -6.07 1 96.06 190 LEU B O 1
ATOM 5722 N N . LYS B 1 191 ? 2.648 -1.554 -7.973 1 95.44 191 LYS B N 1
ATOM 5723 C CA . LYS B 1 191 ? 3.951 -2.107 -8.328 1 95.44 191 LYS B CA 1
ATOM 5724 C C . LYS B 1 191 ? 4.984 -1.829 -7.238 1 95.44 191 LYS B C 1
ATOM 5726 O O . LYS B 1 191 ? 5.801 -2.693 -6.914 1 95.44 191 LYS B O 1
ATOM 5731 N N . TYR B 1 192 ? 4.91 -0.625 -6.691 1 95.75 192 TYR B N 1
ATOM 5732 C CA . TYR B 1 192 ? 5.801 -0.223 -5.609 1 95.75 192 TYR B CA 1
ATOM 5733 C C . TYR B 1 192 ? 5.543 -1.053 -4.355 1 95.75 192 TYR B C 1
ATOM 5735 O O . TYR B 1 192 ? 6.484 -1.467 -3.676 1 95.75 192 TYR B O 1
ATOM 5743 N N . LEU B 1 193 ? 4.332 -1.328 -4.07 1 96.81 193 LEU B N 1
ATOM 5744 C CA . LEU B 1 193 ? 3.889 -1.982 -2.844 1 96.81 193 LEU B CA 1
ATOM 5745 C C . LEU B 1 193 ? 4.082 -3.492 -2.932 1 96.81 193 LEU B C 1
ATOM 5747 O O . LEU B 1 193 ? 4.277 -4.16 -1.912 1 96.81 193 LEU B O 1
ATOM 5751 N N . GLU B 1 194 ? 4.062 -4.098 -4.039 1 96.31 194 GLU B N 1
ATOM 5752 C CA . GLU B 1 194 ? 3.967 -5.523 -4.332 1 96.31 194 GLU B CA 1
ATOM 5753 C C . GLU B 1 194 ? 5.039 -6.312 -3.59 1 96.31 194 GLU B C 1
ATOM 5755 O O . GLU B 1 194 ? 4.734 -7.281 -2.891 1 96.31 194 GLU B O 1
ATOM 5760 N N . PRO B 1 195 ? 6.281 -5.871 -3.689 1 94.19 195 PRO B N 1
ATOM 5761 C CA . PRO B 1 195 ? 7.316 -6.684 -3.047 1 94.19 195 PRO B CA 1
ATOM 5762 C C . PRO B 1 195 ? 7.109 -6.812 -1.539 1 94.19 195 PRO B C 1
ATOM 5764 O O . PRO B 1 195 ? 7.43 -7.855 -0.957 1 94.19 195 PRO B O 1
ATOM 5767 N N . LYS B 1 196 ? 6.574 -5.773 -0.908 1 94.69 196 LYS B N 1
ATOM 5768 C CA . LYS B 1 196 ? 6.34 -5.824 0.532 1 94.69 196 LYS B CA 1
ATOM 5769 C C . LYS B 1 196 ? 5.102 -6.656 0.858 1 94.69 196 LYS B C 1
ATOM 5771 O O . LYS B 1 196 ? 5.078 -7.379 1.854 1 94.69 196 LYS B O 1
ATOM 5776 N N . LEU B 1 197 ? 4.137 -6.547 0.025 1 94.94 197 LEU B N 1
ATOM 5777 C CA . LEU B 1 197 ? 2.875 -7.242 0.251 1 94.94 197 LEU B CA 1
ATOM 5778 C C . LEU B 1 197 ? 3.059 -8.75 0.149 1 94.94 197 LEU B C 1
ATOM 5780 O O . LEU B 1 197 ? 2.518 -9.5 0.963 1 94.94 197 LEU B O 1
ATOM 5784 N N . ILE B 1 198 ? 3.854 -9.188 -0.817 1 95.19 198 ILE B N 1
ATOM 5785 C CA . ILE B 1 198 ? 3.932 -10.625 -1.084 1 95.19 198 ILE B CA 1
ATOM 5786 C C . ILE B 1 198 ? 5.164 -11.211 -0.398 1 95.19 198 ILE B C 1
ATOM 5788 O O . ILE B 1 198 ? 5.598 -12.32 -0.726 1 95.19 198 ILE B O 1
ATOM 5792 N N . ALA B 1 199 ? 5.781 -10.469 0.535 1 92.56 199 ALA B N 1
ATOM 5793 C CA . ALA B 1 199 ? 7.055 -10.82 1.156 1 92.56 199 ALA B CA 1
ATOM 5794 C C . ALA B 1 199 ? 6.977 -12.188 1.838 1 92.56 199 ALA B C 1
ATOM 5796 O O . ALA B 1 199 ? 7.996 -12.852 2.039 1 92.56 199 ALA B O 1
ATOM 5797 N N . SER B 1 200 ? 5.793 -12.609 2.162 1 91 200 SER B N 1
ATOM 5798 C CA . SER B 1 200 ? 5.609 -13.914 2.793 1 91 200 SER B CA 1
ATOM 5799 C C . SER B 1 200 ? 5.883 -15.047 1.812 1 91 200 SER B C 1
ATOM 5801 O O . SER B 1 200 ? 6.145 -16.188 2.223 1 91 200 SER B O 1
ATOM 5803 N N . GLU B 1 201 ? 5.797 -14.805 0.5 1 92.62 201 GLU B N 1
ATOM 5804 C CA . GLU B 1 201 ? 6.012 -15.789 -0.559 1 92.62 201 GLU B CA 1
ATOM 5805 C C . GLU B 1 201 ? 7 -15.266 -1.599 1 92.62 201 GLU B C 1
ATOM 5807 O O . GLU B 1 201 ? 7.207 -14.055 -1.718 1 92.62 201 GLU B O 1
ATOM 5812 N N . PRO B 1 202 ? 7.602 -16.125 -2.326 1 91.06 202 PRO B N 1
ATOM 5813 C CA . PRO B 1 202 ? 8.664 -15.711 -3.252 1 91.06 202 PRO B CA 1
ATOM 5814 C C . PRO B 1 202 ? 8.125 -15.039 -4.508 1 91.06 202 PRO B C 1
ATOM 5816 O O . PRO B 1 202 ? 8.867 -14.359 -5.219 1 91.06 202 PRO B O 1
ATOM 5819 N N . ASN B 1 203 ? 6.855 -15.258 -4.812 1 92.31 203 ASN B N 1
ATOM 5820 C CA . ASN B 1 203 ? 6.27 -14.695 -6.023 1 92.31 203 ASN B CA 1
ATOM 5821 C C . ASN B 1 203 ? 4.758 -14.508 -5.883 1 92.31 203 ASN B C 1
ATOM 5823 O O . ASN B 1 203 ? 4.168 -14.945 -4.895 1 92.31 203 ASN B O 1
ATOM 5827 N N . THR B 1 204 ? 4.18 -13.859 -6.867 1 94.06 204 THR B N 1
ATOM 5828 C CA . THR B 1 204 ? 2.764 -13.523 -6.805 1 94.06 204 THR B CA 1
ATOM 5829 C C . THR B 1 204 ? 1.903 -14.773 -6.938 1 94.06 204 THR B C 1
ATOM 5831 O O . THR B 1 204 ? 0.813 -14.852 -6.367 1 94.06 204 THR B O 1
ATOM 5834 N N . TYR B 1 205 ? 2.375 -15.797 -7.613 1 93.44 205 TYR B N 1
ATOM 5835 C CA . TYR B 1 205 ? 1.626 -17.031 -7.777 1 93.44 205 TYR B CA 1
ATOM 5836 C C . TYR B 1 205 ? 1.408 -17.719 -6.438 1 93.44 205 TYR B C 1
ATOM 5838 O O . TYR B 1 205 ? 0.269 -17.984 -6.043 1 93.44 205 TYR B O 1
ATOM 5846 N N . SER B 1 206 ? 2.502 -18 -5.797 1 94.56 206 SER B N 1
ATOM 5847 C CA . SER B 1 206 ? 2.404 -18.656 -4.492 1 94.56 206 SER B CA 1
ATOM 5848 C C . SER B 1 206 ? 1.595 -17.812 -3.514 1 94.56 206 SER B C 1
ATOM 5850 O O . SER B 1 206 ? 0.807 -18.344 -2.73 1 94.56 206 SER B O 1
ATOM 5852 N N . TYR B 1 207 ? 1.783 -16.516 -3.578 1 96.06 207 TYR B N 1
ATOM 5853 C CA . TYR B 1 207 ? 1.063 -15.602 -2.691 1 96.06 207 TYR B CA 1
ATOM 5854 C C . TYR B 1 207 ? -0.44 -15.688 -2.926 1 96.06 207 TYR B C 1
ATOM 5856 O O . TYR B 1 207 ? -1.216 -15.828 -1.978 1 96.06 207 TYR B O 1
ATOM 5864 N N . THR B 1 208 ? -0.855 -15.602 -4.164 1 96.88 208 THR B N 1
ATOM 5865 C CA . THR B 1 208 ? -2.281 -15.617 -4.473 1 96.88 208 THR B CA 1
ATOM 5866 C C . THR B 1 208 ? -2.891 -16.969 -4.133 1 96.88 208 THR B C 1
ATOM 5868 O O . THR B 1 208 ? -4.031 -17.047 -3.668 1 96.88 208 THR B O 1
ATOM 5871 N N . LYS B 1 209 ? -2.162 -18.031 -4.387 1 97.06 209 LYS B N 1
ATOM 5872 C CA . LYS B 1 209 ? -2.684 -19.344 -4.023 1 97.06 209 LYS B CA 1
ATOM 5873 C C . LYS B 1 209 ? -2.863 -19.469 -2.514 1 97.06 209 LYS B C 1
ATOM 5875 O O . LYS B 1 209 ? -3.848 -20.047 -2.043 1 97.06 209 LYS B O 1
ATOM 5880 N N . ALA B 1 210 ? -1.933 -18.953 -1.771 1 96.75 210 ALA B N 1
ATOM 5881 C CA . ALA B 1 210 ? -2.002 -19 -0.313 1 96.75 210 ALA B CA 1
ATOM 5882 C C . ALA B 1 210 ? -3.24 -18.266 0.198 1 96.75 210 ALA B C 1
ATOM 5884 O O . ALA B 1 210 ? -4.035 -18.828 0.952 1 96.75 210 ALA B O 1
ATOM 5885 N N . ILE B 1 211 ? -3.42 -17.016 -0.209 1 97.38 211 ILE B N 1
ATOM 5886 C CA . ILE B 1 211 ? -4.523 -16.25 0.347 1 97.38 211 ILE B CA 1
ATOM 5887 C C . ILE B 1 211 ? -5.852 -16.781 -0.197 1 97.38 211 ILE B C 1
ATOM 5889 O O . ILE B 1 211 ? -6.883 -16.688 0.47 1 97.38 211 ILE B O 1
ATOM 5893 N N . THR B 1 212 ? -5.871 -17.422 -1.38 1 98.12 212 THR B N 1
ATOM 5894 C CA . THR B 1 212 ? -7.086 -17.969 -1.969 1 98.12 212 THR B CA 1
ATOM 5895 C C . THR B 1 212 ? -7.602 -19.141 -1.139 1 98.12 212 THR B C 1
ATOM 5897 O O . THR B 1 212 ? -8.812 -19.359 -1.045 1 98.12 212 THR B O 1
ATOM 5900 N N . GLU B 1 213 ? -6.715 -19.906 -0.56 1 98.25 213 GLU B N 1
ATOM 5901 C CA . GLU B 1 213 ? -7.152 -21 0.314 1 98.25 213 GLU B CA 1
ATOM 5902 C C . GLU B 1 213 ? -8.008 -20.469 1.461 1 98.25 213 GLU B C 1
ATOM 5904 O O . GLU B 1 213 ? -8.977 -21.109 1.865 1 98.25 213 GLU B O 1
ATOM 5909 N N . ASP B 1 214 ? -7.621 -19.312 2.004 1 97.88 214 ASP B N 1
ATOM 5910 C CA . ASP B 1 214 ? -8.406 -18.703 3.07 1 97.88 214 ASP B CA 1
ATOM 5911 C C . ASP B 1 214 ? -9.773 -18.25 2.559 1 97.88 214 ASP B C 1
ATOM 5913 O O . ASP B 1 214 ? -10.773 -18.359 3.27 1 97.88 214 ASP B O 1
ATOM 5917 N N . LEU B 1 215 ? -9.781 -17.703 1.417 1 98.19 215 LEU B N 1
ATOM 5918 C CA . LEU B 1 215 ? -11.039 -17.312 0.786 1 98.19 215 LEU B CA 1
ATOM 5919 C C . LEU B 1 215 ? -11.961 -18.516 0.636 1 98.19 215 LEU B C 1
ATOM 5921 O O . LEU B 1 215 ? -13.156 -18.422 0.938 1 98.19 215 LEU B O 1
ATOM 5925 N N . ILE B 1 216 ? -11.438 -19.625 0.17 1 98.56 216 ILE B N 1
ATOM 5926 C CA . ILE B 1 216 ? -12.195 -20.859 -0.031 1 98.56 216 ILE B CA 1
ATOM 5927 C C . ILE B 1 216 ? -12.742 -21.344 1.308 1 98.56 216 ILE B C 1
ATOM 5929 O O . ILE B 1 216 ? -13.875 -21.828 1.385 1 98.56 216 ILE B O 1
ATOM 5933 N N . ALA B 1 217 ? -11.969 -21.25 2.314 1 97.94 217 ALA B N 1
ATOM 5934 C CA . ALA B 1 217 ? -12.352 -21.719 3.645 1 97.94 217 ALA B CA 1
ATOM 5935 C C . ALA B 1 217 ? -13.609 -21.016 4.133 1 97.94 217 ALA B C 1
ATOM 5937 O O . ALA B 1 217 ? -14.383 -21.578 4.918 1 97.94 217 ALA B O 1
ATOM 5938 N N . GLU B 1 218 ? -13.828 -19.797 3.654 1 96.94 218 GLU B N 1
ATOM 5939 C CA . GLU B 1 218 ? -15.047 -19.062 4.016 1 96.94 218 GLU B CA 1
ATOM 5940 C C . GLU B 1 218 ? -16.297 -19.812 3.557 1 96.94 218 GLU B C 1
ATOM 5942 O O . GLU B 1 218 ? -17.391 -19.578 4.074 1 96.94 218 GLU B O 1
ATOM 5947 N N . TYR B 1 219 ? -16.172 -20.672 2.6 1 97.69 219 TYR B N 1
ATOM 5948 C CA . TYR B 1 219 ? -17.297 -21.391 2.018 1 97.69 219 TYR B CA 1
ATOM 5949 C C . TYR B 1 219 ? -17.359 -22.828 2.518 1 97.69 219 TYR B C 1
ATOM 5951 O O . TYR B 1 219 ? -18.219 -23.594 2.088 1 97.69 219 TYR B O 1
ATOM 5959 N N . GLY B 1 220 ? -16.453 -23.188 3.414 1 96.44 220 GLY B N 1
ATOM 5960 C CA . GLY B 1 220 ? -16.297 -24.562 3.863 1 96.44 220 GLY B CA 1
ATOM 5961 C C . GLY B 1 220 ? -17.531 -25.109 4.543 1 96.44 220 GLY B C 1
ATOM 5962 O O . GLY B 1 220 ? -17.734 -26.328 4.578 1 96.44 220 GLY B O 1
ATOM 5963 N N . ASP B 1 221 ? -18.391 -24.25 5.086 1 95.62 221 ASP B N 1
ATOM 5964 C CA . ASP B 1 221 ? -19.578 -24.703 5.805 1 95.62 221 ASP B CA 1
ATOM 5965 C C . ASP B 1 221 ? -20.812 -24.703 4.898 1 95.62 221 ASP B C 1
ATOM 5967 O O . ASP B 1 221 ? -21.875 -25.172 5.293 1 95.62 221 ASP B O 1
ATOM 5971 N N . LYS B 1 222 ? -20.656 -24.297 3.672 1 97.06 222 LYS B N 1
ATOM 5972 C CA . LYS B 1 222 ? -21.781 -24.188 2.766 1 97.06 222 LYS B CA 1
ATOM 5973 C C . LYS B 1 222 ? -21.969 -25.453 1.94 1 97.06 222 LYS B C 1
ATOM 5975 O O . LYS B 1 222 ? -23.094 -25.891 1.688 1 97.06 222 LYS B O 1
ATOM 5980 N N . PHE B 1 223 ? -20.984 -26.016 1.418 1 97.94 223 PHE B N 1
ATOM 5981 C CA . PHE B 1 223 ? -20.922 -27.266 0.673 1 97.94 223 PHE B CA 1
ATOM 5982 C C . PHE B 1 223 ? -19.547 -27.922 0.817 1 97.94 223 PHE B C 1
ATOM 5984 O O . PHE B 1 223 ? -18.578 -27.266 1.215 1 97.94 223 PHE B O 1
ATOM 5991 N N . PRO B 1 224 ? -19.406 -29.25 0.551 1 98.62 224 PRO B N 1
ATOM 5992 C CA . PRO B 1 224 ? -18.125 -29.938 0.722 1 98.62 224 PRO B CA 1
ATOM 5993 C C . PRO B 1 224 ? -17.047 -29.422 -0.236 1 98.62 224 PRO B C 1
ATOM 5995 O O . PRO B 1 224 ? -17.281 -29.344 -1.445 1 98.62 224 PRO B O 1
ATOM 5998 N N . ILE B 1 225 ? -15.914 -29.031 0.342 1 98.81 225 ILE B N 1
ATOM 5999 C CA . ILE B 1 225 ? -14.797 -28.516 -0.443 1 98.81 225 ILE B CA 1
ATOM 6000 C C . ILE B 1 225 ? -13.508 -29.234 -0.043 1 98.81 225 ILE B C 1
ATOM 6002 O O . ILE B 1 225 ? -13.273 -29.484 1.141 1 98.81 225 ILE B O 1
ATOM 6006 N N . ALA B 1 226 ? -12.711 -29.562 -0.992 1 98.81 226 ALA B N 1
ATOM 6007 C CA . ALA B 1 226 ? -11.359 -30.078 -0.766 1 98.81 226 ALA B CA 1
ATOM 6008 C C . ALA B 1 226 ? -10.336 -29.297 -1.599 1 98.81 226 ALA B C 1
ATOM 6010 O O . ALA B 1 226 ? -10.648 -28.844 -2.701 1 98.81 226 ALA B O 1
ATOM 6011 N N . ILE B 1 227 ? -9.18 -29.141 -1.04 1 98.81 227 ILE B N 1
ATOM 6012 C CA . ILE B 1 227 ? -8.078 -28.484 -1.736 1 98.81 227 ILE B CA 1
ATOM 6013 C C . ILE B 1 227 ? -6.941 -29.469 -1.966 1 98.81 227 ILE B C 1
ATOM 6015 O O . ILE B 1 227 ? -6.445 -30.094 -1.02 1 98.81 227 ILE B O 1
ATOM 6019 N N . ALA B 1 228 ? -6.625 -29.719 -3.193 1 98.75 228 ALA B N 1
ATOM 6020 C CA . ALA B 1 228 ? -5.453 -30.5 -3.572 1 98.75 228 ALA B CA 1
ATOM 6021 C C . ALA B 1 228 ? -4.238 -29.609 -3.795 1 98.75 228 ALA B C 1
ATOM 6023 O O . ALA B 1 228 ? -4.32 -28.609 -4.508 1 98.75 228 ALA B O 1
ATOM 6024 N N . ARG B 1 229 ? -3.139 -29.969 -3.176 1 98.5 229 ARG B N 1
ATOM 6025 C CA . ARG B 1 229 ? -1.892 -29.203 -3.273 1 98.5 229 ARG B CA 1
ATOM 6026 C C . ARG B 1 229 ? -0.804 -30.031 -3.951 1 98.5 229 ARG B C 1
ATOM 6028 O O . ARG B 1 229 ? 0.061 -30.609 -3.281 1 98.5 229 ARG B O 1
ATOM 6035 N N . PRO B 1 230 ? -0.806 -30.062 -5.223 1 97.75 230 PRO B N 1
ATOM 6036 C CA . PRO B 1 230 ? 0.305 -30.75 -5.875 1 97.75 230 PRO B CA 1
ATOM 6037 C C . PRO B 1 230 ? 1.629 -30 -5.75 1 97.75 230 PRO B C 1
ATOM 6039 O O . PRO B 1 230 ? 1.638 -28.766 -5.648 1 97.75 230 PRO B O 1
ATOM 6042 N N . SER B 1 231 ? 2.717 -30.75 -5.695 1 95.88 231 SER B N 1
ATOM 6043 C CA . SER B 1 231 ? 4.027 -30.125 -5.867 1 95.88 231 SER B CA 1
ATOM 6044 C C . SER B 1 231 ? 4.297 -29.797 -7.332 1 95.88 231 SER B C 1
ATOM 6046 O O . SER B 1 231 ? 3.373 -29.453 -8.07 1 95.88 231 SER B O 1
ATOM 6048 N N . ILE B 1 232 ? 5.52 -29.828 -7.805 1 93.88 232 ILE B N 1
ATOM 6049 C CA . ILE B 1 232 ? 5.82 -29.531 -9.203 1 93.88 232 ILE B CA 1
ATOM 6050 C C . ILE B 1 232 ? 5.25 -30.641 -10.086 1 93.88 232 ILE B C 1
ATOM 6052 O O . ILE B 1 232 ? 5.637 -31.812 -9.969 1 93.88 232 ILE B O 1
ATOM 6056 N N . VAL B 1 233 ? 4.312 -30.297 -10.953 1 96.06 233 VAL B N 1
ATOM 6057 C CA . VAL B 1 233 ? 3.658 -31.297 -11.797 1 96.06 233 VAL B CA 1
ATOM 6058 C C . VAL B 1 233 ? 4.492 -31.531 -13.055 1 96.06 233 VAL B C 1
ATOM 6060 O O . VAL B 1 233 ? 4.852 -30.594 -13.758 1 96.06 233 VAL B O 1
ATOM 6063 N N . THR B 1 234 ? 4.777 -32.75 -13.312 1 96.25 234 THR B N 1
ATOM 6064 C CA . THR B 1 234 ? 5.609 -33.125 -14.445 1 96.25 234 THR B CA 1
ATOM 6065 C C . THR B 1 234 ? 4.871 -34.125 -15.344 1 96.25 234 THR B C 1
ATOM 6067 O O . THR B 1 234 ? 3.65 -34.281 -15.242 1 96.25 234 THR B O 1
ATOM 6070 N N . SER B 1 235 ? 5.523 -34.781 -16.234 1 97.56 235 SER B N 1
ATOM 6071 C CA . SER B 1 235 ? 4.926 -35.594 -17.281 1 97.56 235 SER B CA 1
ATOM 6072 C C . SER B 1 235 ? 4.152 -36.781 -16.688 1 97.56 235 SER B C 1
ATOM 6074 O O . SER B 1 235 ? 4.324 -37.094 -15.516 1 97.56 235 SER B O 1
ATOM 6076 N N . ALA B 1 236 ? 3.342 -37.375 -17.469 1 98.19 236 ALA B N 1
ATOM 6077 C CA . ALA B 1 236 ? 2.584 -38.562 -17.047 1 98.19 236 ALA B CA 1
ATOM 6078 C C . ALA B 1 236 ? 3.508 -39.75 -16.797 1 98.19 236 ALA B C 1
ATOM 6080 O O . ALA B 1 236 ? 4.469 -39.969 -17.531 1 98.19 236 ALA B O 1
ATOM 6081 N N . TRP B 1 237 ? 3.232 -40.438 -15.797 1 97.94 237 TRP B N 1
ATOM 6082 C CA . TRP B 1 237 ? 4.004 -41.625 -15.43 1 97.94 237 TRP B CA 1
ATOM 6083 C C . TRP B 1 237 ? 3.564 -42.844 -16.25 1 97.94 237 TRP B C 1
ATOM 6085 O O . TRP B 1 237 ? 4.379 -43.469 -16.938 1 97.94 237 TRP B O 1
ATOM 6095 N N . LYS B 1 238 ? 2.207 -43.062 -16.25 1 97 238 LYS B N 1
ATOM 6096 C CA . LYS B 1 238 ? 1.712 -44.281 -16.875 1 97 238 LYS B CA 1
ATOM 6097 C C . LYS B 1 238 ? 0.691 -43.938 -17.969 1 97 238 LYS B C 1
ATOM 6099 O O . LYS B 1 238 ? 0.792 -44.438 -19.094 1 97 238 LYS B O 1
ATOM 6104 N N . GLU B 1 239 ? -0.288 -43.156 -17.609 1 95 239 GLU B N 1
ATOM 6105 C CA . GLU B 1 239 ? -1.453 -42.969 -18.469 1 95 239 GLU B CA 1
ATOM 6106 C C . GLU B 1 239 ? -1.685 -41.5 -18.766 1 95 239 GLU B C 1
ATOM 6108 O O . GLU B 1 239 ? -1.34 -40.625 -17.969 1 95 239 GLU B O 1
ATOM 6113 N N . PRO B 1 240 ? -2.326 -41.188 -19.844 1 94.06 240 PRO B N 1
ATOM 6114 C CA . PRO B 1 240 ? -2.695 -42.062 -20.938 1 94.06 240 PRO B CA 1
ATOM 6115 C C . PRO B 1 240 ? -1.507 -42.438 -21.828 1 94.06 240 PRO B C 1
ATOM 6117 O O . PRO B 1 240 ? -1.558 -43.438 -22.547 1 94.06 240 PRO B O 1
ATOM 6120 N N . ILE B 1 241 ? -0.513 -41.594 -21.828 1 95.75 241 ILE B N 1
ATOM 6121 C CA . ILE B 1 241 ? 0.733 -41.812 -22.562 1 95.75 241 ILE B CA 1
ATOM 6122 C C . ILE B 1 241 ? 1.921 -41.531 -21.641 1 95.75 241 ILE B C 1
ATOM 6124 O O . ILE B 1 241 ? 2.131 -40.406 -21.203 1 95.75 241 ILE B O 1
ATOM 6128 N N . PRO B 1 242 ? 2.74 -42.594 -21.375 1 96.62 242 PRO B N 1
ATOM 6129 C CA . PRO B 1 242 ? 3.92 -42.312 -20.562 1 96.62 242 PRO B CA 1
ATOM 6130 C C . PRO B 1 242 ? 4.797 -41.219 -21.125 1 96.62 242 PRO B C 1
ATOM 6132 O O . PRO B 1 242 ? 5.102 -41.219 -22.328 1 96.62 242 PRO B O 1
ATOM 6135 N N . GLY B 1 243 ? 5.113 -40.219 -20.281 1 97.25 243 GLY B N 1
ATOM 6136 C CA . GLY B 1 243 ? 5.988 -39.125 -20.703 1 97.25 243 GLY B CA 1
ATOM 6137 C C . GLY B 1 243 ? 5.238 -37.938 -21.266 1 97.25 243 GLY B C 1
ATOM 6138 O O . GLY B 1 243 ? 5.836 -36.906 -21.562 1 97.25 243 GLY B O 1
ATOM 6139 N N . TRP B 1 244 ? 3.947 -38.031 -21.359 1 97.81 244 TRP B N 1
ATOM 6140 C CA . TRP B 1 244 ? 3.184 -36.938 -21.969 1 97.81 244 TRP B CA 1
ATOM 6141 C C . TRP B 1 244 ? 3.311 -35.656 -21.141 1 97.81 244 TRP B C 1
ATOM 6143 O O . TRP B 1 244 ? 3.15 -35.688 -19.922 1 97.81 244 TRP B O 1
ATOM 6153 N N . VAL B 1 245 ? 3.66 -34.594 -21.75 1 96.56 245 VAL B N 1
ATOM 6154 C CA . VAL B 1 245 ? 3.748 -33.25 -21.219 1 96.56 245 VAL B CA 1
ATOM 6155 C C . VAL B 1 245 ? 3.551 -32.219 -22.344 1 96.56 245 VAL B C 1
ATOM 6157 O O . VAL B 1 245 ? 3.959 -32.469 -23.484 1 96.56 245 VAL B O 1
ATOM 6160 N N . ASP B 1 246 ? 2.854 -31.156 -22.047 1 92 246 ASP B N 1
ATOM 6161 C CA . ASP B 1 246 ? 2.57 -30.312 -23.188 1 92 246 ASP B CA 1
ATOM 6162 C C . ASP B 1 246 ? 2.855 -28.844 -22.875 1 92 246 ASP B C 1
ATOM 6164 O O . ASP B 1 246 ? 2.279 -27.953 -23.5 1 92 246 ASP B O 1
ATOM 6168 N N . ASN B 1 247 ? 3.635 -28.641 -21.859 1 88.75 247 ASN B N 1
ATOM 6169 C CA . ASN B 1 247 ? 3.98 -27.25 -21.562 1 88.75 247 ASN B CA 1
ATOM 6170 C C . ASN B 1 247 ? 5.461 -27.109 -21.234 1 88.75 247 ASN B C 1
ATOM 6172 O O . ASN B 1 247 ? 6.16 -28.094 -21.031 1 88.75 247 ASN B O 1
ATOM 6176 N N . LEU B 1 248 ? 5.965 -25.906 -21.219 1 85.75 248 LEU B N 1
ATOM 6177 C CA . LEU B 1 248 ? 7.367 -25.594 -20.969 1 85.75 248 LEU B CA 1
ATOM 6178 C C . LEU B 1 248 ? 7.539 -24.938 -19.594 1 85.75 248 LEU B C 1
ATOM 6180 O O . LEU B 1 248 ? 8.508 -24.203 -19.375 1 85.75 248 LEU B O 1
ATOM 6184 N N . ASN B 1 249 ? 6.617 -25.219 -18.766 1 80.81 249 ASN B N 1
ATOM 6185 C CA . ASN B 1 249 ? 6.656 -24.547 -17.469 1 80.81 249 ASN B CA 1
ATOM 6186 C C . ASN B 1 249 ? 7.676 -25.172 -16.531 1 80.81 249 ASN B C 1
ATOM 6188 O O . ASN B 1 249 ? 7.832 -26.391 -16.516 1 80.81 249 ASN B O 1
ATOM 6192 N N . GLY B 1 250 ? 8.352 -24.344 -15.766 1 81.38 250 GLY B N 1
ATOM 6193 C CA . GLY B 1 250 ? 9.211 -24.672 -14.641 1 81.38 250 GLY B CA 1
ATOM 6194 C C . GLY B 1 250 ? 10.203 -25.781 -14.938 1 81.38 250 GLY B C 1
ATOM 6195 O O . GLY B 1 250 ? 11.258 -25.531 -15.539 1 81.38 250 GLY B O 1
ATOM 6196 N N . ALA B 1 251 ? 9.781 -27.016 -14.625 1 83.94 251 ALA B N 1
ATOM 6197 C CA . ALA B 1 251 ? 10.664 -28.172 -14.68 1 83.94 251 ALA B CA 1
ATOM 6198 C C . ALA B 1 251 ? 10.922 -28.594 -16.125 1 83.94 251 ALA B C 1
ATOM 6200 O O . ALA B 1 251 ? 12.062 -28.906 -16.484 1 83.94 251 ALA B O 1
ATOM 6201 N N . THR B 1 252 ? 9.906 -28.578 -16.906 1 91.19 252 THR B N 1
ATOM 6202 C CA . THR B 1 252 ? 10.031 -28.969 -18.297 1 91.19 252 THR B CA 1
ATOM 6203 C C . THR B 1 252 ? 10.914 -27.984 -19.062 1 91.19 252 THR B C 1
ATOM 6205 O O . THR B 1 252 ? 11.734 -28.391 -19.891 1 91.19 252 THR B O 1
ATOM 6208 N N . GLY B 1 253 ? 10.711 -26.75 -18.75 1 88.44 253 GLY B N 1
ATOM 6209 C CA . GLY B 1 253 ? 11.547 -25.734 -19.375 1 88.44 253 GLY B CA 1
ATOM 6210 C C . GLY B 1 253 ? 13.023 -25.875 -19.016 1 88.44 253 GLY B C 1
ATOM 6211 O O . GLY B 1 253 ? 13.891 -25.688 -19.875 1 88.44 253 GLY B O 1
ATOM 6212 N N . LEU B 1 254 ? 13.266 -26.203 -17.828 1 87.06 254 LEU B N 1
ATOM 6213 C CA . LEU B 1 254 ? 14.633 -26.406 -17.375 1 87.06 254 LEU B CA 1
ATOM 6214 C C . LEU B 1 254 ? 15.258 -27.625 -18.062 1 87.06 254 LEU B C 1
ATOM 6216 O O . LEU B 1 254 ? 16.422 -27.594 -18.453 1 87.06 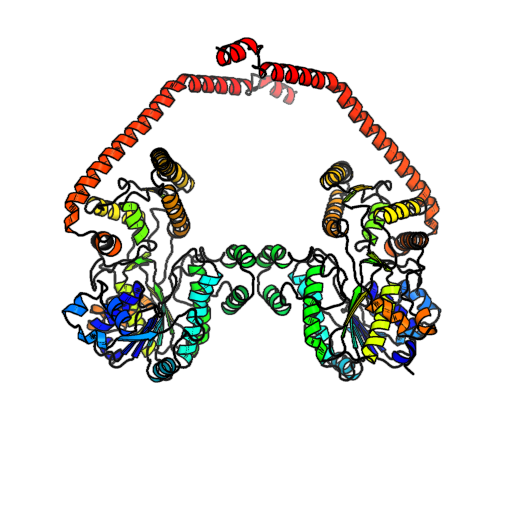254 LEU B O 1
ATOM 6220 N N . LEU B 1 255 ? 14.469 -28.609 -18.172 1 89.44 255 LEU B N 1
ATOM 6221 C CA . LEU B 1 255 ? 14.922 -29.844 -18.812 1 89.44 255 LEU B CA 1
ATOM 6222 C C . LEU B 1 255 ? 15.289 -29.594 -20.266 1 89.44 255 LEU B C 1
ATOM 6224 O O . LEU B 1 255 ? 16.359 -29.984 -20.719 1 89.44 255 LEU B O 1
ATOM 6228 N N . ILE B 1 256 ? 14.453 -28.906 -20.906 1 91.62 256 ILE B N 1
ATOM 6229 C CA . ILE B 1 256 ? 14.656 -28.625 -22.328 1 91.62 256 ILE B CA 1
ATOM 6230 C C . ILE B 1 256 ? 15.781 -27.609 -22.5 1 91.62 256 ILE B C 1
ATOM 6232 O O . ILE B 1 256 ? 16.656 -27.781 -23.344 1 91.62 256 ILE B O 1
ATOM 6236 N N . GLY B 1 257 ? 15.734 -26.562 -21.703 1 90.12 257 GLY B N 1
ATOM 6237 C CA . GLY B 1 257 ? 16.781 -25.547 -21.781 1 90.12 257 GLY B CA 1
ATOM 6238 C C . GLY B 1 257 ? 18.156 -26.109 -21.5 1 90.12 257 GLY B C 1
ATOM 6239 O O . GLY B 1 257 ? 19.125 -25.734 -22.156 1 90.12 257 GLY B O 1
ATOM 6240 N N . GLY B 1 258 ? 18.266 -26.938 -20.516 1 90.31 258 GLY B N 1
ATOM 6241 C CA . GLY B 1 258 ? 19.516 -27.609 -20.234 1 90.31 258 GLY B CA 1
ATOM 6242 C C . GLY B 1 258 ? 19.953 -28.531 -21.359 1 90.31 258 GLY B C 1
ATOM 6243 O O . GLY B 1 258 ? 21.125 -28.531 -21.75 1 90.31 258 GLY B O 1
ATOM 6244 N N . GLY B 1 259 ? 19.047 -29.266 -21.891 1 91.69 259 GLY B N 1
ATOM 6245 C CA . GLY B 1 259 ? 19.328 -30.219 -22.953 1 91.69 259 GLY B CA 1
ATOM 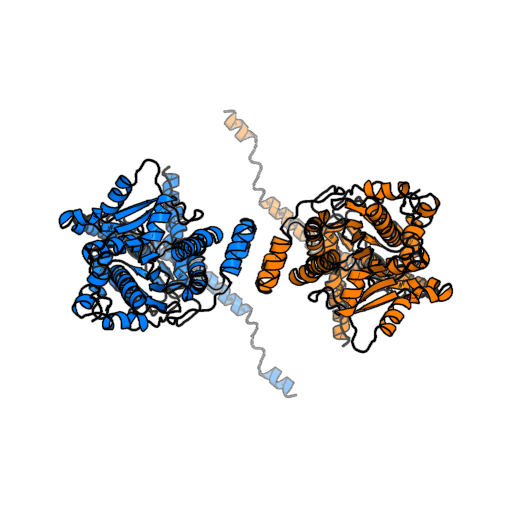6246 C C . GLY B 1 259 ? 19.75 -29.547 -24.25 1 91.69 259 GLY B C 1
ATOM 6247 O O . GLY B 1 259 ? 20.516 -30.125 -25.031 1 91.69 259 GLY B O 1
ATOM 6248 N N . LYS B 1 260 ? 19.234 -28.344 -24.422 1 92 260 LYS B N 1
ATOM 6249 C CA . LYS B 1 260 ? 19.531 -27.641 -25.656 1 92 260 LYS B CA 1
ATOM 6250 C C . LYS B 1 260 ? 20.766 -26.766 -25.516 1 92 260 LYS B C 1
ATOM 6252 O O . LYS B 1 260 ? 21.156 -26.047 -26.438 1 92 260 LYS B O 1
ATOM 6257 N N . GLY B 1 261 ? 21.328 -26.766 -24.328 1 90.75 261 GLY B N 1
ATOM 6258 C CA . GLY B 1 261 ? 22.578 -26.047 -24.094 1 90.75 261 GLY B CA 1
ATOM 6259 C C . GLY B 1 261 ? 22.359 -24.547 -23.906 1 90.75 261 GLY B C 1
ATOM 6260 O O . GLY B 1 261 ? 23.297 -23.766 -24.078 1 90.75 261 GLY B O 1
ATOM 6261 N N . VAL B 1 262 ? 21.156 -24.266 -23.672 1 88.94 262 VAL B N 1
ATOM 6262 C CA . VAL B 1 262 ? 20.828 -22.859 -23.422 1 88.94 262 VAL B CA 1
ATOM 6263 C C . VAL B 1 262 ? 21.078 -22.516 -21.969 1 88.94 262 VAL B C 1
ATOM 6265 O O . VAL B 1 262 ? 21.578 -21.422 -21.656 1 88.94 262 VAL B O 1
ATOM 6268 N N . ILE B 1 263 ? 20.75 -23.391 -21.031 1 90.94 263 ILE B N 1
ATOM 6269 C CA . ILE B 1 263 ? 21.031 -23.25 -19.609 1 90.94 263 ILE B CA 1
ATOM 6270 C C . ILE B 1 263 ? 22.266 -24.047 -19.234 1 90.94 263 ILE B C 1
ATOM 6272 O O . ILE B 1 263 ? 22.234 -25.281 -19.25 1 90.94 263 ILE B O 1
ATOM 6276 N N . ARG B 1 264 ? 23.266 -23.344 -18.812 1 91.44 264 ARG B N 1
ATOM 6277 C CA . ARG B 1 264 ? 24.531 -24.047 -18.609 1 91.44 264 ARG B CA 1
ATOM 6278 C C . ARG B 1 264 ? 24.938 -23.984 -17.141 1 91.44 264 ARG B C 1
ATOM 6280 O O . ARG B 1 264 ? 25.953 -24.578 -16.75 1 91.44 264 ARG B O 1
ATOM 6287 N N . THR B 1 265 ? 24.188 -23.203 -16.422 1 91.69 265 THR B N 1
ATOM 6288 C CA . THR B 1 265 ? 24.406 -23.172 -14.969 1 91.69 265 THR B CA 1
ATOM 6289 C C . THR B 1 265 ? 23.109 -22.859 -14.234 1 91.69 265 THR B C 1
ATOM 6291 O O . THR B 1 265 ? 22.234 -22.188 -14.773 1 91.69 265 THR B O 1
ATOM 6294 N N . MET B 1 266 ? 23 -23.406 -13.055 1 91.88 266 MET B N 1
ATOM 6295 C CA . MET B 1 266 ? 21.859 -23.156 -12.188 1 91.88 266 MET B CA 1
ATOM 6296 C C . MET B 1 266 ? 22.281 -23.141 -10.719 1 91.88 266 MET B C 1
ATOM 6298 O O . MET B 1 266 ? 23.078 -23.984 -10.289 1 91.88 266 MET B O 1
ATOM 6302 N N . HIS B 1 267 ? 21.797 -22.125 -10.016 1 94.44 267 HIS B N 1
ATOM 6303 C CA . HIS B 1 267 ? 21.984 -22.109 -8.57 1 94.44 267 HIS B CA 1
ATOM 6304 C C . HIS B 1 267 ? 21.078 -23.141 -7.891 1 94.44 267 HIS B C 1
ATOM 6306 O O . HIS B 1 267 ? 19.859 -22.953 -7.832 1 94.44 267 HIS B O 1
ATOM 6312 N N . CYS B 1 268 ? 21.625 -24.219 -7.43 1 94.75 268 CYS B N 1
ATOM 6313 C CA . CYS B 1 268 ? 20.875 -25.359 -6.918 1 94.75 268 CYS B CA 1
ATOM 6314 C C . CYS B 1 268 ? 21.719 -26.172 -5.941 1 94.75 268 CYS B C 1
ATOM 6316 O O . CYS B 1 268 ? 22.906 -26.391 -6.18 1 94.75 268 CYS B O 1
ATOM 6318 N N . GLU B 1 269 ? 21.109 -26.531 -4.852 1 95 269 GLU B N 1
ATOM 6319 C CA . GLU B 1 269 ? 21.797 -27.406 -3.896 1 95 269 GLU B CA 1
ATOM 6320 C C . GLU B 1 269 ? 21.562 -28.875 -4.234 1 95 269 GLU B C 1
ATOM 6322 O O . GLU B 1 269 ? 20.469 -29.391 -4.051 1 95 269 GLU B O 1
ATOM 6327 N N . PRO B 1 270 ? 22.609 -29.562 -4.566 1 94.06 270 PRO B N 1
ATOM 6328 C CA . PRO B 1 270 ? 22.453 -30.922 -5.074 1 94.06 270 PRO B CA 1
ATOM 6329 C C . PRO B 1 270 ? 21.922 -31.891 -4.016 1 94.06 270 PRO B C 1
ATOM 6331 O O . PRO B 1 270 ? 21.297 -32.906 -4.352 1 94.06 270 PRO B O 1
ATOM 6334 N N . THR B 1 271 ? 22.109 -31.594 -2.797 1 94.88 271 THR B N 1
ATOM 6335 C CA . THR B 1 271 ? 21.781 -32.531 -1.73 1 94.88 271 THR B CA 1
ATOM 6336 C C . THR B 1 271 ? 20.312 -32.406 -1.341 1 94.88 271 THR B C 1
ATOM 6338 O O . THR B 1 271 ? 19.766 -33.25 -0.633 1 94.88 271 THR B O 1
ATOM 6341 N N . TYR B 1 272 ? 19.656 -31.359 -1.772 1 94.06 272 TYR B N 1
ATOM 6342 C CA . TYR B 1 272 ? 18.25 -31.141 -1.427 1 94.06 272 TYR B CA 1
ATOM 6343 C C . TYR B 1 272 ? 17.344 -32.062 -2.23 1 94.06 272 TYR B C 1
ATOM 6345 O O . TYR B 1 272 ? 17.656 -32.406 -3.375 1 94.06 272 TYR B O 1
ATOM 6353 N N . THR B 1 273 ? 16.281 -32.438 -1.589 1 93.12 273 THR B N 1
ATOM 6354 C CA . THR B 1 273 ? 15.328 -33.344 -2.24 1 93.12 273 THR B CA 1
ATOM 6355 C C . THR B 1 273 ? 14.398 -32.562 -3.162 1 93.12 273 THR B C 1
ATOM 6357 O O . THR B 1 273 ? 14.055 -31.406 -2.873 1 93.12 273 THR B O 1
ATOM 6360 N N . VAL B 1 274 ? 14.047 -33.188 -4.227 1 90.69 274 VAL B N 1
ATOM 6361 C CA . VAL B 1 274 ? 13.094 -32.594 -5.172 1 90.69 274 VAL B CA 1
ATOM 6362 C C . VAL B 1 274 ? 11.719 -33.219 -4.973 1 90.69 274 VAL B C 1
ATOM 6364 O O . VAL B 1 274 ? 11.602 -34.406 -4.738 1 90.69 274 VAL B O 1
ATOM 6367 N N . ASP B 1 275 ? 10.719 -32.375 -4.969 1 94 275 ASP B N 1
ATOM 6368 C CA . ASP B 1 275 ? 9.352 -32.875 -4.934 1 94 275 ASP B CA 1
ATOM 6369 C C . ASP B 1 275 ? 8.602 -32.531 -6.219 1 94 275 ASP B C 1
ATOM 6371 O O . ASP B 1 275 ? 8.141 -31.406 -6.387 1 94 275 ASP B O 1
ATOM 6375 N N . ALA B 1 276 ? 8.516 -33.469 -7.113 1 93.62 276 ALA B N 1
ATOM 6376 C CA . ALA B 1 276 ? 7.777 -33.375 -8.375 1 93.62 276 ALA B CA 1
ATOM 6377 C C . ALA B 1 276 ? 6.844 -34.594 -8.547 1 93.62 276 ALA B C 1
ATOM 6379 O O . ALA B 1 276 ? 7.195 -35.719 -8.188 1 93.62 276 ALA B O 1
ATOM 6380 N N . ILE B 1 277 ? 5.707 -34.312 -9.031 1 96.31 277 ILE B N 1
ATOM 6381 C CA . ILE B 1 277 ? 4.695 -35.375 -9.078 1 96.31 277 ILE B CA 1
ATOM 6382 C C . ILE B 1 277 ? 4.145 -35.5 -10.492 1 96.31 277 ILE B C 1
ATOM 6384 O O . ILE B 1 277 ? 3.951 -34.5 -11.188 1 96.31 277 ILE B O 1
ATOM 6388 N N . ALA B 1 278 ? 3.91 -36.719 -10.93 1 97.38 278 ALA B N 1
ATOM 6389 C CA . ALA B 1 278 ? 3.4 -36.969 -12.273 1 97.38 278 ALA B CA 1
ATOM 6390 C C . ALA B 1 278 ? 1.958 -36.5 -12.414 1 97.38 278 ALA B C 1
ATOM 6392 O O . ALA B 1 278 ? 1.153 -36.656 -11.492 1 97.38 278 ALA B O 1
ATOM 6393 N N . VAL B 1 279 ? 1.644 -36 -13.586 1 97.94 279 VAL B N 1
ATOM 6394 C CA . VAL B 1 279 ? 0.35 -35.344 -13.812 1 97.94 279 VAL B CA 1
ATOM 6395 C C . VAL B 1 279 ? -0.767 -36.375 -13.664 1 97.94 279 VAL B C 1
ATOM 6397 O O . VAL B 1 279 ? -1.857 -36.062 -13.188 1 97.94 279 VAL B O 1
ATOM 6400 N N . ASP B 1 280 ? -0.561 -37.656 -14.07 1 98.38 280 ASP B N 1
ATOM 6401 C CA . ASP B 1 280 ? -1.609 -38.656 -13.969 1 98.38 280 ASP B CA 1
ATOM 6402 C C . ASP B 1 280 ? -1.903 -39 -12.516 1 98.38 280 ASP B C 1
ATOM 6404 O O . ASP B 1 280 ? -3.037 -39.344 -12.164 1 98.38 280 ASP B O 1
ATOM 6408 N N . ILE B 1 281 ? -0.91 -38.875 -11.641 1 98.31 281 ILE B N 1
ATOM 6409 C CA . ILE B 1 281 ? -1.128 -39.094 -10.211 1 98.31 281 ILE B CA 1
ATOM 6410 C C . ILE B 1 281 ? -1.977 -37.938 -9.664 1 98.31 281 ILE B C 1
ATOM 6412 O O . ILE B 1 281 ? -2.887 -38.156 -8.859 1 98.31 281 ILE B O 1
ATOM 6416 N N . VAL B 1 282 ? -1.633 -36.75 -10.078 1 98.44 282 VAL B N 1
ATOM 6417 C CA . VAL B 1 282 ? -2.375 -35.562 -9.641 1 98.44 282 VAL B CA 1
ATOM 6418 C C . VAL B 1 282 ? -3.84 -35.688 -10.047 1 98.44 282 VAL B C 1
ATOM 6420 O O . VAL B 1 282 ? -4.738 -35.438 -9.234 1 98.44 282 VAL B O 1
ATOM 6423 N N . VAL B 1 283 ? -4.086 -36.094 -11.258 1 98.62 283 VAL B N 1
ATOM 6424 C CA . VAL B 1 283 ? -5.43 -36.25 -11.805 1 98.62 283 VAL B CA 1
ATOM 6425 C C . VAL B 1 283 ? -6.191 -37.312 -11.039 1 98.62 283 VAL B C 1
ATOM 6427 O O . VAL B 1 283 ? -7.34 -37.125 -10.641 1 98.62 283 VAL B O 1
ATOM 6430 N N . ASN B 1 284 ? -5.547 -38.469 -10.859 1 98.75 284 ASN B N 1
ATOM 6431 C CA . ASN B 1 284 ? -6.164 -39.531 -10.086 1 98.75 284 ASN B CA 1
ATOM 6432 C C . ASN B 1 284 ? -6.512 -39.062 -8.672 1 98.75 284 ASN B C 1
ATOM 6434 O O . ASN B 1 284 ? -7.598 -39.375 -8.164 1 98.75 284 ASN B O 1
ATOM 6438 N N . ALA B 1 285 ? -5.59 -38.375 -8.078 1 98.75 285 ALA B N 1
ATOM 6439 C CA . ALA B 1 285 ? -5.816 -37.875 -6.73 1 98.75 285 ALA B CA 1
ATOM 6440 C C . ALA B 1 285 ? -7.027 -36.938 -6.691 1 98.75 285 ALA B C 1
ATOM 6442 O O . ALA B 1 285 ? -7.879 -37.062 -5.805 1 98.75 285 ALA B O 1
ATOM 6443 N N . CYS B 1 286 ? -7.121 -36.031 -7.645 1 98.69 286 CYS B N 1
ATOM 6444 C CA . CYS B 1 286 ? -8.227 -35.094 -7.688 1 98.69 286 CYS B CA 1
ATOM 6445 C C . CYS B 1 286 ? -9.562 -35.812 -7.785 1 98.69 286 CYS B C 1
ATOM 6447 O O . CYS B 1 286 ? -10.523 -35.469 -7.098 1 98.69 286 CYS B O 1
ATOM 6449 N N . LEU B 1 287 ? -9.656 -36.844 -8.602 1 98.75 287 LEU B N 1
ATOM 6450 C CA . LEU B 1 287 ? -10.898 -37.594 -8.797 1 98.75 287 LEU B CA 1
ATOM 6451 C C . LEU B 1 287 ? -11.258 -38.375 -7.539 1 98.75 287 LEU B C 1
ATOM 6453 O O . LEU B 1 287 ? -12.43 -38.469 -7.172 1 98.75 287 LEU B O 1
ATOM 6457 N N . LEU B 1 288 ? -10.234 -38.938 -6.914 1 98.81 288 LEU B N 1
ATOM 6458 C CA . LEU B 1 288 ? -10.484 -39.656 -5.676 1 98.81 288 LEU B CA 1
ATOM 6459 C C . LEU B 1 288 ? -10.891 -38.719 -4.559 1 98.81 288 LEU B C 1
ATOM 6461 O O . LEU B 1 288 ? -11.734 -39.031 -3.723 1 98.81 288 LEU B O 1
ATOM 6465 N N . ILE B 1 289 ? -10.242 -37.562 -4.52 1 98.81 289 ILE B N 1
ATOM 6466 C CA . ILE B 1 289 ? -10.562 -36.531 -3.52 1 98.81 289 ILE B CA 1
ATOM 6467 C C . ILE B 1 289 ? -12.023 -36.125 -3.674 1 98.81 289 ILE B C 1
ATOM 6469 O O . ILE B 1 289 ? -12.75 -36 -2.686 1 98.81 289 ILE B O 1
ATOM 6473 N N . ALA B 1 290 ? -12.422 -35.844 -4.926 1 98.81 290 ALA B N 1
ATOM 6474 C CA . ALA B 1 290 ? -13.828 -35.531 -5.172 1 98.81 290 ALA B CA 1
ATOM 6475 C C . ALA B 1 290 ? -14.75 -36.625 -4.652 1 98.81 290 ALA B C 1
ATOM 6477 O O . ALA B 1 290 ? -15.734 -36.344 -3.973 1 98.81 290 ALA B O 1
ATOM 6478 N N . TYR B 1 291 ? -14.406 -37.875 -4.941 1 98.62 291 TYR B N 1
ATOM 6479 C CA . TYR B 1 291 ? -15.164 -39.031 -4.531 1 98.62 291 TYR B CA 1
ATOM 6480 C C . TYR B 1 291 ? -15.289 -39.094 -3.014 1 98.62 291 TYR B C 1
ATOM 6482 O O . TYR B 1 291 ? -16.391 -39.125 -2.473 1 98.62 291 TYR B O 1
ATOM 6490 N N . VAL B 1 292 ? -14.188 -39.031 -2.334 1 98.31 292 VAL B N 1
ATOM 6491 C CA . VAL B 1 292 ? -14.148 -39.219 -0.886 1 98.31 292 VAL B CA 1
ATOM 6492 C C . VAL B 1 292 ? -14.82 -38.031 -0.198 1 98.31 292 VAL B C 1
ATOM 6494 O O . VAL B 1 292 ? -15.578 -38.219 0.761 1 98.31 292 VAL B O 1
ATOM 6497 N N . THR B 1 293 ? -14.578 -36.844 -0.675 1 98.56 293 THR B N 1
ATOM 6498 C CA . THR B 1 293 ? -15.125 -35.656 -0.061 1 98.56 293 THR B CA 1
ATOM 6499 C C . THR B 1 293 ? -16.641 -35.594 -0.235 1 98.56 293 THR B C 1
ATOM 6501 O O . THR B 1 293 ? -17.359 -35.156 0.668 1 98.56 293 THR B O 1
ATOM 6504 N N . ALA B 1 294 ? -17.078 -36 -1.407 1 98.38 294 ALA B N 1
ATOM 6505 C CA . ALA B 1 294 ? -18.516 -36.031 -1.649 1 98.38 294 ALA B CA 1
ATOM 6506 C C . ALA B 1 294 ? -19.203 -37.031 -0.729 1 98.38 294 ALA B C 1
ATOM 6508 O O . ALA B 1 294 ? -20.328 -36.812 -0.27 1 98.38 294 ALA B O 1
ATOM 6509 N N . LEU B 1 295 ? -18.562 -38.156 -0.484 1 97.56 295 LEU B N 1
ATOM 6510 C CA . LEU B 1 295 ? -19.125 -39.188 0.368 1 97.56 295 LEU B CA 1
ATOM 6511 C C . LEU B 1 295 ? -19.109 -38.75 1.832 1 97.56 295 LEU B C 1
ATOM 6513 O O . LEU B 1 295 ? -20.078 -39 2.561 1 97.56 295 LEU B O 1
ATOM 6517 N N . ASP B 1 296 ? -18.016 -38.156 2.266 1 97.12 296 ASP B N 1
ATOM 6518 C CA . ASP B 1 296 ? -17.812 -37.812 3.67 1 97.12 296 ASP B CA 1
ATOM 6519 C C . ASP B 1 296 ? -18.594 -36.562 4.039 1 97.12 296 ASP B C 1
ATOM 6521 O O . ASP B 1 296 ? -18.969 -36.375 5.199 1 97.12 296 ASP B O 1
ATOM 6525 N N . LYS B 1 297 ? -18.766 -35.656 3.119 1 97.31 297 LYS B N 1
ATOM 6526 C CA . LYS B 1 297 ? -19.484 -34.375 3.291 1 97.31 297 LYS B CA 1
ATOM 6527 C C . LYS B 1 297 ? -18.953 -33.594 4.484 1 97.31 297 LYS B C 1
ATOM 6529 O O . LYS B 1 297 ? -19.703 -33.188 5.363 1 97.31 297 LYS B O 1
ATOM 6534 N N . PRO B 1 298 ? -17.672 -33.344 4.48 1 96.62 298 PRO B N 1
ATOM 6535 C CA . PRO B 1 298 ? -17.094 -32.562 5.59 1 96.62 298 PRO B CA 1
ATOM 6536 C C . PRO B 1 298 ? -17.672 -31.172 5.703 1 96.62 298 PRO B C 1
ATOM 6538 O O . PRO B 1 298 ? -18.109 -30.594 4.699 1 96.62 298 PRO B O 1
ATOM 6541 N N . LYS B 1 299 ? -17.594 -30.531 6.949 1 95.56 299 LYS B N 1
ATOM 6542 C CA . LYS B 1 299 ? -18.109 -29.188 7.195 1 95.56 299 LYS B CA 1
ATOM 6543 C C . LYS B 1 299 ? -16.984 -28.156 7.148 1 95.56 299 LYS B C 1
ATOM 6545 O O . LYS B 1 299 ? -17.234 -26.969 7.312 1 95.56 299 LYS B O 1
ATOM 6550 N N . LYS B 1 300 ? -15.797 -28.672 7.008 1 97.38 300 LYS B N 1
ATOM 6551 C CA . LYS B 1 300 ? -14.617 -27.828 6.797 1 97.38 300 LYS B CA 1
ATOM 6552 C C . LYS B 1 300 ? -13.828 -28.281 5.578 1 97.38 300 LYS B C 1
ATOM 6554 O O . LYS B 1 300 ? -13.898 -29.453 5.191 1 97.38 300 LYS B O 1
ATOM 6559 N N . VAL B 1 301 ? -13.156 -27.344 5.094 1 98.56 301 VAL B N 1
ATOM 6560 C CA . VAL B 1 301 ? -12.344 -27.656 3.92 1 98.56 301 VAL B CA 1
ATOM 6561 C C . VAL B 1 301 ? -11.281 -28.688 4.285 1 98.56 301 VAL B C 1
ATOM 6563 O O . VAL B 1 301 ? -10.664 -28.609 5.348 1 98.56 301 VAL B O 1
ATOM 6566 N N . THR B 1 302 ? -11.117 -29.672 3.473 1 98.5 302 THR B N 1
ATOM 6567 C CA . THR B 1 302 ? -10.062 -30.656 3.666 1 98.5 302 THR B CA 1
ATOM 6568 C C . THR B 1 302 ? -8.898 -30.391 2.717 1 98.5 302 THR B C 1
ATOM 6570 O O . THR B 1 302 ? -9.086 -29.828 1.639 1 98.5 302 THR B O 1
ATOM 6573 N N . PHE B 1 303 ? -7.746 -30.766 3.162 1 98.69 303 PHE B N 1
ATOM 6574 C CA . PHE B 1 303 ? -6.523 -30.484 2.42 1 98.69 303 PHE B CA 1
ATOM 6575 C C . PHE B 1 303 ? -5.766 -31.766 2.105 1 98.69 303 PHE B C 1
ATOM 6577 O O . PHE B 1 303 ? -5.684 -32.656 2.945 1 98.69 303 PHE B O 1
ATOM 6584 N N . TYR B 1 304 ? -5.207 -31.844 0.934 1 98.75 304 TYR B N 1
ATOM 6585 C CA . TYR B 1 304 ? -4.402 -32.969 0.491 1 98.75 304 TYR B CA 1
ATOM 6586 C C . TYR B 1 304 ? -3.109 -32.5 -0.165 1 98.75 304 TYR B C 1
ATOM 6588 O O . TYR B 1 304 ? -3.139 -31.891 -1.23 1 98.75 304 TYR B O 1
ATOM 6596 N N . ASN B 1 305 ? -1.973 -32.781 0.47 1 98.62 305 ASN B N 1
ATOM 6597 C CA . ASN B 1 305 ? -0.691 -32.531 -0.189 1 98.62 305 ASN B CA 1
ATOM 6598 C C . ASN B 1 305 ? -0.326 -33.688 -1.121 1 98.62 305 ASN B C 1
ATOM 6600 O O . ASN B 1 305 ? 0.093 -34.75 -0.665 1 98.62 305 ASN B O 1
ATOM 6604 N N . VAL B 1 306 ? -0.509 -33.469 -2.398 1 98.38 306 VAL B N 1
ATOM 6605 C CA . VAL B 1 306 ? -0.201 -34.469 -3.408 1 98.38 306 VAL B CA 1
ATOM 6606 C C . VAL B 1 306 ? 1.277 -34.375 -3.783 1 98.38 306 VAL B C 1
ATOM 6608 O O . VAL B 1 306 ? 1.633 -33.812 -4.812 1 98.38 306 VAL B O 1
ATOM 6611 N N . THR B 1 307 ? 2.109 -35 -2.945 1 97.38 307 THR B N 1
ATOM 6612 C CA . THR B 1 307 ? 3.551 -34.812 -3.018 1 97.38 307 THR B CA 1
ATOM 6613 C C . THR B 1 307 ? 4.293 -36.125 -2.83 1 97.38 307 THR B C 1
ATOM 6615 O O . THR B 1 307 ? 3.68 -37.156 -2.543 1 97.38 307 THR B O 1
ATOM 6618 N N . LEU B 1 308 ? 5.578 -36.094 -3.02 1 94.38 308 LEU B N 1
ATOM 6619 C CA . LEU B 1 308 ? 6.422 -37.281 -2.951 1 94.38 308 LEU B CA 1
ATOM 6620 C C . LEU B 1 308 ? 7.051 -37.438 -1.568 1 94.38 308 LEU B C 1
ATOM 6622 O O . LEU B 1 308 ? 7.695 -38.438 -1.275 1 94.38 308 LEU B O 1
ATOM 6626 N N . SER B 1 309 ? 6.82 -36.469 -0.705 1 89.75 309 SER B N 1
ATOM 6627 C CA . SER B 1 309 ? 7.492 -36.469 0.591 1 89.75 309 SER B CA 1
ATOM 6628 C C . SER B 1 309 ? 7.266 -37.781 1.339 1 89.75 309 SER B C 1
ATOM 6630 O O . SER B 1 309 ? 6.121 -38.188 1.539 1 89.75 309 SER B O 1
ATOM 6632 N N . ARG B 1 310 ? 8.367 -38.438 1.732 1 85.38 310 ARG B N 1
ATOM 6633 C CA . ARG B 1 310 ? 8.422 -39.656 2.498 1 85.38 310 ARG B CA 1
ATOM 6634 C C . ARG B 1 310 ? 7.906 -40.844 1.675 1 85.38 310 ARG B C 1
ATOM 6636 O O . ARG B 1 310 ? 7.574 -41.906 2.225 1 85.38 310 ARG B O 1
ATOM 6643 N N . ILE B 1 311 ? 7.727 -40.719 0.433 1 90.5 311 ILE B N 1
ATOM 6644 C CA . ILE B 1 311 ? 7.379 -41.812 -0.475 1 90.5 311 ILE B CA 1
ATOM 6645 C C . ILE B 1 311 ? 8.594 -42.219 -1.311 1 90.5 311 ILE B C 1
ATOM 6647 O O . ILE B 1 311 ? 9.023 -43.375 -1.297 1 90.5 311 ILE B O 1
ATOM 6651 N N . ILE B 1 312 ? 9.148 -41.219 -1.971 1 90.75 312 ILE B N 1
ATOM 6652 C CA . ILE B 1 312 ? 10.383 -41.375 -2.734 1 90.75 312 ILE B CA 1
ATOM 6653 C C . ILE B 1 312 ? 11.344 -40.219 -2.387 1 90.75 312 ILE B C 1
ATOM 6655 O O . ILE B 1 312 ? 10.961 -39.062 -2.387 1 90.75 312 ILE B O 1
ATOM 6659 N N . LYS B 1 313 ? 12.516 -40.594 -2.039 1 90.75 313 LYS B N 1
ATOM 6660 C CA . LYS B 1 313 ? 13.547 -39.594 -1.779 1 90.75 313 LYS B CA 1
ATOM 6661 C C . LYS B 1 313 ? 14.531 -39.5 -2.943 1 90.75 313 LYS B C 1
ATOM 6663 O O . LYS B 1 313 ? 15.242 -40.469 -3.238 1 90.75 313 LYS B O 1
ATOM 6668 N N . ILE B 1 314 ? 14.539 -38.438 -3.631 1 92.31 314 ILE B N 1
ATOM 6669 C CA . ILE B 1 314 ? 15.461 -38.188 -4.73 1 92.31 314 ILE B CA 1
ATOM 6670 C C . ILE B 1 314 ? 15.969 -36.75 -4.648 1 92.31 314 ILE B C 1
ATOM 6672 O O . ILE B 1 314 ? 15.195 -35.844 -4.367 1 92.31 314 ILE B O 1
ATOM 6676 N N . THR B 1 315 ? 17.234 -36.562 -4.855 1 94.5 315 THR B N 1
ATOM 6677 C CA . THR B 1 315 ? 17.844 -35.25 -4.73 1 94.5 315 THR B CA 1
ATOM 6678 C C . THR B 1 315 ? 17.969 -34.594 -6.098 1 94.5 315 THR B C 1
ATOM 6680 O O . THR B 1 315 ? 17.859 -35.25 -7.129 1 94.5 315 THR B O 1
ATOM 6683 N N . TRP B 1 316 ? 18.219 -33.281 -6.051 1 93.69 316 TRP B N 1
ATOM 6684 C CA . TRP B 1 316 ? 18.484 -32.562 -7.281 1 93.69 316 TRP B CA 1
ATOM 6685 C C . TRP B 1 316 ? 19.688 -33.125 -8.008 1 93.69 316 TRP B C 1
ATOM 6687 O O . TRP B 1 316 ? 19.672 -33.281 -9.227 1 93.69 316 TRP B O 1
ATOM 6697 N N . GLY B 1 317 ? 20.688 -33.406 -7.266 1 93.12 317 GLY B N 1
ATOM 6698 C CA . GLY B 1 317 ? 21.875 -33.969 -7.859 1 93.12 317 GLY B CA 1
ATOM 6699 C C . GLY B 1 317 ? 21.609 -35.25 -8.609 1 93.12 317 GLY B C 1
ATOM 6700 O O . GLY B 1 317 ? 22.125 -35.438 -9.719 1 93.12 317 GLY B O 1
ATOM 6701 N N . GLU B 1 318 ? 20.844 -36.094 -8.055 1 93.81 318 GLU B N 1
ATOM 6702 C CA . GLU B 1 318 ? 20.531 -37.406 -8.656 1 93.81 318 GLU B CA 1
ATOM 6703 C C . GLU B 1 318 ? 19.688 -37.219 -9.922 1 93.81 318 GLU B C 1
ATOM 6705 O O . GLU B 1 318 ? 19.953 -37.875 -10.945 1 93.81 318 GLU B O 1
ATOM 6710 N N . ILE B 1 319 ? 18.734 -36.375 -9.859 1 92.06 319 ILE B N 1
ATOM 6711 C CA . ILE B 1 319 ? 17.828 -36.188 -10.984 1 92.06 319 ILE B CA 1
ATOM 6712 C C . ILE B 1 319 ? 18.578 -35.562 -12.164 1 92.06 319 ILE B C 1
ATOM 6714 O O . ILE B 1 319 ? 18.328 -35.906 -13.32 1 92.06 319 ILE B O 1
ATOM 6718 N N . ILE B 1 320 ? 19.422 -34.688 -11.852 1 90.81 320 ILE B N 1
ATOM 6719 C CA . ILE B 1 320 ? 20.188 -34 -12.898 1 90.81 320 ILE B CA 1
ATOM 6720 C C . ILE B 1 320 ? 21.141 -35 -13.555 1 90.81 320 ILE B C 1
ATOM 6722 O O . ILE B 1 320 ? 21.297 -35.031 -14.773 1 90.81 320 ILE B O 1
ATOM 6726 N N . LYS B 1 321 ? 21.766 -35.812 -12.758 1 92.06 321 LYS B N 1
ATOM 6727 C CA . LYS B 1 321 ? 22.672 -36.812 -13.289 1 92.06 321 LYS B CA 1
ATOM 6728 C C . LYS B 1 321 ? 21.906 -37.781 -14.195 1 92.06 321 LYS B C 1
ATOM 6730 O O . LYS B 1 321 ? 22.391 -38.156 -15.273 1 92.06 321 LYS B O 1
ATOM 6735 N N . LEU B 1 322 ? 20.766 -38.188 -13.742 1 92.69 322 LEU B N 1
ATOM 6736 C CA . LEU B 1 322 ? 19.938 -39.062 -14.555 1 92.69 322 LEU B CA 1
ATOM 6737 C C . LEU B 1 322 ? 19.5 -38.375 -15.844 1 92.69 322 LEU B C 1
ATOM 6739 O O . LEU B 1 322 ? 19.469 -39 -16.906 1 92.69 322 LEU B O 1
ATOM 6743 N N . GLY B 1 323 ? 19.156 -37.156 -15.703 1 91.81 323 GLY B N 1
ATOM 6744 C CA . GLY B 1 323 ? 18.766 -36.375 -16.859 1 91.81 323 GLY B CA 1
ATOM 6745 C C . GLY B 1 323 ? 19.875 -36.25 -17.891 1 91.81 323 GLY B C 1
ATOM 6746 O O . GLY B 1 323 ? 19.609 -36.344 -19.094 1 91.81 323 GLY B O 1
ATOM 6747 N N . GLU B 1 324 ? 21.047 -36 -17.391 1 91.06 324 GLU B N 1
ATOM 6748 C CA . GLU B 1 324 ? 22.203 -35.906 -18.281 1 91.06 324 GLU B CA 1
ATOM 6749 C C . GLU B 1 324 ? 22.375 -37.188 -19.094 1 91.06 324 GLU B C 1
ATOM 6751 O O . GLU B 1 324 ? 22.609 -37.156 -20.297 1 91.06 324 GLU B O 1
ATOM 6756 N N . LYS B 1 325 ? 22.25 -38.25 -18.438 1 93.69 325 LYS B N 1
ATOM 6757 C CA . LYS B 1 325 ? 22.375 -39.562 -19.078 1 93.69 325 LYS B CA 1
ATOM 6758 C C . LYS B 1 325 ? 21.375 -39.688 -20.234 1 93.69 325 LYS B C 1
ATOM 6760 O O . LYS B 1 325 ? 21.766 -40.062 -21.344 1 93.69 325 LYS B O 1
ATOM 6765 N N . TRP B 1 326 ? 20.219 -39.344 -20.016 1 95.19 326 TRP B N 1
ATOM 6766 C CA . TRP B 1 326 ? 19.172 -39.594 -21 1 95.19 326 TRP B CA 1
ATOM 6767 C C . TRP B 1 326 ? 19.203 -38.531 -22.094 1 95.19 326 TRP B C 1
ATOM 6769 O O . TRP B 1 326 ? 18.875 -38.812 -23.25 1 95.19 326 TRP B O 1
ATOM 6779 N N . VAL B 1 327 ? 19.609 -37.344 -21.766 1 93.56 327 VAL B N 1
ATOM 6780 C CA . VAL B 1 327 ? 19.719 -36.281 -22.781 1 93.56 327 VAL B CA 1
ATOM 6781 C C . VAL B 1 327 ? 20.859 -36.625 -23.734 1 93.56 327 VAL B C 1
ATOM 6783 O O . VAL B 1 327 ? 20.766 -36.344 -24.938 1 93.56 327 VAL B O 1
ATOM 6786 N N . ASP B 1 328 ? 21.859 -37.25 -23.219 1 92.38 328 ASP B N 1
ATOM 6787 C CA . ASP B 1 328 ? 22.953 -37.688 -24.062 1 92.38 328 ASP B CA 1
ATOM 6788 C C . ASP B 1 328 ? 22.5 -38.781 -25.031 1 92.38 328 ASP B C 1
ATOM 6790 O O . ASP B 1 328 ? 22.922 -38.781 -26.188 1 92.38 328 ASP B O 1
ATOM 6794 N N . LYS B 1 329 ? 21.672 -39.625 -24.547 1 95.12 329 LYS B N 1
ATOM 6795 C CA . LYS B 1 329 ? 21.172 -40.719 -25.375 1 95.12 329 LYS B CA 1
ATOM 6796 C C . LYS B 1 329 ? 20.109 -40.25 -26.344 1 95.12 329 LYS B C 1
ATOM 6798 O O . LYS B 1 329 ? 20 -40.75 -27.469 1 95.12 329 LYS B O 1
ATOM 6803 N N . TYR B 1 330 ? 19.297 -39.281 -25.891 1 96.19 330 TYR B N 1
ATOM 6804 C CA . TYR B 1 330 ? 18.203 -38.75 -26.703 1 96.19 330 TYR B CA 1
ATOM 6805 C C . TYR B 1 330 ? 18.328 -37.25 -26.859 1 96.19 330 TYR B C 1
ATOM 6807 O O . TYR B 1 330 ? 17.438 -36.5 -26.438 1 96.19 330 TYR B O 1
ATOM 6815 N N . PRO B 1 331 ? 19.359 -36.781 -27.531 1 95.06 331 PRO B N 1
ATOM 6816 C CA . PRO B 1 331 ? 19.594 -35.344 -27.672 1 95.06 331 PRO B CA 1
ATOM 6817 C C . PRO B 1 331 ? 18.562 -34.688 -28.578 1 95.06 331 PRO B C 1
ATOM 6819 O O . PRO B 1 331 ? 17.875 -35.344 -29.344 1 95.06 331 PRO B O 1
ATOM 6822 N N . HIS B 1 332 ? 18.438 -33.344 -28.438 1 94.5 332 HIS B N 1
ATOM 6823 C CA . HIS B 1 332 ? 17.594 -32.562 -29.312 1 94.5 332 HIS B CA 1
ATOM 6824 C C . HIS B 1 332 ? 18.266 -32.312 -30.672 1 94.5 332 HIS B C 1
ATOM 6826 O O . HIS B 1 332 ? 19.5 -32.219 -30.734 1 94.5 332 HIS B O 1
ATOM 6832 N N . THR B 1 333 ? 17.453 -32.25 -31.672 1 93.19 333 THR B N 1
ATOM 6833 C CA . THR B 1 333 ? 17.984 -31.938 -33 1 93.19 333 THR B CA 1
ATOM 6834 C C . THR B 1 333 ? 18.375 -30.469 -33.125 1 93.19 333 THR B C 1
ATOM 6836 O O . THR B 1 333 ? 19.391 -30.141 -33.75 1 93.19 333 THR B O 1
ATOM 6839 N N . VAL B 1 334 ? 17.594 -29.688 -32.562 1 90.12 334 VAL B N 1
ATOM 6840 C CA . VAL B 1 334 ? 17.875 -28.266 -32.531 1 90.12 334 VAL B CA 1
ATOM 6841 C C . VAL B 1 334 ? 18.391 -27.844 -31.156 1 90.12 334 VAL B C 1
ATOM 6843 O O . VAL B 1 334 ? 17.656 -27.969 -30.172 1 90.12 334 VAL B O 1
ATOM 6846 N N . ALA B 1 335 ? 19.609 -27.453 -31.047 1 91.31 335 ALA B N 1
ATOM 6847 C CA . ALA B 1 335 ? 20.219 -27.047 -29.781 1 91.31 335 ALA B CA 1
ATOM 6848 C C . ALA B 1 335 ? 21.234 -25.938 -30.016 1 91.31 335 ALA B C 1
ATOM 6850 O O . ALA B 1 335 ? 21.859 -25.859 -31.078 1 91.31 335 ALA B O 1
ATOM 6851 N N . LEU B 1 336 ? 21.328 -25.125 -29.094 1 86.44 336 LEU B N 1
ATOM 6852 C CA . LEU B 1 336 ? 22.25 -24 -29.203 1 86.44 336 LEU B CA 1
ATOM 6853 C C . LEU B 1 336 ? 23.688 -24.438 -28.953 1 86.44 336 LEU B C 1
ATOM 6855 O O . LEU B 1 336 ? 24.625 -23.938 -29.594 1 86.44 336 LEU B O 1
ATOM 6859 N N . TRP B 1 337 ? 23.859 -25.297 -28.031 1 88.31 337 TRP B N 1
ATOM 6860 C CA . TRP B 1 337 ? 25.203 -25.75 -27.625 1 88.31 337 TRP B CA 1
ATOM 6861 C C . TRP B 1 337 ? 25.141 -27.141 -27 1 88.31 337 TRP B C 1
ATOM 6863 O O . TRP B 1 337 ? 24.062 -27.719 -26.859 1 88.31 337 TRP B O 1
ATOM 6873 N N . HIS B 1 338 ? 26.328 -27.609 -26.75 1 86.25 338 HIS B N 1
ATOM 6874 C CA . HIS B 1 338 ? 26.438 -28.891 -26.047 1 86.25 338 HIS B CA 1
ATOM 6875 C C . HIS B 1 338 ? 25.859 -28.797 -24.641 1 86.25 338 HIS B C 1
ATOM 6877 O O . HIS B 1 338 ? 25.969 -27.75 -23.984 1 86.25 338 HIS B O 1
ATOM 6883 N N . ARG B 1 339 ? 25.312 -29.969 -24.312 1 78.94 339 ARG B N 1
ATOM 6884 C CA . ARG B 1 339 ? 24.703 -30.031 -22.984 1 78.94 339 ARG B CA 1
ATOM 6885 C C . ARG B 1 339 ? 25.766 -29.938 -21.891 1 78.94 339 ARG B C 1
ATOM 6887 O O . ARG B 1 339 ? 26.656 -30.781 -21.812 1 78.94 339 ARG B O 1
ATOM 6894 N N . GLY B 1 340 ? 26.203 -28.875 -21.297 1 68.19 340 GLY B N 1
ATOM 6895 C CA . GLY B 1 340 ? 27.281 -28.734 -20.328 1 68.19 340 GLY B CA 1
ATOM 6896 C C . GLY B 1 340 ? 26.906 -27.906 -19.125 1 68.19 340 GLY B C 1
ATOM 6897 O O . GLY B 1 340 ? 27.766 -27.297 -18.484 1 68.19 340 GLY B O 1
ATOM 6898 N N . GLY B 1 341 ? 25.703 -28 -18.844 1 74.94 341 GLY B N 1
ATOM 6899 C CA . GLY B 1 341 ? 25.344 -27.188 -17.688 1 74.94 341 GLY B CA 1
ATOM 6900 C C . GLY B 1 341 ? 25.469 -27.922 -16.375 1 74.94 341 GLY B C 1
ATOM 6901 O O . GLY B 1 341 ? 25.391 -29.156 -16.328 1 74.94 341 GLY B O 1
ATOM 6902 N N . THR B 1 342 ? 25.984 -27.188 -15.305 1 85.81 342 THR B N 1
ATOM 6903 C CA . THR B 1 342 ? 26.156 -27.766 -13.977 1 85.81 342 THR B CA 1
ATOM 6904 C C . THR B 1 342 ? 25.438 -26.922 -12.93 1 85.81 342 THR B C 1
ATOM 6906 O O . THR B 1 342 ? 25.172 -25.75 -13.156 1 85.81 342 THR B O 1
ATOM 6909 N N . ILE B 1 343 ? 25.094 -27.609 -11.883 1 91.06 343 ILE B N 1
ATOM 6910 C CA . ILE B 1 343 ? 24.469 -26.891 -10.773 1 91.06 343 ILE B CA 1
ATOM 6911 C C . ILE B 1 343 ? 25.547 -26.406 -9.805 1 91.06 343 ILE B C 1
ATOM 6913 O O . ILE B 1 343 ? 26.578 -27.047 -9.641 1 91.06 343 ILE B O 1
ATOM 6917 N N . LYS B 1 344 ? 25.25 -25.234 -9.273 1 92.75 344 LYS B N 1
ATOM 6918 C CA . LYS B 1 344 ? 26.188 -24.625 -8.32 1 92.75 344 LYS B CA 1
ATOM 6919 C C . LYS B 1 344 ? 25.516 -24.391 -6.973 1 92.75 344 LYS B C 1
ATOM 6921 O O . LYS B 1 344 ? 24.438 -23.781 -6.906 1 92.75 344 LYS B O 1
ATOM 6926 N N . SER B 1 345 ? 26.188 -24.75 -5.867 1 92.38 345 SER B N 1
ATOM 6927 C CA . SER B 1 345 ? 25.656 -24.531 -4.527 1 92.38 345 SER B CA 1
ATOM 6928 C C . SER B 1 345 ? 25.844 -23.094 -4.074 1 92.38 345 SER B C 1
ATOM 6930 O O . SER B 1 345 ? 25.047 -22.578 -3.295 1 92.38 345 SER B O 1
ATOM 6932 N N . TYR B 1 346 ? 26.953 -22.516 -4.602 1 93.12 346 TYR B N 1
ATOM 6933 C CA . TYR B 1 346 ? 27.281 -21.156 -4.156 1 93.12 346 TYR B CA 1
ATOM 6934 C C . TYR B 1 346 ? 26.812 -20.125 -5.168 1 93.12 346 TYR B C 1
ATOM 6936 O O . TYR B 1 346 ? 27.062 -20.266 -6.367 1 93.12 346 TYR B O 1
ATOM 6944 N N . TYR B 1 347 ? 26.203 -19.125 -4.625 1 92.69 347 TYR B N 1
ATOM 6945 C CA . TYR B 1 347 ? 25.562 -18.109 -5.449 1 92.69 347 TYR B CA 1
ATOM 6946 C C . TYR B 1 347 ? 26.562 -17.406 -6.352 1 92.69 347 TYR B C 1
ATOM 6948 O O . TYR B 1 347 ? 26.344 -17.266 -7.555 1 92.69 347 TYR B O 1
ATOM 6956 N N . TRP B 1 348 ? 27.688 -16.969 -5.832 1 93.44 348 TRP B N 1
ATOM 6957 C CA . TRP B 1 348 ? 28.656 -16.188 -6.605 1 93.44 348 TRP B CA 1
ATOM 6958 C C . TRP B 1 348 ? 29.328 -17.062 -7.664 1 93.44 348 TRP B C 1
ATOM 6960 O O . TRP B 1 348 ? 29.672 -16.578 -8.742 1 93.44 348 TRP B O 1
ATOM 6970 N N . HIS B 1 349 ? 29.531 -18.312 -7.301 1 93.06 349 HIS B N 1
ATOM 6971 C CA . HIS B 1 349 ? 30.031 -19.25 -8.312 1 93.06 349 HIS B CA 1
ATOM 6972 C C . HIS B 1 349 ? 29.062 -19.359 -9.484 1 93.06 349 HIS B C 1
ATOM 6974 O O . HIS B 1 349 ? 29.484 -19.359 -10.641 1 93.06 349 HIS B O 1
ATOM 6980 N N . HIS B 1 350 ? 27.781 -19.453 -9.141 1 93.56 350 HIS B N 1
ATOM 6981 C CA . HIS B 1 350 ? 26.75 -19.5 -10.172 1 93.56 350 HIS B CA 1
ATOM 6982 C C . HIS B 1 350 ? 26.781 -18.234 -11.016 1 93.56 350 HIS B C 1
ATOM 6984 O O . HIS B 1 350 ? 26.719 -18.297 -12.25 1 93.56 350 HIS B O 1
ATOM 6990 N N . GLN B 1 351 ? 26.984 -17.047 -10.383 1 92.69 351 GLN B N 1
ATOM 6991 C CA . GLN B 1 351 ? 26.969 -15.789 -11.102 1 92.69 351 GLN B CA 1
ATOM 6992 C C . GLN B 1 351 ? 28.172 -15.664 -12.039 1 92.69 351 GLN B C 1
ATOM 6994 O O . GLN B 1 351 ? 28.062 -15.133 -13.141 1 92.69 351 GLN B O 1
ATOM 6999 N N . ILE B 1 352 ? 29.281 -16.172 -11.602 1 91.56 352 ILE B N 1
ATOM 7000 C CA . ILE B 1 352 ? 30.484 -16.172 -12.43 1 91.56 352 ILE B CA 1
ATOM 7001 C C . ILE B 1 352 ? 30.266 -17.031 -13.664 1 91.56 352 ILE B C 1
ATOM 7003 O O . ILE B 1 352 ? 30.609 -16.641 -14.781 1 91.56 352 ILE B O 1
ATOM 7007 N N . CYS B 1 353 ? 29.656 -18.125 -13.5 1 91.12 353 CYS B N 1
ATOM 7008 C CA . CYS B 1 353 ? 29.359 -19.031 -14.609 1 91.12 353 CYS B CA 1
ATOM 7009 C C . CYS B 1 353 ? 28.328 -18.406 -15.555 1 91.12 353 CYS B C 1
ATOM 7011 O O . CYS B 1 353 ? 28.438 -18.547 -16.766 1 91.12 353 CYS B O 1
ATOM 7013 N N . VAL B 1 354 ? 27.328 -17.75 -14.961 1 92.06 354 VAL B N 1
ATOM 7014 C CA . VAL B 1 354 ? 26.344 -17.047 -15.789 1 92.06 354 VAL B CA 1
ATOM 7015 C C . VAL B 1 354 ? 27.047 -16.047 -16.688 1 92.06 354 VAL B C 1
ATOM 7017 O O . VAL B 1 354 ? 26.75 -15.953 -17.891 1 92.06 354 VAL B O 1
ATOM 7020 N N . PHE B 1 355 ? 27.969 -15.344 -16.156 1 91.56 355 PHE B N 1
ATOM 7021 C CA . PHE B 1 355 ? 28.688 -14.312 -16.891 1 91.56 355 PHE B CA 1
ATOM 7022 C C . PHE B 1 355 ? 29.469 -14.93 -18.047 1 91.56 355 PHE B C 1
ATOM 7024 O O . PHE B 1 355 ? 29.391 -14.453 -19.188 1 91.56 355 PHE B O 1
ATOM 7031 N N . PHE B 1 356 ? 30.125 -16.031 -17.844 1 86.94 356 PHE B N 1
ATOM 7032 C CA . PHE B 1 356 ? 31.047 -16.609 -18.812 1 86.94 356 PHE B CA 1
ATOM 7033 C C . PHE B 1 356 ? 30.297 -17.5 -19.797 1 86.94 356 PHE B C 1
ATOM 7035 O O . PHE B 1 356 ? 30.656 -17.562 -20.984 1 86.94 356 PHE B O 1
ATOM 7042 N N . TYR B 1 357 ? 29.266 -18.156 -19.328 1 89.19 357 TYR B N 1
ATOM 7043 C CA . TYR B 1 357 ? 28.656 -19.172 -20.156 1 89.19 357 TYR B CA 1
ATOM 7044 C C . TYR B 1 357 ? 27.391 -18.656 -20.828 1 89.19 357 TYR B C 1
ATOM 7046 O O . TYR B 1 357 ? 26.922 -19.219 -21.812 1 89.19 357 TYR B O 1
ATOM 7054 N N . HIS B 1 358 ? 26.781 -17.641 -20.266 1 91.81 358 HIS B N 1
ATOM 7055 C CA . HIS B 1 358 ? 25.516 -17.141 -20.812 1 91.81 358 HIS B CA 1
ATOM 7056 C C . HIS B 1 358 ? 25.672 -15.75 -21.406 1 91.81 358 HIS B C 1
ATOM 7058 O O . HIS B 1 358 ? 25.484 -15.562 -22.609 1 91.81 358 HIS B O 1
ATOM 7064 N N . ILE B 1 359 ? 26.203 -14.789 -20.625 1 91.56 359 ILE B N 1
ATOM 7065 C CA . ILE B 1 359 ? 26.188 -13.375 -21 1 91.56 359 ILE B CA 1
ATOM 7066 C C . ILE B 1 359 ? 27.203 -13.109 -22.094 1 91.56 359 ILE B C 1
ATOM 7068 O O . ILE B 1 359 ? 26.859 -12.609 -23.172 1 91.56 359 ILE B O 1
ATOM 7072 N N . ILE B 1 360 ? 28.422 -13.508 -21.922 1 89.75 360 ILE B N 1
ATOM 7073 C CA . ILE B 1 360 ? 29.484 -13.203 -22.859 1 89.75 360 ILE B CA 1
ATOM 7074 C C . ILE B 1 360 ? 29.188 -13.844 -24.203 1 89.75 360 ILE B C 1
ATOM 7076 O O . ILE B 1 360 ? 29.203 -13.172 -25.234 1 89.75 360 ILE B O 1
ATOM 7080 N N . PRO B 1 361 ? 28.922 -15.094 -24.203 1 88.38 361 PRO B N 1
ATOM 7081 C CA . PRO B 1 361 ? 28.609 -15.703 -25.5 1 88.38 361 PRO B CA 1
ATOM 7082 C C . PRO B 1 361 ? 27.422 -15.047 -26.188 1 88.38 361 PRO B C 1
ATOM 7084 O O . PRO B 1 361 ? 27.406 -14.906 -27.422 1 88.38 361 PRO B O 1
ATOM 7087 N N . ALA B 1 362 ? 26.406 -14.664 -25.438 1 92.5 362 ALA B N 1
ATOM 7088 C CA . ALA B 1 362 ? 25.234 -14.023 -26.031 1 92.5 362 ALA B CA 1
ATOM 7089 C C . ALA B 1 362 ? 25.609 -12.711 -26.703 1 92.5 362 ALA B C 1
ATOM 7091 O O . ALA B 1 362 ? 25.172 -12.438 -27.828 1 92.5 362 ALA B O 1
ATOM 7092 N N . TYR B 1 363 ? 26.406 -11.969 -26.078 1 92.5 363 TYR B N 1
ATOM 7093 C CA . TYR B 1 363 ? 26.812 -10.68 -26.625 1 92.5 363 TYR B CA 1
ATOM 7094 C C . TYR B 1 363 ? 27.75 -10.867 -27.812 1 92.5 363 TYR B C 1
ATOM 7096 O O . TYR B 1 363 ? 27.719 -10.102 -28.766 1 92.5 363 TYR B O 1
ATOM 7104 N N . LEU B 1 364 ? 28.625 -11.859 -27.75 1 88.62 364 LEU B N 1
ATOM 7105 C CA . LEU B 1 364 ? 29.562 -12.148 -28.828 1 88.62 364 LEU B CA 1
ATOM 7106 C C . LEU B 1 364 ? 28.812 -12.602 -30.078 1 88.62 364 LEU B C 1
ATOM 7108 O O . LEU B 1 364 ? 29.062 -12.102 -31.172 1 88.62 364 LEU B O 1
ATOM 7112 N N . VAL B 1 365 ? 27.922 -13.508 -29.906 1 90.75 365 VAL B N 1
ATOM 7113 C CA . VAL B 1 365 ? 27.172 -14.047 -31.031 1 90.75 365 VAL B CA 1
ATOM 7114 C C . VAL B 1 365 ? 26.281 -12.961 -31.641 1 90.75 365 VAL B C 1
ATOM 7116 O O . VAL B 1 365 ? 26.266 -12.781 -32.844 1 90.75 365 VAL B O 1
ATOM 7119 N N . ASP B 1 366 ? 25.562 -12.289 -30.812 1 92.81 366 ASP B N 1
ATOM 7120 C CA . ASP B 1 366 ? 24.688 -11.234 -31.312 1 92.81 366 ASP B CA 1
ATOM 7121 C C . ASP B 1 366 ? 25.5 -10.094 -31.938 1 92.81 366 ASP B C 1
ATOM 7123 O O . ASP B 1 366 ? 25.047 -9.445 -32.875 1 92.81 366 ASP B O 1
ATOM 7127 N N . GLY B 1 367 ? 26.688 -9.852 -31.391 1 91.56 367 GLY B N 1
ATOM 7128 C CA . GLY B 1 367 ? 27.594 -8.898 -32 1 91.56 367 GLY B CA 1
ATOM 7129 C C . GLY B 1 367 ? 27.969 -9.273 -33.438 1 91.56 367 GLY B C 1
ATOM 7130 O O . GLY B 1 367 ? 27.922 -8.43 -34.344 1 91.56 367 GLY B O 1
ATOM 7131 N N . ILE B 1 368 ? 28.359 -10.516 -33.594 1 92 368 ILE B N 1
ATOM 7132 C CA . ILE B 1 368 ? 28.734 -11.039 -34.906 1 92 368 ILE B CA 1
ATOM 7133 C C . ILE B 1 368 ? 27.547 -10.953 -35.875 1 92 368 ILE B C 1
ATOM 7135 O O . ILE B 1 368 ? 27.672 -10.539 -37 1 92 368 ILE B O 1
ATOM 7139 N N . LEU B 1 369 ? 26.406 -11.352 -35.312 1 92.88 369 LEU B N 1
ATOM 7140 C CA . LEU B 1 369 ? 25.188 -11.297 -36.125 1 92.88 369 LEU B CA 1
ATOM 7141 C C . LEU B 1 369 ? 24.891 -9.867 -36.531 1 92.88 369 LEU B C 1
ATOM 7143 O O . LEU B 1 369 ? 24.484 -9.625 -37.688 1 92.88 369 LEU B O 1
ATOM 7147 N N . PHE B 1 370 ? 25.094 -9 -35.625 1 93.12 370 PHE B N 1
ATOM 7148 C CA . PHE B 1 370 ? 24.859 -7.59 -35.906 1 93.12 370 PHE B CA 1
ATOM 7149 C C . PHE B 1 370 ? 25.781 -7.102 -37 1 93.12 370 PHE B C 1
ATOM 7151 O O . PHE B 1 370 ? 25.344 -6.402 -37.938 1 93.12 370 PHE B O 1
ATOM 7158 N N . LEU B 1 371 ? 27 -7.562 -37 1 92.5 371 LEU B N 1
ATOM 7159 C CA . LEU B 1 371 ? 28 -7.172 -38 1 92.5 371 LEU B CA 1
ATOM 7160 C C . LEU B 1 371 ? 27.672 -7.785 -39.344 1 92.5 371 LEU B C 1
ATOM 7162 O O . LEU B 1 371 ? 27.984 -7.195 -40.375 1 92.5 371 LEU B O 1
ATOM 7166 N N . MET B 1 372 ? 27.031 -8.859 -39.344 1 94.31 372 MET B N 1
ATOM 7167 C CA . MET B 1 372 ? 26.672 -9.562 -40.562 1 94.31 372 MET B CA 1
ATOM 7168 C C . MET B 1 372 ? 25.312 -9.086 -41.094 1 94.31 372 MET B C 1
ATOM 7170 O O . MET B 1 372 ? 24.844 -9.555 -42.125 1 94.31 372 MET B O 1
ATOM 7174 N N . GLY B 1 373 ? 24.656 -8.234 -40.375 1 92.5 373 GLY B N 1
ATOM 7175 C CA . GLY B 1 373 ? 23.359 -7.688 -40.75 1 92.5 373 GLY B CA 1
ATOM 7176 C C . GLY B 1 373 ? 22.203 -8.641 -40.5 1 92.5 373 GLY B C 1
ATOM 7177 O O . GLY B 1 373 ? 21.203 -8.594 -41.219 1 92.5 373 GLY B O 1
ATOM 7178 N N . ARG B 1 374 ? 22.422 -9.547 -39.656 1 92.69 374 ARG B N 1
ATOM 7179 C CA . ARG B 1 374 ? 21.375 -10.516 -39.312 1 92.69 374 ARG B CA 1
ATOM 7180 C C . ARG B 1 374 ? 20.656 -10.141 -38.031 1 92.69 374 ARG B C 1
ATOM 7182 O O . ARG B 1 374 ? 21.141 -9.305 -37.25 1 92.69 374 ARG B O 1
ATOM 7189 N N . LYS B 1 375 ? 19.547 -10.633 -37.906 1 93.62 375 LYS B N 1
ATOM 7190 C CA . LYS B 1 375 ? 18.734 -10.352 -36.719 1 93.62 375 LYS B CA 1
ATOM 7191 C C . LYS B 1 375 ? 19.359 -10.977 -35.469 1 93.62 375 LYS B C 1
ATOM 7193 O O . LYS B 1 375 ? 19.75 -12.148 -35.469 1 93.62 375 LYS B O 1
ATOM 7198 N N . THR B 1 376 ? 19.609 -10.133 -34.406 1 93.19 376 THR B N 1
ATOM 7199 C CA . THR B 1 376 ? 20.125 -10.594 -33.125 1 93.19 376 THR B CA 1
ATOM 7200 C C . THR B 1 376 ? 19.016 -11.18 -32.25 1 93.19 376 THR B C 1
ATOM 7202 O O . THR B 1 376 ? 17.859 -10.75 -32.344 1 93.19 376 THR B O 1
ATOM 7205 N N . PHE B 1 377 ? 19.297 -12.281 -31.5 1 91.06 377 PHE B N 1
ATOM 7206 C CA . PHE B 1 377 ? 18.234 -12.891 -30.719 1 91.06 377 PHE B CA 1
ATOM 7207 C C . PHE B 1 377 ? 18.766 -13.414 -29.391 1 91.06 377 PHE B C 1
ATOM 7209 O O . PHE B 1 377 ? 18 -13.594 -28.438 1 91.06 377 PHE B O 1
ATOM 7216 N N . LEU B 1 378 ? 20.016 -13.641 -29.203 1 90.88 378 LEU B N 1
ATOM 7217 C CA . LEU B 1 378 ? 20.531 -14.438 -28.109 1 90.88 378 LEU B CA 1
ATOM 7218 C C . LEU B 1 378 ? 20.516 -13.641 -26.797 1 90.88 378 LEU B C 1
ATOM 7220 O O . LEU B 1 378 ? 20.312 -14.203 -25.719 1 90.88 378 LEU B O 1
ATOM 7224 N N . ILE B 1 379 ? 20.75 -12.344 -26.922 1 93.12 379 ILE B N 1
ATOM 7225 C CA . ILE B 1 379 ? 20.688 -11.5 -25.734 1 93.12 379 ILE B CA 1
ATOM 7226 C C . ILE B 1 379 ? 19.281 -11.57 -25.125 1 93.12 379 ILE B C 1
ATOM 7228 O O . ILE B 1 379 ? 19.125 -11.688 -23.906 1 93.12 379 ILE B O 1
ATOM 7232 N N . ASN B 1 380 ? 18.344 -11.555 -25.922 1 92 380 ASN B N 1
ATOM 7233 C CA . ASN B 1 380 ? 16.953 -11.625 -25.453 1 92 380 ASN B CA 1
ATOM 7234 C C . ASN B 1 380 ? 16.641 -12.992 -24.844 1 92 380 ASN B C 1
ATOM 7236 O O . ASN B 1 380 ? 15.93 -13.078 -23.844 1 92 380 ASN B O 1
ATOM 7240 N N . VAL B 1 381 ? 17.188 -13.961 -25.453 1 88.44 381 VAL B N 1
ATOM 7241 C CA . VAL B 1 381 ? 17.016 -15.305 -24.922 1 88.44 381 VAL B CA 1
ATOM 7242 C C . VAL B 1 381 ? 17.625 -15.406 -23.531 1 88.44 381 VAL B C 1
ATOM 7244 O O . VAL B 1 381 ? 17.031 -15.961 -22.609 1 88.44 381 VAL B O 1
ATOM 7247 N N . GLN B 1 382 ? 18.734 -14.82 -23.422 1 89.81 382 GLN B N 1
ATOM 7248 C CA . GLN B 1 382 ? 19.422 -14.891 -22.141 1 89.81 382 GLN B CA 1
ATOM 7249 C C . GLN B 1 382 ? 18.703 -14.086 -21.078 1 89.81 382 GLN B C 1
ATOM 7251 O O . GLN B 1 382 ? 18.688 -14.477 -19.906 1 89.81 382 GLN B O 1
ATOM 7256 N N . LYS B 1 383 ? 18.203 -13.023 -21.469 1 90.5 383 LYS B N 1
ATOM 7257 C CA . LYS B 1 383 ? 17.406 -12.242 -20.531 1 90.5 383 LYS B CA 1
ATOM 7258 C C . LYS B 1 383 ? 16.234 -13.047 -20 1 90.5 383 LYS B C 1
ATOM 7260 O O . LYS B 1 383 ? 15.938 -13.016 -18.797 1 90.5 383 LYS B O 1
ATOM 7265 N N . ARG B 1 384 ? 15.609 -13.781 -20.812 1 86.12 384 ARG B N 1
ATOM 7266 C CA . ARG B 1 384 ? 14.469 -14.609 -20.422 1 86.12 384 ARG B CA 1
ATOM 7267 C C . ARG B 1 384 ? 14.906 -15.758 -19.516 1 86.12 384 ARG B C 1
ATOM 7269 O O . ARG B 1 384 ? 14.234 -16.047 -18.516 1 86.12 384 ARG B O 1
ATOM 7276 N N . ILE B 1 385 ? 16 -16.266 -19.859 1 86.5 385 ILE B N 1
ATOM 7277 C CA . ILE B 1 385 ? 16.531 -17.375 -19.094 1 86.5 385 ILE B CA 1
ATOM 7278 C C . ILE B 1 385 ? 16.938 -16.906 -17.703 1 86.5 385 ILE B C 1
ATOM 7280 O O . ILE B 1 385 ? 16.641 -17.562 -16.688 1 86.5 385 ILE B O 1
ATOM 7284 N N . SER B 1 386 ? 17.625 -15.812 -17.734 1 87.56 386 SER B N 1
ATOM 7285 C CA . SER B 1 386 ? 18.062 -15.266 -16.469 1 87.56 386 SER B CA 1
ATOM 7286 C C . SER B 1 386 ? 16.891 -14.953 -15.555 1 87.56 386 SER B C 1
ATOM 7288 O O . SER B 1 386 ? 16.938 -15.211 -14.352 1 87.56 386 SER B O 1
ATOM 7290 N N . HIS B 1 387 ? 15.906 -14.453 -16.141 1 85.38 387 HIS B N 1
ATOM 7291 C CA . HIS B 1 387 ? 14.695 -14.164 -15.383 1 85.38 387 HIS B CA 1
ATOM 7292 C C . HIS B 1 387 ? 14.078 -15.445 -14.828 1 85.38 387 HIS B C 1
ATOM 7294 O O . HIS B 1 387 ? 13.727 -15.508 -13.648 1 85.38 387 HIS B O 1
ATOM 7300 N N . GLY B 1 388 ? 13.977 -16.422 -15.633 1 84.44 388 GLY B N 1
ATOM 7301 C CA . GLY B 1 388 ? 13.43 -17.703 -15.219 1 84.44 388 GLY B CA 1
ATOM 7302 C C . GLY B 1 388 ? 14.242 -18.359 -14.117 1 84.44 388 GLY B C 1
ATOM 7303 O O . GLY B 1 388 ? 13.672 -18.844 -13.133 1 84.44 388 GLY B O 1
ATOM 7304 N N . LEU B 1 389 ? 15.516 -18.281 -14.281 1 85.5 389 LEU B N 1
ATOM 7305 C CA . LEU B 1 389 ? 16.391 -18.875 -13.281 1 85.5 389 LEU B CA 1
ATOM 7306 C C . LEU B 1 389 ? 16.281 -18.141 -11.953 1 85.5 389 LEU B C 1
ATOM 7308 O O . LEU B 1 389 ? 16.328 -18.75 -10.883 1 85.5 389 LEU B O 1
ATOM 7312 N N . GLY B 1 390 ? 16.172 -16.844 -12.086 1 84.31 390 GLY B N 1
ATOM 7313 C CA . GLY B 1 390 ? 15.984 -16.047 -10.883 1 84.31 390 GLY B CA 1
ATOM 7314 C C . GLY B 1 390 ? 14.758 -16.422 -10.086 1 84.31 390 GLY B C 1
ATOM 7315 O O . GLY B 1 390 ? 14.805 -16.516 -8.859 1 84.31 390 GLY B O 1
ATOM 7316 N N . VAL B 1 391 ? 13.727 -16.766 -10.781 1 82.19 391 VAL B N 1
ATOM 7317 C CA . VAL B 1 391 ? 12.453 -17.094 -10.148 1 82.19 391 VAL B CA 1
ATOM 7318 C C . VAL B 1 391 ? 12.5 -18.516 -9.578 1 82.19 391 VAL B C 1
ATOM 7320 O O . VAL B 1 391 ? 11.953 -18.781 -8.508 1 82.19 391 VAL B O 1
ATOM 7323 N N . LEU B 1 392 ? 13.234 -19.344 -10.188 1 85.81 392 LEU B N 1
ATOM 7324 C CA . LEU B 1 392 ? 13.242 -20.75 -9.82 1 85.81 392 LEU B CA 1
ATOM 7325 C C . LEU B 1 392 ? 14.266 -21.031 -8.734 1 85.81 392 LEU B C 1
ATOM 7327 O O . LEU B 1 392 ? 14.211 -22.078 -8.07 1 85.81 392 LEU B O 1
ATOM 7331 N N . GLN B 1 393 ? 15.18 -20.109 -8.594 1 86.94 393 GLN B N 1
ATOM 7332 C CA . GLN B 1 393 ? 16.281 -20.297 -7.66 1 86.94 393 GLN B CA 1
ATOM 7333 C C . GLN B 1 393 ? 15.781 -20.547 -6.242 1 86.94 393 GLN B C 1
ATOM 7335 O O . GLN B 1 393 ? 16.359 -21.328 -5.5 1 86.94 393 GLN B O 1
ATOM 7340 N N . TYR B 1 394 ? 14.688 -19.938 -5.938 1 87.94 394 TYR B N 1
ATOM 7341 C CA . TYR B 1 394 ? 14.117 -20.094 -4.602 1 87.94 394 TYR B CA 1
ATOM 7342 C C . TYR B 1 394 ? 13.758 -21.547 -4.336 1 87.94 394 TYR B C 1
ATOM 7344 O O . TYR B 1 394 ? 13.961 -22.062 -3.227 1 87.94 394 TYR B O 1
ATOM 7352 N N . TYR B 1 395 ? 13.375 -22.234 -5.293 1 89.25 395 TYR B N 1
ATOM 7353 C CA . TYR B 1 395 ? 12.844 -23.578 -5.148 1 89.25 395 TYR B CA 1
ATOM 7354 C C . TYR B 1 395 ? 13.961 -24.625 -5.25 1 89.25 395 TYR B C 1
ATOM 7356 O O . TYR B 1 395 ? 13.758 -25.781 -4.918 1 89.25 395 TYR B O 1
ATOM 7364 N N . THR B 1 396 ? 15.117 -24.172 -5.676 1 91.62 396 THR B N 1
ATOM 7365 C CA . THR B 1 396 ? 16.219 -25.125 -5.836 1 91.62 396 THR B CA 1
ATOM 7366 C C . THR B 1 396 ? 17.234 -24.953 -4.707 1 91.62 396 THR B C 1
ATOM 7368 O O . THR B 1 396 ? 18.203 -25.703 -4.637 1 91.62 396 THR B O 1
ATOM 7371 N N . THR B 1 397 ? 16.984 -23.953 -3.877 1 92.44 397 THR B N 1
ATOM 7372 C CA . THR B 1 397 ? 17.953 -23.688 -2.82 1 92.44 397 THR B CA 1
ATOM 7373 C C . THR B 1 397 ? 17.312 -23.859 -1.445 1 92.44 397 THR B C 1
ATOM 7375 O O . THR B 1 397 ? 17.859 -23.406 -0.44 1 92.44 397 THR B O 1
ATOM 7378 N N . LYS B 1 398 ? 16.188 -24.469 -1.446 1 91.94 398 LYS B N 1
ATOM 7379 C CA . LYS B 1 398 ? 15.484 -24.781 -0.203 1 91.94 398 LYS B CA 1
ATOM 7380 C C . LYS B 1 398 ? 14.812 -26.156 -0.278 1 91.94 398 LYS B C 1
ATOM 7382 O O . LYS B 1 398 ? 14.438 -26.609 -1.361 1 91.94 398 LYS B O 1
ATOM 7387 N N . GLU B 1 399 ? 14.727 -26.75 0.872 1 92.31 399 GLU B N 1
ATOM 7388 C CA . GLU B 1 399 ? 14.086 -28.062 0.95 1 92.31 399 GLU B CA 1
ATOM 7389 C C . GLU B 1 399 ? 12.789 -28 1.752 1 92.31 399 GLU B C 1
ATOM 7391 O O . GLU B 1 399 ? 12.703 -27.266 2.746 1 92.31 399 GLU B O 1
ATOM 7396 N N . TRP B 1 400 ? 11.812 -28.703 1.312 1 93.62 400 TRP B N 1
ATOM 7397 C CA . TRP B 1 400 ? 10.523 -28.734 1.986 1 93.62 400 TRP B CA 1
ATOM 7398 C C . TRP B 1 400 ? 10.109 -30.172 2.314 1 93.62 400 TRP B C 1
ATOM 7400 O O . TRP B 1 400 ? 10.492 -31.109 1.607 1 93.62 400 TRP B O 1
ATOM 7410 N N . TYR B 1 401 ? 9.43 -30.266 3.408 1 94.69 401 TYR B N 1
ATOM 7411 C CA . TYR B 1 401 ? 8.742 -31.5 3.75 1 94.69 401 TYR B CA 1
ATOM 7412 C C . TYR B 1 401 ? 7.23 -31.297 3.789 1 94.69 401 TYR B C 1
ATOM 7414 O O . TYR B 1 401 ? 6.738 -30.391 4.465 1 94.69 401 TYR B O 1
ATOM 7422 N N . PHE B 1 402 ? 6.539 -32.125 3.047 1 97.06 402 PHE B N 1
ATOM 7423 C CA . PHE B 1 402 ? 5.086 -32.031 2.986 1 97.06 402 PHE B CA 1
ATOM 7424 C C . PHE B 1 402 ? 4.441 -33.25 3.637 1 97.06 402 PHE B C 1
ATOM 7426 O O . PHE B 1 402 ? 4.605 -34.375 3.158 1 97.06 402 PHE B O 1
ATOM 7433 N N . LYS B 1 403 ? 3.754 -33 4.723 1 97.38 403 LYS B N 1
ATOM 7434 C CA . LYS B 1 403 ? 2.951 -34.094 5.254 1 97.38 403 LYS B CA 1
ATOM 7435 C C . LYS B 1 403 ? 1.829 -34.469 4.289 1 97.38 403 LYS B C 1
ATOM 7437 O O . LYS B 1 403 ? 1.141 -33.594 3.762 1 97.38 403 LYS B O 1
ATOM 7442 N N . ASN B 1 404 ? 1.716 -35.781 3.984 1 97.88 404 ASN B N 1
ATOM 7443 C CA . ASN B 1 404 ? 0.731 -36.156 2.977 1 97.88 404 ASN B CA 1
ATOM 7444 C C . ASN B 1 404 ? -0.06 -37.375 3.402 1 97.88 404 ASN B C 1
ATOM 7446 O O . ASN B 1 404 ? -0.261 -38.312 2.607 1 97.88 404 ASN B O 1
ATOM 7450 N N . ASP B 1 405 ? -0.471 -37.375 4.641 1 97.5 405 ASP B N 1
ATOM 7451 C CA . ASP B 1 405 ? -1.216 -38.5 5.191 1 97.5 405 ASP B CA 1
ATOM 7452 C C . ASP B 1 405 ? -2.602 -38.594 4.559 1 97.5 405 ASP B C 1
ATOM 7454 O O . ASP B 1 405 ? -3.078 -39.688 4.273 1 97.5 405 ASP B O 1
ATOM 7458 N N . ASN B 1 406 ? -3.326 -37.469 4.406 1 98.19 406 ASN B N 1
ATOM 7459 C CA . ASN B 1 406 ? -4.621 -37.5 3.734 1 98.19 406 ASN B CA 1
ATOM 7460 C C . ASN B 1 406 ? -4.508 -38.031 2.311 1 98.19 406 ASN B C 1
ATOM 7462 O O . ASN B 1 406 ? -5.344 -38.812 1.867 1 98.19 406 ASN B O 1
ATOM 7466 N N . PHE B 1 407 ? -3.502 -37.625 1.665 1 98 407 PHE B N 1
ATOM 7467 C CA . PHE B 1 407 ? -3.246 -38.094 0.305 1 98 407 PHE B CA 1
ATOM 7468 C C . PHE B 1 407 ? -3.018 -39.594 0.277 1 98 407 PHE B C 1
ATOM 7470 O O . PHE B 1 407 ? -3.656 -40.312 -0.496 1 98 407 PHE B O 1
ATOM 7477 N N . LYS B 1 408 ? -2.174 -40.062 1.161 1 97 408 LYS B N 1
ATOM 7478 C CA . LYS B 1 408 ? -1.861 -41.5 1.224 1 97 408 LYS B CA 1
ATOM 7479 C C . LYS B 1 408 ? -3.094 -42.312 1.598 1 97 408 LYS B C 1
ATOM 7481 O O . LYS B 1 408 ? -3.256 -43.438 1.142 1 97 408 LYS B O 1
ATOM 7486 N N . SER B 1 409 ? -3.936 -41.719 2.314 1 97.06 409 SER B N 1
ATOM 7487 C CA . SER B 1 409 ? -5.105 -42.438 2.816 1 97.06 409 SER B CA 1
ATOM 7488 C C . SER B 1 409 ? -6.121 -42.688 1.706 1 97.06 409 SER B C 1
ATOM 7490 O O . SER B 1 409 ? -7.008 -43.531 1.847 1 97.06 409 SER B O 1
ATOM 7492 N N . LEU B 1 410 ? -6.051 -42.031 0.574 1 97.5 410 LEU B N 1
ATOM 7493 C CA . LEU B 1 410 ? -6.992 -42.188 -0.528 1 97.5 410 LEU B CA 1
ATOM 7494 C C . LEU B 1 410 ? -7.012 -43.625 -1.012 1 97.5 410 LEU B C 1
ATOM 7496 O O . LEU B 1 410 ? -8.062 -44.156 -1.398 1 97.5 410 LEU B O 1
ATOM 7500 N N . ARG B 1 411 ? -5.91 -44.312 -0.933 1 95.38 411 ARG B N 1
ATOM 7501 C CA . ARG B 1 411 ? -5.77 -45.688 -1.461 1 95.38 411 ARG B CA 1
ATOM 7502 C C . ARG B 1 411 ? -6.602 -46.656 -0.657 1 95.38 411 ARG B C 1
ATOM 7504 O O . ARG B 1 411 ? -7.043 -47.688 -1.186 1 95.38 411 ARG B O 1
ATOM 7511 N N . THR B 1 412 ? -6.812 -46.312 0.587 1 94.81 412 THR B N 1
ATOM 7512 C CA . THR B 1 412 ? -7.535 -47.219 1.454 1 94.81 412 THR B CA 1
ATOM 7513 C C . THR B 1 412 ? -9.016 -46.875 1.504 1 94.81 412 THR B C 1
ATOM 7515 O O . THR B 1 412 ? -9.812 -47.594 2.119 1 94.81 412 THR B O 1
ATOM 7518 N N . ARG B 1 413 ? -9.406 -45.812 0.815 1 95.12 413 ARG B N 1
ATOM 7519 C CA . ARG B 1 413 ? -10.789 -45.344 0.823 1 95.12 413 ARG B CA 1
ATOM 7520 C 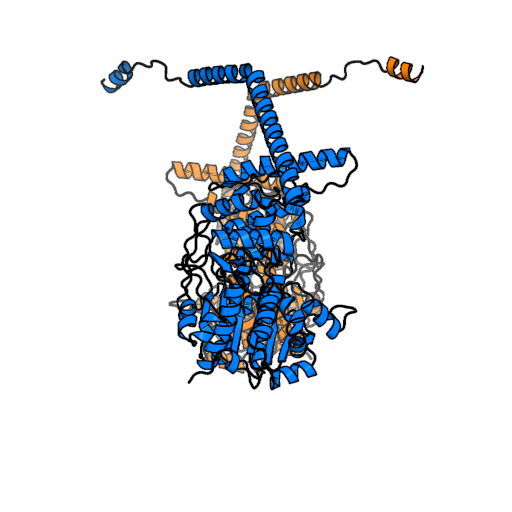C . ARG B 1 413 ? -11.562 -45.938 -0.366 1 95.12 413 ARG B C 1
ATOM 7522 O O . ARG B 1 413 ? -12.758 -45.688 -0.51 1 95.12 413 ARG B O 1
ATOM 7529 N N . VAL B 1 414 ? -10.883 -46.688 -1.229 1 95.94 414 VAL B N 1
ATOM 7530 C CA . VAL B 1 414 ? -11.523 -47.219 -2.43 1 95.94 414 VAL B CA 1
ATOM 7531 C C . VAL B 1 414 ? -11.266 -48.719 -2.527 1 95.94 414 VAL B C 1
ATOM 7533 O O . VAL B 1 414 ? -10.453 -49.25 -1.782 1 95.94 414 VAL B O 1
ATOM 7536 N N . SER B 1 415 ? -11.977 -49.375 -3.455 1 95.75 415 SER B N 1
ATOM 7537 C CA . SER B 1 415 ? -11.766 -50.812 -3.684 1 95.75 415 SER B CA 1
ATOM 7538 C C . SER B 1 415 ? -10.406 -51.062 -4.309 1 95.75 415 SER B C 1
ATOM 7540 O O . SER B 1 415 ? -9.734 -50.156 -4.773 1 95.75 415 SER B O 1
ATOM 7542 N N . LYS B 1 416 ? -10.008 -52.25 -4.242 1 95.5 416 LYS B N 1
ATOM 7543 C CA . LYS B 1 416 ? -8.742 -52.656 -4.852 1 95.5 416 LYS B CA 1
ATOM 7544 C C . LYS B 1 416 ? -8.742 -52.344 -6.348 1 95.5 416 LYS B C 1
ATOM 7546 O O . LYS B 1 416 ? -7.73 -51.906 -6.891 1 95.5 416 LYS B O 1
ATOM 7551 N N . GLU B 1 417 ? -9.844 -52.594 -6.953 1 96.19 417 GLU B N 1
ATOM 7552 C CA . GLU B 1 417 ? -9.977 -52.344 -8.383 1 96.19 417 GLU B CA 1
ATOM 7553 C C . GLU B 1 417 ? -9.852 -50.844 -8.68 1 96.19 417 GLU B C 1
ATOM 7555 O O . GLU B 1 417 ? -9.164 -50.469 -9.625 1 96.19 417 GLU B O 1
ATOM 7560 N N . ASP B 1 418 ? -10.5 -50.094 -7.902 1 97.31 418 ASP B N 1
ATOM 7561 C CA . ASP B 1 418 ? -10.43 -48.625 -8.078 1 97.31 418 ASP B CA 1
ATOM 7562 C C . ASP B 1 418 ? -9.023 -48.125 -7.801 1 97.31 418 ASP B C 1
ATOM 7564 O O . ASP B 1 418 ? -8.555 -47.188 -8.477 1 97.31 418 ASP B O 1
ATOM 7568 N N . ASN B 1 419 ? -8.398 -48.688 -6.805 1 96.69 419 ASN B N 1
ATOM 7569 C CA . ASN B 1 419 ? -7.039 -48.281 -6.469 1 96.69 419 ASN B CA 1
ATOM 7570 C C . ASN B 1 419 ? -6.066 -48.562 -7.605 1 96.69 419 ASN B C 1
ATOM 7572 O O . ASN B 1 419 ? -5.086 -47.844 -7.793 1 96.69 419 ASN B O 1
ATOM 7576 N N . GLU B 1 420 ? -6.328 -49.562 -8.344 1 96.25 420 GLU B N 1
ATOM 7577 C CA . GLU B 1 420 ? -5.496 -49.906 -9.5 1 96.25 420 GLU B CA 1
ATOM 7578 C C . GLU B 1 420 ? -5.785 -48.969 -10.672 1 96.25 420 GLU B C 1
ATOM 7580 O O . GLU B 1 420 ? -4.863 -48.531 -11.367 1 96.25 420 GLU B O 1
ATOM 7585 N N . ALA B 1 421 ? -7.035 -48.656 -10.844 1 97.12 421 ALA B N 1
ATOM 7586 C CA . ALA B 1 421 ? -7.445 -47.781 -11.961 1 97.12 421 ALA B CA 1
ATOM 7587 C C . ALA B 1 421 ? -7.102 -46.344 -11.688 1 97.12 421 ALA B C 1
ATOM 7589 O O . ALA B 1 421 ? -6.762 -45.594 -12.617 1 97.12 421 ALA B O 1
ATOM 7590 N N . PHE B 1 422 ? -7.25 -45.969 -10.484 1 98.19 422 PHE B N 1
ATOM 7591 C CA . PHE B 1 422 ? -6.945 -44.625 -10.031 1 98.19 422 PHE B CA 1
ATOM 7592 C C . PHE B 1 422 ? -5.773 -44.625 -9.062 1 98.19 422 PHE B C 1
ATOM 7594 O O . PHE B 1 422 ? -5.887 -44.156 -7.934 1 98.19 422 PHE B O 1
ATOM 7601 N N . TYR B 1 423 ? -4.629 -45.094 -9.516 1 97.19 423 TYR B N 1
ATOM 7602 C CA . TYR B 1 423 ? -3.457 -45.312 -8.68 1 97.19 423 TYR B CA 1
ATOM 7603 C C . TYR B 1 423 ? -2.871 -44 -8.195 1 97.19 423 TYR B C 1
ATOM 7605 O O . TYR B 1 423 ? -2.803 -43.031 -8.945 1 97.19 423 TYR B O 1
ATOM 7613 N N . THR B 1 424 ? -2.541 -43.938 -6.93 1 96.44 424 THR B N 1
ATOM 7614 C CA . THR B 1 424 ? -1.9 -42.75 -6.34 1 96.44 424 THR B CA 1
ATOM 7615 C C . THR B 1 424 ? -0.612 -43.156 -5.621 1 96.44 424 THR B C 1
ATOM 7617 O O . THR B 1 424 ? 0.099 -42.312 -5.098 1 96.44 424 THR B O 1
ATOM 7620 N N . ASP B 1 425 ? -0.323 -44.406 -5.582 1 94.56 425 ASP B N 1
ATOM 7621 C CA . ASP B 1 425 ? 0.886 -44.906 -4.934 1 94.56 425 ASP B CA 1
ATOM 7622 C C . ASP B 1 425 ? 2.088 -44.844 -5.871 1 94.56 425 ASP B C 1
ATOM 7624 O O . ASP B 1 425 ? 2.113 -45.5 -6.914 1 94.56 425 ASP B O 1
ATOM 7628 N N . LEU B 1 426 ? 3.039 -44.125 -5.535 1 93.19 426 LEU B N 1
ATOM 7629 C CA . LEU B 1 426 ? 4.227 -43.906 -6.355 1 93.19 426 LEU B CA 1
ATOM 7630 C C . LEU B 1 426 ? 5.402 -44.75 -5.836 1 93.19 426 LEU B C 1
ATOM 7632 O O . LEU B 1 426 ? 6.523 -44.625 -6.336 1 93.19 426 LEU B O 1
ATOM 7636 N N . SER B 1 427 ? 5.195 -45.594 -4.898 1 91.06 427 SER B N 1
ATOM 7637 C CA . SER B 1 427 ? 6.281 -46.312 -4.234 1 91.06 427 SER B CA 1
ATOM 7638 C C . SER B 1 427 ? 7.066 -47.156 -5.227 1 91.06 427 SER B C 1
ATOM 7640 O O . SER B 1 427 ? 8.258 -47.406 -5.027 1 91.06 427 SER B O 1
ATOM 7642 N N . ASN B 1 428 ? 6.414 -47.5 -6.312 1 90.38 428 ASN B N 1
ATOM 7643 C CA . ASN B 1 428 ? 7.07 -48.375 -7.273 1 90.38 428 ASN B CA 1
ATOM 7644 C C . ASN B 1 428 ? 7.582 -47.594 -8.484 1 90.38 428 ASN B C 1
ATOM 7646 O O . ASN B 1 428 ? 7.969 -48.188 -9.492 1 90.38 428 ASN B O 1
ATOM 7650 N N . LEU B 1 429 ? 7.504 -46.344 -8.438 1 93.94 429 LEU B N 1
ATOM 7651 C CA . LEU B 1 429 ? 7.992 -45.531 -9.547 1 93.94 429 LEU B CA 1
ATOM 7652 C C . LEU B 1 429 ? 9.508 -45.625 -9.672 1 93.94 429 LEU B C 1
ATOM 7654 O O . LEU B 1 429 ? 10.227 -45.469 -8.688 1 93.94 429 LEU B O 1
ATOM 7658 N N . ASN B 1 430 ? 9.977 -46.031 -10.82 1 94.88 430 ASN B N 1
ATOM 7659 C CA . ASN B 1 430 ? 11.398 -46.031 -11.148 1 94.88 430 ASN B CA 1
ATOM 7660 C C . ASN B 1 430 ? 11.836 -44.688 -11.734 1 94.88 430 ASN B C 1
ATOM 7662 O O . ASN B 1 430 ? 11.523 -44.375 -12.891 1 94.88 430 ASN B O 1
ATOM 7666 N N . ALA B 1 431 ? 12.625 -44.031 -11.008 1 94.25 431 ALA B N 1
ATOM 7667 C CA . ALA B 1 431 ? 13.008 -42.688 -11.383 1 94.25 431 ALA B CA 1
ATOM 7668 C C . ALA B 1 431 ? 13.758 -42.656 -12.711 1 94.25 431 ALA B C 1
ATOM 7670 O O . ALA B 1 431 ? 13.609 -41.75 -13.508 1 94.25 431 ALA B O 1
ATOM 7671 N N . ASN B 1 432 ? 14.562 -43.656 -12.898 1 95.81 432 ASN B N 1
ATOM 7672 C CA . ASN B 1 432 ? 15.336 -43.781 -14.125 1 95.81 432 ASN B CA 1
ATOM 7673 C C . ASN B 1 432 ? 14.438 -43.906 -15.352 1 95.81 432 ASN B C 1
ATOM 7675 O O . ASN B 1 432 ? 14.578 -43.156 -16.312 1 95.81 432 ASN B O 1
ATOM 7679 N N . GLU B 1 433 ? 13.523 -44.781 -15.273 1 96.62 433 GLU B N 1
ATOM 7680 C CA . GLU B 1 433 ? 12.594 -45 -16.391 1 96.62 433 GLU B CA 1
ATOM 7681 C C . GLU B 1 433 ? 11.664 -43.812 -16.562 1 96.62 433 GLU B C 1
ATOM 7683 O O . GLU B 1 433 ? 11.344 -43.438 -17.688 1 96.62 433 GLU B O 1
ATOM 7688 N N . TYR B 1 434 ? 11.258 -43.312 -15.477 1 96.69 434 TYR B N 1
ATOM 7689 C CA . TYR B 1 434 ? 10.367 -42.188 -15.516 1 96.69 434 TYR B CA 1
ATOM 7690 C C . TYR B 1 434 ? 11.031 -41 -16.219 1 96.69 434 TYR B C 1
ATOM 7692 O O . TYR B 1 434 ? 10.422 -40.344 -17.078 1 96.69 434 TYR B O 1
ATOM 7700 N N . LEU B 1 435 ? 12.32 -40.719 -15.883 1 96.12 435 LEU B N 1
ATOM 7701 C CA . LEU B 1 435 ? 13.023 -39.594 -16.484 1 96.12 435 LEU B CA 1
ATOM 7702 C C . LEU B 1 435 ? 13.289 -39.812 -17.953 1 96.12 435 LEU B C 1
ATOM 7704 O O . LEU B 1 435 ? 13.273 -38.875 -18.766 1 96.12 435 LEU B O 1
ATOM 7708 N N . ARG B 1 436 ? 13.562 -41.094 -18.281 1 97.06 436 ARG B N 1
ATOM 7709 C CA . ARG B 1 436 ? 13.703 -41.438 -19.688 1 97.06 436 ARG B CA 1
ATOM 7710 C C . ARG B 1 436 ? 12.445 -41.062 -20.469 1 97.06 436 ARG B C 1
ATOM 7712 O O . ARG B 1 436 ? 12.523 -40.375 -21.5 1 97.06 436 ARG B O 1
ATOM 7719 N N . ASP B 1 437 ? 11.312 -41.469 -19.953 1 97.38 437 ASP B N 1
ATOM 7720 C CA . ASP B 1 437 ? 10.047 -41.188 -20.625 1 97.38 437 ASP B CA 1
ATOM 7721 C C . ASP B 1 437 ? 9.734 -39.688 -20.656 1 97.38 437 ASP B C 1
ATOM 7723 O O . ASP B 1 437 ? 9.164 -39.219 -21.625 1 97.38 437 ASP B O 1
ATOM 7727 N N . TYR B 1 438 ? 10.109 -39.031 -19.578 1 96.94 438 TYR B N 1
ATOM 7728 C CA . TYR B 1 438 ? 9.898 -37.594 -19.5 1 96.94 438 TYR B CA 1
ATOM 7729 C C . TYR B 1 438 ? 10.695 -36.844 -20.562 1 96.94 438 TYR B C 1
ATOM 7731 O O . TYR B 1 438 ? 10.164 -36 -21.25 1 96.94 438 TYR B O 1
ATOM 7739 N N . ILE B 1 439 ? 11.938 -37.188 -20.766 1 96.12 439 ILE B N 1
ATOM 7740 C CA . ILE B 1 439 ? 12.812 -36.562 -21.734 1 96.12 439 ILE B CA 1
ATOM 7741 C C . ILE B 1 439 ? 12.32 -36.875 -23.156 1 96.12 439 ILE B C 1
ATOM 7743 O O . ILE B 1 439 ? 12.25 -35.969 -24 1 96.12 439 ILE B O 1
ATOM 7747 N N . LEU B 1 440 ? 11.914 -38.125 -23.359 1 96.75 440 LEU B N 1
ATOM 7748 C CA . LEU B 1 440 ? 11.367 -38.5 -24.656 1 96.75 440 LEU B CA 1
ATOM 7749 C C . LEU B 1 440 ? 10.062 -37.75 -24.938 1 96.75 440 LEU B C 1
ATOM 7751 O O . LEU B 1 440 ? 9.82 -37.312 -26.062 1 96.75 440 LEU B O 1
ATOM 7755 N N . GLY B 1 441 ? 9.234 -37.688 -23.922 1 96.19 441 GLY B N 1
ATOM 7756 C CA . GLY B 1 441 ? 7.988 -36.938 -24.062 1 96.19 441 GLY B CA 1
ATOM 7757 C C . GLY B 1 441 ? 8.195 -35.469 -24.344 1 96.19 441 GLY B C 1
ATOM 7758 O O . GLY B 1 441 ? 7.508 -34.906 -25.203 1 96.19 441 GLY B O 1
ATOM 7759 N N . ALA B 1 442 ? 9.141 -34.844 -23.609 1 95.94 442 ALA B N 1
ATOM 7760 C CA . ALA B 1 442 ? 9.438 -33.438 -23.844 1 95.94 442 ALA B CA 1
ATOM 7761 C C . ALA B 1 442 ? 9.898 -33.188 -25.281 1 95.94 442 ALA B C 1
ATOM 7763 O O . ALA B 1 442 ? 9.516 -32.219 -25.906 1 95.94 442 ALA B O 1
ATOM 7764 N N . ARG B 1 443 ? 10.695 -34.094 -25.828 1 95.38 443 ARG B N 1
ATOM 7765 C CA . ARG B 1 443 ? 11.172 -34 -27.203 1 95.38 443 ARG B CA 1
ATOM 7766 C C . ARG B 1 443 ? 10.008 -34.125 -28.188 1 95.38 443 ARG B C 1
ATOM 7768 O O . ARG B 1 443 ? 9.914 -33.312 -29.141 1 95.38 443 ARG B O 1
ATOM 7775 N N . GLN B 1 444 ? 9.133 -34.969 -27.891 1 95 444 GLN B N 1
ATOM 7776 C CA . GLN B 1 444 ? 8.078 -35.312 -28.844 1 95 444 GLN B CA 1
ATOM 7777 C C . GLN B 1 444 ? 6.91 -34.344 -28.719 1 95 444 GLN B C 1
ATOM 7779 O O . GLN B 1 444 ? 6.414 -33.812 -29.734 1 95 444 GLN B O 1
ATOM 7784 N N . PHE B 1 445 ? 6.469 -34.094 -27.516 1 95.12 445 PHE B N 1
ATOM 7785 C CA . PHE B 1 445 ? 5.188 -33.406 -27.328 1 95.12 445 PHE B CA 1
ATOM 7786 C C . PHE B 1 445 ? 5.387 -31.906 -27.125 1 95.12 445 PHE B C 1
ATOM 7788 O O . PHE B 1 445 ? 4.496 -31.109 -27.438 1 95.12 445 PHE B O 1
ATOM 7795 N N . CYS B 1 446 ? 6.559 -31.516 -26.625 1 94.5 446 CYS B N 1
ATOM 7796 C CA . CYS B 1 446 ? 6.805 -30.094 -26.422 1 94.5 446 CYS B CA 1
ATOM 7797 C C . CYS B 1 446 ? 7.605 -29.516 -27.578 1 94.5 446 CYS B C 1
ATOM 7799 O O . CYS B 1 446 ? 7.23 -28.484 -28.141 1 94.5 446 CYS B O 1
ATOM 7801 N N . CYS B 1 447 ? 8.688 -30.188 -27.969 1 94.38 447 CYS B N 1
ATOM 7802 C CA . CYS B 1 447 ? 9.586 -29.688 -29 1 94.38 447 CYS B CA 1
ATOM 7803 C C . CYS B 1 447 ? 9.164 -30.188 -30.375 1 94.38 447 CYS B C 1
ATOM 7805 O O . CYS B 1 447 ? 9.727 -29.766 -31.391 1 94.38 447 CYS B O 1
ATOM 7807 N N . LYS B 1 448 ? 8.25 -31.125 -30.5 1 94.25 448 LYS B N 1
ATOM 7808 C CA . LYS B 1 448 ? 7.703 -31.656 -31.734 1 94.25 448 LYS B CA 1
ATOM 7809 C C . LYS B 1 448 ? 8.789 -32.312 -32.594 1 94.25 448 LYS B C 1
ATOM 7811 O O . LYS B 1 448 ? 8.836 -32.156 -33.812 1 94.25 448 LYS B O 1
ATOM 7816 N N . GLU B 1 449 ? 9.672 -32.938 -31.891 1 95.19 449 GLU B N 1
ATOM 7817 C CA . GLU B 1 449 ? 10.719 -33.688 -32.594 1 95.19 449 GLU B CA 1
ATOM 7818 C C . GLU B 1 449 ? 10.352 -35.188 -32.688 1 95.19 449 GLU B C 1
ATOM 7820 O O . GLU B 1 449 ? 10.258 -35.875 -31.688 1 95.19 449 GLU B O 1
ATOM 7825 N N . ASP B 1 450 ? 10.305 -35.625 -33.844 1 93.5 450 ASP B N 1
ATOM 7826 C CA . ASP B 1 450 ? 9.938 -37 -34.094 1 93.5 450 ASP B CA 1
ATOM 7827 C C . ASP B 1 450 ? 11.023 -37.969 -33.625 1 93.5 450 ASP B C 1
ATOM 7829 O O . ASP B 1 450 ? 12.219 -37.688 -33.812 1 93.5 450 ASP B O 1
ATOM 7833 N N . PRO B 1 451 ? 10.578 -39.125 -33.094 1 92.19 451 PRO B N 1
ATOM 7834 C CA . PRO B 1 451 ? 11.555 -40.125 -32.656 1 92.19 451 PRO B CA 1
ATOM 7835 C C . PRO B 1 451 ? 12.508 -40.562 -33.781 1 92.19 451 PRO B C 1
ATOM 7837 O O . PRO B 1 451 ? 13.641 -40.969 -33.5 1 92.19 451 PRO B O 1
ATOM 7840 N N . SER B 1 452 ? 12.172 -40.406 -34.969 1 94.38 452 SER B N 1
ATOM 7841 C CA . SER B 1 452 ? 13 -40.812 -36.094 1 94.38 452 SER B CA 1
ATOM 7842 C C . SER B 1 452 ? 14.203 -39.875 -36.25 1 94.38 452 SER B C 1
ATOM 7844 O O . SER B 1 452 ? 15.156 -40.219 -36.969 1 94.38 452 SER B O 1
ATOM 7846 N N . THR B 1 453 ? 14.195 -38.781 -35.594 1 95.88 453 THR B N 1
ATOM 7847 C CA . THR B 1 453 ? 15.266 -37.812 -35.75 1 95.88 453 THR B CA 1
ATOM 7848 C C . THR B 1 453 ? 16.406 -38.094 -34.781 1 95.88 453 THR B C 1
ATOM 7850 O O . THR B 1 453 ? 17.438 -37.438 -34.812 1 95.88 453 THR B O 1
ATOM 7853 N N . ILE B 1 454 ? 16.297 -39.062 -33.938 1 95.88 454 ILE B N 1
ATOM 7854 C CA . ILE B 1 454 ? 17.234 -39.312 -32.844 1 95.88 454 ILE B CA 1
ATOM 7855 C C . ILE B 1 454 ? 18.625 -39.594 -33.406 1 95.88 454 ILE B C 1
ATOM 7857 O O . ILE B 1 454 ? 19.625 -39.062 -32.906 1 95.88 454 ILE B O 1
ATOM 7861 N N . PRO B 1 455 ? 18.734 -40.438 -34.469 1 95.69 455 PRO B N 1
ATOM 7862 C CA . PRO B 1 455 ? 20.078 -40.688 -35 1 95.69 455 PRO B CA 1
ATOM 7863 C C . PRO B 1 455 ? 20.766 -39.406 -35.5 1 95.69 455 PRO B C 1
ATOM 7865 O O . PRO B 1 455 ? 21.953 -39.188 -35.25 1 95.69 455 PRO B O 1
ATOM 7868 N N . ARG B 1 456 ? 20.062 -38.625 -36.188 1 95.88 456 ARG B N 1
ATOM 7869 C CA . ARG B 1 456 ? 20.609 -37.344 -36.656 1 95.88 456 ARG B CA 1
ATOM 7870 C C . ARG B 1 456 ? 20.969 -36.469 -35.469 1 95.88 456 ARG B C 1
ATOM 7872 O O . ARG B 1 456 ? 22 -35.781 -35.5 1 95.88 456 ARG B O 1
ATOM 7879 N N . ALA B 1 457 ? 20.109 -36.438 -34.5 1 96.06 457 ALA B N 1
ATOM 7880 C CA . ALA B 1 457 ? 20.344 -35.625 -33.312 1 96.06 457 ALA B CA 1
ATOM 7881 C C . ALA B 1 457 ? 21.641 -36.062 -32.594 1 96.06 457 ALA B C 1
ATOM 7883 O O . ALA B 1 457 ? 22.375 -35.219 -32.094 1 96.06 457 ALA B O 1
ATOM 7884 N N . ARG B 1 458 ? 21.906 -37.312 -32.562 1 95.75 458 ARG B N 1
ATOM 7885 C CA . ARG B 1 458 ? 23.125 -37.844 -31.938 1 95.75 458 ARG B CA 1
ATOM 7886 C C . ARG B 1 458 ? 24.375 -37.375 -32.688 1 95.75 458 ARG B C 1
ATOM 7888 O O . ARG B 1 458 ? 25.375 -37.031 -32.062 1 95.75 458 ARG B O 1
ATOM 7895 N N . LYS B 1 459 ? 24.297 -37.344 -33.969 1 95.31 459 LYS B N 1
ATOM 7896 C CA . LYS B 1 459 ? 25.422 -36.844 -34.781 1 95.31 459 LYS B CA 1
ATOM 7897 C C . LYS B 1 459 ? 25.688 -35.375 -34.531 1 95.31 459 LYS B C 1
ATOM 7899 O O . LYS B 1 459 ? 26.844 -34.969 -34.375 1 95.31 459 LYS B O 1
ATOM 7904 N N . LEU B 1 460 ? 24.625 -34.688 -34.562 1 94.5 460 LEU B N 1
ATOM 7905 C CA . LEU B 1 460 ? 24.75 -33.281 -34.312 1 94.5 460 LEU B CA 1
ATOM 7906 C C . LEU B 1 460 ? 25.297 -33 -32.906 1 94.5 460 LEU B C 1
ATOM 7908 O O . LEU B 1 460 ? 26.062 -32.062 -32.719 1 94.5 460 LEU B O 1
ATOM 7912 N N . ALA B 1 461 ? 24.859 -33.781 -31.938 1 93.88 461 ALA B N 1
ATOM 7913 C CA . ALA B 1 461 ? 25.344 -33.625 -30.562 1 93.88 461 ALA B CA 1
ATOM 7914 C C . ALA B 1 461 ? 26.844 -33.875 -30.469 1 93.88 461 ALA B C 1
ATOM 7916 O O . ALA B 1 461 ? 27.547 -33.219 -29.719 1 93.88 461 ALA B O 1
ATOM 7917 N N . LYS B 1 462 ? 27.297 -34.812 -31.219 1 93.31 462 LYS B N 1
ATOM 7918 C CA . LYS B 1 462 ? 28.734 -35.094 -31.25 1 93.31 462 LYS B CA 1
ATOM 7919 C C . LYS B 1 462 ? 29.516 -33.906 -31.828 1 93.31 462 LYS B C 1
ATOM 7921 O O . LYS B 1 462 ? 30.594 -33.594 -31.344 1 93.31 462 LYS B O 1
ATOM 7926 N N . ILE B 1 463 ? 28.969 -33.344 -32.812 1 94.06 463 ILE B N 1
ATOM 7927 C CA . ILE B 1 463 ? 29.594 -32.188 -33.438 1 94.06 463 ILE B CA 1
ATOM 7928 C C . ILE B 1 463 ? 29.672 -31.047 -32.406 1 94.06 463 ILE B C 1
ATOM 7930 O O . ILE B 1 463 ? 30.703 -30.406 -32.281 1 94.06 463 ILE B O 1
ATOM 7934 N N . ARG B 1 464 ? 28.562 -30.828 -31.734 1 91.44 464 ARG B N 1
ATOM 7935 C CA . ARG B 1 464 ? 28.531 -29.766 -30.734 1 91.44 464 ARG B CA 1
ATOM 7936 C C . ARG B 1 464 ? 29.516 -30.062 -29.609 1 91.44 464 ARG B C 1
ATOM 7938 O O . ARG B 1 464 ? 30.109 -29.141 -29.047 1 91.44 464 ARG B O 1
ATOM 7945 N N . TYR B 1 465 ? 29.625 -31.312 -29.266 1 91.19 465 TYR B N 1
ATOM 7946 C CA . TYR B 1 465 ? 30.594 -31.703 -28.234 1 91.19 465 TYR B CA 1
ATOM 7947 C C . TYR B 1 465 ? 32 -31.375 -28.672 1 91.19 465 TYR B C 1
ATOM 7949 O O . TYR B 1 465 ? 32.781 -30.812 -27.891 1 91.19 465 TYR B O 1
ATOM 7957 N N . VAL B 1 466 ? 32.312 -31.688 -29.875 1 92.81 466 VAL B N 1
ATOM 7958 C CA . VAL B 1 466 ? 33.656 -31.422 -30.406 1 92.81 466 VAL B CA 1
ATOM 7959 C C . VAL B 1 466 ? 33.906 -29.906 -30.438 1 92.81 466 VAL B C 1
ATOM 7961 O O . VAL B 1 466 ? 34.969 -29.438 -30.062 1 92.81 466 VAL B O 1
ATOM 7964 N N . LEU B 1 467 ? 32.938 -29.219 -30.875 1 89.69 467 LEU B N 1
ATOM 7965 C CA . LEU B 1 467 ? 33.062 -27.766 -30.906 1 89.69 467 LEU B CA 1
ATOM 7966 C C . LEU B 1 467 ? 33.281 -27.219 -29.5 1 89.69 467 LEU B C 1
ATOM 7968 O O . LEU B 1 467 ? 34.062 -26.266 -29.328 1 89.69 467 LEU B O 1
ATOM 7972 N N . ASP B 1 468 ? 32.594 -27.719 -28.562 1 87.94 468 ASP B N 1
ATOM 7973 C CA . ASP B 1 468 ? 32.75 -27.281 -27.188 1 87.94 468 ASP B CA 1
ATOM 7974 C C . ASP B 1 468 ? 34.156 -27.531 -26.672 1 87.94 468 ASP B C 1
ATOM 7976 O O . ASP B 1 468 ? 34.75 -26.672 -26 1 87.94 468 ASP B O 1
ATOM 7980 N N . VAL B 1 469 ? 34.656 -28.625 -27 1 88.75 469 VAL B N 1
ATOM 7981 C CA . VAL B 1 469 ? 36 -29 -26.594 1 88.75 469 VAL B CA 1
ATOM 7982 C C . VAL B 1 469 ? 37 -28.047 -27.25 1 88.75 469 VAL B C 1
ATOM 7984 O O . VAL B 1 469 ? 37.938 -27.578 -26.594 1 88.75 469 VAL B O 1
ATOM 7987 N N . VAL B 1 470 ? 36.781 -27.797 -28.453 1 89.75 470 VAL B N 1
ATOM 7988 C CA . VAL B 1 470 ? 37.688 -26.906 -29.188 1 89.75 470 VAL B CA 1
ATOM 7989 C C . VAL B 1 470 ? 37.656 -25.516 -28.562 1 89.75 470 VAL B C 1
ATOM 7991 O O . VAL B 1 470 ? 38.688 -24.891 -28.359 1 89.75 470 VAL B O 1
ATOM 7994 N N . VAL B 1 471 ? 36.469 -25.062 -28.297 1 84.56 471 VAL B N 1
ATOM 7995 C CA . VAL B 1 471 ? 36.312 -23.719 -27.719 1 84.56 471 VAL B CA 1
ATOM 7996 C C . VAL B 1 471 ? 36.969 -23.672 -26.344 1 84.56 471 VAL B C 1
ATOM 7998 O O . VAL B 1 471 ? 37.594 -22.672 -25.984 1 84.56 471 VAL B O 1
ATOM 8001 N N . GLN B 1 472 ? 36.906 -24.703 -25.594 1 83.69 472 GLN B N 1
ATOM 8002 C CA . GLN B 1 472 ? 37.531 -24.75 -24.266 1 83.69 472 GLN B CA 1
ATOM 8003 C C . GLN B 1 472 ? 39.031 -24.734 -24.391 1 83.69 472 GLN B C 1
ATOM 8005 O O . GLN B 1 472 ? 39.719 -24.047 -23.625 1 83.69 472 GLN B O 1
ATOM 8010 N N . ILE B 1 473 ? 39.469 -25.469 -25.312 1 88.31 473 ILE B N 1
ATOM 8011 C CA . ILE B 1 473 ? 40.906 -25.531 -25.531 1 88.31 473 ILE B CA 1
ATOM 8012 C C . ILE B 1 473 ? 41.406 -24.156 -25.953 1 88.31 473 ILE B C 1
ATOM 8014 O O . ILE B 1 473 ? 42.438 -23.672 -25.453 1 88.31 473 ILE B O 1
ATOM 8018 N N . LEU B 1 474 ? 40.719 -23.578 -26.828 1 85.5 474 LEU B N 1
ATOM 8019 C CA . LEU B 1 474 ? 41.094 -22.234 -27.281 1 85.5 474 LEU B CA 1
ATOM 8020 C C . LEU B 1 474 ? 41.031 -21.25 -26.125 1 85.5 474 LEU B C 1
ATOM 8022 O O . LEU B 1 474 ? 41.906 -20.391 -26 1 85.5 474 LEU B O 1
ATOM 8026 N N . PHE B 1 475 ? 40.031 -21.328 -25.359 1 82.12 475 PHE B N 1
ATOM 8027 C CA . PHE B 1 475 ? 39.875 -20.406 -24.234 1 82.12 475 PHE B CA 1
ATOM 8028 C C . PHE B 1 475 ? 41 -20.562 -23.234 1 82.12 475 PHE B C 1
ATOM 8030 O O . PHE B 1 475 ? 41.625 -19.562 -22.844 1 82.12 475 PHE B O 1
ATOM 8037 N N . TYR B 1 476 ? 41.281 -21.719 -22.828 1 83.5 476 TYR B N 1
ATOM 8038 C CA . TYR B 1 476 ? 42.344 -21.969 -21.859 1 83.5 476 TYR B CA 1
ATOM 8039 C C . TYR B 1 476 ? 43.719 -21.688 -22.469 1 83.5 476 TYR B C 1
ATOM 8041 O O . TYR B 1 476 ? 44.656 -21.25 -21.781 1 83.5 476 TYR B O 1
ATOM 8049 N N . GLY B 1 477 ? 43.781 -21.922 -23.719 1 85.19 477 GLY B N 1
ATOM 8050 C CA . GLY B 1 477 ? 45 -21.562 -24.438 1 85.19 477 GLY B CA 1
ATOM 8051 C C . GLY B 1 477 ? 45.25 -20.062 -24.422 1 85.19 477 GLY B C 1
ATOM 8052 O O . GLY B 1 477 ? 46.375 -19.625 -24.172 1 85.19 477 GLY B O 1
ATOM 8053 N N . ILE B 1 478 ? 44.25 -19.359 -24.672 1 83.81 478 ILE B N 1
ATOM 8054 C CA . ILE B 1 478 ? 44.375 -17.906 -24.656 1 83.81 478 ILE B CA 1
ATOM 8055 C C . ILE B 1 478 ? 44.688 -17.422 -23.25 1 83.81 478 ILE B C 1
ATOM 8057 O O . ILE B 1 478 ? 45.531 -16.531 -23.062 1 83.81 478 ILE B O 1
ATOM 8061 N N . LEU B 1 479 ? 44.062 -17.984 -22.266 1 82 479 LEU B N 1
ATOM 8062 C CA . LEU B 1 479 ? 44.312 -17.625 -20.891 1 82 479 LEU B CA 1
ATOM 8063 C C . LEU B 1 479 ? 45.781 -17.922 -20.516 1 82 479 LEU B C 1
ATOM 8065 O O . LEU B 1 479 ? 46.406 -17.125 -19.844 1 82 479 LEU B O 1
ATOM 8069 N N . ALA B 1 480 ? 46.188 -19.016 -20.922 1 85.5 480 ALA B N 1
ATOM 8070 C CA . ALA B 1 480 ? 47.594 -19.406 -20.688 1 85.5 480 ALA B CA 1
ATOM 8071 C C . ALA B 1 480 ? 48.562 -18.453 -21.406 1 85.5 480 ALA B C 1
ATOM 8073 O O . ALA B 1 480 ? 49.594 -18.078 -20.844 1 85.5 480 ALA B O 1
ATOM 8074 N N . TRP B 1 481 ? 48.219 -18.109 -22.547 1 85.75 481 TRP B N 1
ATOM 8075 C CA . TRP B 1 481 ? 49.031 -17.172 -23.312 1 85.75 481 TRP B CA 1
ATOM 8076 C C . TRP B 1 481 ? 49.062 -15.805 -22.641 1 85.75 481 TRP B C 1
ATOM 8078 O O . TRP B 1 481 ? 50.125 -15.188 -22.547 1 85.75 481 TRP B O 1
ATOM 8088 N N . ILE B 1 482 ? 47.938 -15.344 -22.156 1 82.12 482 ILE B N 1
ATOM 8089 C CA . ILE B 1 482 ? 47.875 -14.062 -21.453 1 82.12 482 ILE B CA 1
ATOM 8090 C C . ILE B 1 482 ? 48.719 -14.133 -20.172 1 82.12 482 ILE B C 1
ATOM 8092 O O . ILE B 1 482 ? 49.438 -13.203 -19.859 1 82.12 482 ILE B O 1
ATOM 8096 N N . PHE B 1 483 ? 48.531 -15.234 -19.516 1 82.25 483 PHE B N 1
ATOM 8097 C CA . PHE B 1 483 ? 49.312 -15.43 -18.281 1 82.25 483 PHE B CA 1
ATOM 8098 C C . PHE B 1 483 ? 50.812 -15.469 -18.594 1 82.25 483 PHE B C 1
ATOM 8100 O O . PHE B 1 483 ? 51.594 -14.812 -17.922 1 82.25 483 PHE B O 1
ATOM 8107 N N . TYR B 1 484 ? 51.094 -16.156 -19.625 1 81.56 484 TYR B N 1
ATOM 8108 C CA . TYR B 1 484 ? 52.5 -16.297 -20.016 1 81.56 484 TYR B CA 1
ATOM 8109 C C . TYR B 1 484 ? 53.062 -14.969 -20.5 1 81.56 484 TYR B C 1
ATOM 8111 O O . TYR B 1 484 ? 54.188 -14.609 -20.156 1 81.56 484 TYR B O 1
ATOM 8119 N N . SER B 1 485 ? 52.312 -14.258 -21.203 1 80.44 485 SER B N 1
ATOM 8120 C CA . SER B 1 485 ? 52.75 -12.992 -21.781 1 80.44 485 SER B CA 1
ATOM 8121 C C . SER B 1 485 ? 52.875 -11.914 -20.703 1 80.44 485 SER B C 1
ATOM 8123 O O . SER B 1 485 ? 53.625 -10.945 -20.875 1 80.44 485 SER B O 1
ATOM 8125 N N . ASN B 1 486 ? 52.125 -12.062 -19.625 1 76.38 486 ASN B N 1
ATOM 8126 C CA . ASN B 1 486 ? 52.156 -11.039 -18.594 1 76.38 486 ASN B CA 1
ATOM 8127 C C . ASN B 1 486 ? 52.875 -11.531 -17.328 1 76.38 486 ASN B C 1
ATOM 8129 O O . ASN B 1 486 ? 52.75 -10.93 -16.266 1 76.38 486 ASN B O 1
ATOM 8133 N N . LEU B 1 487 ? 53.438 -12.602 -17.406 1 76.75 487 LEU B N 1
ATOM 8134 C CA . LEU B 1 487 ? 54.188 -13.188 -16.297 1 76.75 487 LEU B CA 1
ATOM 8135 C C . LEU B 1 487 ? 55.219 -12.203 -15.758 1 76.75 487 LEU B C 1
ATOM 8137 O O . LEU B 1 487 ? 55.438 -12.148 -14.547 1 76.75 487 LEU B O 1
ATOM 8141 N N . HIS B 1 488 ? 55.781 -11.438 -16.578 1 72.12 488 HIS B N 1
ATOM 8142 C CA . HIS B 1 488 ? 56.781 -10.453 -16.141 1 72.12 488 HIS B CA 1
ATOM 8143 C C . HIS B 1 488 ? 56.125 -9.367 -15.281 1 72.12 488 HIS B C 1
ATOM 8145 O O . HIS B 1 488 ? 56.719 -8.898 -14.312 1 72.12 488 HIS B O 1
ATOM 8151 N N . ILE B 1 489 ? 54.969 -9.016 -15.688 1 66.56 489 ILE B N 1
ATOM 8152 C CA . ILE B 1 489 ? 54.281 -7.988 -14.93 1 66.56 489 ILE B CA 1
ATOM 8153 C C . ILE B 1 489 ? 53.875 -8.547 -13.57 1 66.56 489 ILE B C 1
ATOM 8155 O O . ILE B 1 489 ? 54 -7.863 -12.547 1 66.56 489 ILE B O 1
ATOM 8159 N N . ILE B 1 490 ? 53.469 -9.734 -13.508 1 63.47 490 ILE B N 1
ATOM 8160 C CA . ILE B 1 490 ? 53 -10.383 -12.273 1 63.47 490 ILE B CA 1
ATOM 8161 C C . ILE B 1 490 ? 54.188 -10.617 -11.352 1 63.47 490 ILE B C 1
ATOM 8163 O O . ILE B 1 490 ? 54.125 -10.352 -10.148 1 63.47 490 ILE B O 1
ATOM 8167 N N . THR B 1 491 ? 55.25 -10.984 -11.898 1 66.75 491 THR B N 1
ATOM 8168 C CA . THR B 1 491 ? 56.438 -11.188 -11.102 1 66.75 491 THR B CA 1
ATOM 8169 C C . THR B 1 491 ? 57 -9.859 -10.578 1 66.75 491 THR B C 1
ATOM 8171 O O . THR B 1 491 ? 57.438 -9.773 -9.438 1 66.75 491 THR B O 1
ATOM 8174 N N . SER B 1 492 ? 56.844 -8.906 -11.328 1 65.25 492 SER B N 1
ATOM 8175 C CA . SER B 1 492 ? 57.281 -7.59 -10.891 1 65.25 492 SER B CA 1
ATOM 8176 C C . SER B 1 492 ? 56.375 -7.027 -9.812 1 65.25 492 SER B C 1
ATOM 8178 O O . SER B 1 492 ? 56.844 -6.402 -8.852 1 65.25 492 SER B O 1
ATOM 8180 N N . SER B 1 493 ? 55.156 -7.246 -9.992 1 64.88 493 SER B N 1
ATOM 8181 C CA . SER B 1 493 ? 54.188 -6.77 -9 1 64.88 493 SER B CA 1
ATOM 8182 C C . SER B 1 493 ? 54.344 -7.492 -7.672 1 64.88 493 SER B C 1
ATOM 8184 O O . SER B 1 493 ? 54.25 -6.875 -6.609 1 64.88 493 SER B O 1
ATOM 8186 N N . VAL B 1 494 ? 54.656 -8.672 -7.73 1 65.31 494 VAL B N 1
ATOM 8187 C CA . VAL B 1 494 ? 54.938 -9.438 -6.523 1 65.31 494 VAL B CA 1
ATOM 8188 C C . VAL B 1 494 ? 56.219 -8.922 -5.875 1 65.31 494 VAL B C 1
ATOM 8190 O O . VAL B 1 494 ? 56.312 -8.805 -4.652 1 65.31 494 VAL B O 1
ATOM 8193 N N . HIS B 1 495 ? 57.094 -8.523 -6.609 1 64.38 495 HIS B N 1
ATOM 8194 C CA . HIS B 1 495 ? 58.344 -7.953 -6.082 1 64.38 495 HIS B CA 1
ATOM 8195 C C . HIS B 1 495 ? 58.062 -6.582 -5.469 1 64.38 495 HIS B C 1
ATOM 8197 O O . HIS B 1 495 ? 58.625 -6.258 -4.41 1 64.38 495 HIS B O 1
ATOM 8203 N N . TYR B 1 496 ? 57.25 -5.953 -6.07 1 61 496 TYR B N 1
ATOM 8204 C CA . TYR B 1 496 ? 56.906 -4.645 -5.523 1 61 496 TYR B CA 1
ATOM 8205 C C . TYR B 1 496 ? 56.125 -4.785 -4.215 1 61 496 TYR B C 1
ATOM 8207 O O . TYR B 1 496 ? 56.406 -4.059 -3.252 1 61 496 TYR B O 1
ATOM 8215 N N . LEU B 1 497 ? 55.188 -5.605 -4.246 1 62.94 497 LEU B N 1
ATOM 8216 C CA . LEU B 1 497 ? 54.438 -5.863 -3.025 1 62.94 497 LEU B CA 1
ATOM 8217 C C . LEU B 1 497 ? 55.344 -6.379 -1.918 1 62.94 497 LEU B C 1
ATOM 8219 O O . LEU B 1 497 ? 55.219 -5.988 -0.757 1 62.94 497 LEU B O 1
ATOM 8223 N N . ASP B 1 498 ? 56.25 -7.168 -2.283 1 62.78 498 ASP B N 1
ATOM 8224 C CA . ASP B 1 498 ? 57.25 -7.656 -1.346 1 62.78 498 ASP B CA 1
ATOM 8225 C C . ASP B 1 498 ? 58.125 -6.508 -0.835 1 62.78 498 ASP B C 1
ATOM 8227 O O . ASP B 1 498 ? 58.406 -6.426 0.362 1 62.78 498 ASP B O 1
ATOM 8231 N N . ASP B 1 499 ? 58.375 -5.605 -1.592 1 61.66 499 ASP B N 1
ATOM 8232 C CA . ASP B 1 499 ? 59.188 -4.445 -1.22 1 61.66 499 ASP B CA 1
ATOM 8233 C C . ASP B 1 499 ? 58.375 -3.467 -0.372 1 61.66 499 ASP B C 1
ATOM 8235 O O . ASP B 1 499 ? 58.875 -2.914 0.604 1 61.66 499 ASP B O 1
ATOM 8239 N N . ALA B 1 500 ? 57.156 -3.334 -0.757 1 59.16 500 ALA B N 1
ATOM 8240 C CA . ALA B 1 500 ? 56.281 -2.447 -0.002 1 59.16 500 ALA B CA 1
ATOM 8241 C C . ALA B 1 500 ? 56 -3.002 1.396 1 59.16 500 ALA B C 1
ATOM 8243 O O . ALA B 1 500 ? 56 -2.252 2.375 1 59.16 500 ALA B O 1
ATOM 8244 N N . LEU B 1 501 ? 55.719 -4.246 1.429 1 59.38 501 LEU B N 1
ATOM 8245 C CA . LEU B 1 501 ? 55.531 -4.883 2.727 1 59.38 501 LEU B CA 1
ATOM 8246 C C . LEU B 1 501 ? 56.812 -4.801 3.568 1 59.38 501 LEU B C 1
ATOM 8248 O O . LEU B 1 501 ? 56.75 -4.578 4.781 1 59.38 501 LEU B O 1
ATOM 8252 N N . LYS B 1 502 ? 57.812 -4.844 2.941 1 60.78 502 LYS B N 1
ATOM 8253 C CA . LYS B 1 502 ? 59.094 -4.711 3.629 1 60.78 502 LYS B CA 1
ATOM 8254 C C . LYS B 1 502 ? 59.312 -3.281 4.113 1 60.78 502 LYS B C 1
ATOM 8256 O O . LYS B 1 502 ? 59.906 -3.062 5.172 1 60.78 502 LYS B O 1
ATOM 8261 N N . SER B 1 503 ? 58.844 -2.453 3.352 1 53.44 503 SER B N 1
ATOM 8262 C CA . SER B 1 503 ? 59 -1.055 3.74 1 53.44 503 SER B CA 1
ATOM 8263 C C . SER B 1 503 ? 58.031 -0.689 4.859 1 53.44 503 SER B C 1
ATOM 8265 O O . SER B 1 503 ? 58.281 0.235 5.633 1 53.44 503 SER B O 1
ATOM 8267 N N . LEU B 1 504 ? 56.781 -1.198 4.836 1 46.5 504 LEU B N 1
ATOM 8268 C CA . LEU B 1 504 ? 55.875 -0.955 5.953 1 46.5 504 LEU B CA 1
ATOM 8269 C C . LEU B 1 504 ? 56.375 -1.628 7.223 1 46.5 504 LEU B C 1
ATOM 8271 O O . LEU B 1 504 ? 55.875 -1.354 8.32 1 46.5 504 LEU B O 1
ATOM 8275 N N . SER B 1 505 ? 57.156 -2.674 7.051 1 41.41 505 SER B N 1
ATOM 8276 C CA . SER B 1 505 ? 57.688 -3.303 8.266 1 41.41 505 SER B CA 1
ATOM 8277 C C . SER B 1 505 ? 58.656 -2.385 8.984 1 41.41 505 SER B C 1
ATOM 8279 O O . SER B 1 505 ? 59.812 -2.23 8.555 1 41.41 505 SER B O 1
ATOM 8281 N N . PRO B 1 506 ? 58.219 -1.188 9.312 1 40.62 506 PRO B N 1
ATOM 8282 C CA . PRO B 1 506 ? 59.156 -0.535 10.258 1 40.62 506 PRO B CA 1
ATOM 8283 C C . PRO B 1 506 ? 59.562 -1.453 11.398 1 40.62 506 PRO B C 1
ATOM 8285 O O . PRO B 1 506 ? 60.188 -0.999 12.367 1 40.62 506 PRO B O 1
ATOM 8288 N N . ILE B 1 507 ? 58.969 -2.676 11.578 1 35.84 507 ILE B N 1
ATOM 8289 C CA . ILE B 1 507 ? 59.438 -3.4 12.75 1 35.84 507 ILE B CA 1
ATOM 8290 C C . ILE B 1 507 ? 60.938 -3.656 12.602 1 35.84 507 ILE B C 1
ATOM 8292 O O . ILE B 1 507 ? 61.375 -4.508 11.812 1 35.84 507 ILE B O 1
ATOM 8296 N N . ASN B 1 508 ? 61.75 -2.766 12.289 1 32.09 508 ASN B N 1
ATOM 8297 C CA . ASN B 1 508 ? 63.156 -3.045 12.57 1 32.09 508 ASN B CA 1
ATOM 8298 C C . ASN B 1 508 ? 63.312 -3.805 13.883 1 32.09 508 ASN B C 1
ATOM 8300 O O . ASN B 1 508 ? 62.438 -3.758 14.75 1 32.09 508 ASN B O 1
ATOM 8304 N N . LYS B 1 509 ? 64.5 -4.438 14.156 1 34.75 509 LYS B N 1
ATOM 8305 C CA . LYS B 1 509 ? 65.188 -5.148 15.242 1 34.75 509 LYS B CA 1
ATOM 8306 C C . LYS B 1 509 ? 65.125 -4.328 16.531 1 34.75 509 LYS B C 1
ATOM 8308 O O . LYS B 1 509 ? 66.062 -3.58 16.812 1 34.75 509 LYS B O 1
ATOM 8313 N N . VAL B 1 510 ? 64.188 -3.543 16.891 1 32.12 510 VAL B N 1
ATOM 8314 C CA . VAL B 1 510 ? 64.312 -3.068 18.266 1 32.12 510 VAL B CA 1
ATOM 8315 C C . VAL B 1 510 ? 64.438 -4.258 19.219 1 32.12 510 VAL B C 1
ATOM 8317 O O . VAL B 1 510 ? 63.594 -5.164 19.188 1 32.12 510 VAL B O 1
ATOM 8320 N N . ASN B 1 511 ? 65.625 -4.621 19.656 1 29.69 511 ASN B N 1
ATOM 8321 C CA . ASN B 1 511 ? 66.062 -5.625 20.594 1 29.69 511 ASN B CA 1
ATOM 8322 C C . ASN B 1 511 ? 65.125 -5.824 21.766 1 29.69 511 ASN B C 1
ATOM 8324 O O . ASN B 1 511 ? 64.625 -4.852 22.328 1 29.69 511 ASN B O 1
ATOM 8328 N N . ALA B 1 512 ? 64.438 -6.969 21.875 1 34.59 512 ALA B N 1
ATOM 8329 C CA . ALA B 1 512 ? 63.688 -7.543 23.016 1 34.59 512 ALA B CA 1
ATOM 8330 C C . ALA B 1 512 ? 64.438 -7.246 24.328 1 34.59 512 ALA B C 1
ATOM 8332 O O . ALA B 1 512 ? 63.781 -7.203 25.391 1 34.59 512 ALA B O 1
ATOM 8333 N N . GLU B 1 513 ? 65.75 -7.168 24.219 1 34.19 513 GLU B N 1
ATOM 8334 C CA . GLU B 1 513 ? 66.562 -7.098 25.422 1 34.19 513 GLU B CA 1
ATOM 8335 C C . GLU B 1 513 ? 66.312 -5.805 26.188 1 34.19 513 GLU B C 1
ATOM 8337 O O . GLU B 1 513 ? 66.25 -5.812 27.422 1 34.19 513 GLU B O 1
ATOM 8342 N N . GLU B 1 514 ? 66.312 -4.719 25.469 1 34.22 514 GLU B N 1
ATOM 8343 C CA . GLU B 1 514 ? 66.312 -3.529 26.312 1 34.22 514 GLU B CA 1
ATOM 8344 C C . GLU B 1 514 ? 64.938 -3.229 26.875 1 34.22 514 GLU B C 1
ATOM 8346 O O . GLU B 1 514 ? 64.812 -2.744 28 1 34.22 514 GLU B O 1
ATOM 8351 N N . PHE B 1 515 ? 63.875 -3.604 26.109 1 31.75 515 PHE B N 1
ATOM 8352 C CA . PHE B 1 515 ? 62.594 -3.412 26.781 1 31.75 515 PHE B CA 1
ATOM 8353 C C . PHE B 1 515 ? 62.375 -4.492 27.844 1 31.75 515 PHE B C 1
ATOM 8355 O O . PHE B 1 515 ? 61.75 -4.242 28.875 1 31.75 515 PHE B O 1
ATOM 8362 N N . ILE B 1 516 ? 62.938 -5.668 27.703 1 32.28 516 ILE B N 1
ATOM 8363 C CA . ILE B 1 516 ? 62.969 -6.586 28.844 1 32.28 516 ILE B CA 1
ATOM 8364 C C . ILE B 1 516 ? 63.844 -6 29.953 1 32.28 516 ILE B C 1
ATOM 8366 O O . ILE B 1 516 ? 63.5 -6.102 31.141 1 32.28 516 ILE B O 1
ATOM 8370 N N . THR B 1 517 ? 64.938 -5.359 29.609 1 35.16 517 THR B N 1
ATOM 8371 C CA . THR B 1 517 ? 65.812 -4.836 30.656 1 35.16 517 THR B CA 1
ATOM 8372 C C . THR B 1 517 ? 65.125 -3.652 31.359 1 35.16 517 THR B C 1
ATOM 8374 O O . THR B 1 517 ? 65.312 -3.475 32.562 1 35.16 517 THR B O 1
ATOM 8377 N N . TYR B 1 518 ? 64.375 -2.816 30.531 1 33.16 518 TYR B N 1
ATOM 8378 C CA . TYR B 1 518 ? 63.844 -1.684 31.281 1 33.16 518 TYR B CA 1
ATOM 8379 C C . TYR B 1 518 ? 62.688 -2.117 32.188 1 33.16 518 TYR B C 1
ATOM 8381 O O . TYR B 1 518 ? 62.375 -1.44 33.156 1 33.16 518 TYR B O 1
ATOM 8389 N N . LEU B 1 519 ? 61.938 -3.152 31.719 1 30.64 519 LEU B N 1
ATOM 8390 C CA . LEU B 1 519 ? 61.062 -3.662 32.781 1 30.64 519 LEU B CA 1
ATOM 8391 C C . LEU B 1 519 ? 61.844 -4.363 33.875 1 30.64 519 LEU B C 1
ATOM 8393 O O . LEU B 1 519 ? 61.375 -4.578 34.969 1 30.64 519 LEU B O 1
ATOM 8397 N N . SER B 1 520 ? 62.938 -4.973 33.5 1 30.89 520 SER B N 1
ATOM 8398 C CA . SER B 1 520 ? 63.688 -5.684 34.562 1 30.89 520 SER B CA 1
ATOM 8399 C C . SER B 1 520 ? 64.438 -4.711 35.438 1 30.89 520 SER B C 1
ATOM 8401 O O . SER B 1 520 ? 65 -5.113 36.469 1 30.89 520 SER B O 1
ATOM 8403 N N . SER B 1 521 ? 64.75 -3.529 35 1 30.22 521 SER B N 1
ATOM 8404 C CA . SER B 1 521 ? 65.375 -2.664 36 1 30.22 521 SER B CA 1
ATOM 8405 C C . SER B 1 521 ? 64.312 -1.871 36.75 1 30.22 521 SER B C 1
ATOM 8407 O O . SER B 1 521 ? 63.281 -1.468 36.156 1 30.22 521 SER B O 1
#

Radius of gyration: 40.43 Å; Cα contacts (8 Å, |Δi|>4): 1695; chains: 2; bounding box: 101×101×93 Å

Secondary structure (DSSP, 8-state):
-PPPHHHHHTT-EEEEE-TTSHHHHHHHHHHHHH-TT-SEEEEEEPPPTT--HHHHHHHHHTSGGGHHHHHH-GGGGGGEEEEE--TTSGGGG--HHHHHHHHHH--EEEE------SS--HHHHIIIIIIHHHHHHHHHHT-TT--EEEEE--GGGGTT-SEE-SS----SS-HHHHHHHHHHS-HHHHHHHHHHHTTTSSSHHHHHHHHHHHHHHTTTTTS-EEEEEE-EEES-SSSSSTT------HHHHHHHHHHTTS--EEE--TTSBP-EEEHHHHHHHHHHHHHHHHHH--SS-EEEEES-TTT---BHHHHHHHHHHHHHHS--SS-SS-S--EEESSHHHHHHHIIIIIIHHHHHHHHHHHHTTPPP-HHHHHHHHHHHHHHHHHHHS---EE--HHHHHGGGSS-HHHHHHT----TT--HHHHHHHHHHHIIIIIS---GGGHHHHHHHHHHHHHHHHHHHHHHHHHHHHHHHHTHHHHHHHHHHHHHHHHHH-------HHHHHHHHH-/-PPPHHHHHTT-EEEEE-TTSHHHHHHHHHHHHH-TT-SEEEEEEPPPTT--HHHHHHHHHTSGGGHHHHHH-GGGGGGEEEEE--TTSGGGG--HHHHHHHHHH--EEEE------SS--HHHHIIIIIIHHHHHHHHHHT-TT--EEEEE--TTTTTT-SEE-SS----SS-HHHHHHHHHHS-HHHHHHHHHHHTTTSSSHHHHHHHHHHHHHHTTTTTS-EEEEEE-EEES-SSSSSTT------THHHHHHHHHTTS--EEE--TTSBP-EEEHHHHHHHHHHHHHHHHHH--SS-EEEEES-TTT---BHHHHHHHHHHHHHHS--SS-SS-S--EEESSHHHHHHHHIIIIIHHHHHHHHHHHHTTPPP-HHHHHHHHHHHHHHHHHHHS---EE--HHHHHGGGSS-HHHHHHT----TT--HHHHHHHHHHHIIIIIS---GGGHHHHHHHHHHHHHHHHHHHHHHHHHHHHHHHHTHHHHHHHHHHHHHHHHHH-------HHHHHHHHH-

Foldseek 3Di:
DADFLLVLQAQAEEEEEPCQDFLNVLLVLLCCVVNLRHQAYEYEDADDPPDDFVRVLVVSCPAPQNVVCCPPPVCSSVRYGYFHFQLLDALRRGDPVVLVCCQEGHAEYEYEFADQDFADQLLVRLSGQASSVVSVLVSLLSRPRYLEYEAEFAPCLQVVDQEAEWDQDDAPDASVVSNVCSVPPDRVVSVVCVCVSQVRHLGSRSNSSNNNSVVVQVCLQRWFYEYEHEYAEAAACPPDAQQADADCPDPLVVLQCLLQLQAAEAAFDQAAWDKYDYSLLSSLLRSLCRSVRSVVTGSGYTGAYLICFPQDTDTNNRLVVLSVVLSLQQGAQHHDFANNHDYDNDDVVRVVCCVVRQVVVLCVVQVVCVVVVHDRDRNVVSVVVVVSSVSCSSVRNGHHGYDGPVSVCSLVVHDPVSCVSSPNRCNPPDSSVSSNSNSVNSNCNHVVHDPVCRVVSNVVNVVRVVVVVVVVVVVVVVVVVVCVVCVVVVVVVVVVVVVVVVVVCPVDCPDPPVVVVVVVD/DADFLLVLQAQAEEEEEPCQPFLNVLLVLLCCVVNLRHQAYEYEDEDDPPDDFVRVLVVSCPAPQNVVCCPPPVCSSVRYGYFHFQLLDALRRGDPVVLVCCQEGHAEYEYEFADQDFADQLLVRLSGQASSVVSVLVSLLSRDRYLEYEYEFAPCLQVVDQEAEWDQDDAPDASVVSNVCSVPPDRVVSVVCVCVSQVRHLGSRSNSSNNNSVVVQVCLQRWFYEYEHEYAEAAACPPDAQQADADCPDPLVVLQCLLQLQAAEAAFDQAAWDKYDYSLLSSLLRSLCRSVRSVVTGSGYTGAYLICFPQDTDTNNRLVVLSVVLSLQQGAQHHDFANNHDYDNDDVVRVVCCVVRQVVVLCVVQVVCVVVVHDRDRNVVSVVVVVSSVSCSSVRNGHHGYDGPVSVCSLVVHDPVSCVSSPNRCNPPDSSVSSNSNSVNSNCNHVVHDPVCRVVSNVVNVVRVVVVVVVVVVVVVVVVVVCVVCVVVVVVVVVVVVVVVVVVCPVPCPDPPVVVVVVVD

Organism: Galleria mellonella (NCBI:txid7137)

pLDDT: mean 90.77, std 12.9, range [29.69, 98.88]

Solvent-accessible surface area (backbone atoms only — not comparable to full-atom values): 54357 Å² total; per-residue (Å²): 127,82,69,52,68,44,59,61,40,41,64,33,21,34,38,31,34,27,42,86,38,74,65,26,39,50,38,54,47,48,43,49,68,68,26,67,57,37,48,34,40,36,32,50,36,62,79,48,90,94,50,54,65,66,55,51,51,47,57,60,57,63,39,75,82,32,47,66,44,58,72,74,47,51,73,54,61,72,32,54,39,75,40,55,20,34,59,78,38,76,78,28,51,46,49,71,67,58,48,52,48,43,23,67,54,27,24,34,36,42,43,53,53,63,67,85,53,54,81,47,53,61,58,58,36,36,42,45,41,30,53,16,46,49,42,51,50,57,53,52,72,63,25,78,47,55,42,25,37,36,36,59,57,44,57,59,33,54,62,77,44,55,61,42,66,57,63,91,64,86,50,97,51,61,46,68,61,54,54,50,47,54,68,72,53,55,69,68,58,46,63,68,42,41,66,67,72,34,59,74,28,97,30,40,34,31,33,30,46,33,22,32,52,51,54,52,49,74,45,9,73,77,46,23,33,36,37,40,14,36,41,48,72,46,31,15,68,64,49,91,44,55,5,45,40,77,62,62,59,73,67,48,32,49,53,49,32,27,49,20,25,67,36,45,60,39,50,27,35,44,82,35,55,57,57,63,28,34,40,39,38,52,39,28,43,52,54,49,48,42,51,52,40,40,72,66,51,44,65,48,57,43,39,25,29,46,60,32,54,95,62,55,91,45,28,44,43,55,52,51,54,53,46,49,54,42,34,66,75,56,33,54,73,74,53,81,37,45,66,66,46,48,71,23,76,45,64,66,61,29,50,53,44,41,46,64,70,44,50,47,50,20,51,51,52,26,46,52,27,48,74,71,71,43,85,62,56,45,52,60,51,46,52,54,48,51,51,50,49,60,67,46,30,64,67,35,66,49,59,72,41,46,46,32,64,63,42,62,46,52,59,75,74,47,53,74,67,44,32,65,76,45,40,68,78,60,71,79,64,51,66,69,61,48,51,44,32,31,54,52,16,40,37,38,57,56,66,65,41,59,79,83,46,40,68,60,8,46,55,52,47,50,50,34,43,50,50,49,51,49,52,49,50,52,48,54,47,50,51,49,46,52,48,61,73,39,40,65,57,53,53,47,48,50,49,46,50,52,48,47,54,53,60,67,46,65,77,60,84,75,58,70,58,57,60,50,45,56,70,70,96,127,83,70,52,68,44,59,63,42,41,66,33,21,34,38,29,33,27,43,87,39,73,67,25,39,52,38,52,47,48,43,49,69,67,27,69,54,36,50,35,38,37,32,51,37,63,80,47,91,93,50,53,67,65,54,52,52,48,56,60,57,64,38,74,84,32,46,67,45,58,71,74,48,52,72,54,60,73,31,53,41,74,39,54,20,34,60,76,38,77,77,29,51,46,50,71,68,57,48,51,49,43,24,65,54,26,25,36,37,43,43,53,53,63,67,84,51,57,80,47,53,59,54,57,37,37,41,43,41,30,52,16,46,49,41,51,50,56,52,53,72,62,24,77,48,54,42,26,37,36,36,59,55,44,57,58,31,54,62,77,44,55,61,42,66,55,61,90,66,86,52,97,51,62,44,68,62,53,55,50,48,55,68,73,53,54,70,68,58,46,63,68,42,41,67,66,71,35,59,74,26,96,30,43,33,31,32,30,46,32,22,32,53,50,54,52,49,74,46,9,72,76,48,22,33,35,36,40,15,37,41,48,72,46,33,15,67,65,50,90,45,55,6,44,39,76,62,63,60,73,67,48,32,49,52,48,32,27,49,20,24,68,36,45,61,40,50,27,36,45,82,35,56,56,56,61,29,34,40,40,38,53,39,27,45,51,56,48,46,43,50,52,39,40,72,67,51,44,65,47,58,42,42,25,29,46,60,30,54,94,63,55,89,47,28,43,45,56,52,49,53,52,46,50,56,42,34,66,76,56,33,54,75,74,53,80,37,43,66,67,47,47,71,23,75,45,64,66,62,28,51,53,45,41,45,64,70,45,50,47,51,20,53,52,52,28,48,52,27,49,75,71,71,42,87,62,58,45,53,61,50,46,54,53,48,52,51,51,49,61,66,46,32,64,67,35,67,50,62,73,41,47,46,33,64,63,41,61,47,51,57,74,74,48,52,71,68,45,31,65,74,44,41,69,79,60,74,79,64,50,66,68,61,48,50,44,32,32,54,53,16,40,38,39,56,55,67,65,42,58,80,83,46,41,68,59,7,44,52,51,46,50,51,32,45,50,50,50,52,50,51,49,50,52,49,52,47,49,52,48,46,52,51,60,74,40,42,66,57,54,54,47,48,52,50,45,51,52,48,49,54,53,61,68,47,68,76,60,86,73,61,69,59,58,61,51,43,57,70,68,95

Nearest PDB structures (foldseek):
  7eoz-assembly2_B  TM=8.457E-01  e=9.270E-30  Oryza sativa Japonica Group
  5mso-assembly1_A  TM=6.972E-01  e=3.481E-15  Mycobacterium marinum M
  5msu-assembly1_C  TM=6.708E-01  e=1.250E-14  Mycobacterium marinum M
  5msu-assembly2_A  TM=6.274E-01  e=1.396E-14  Mycobacterium marinum M
  4u5q-assembly1_A  TM=7.015E-01  e=5.465E-13  Mycobacterium tuberculosis H37Rv

Sequence (1042 aa):
MAPSVPEFYKGKSILITGSTGFVGKALVEKLLRSCPEVDTIYLLLRPKKGLNSEERLRDLSANKIFENLREKTPDVFKKLKLVAGDILDNELGISPEDKIELQERCNIILHSAACVRFDLKLKDAIDMNTRGTLRVLELAESMKNLQVLVHLSTAYCRCYLDEMEEKLYPPAHKPRKIMDIVEWMDDDTLKYLEPKLIASEPNTYSYTKAITEDLIAEYGDKFPIAIARPSIVTSAWKEPIPGWVDNLNGATGLLIGGGKGVIRTMHCEPTYTVDAIAVDIVVNACLLIAYVTALDKPKKVTFYNVTLSRIIKITWGEIIKLGEKWVDKYPHTVALWHRGGTIKSYYWHHQICVFFYHIIPAYLVDGILFLMGRKTFLINVQKRISHGLGVLQYYTTKEWYFKNDNFKSLRTRVSKEDNEAFYTDLSNLNANEYLRDYILGARQFCCKEDPSTIPRARKLAKIRYVLDVVVQILFYGILAWIFYSNLHIITSSVHYLDDALKSLSPINKVNAEEFITYLSSMAPSVPEFYKGKSILITGSTGFVGKALVEKLLRSCPEVDTIYLLLRPKKGLNSEERLRDLSANKIFENLREKTPDVFKKLKLVAGDILDNELGISPEDKIELQERCNIILHSAACVRFDLKLKDAIDMNTRGTLRVLELAESMKNLQVLVHLSTAYCRCYLDEMEEKLYPPAHKPRKIMDIVEWMDDDTLKYLEPKLIASEPNTYSYTKAITEDLIAEYGDKFPIAIARPSIVTSAWKEPIPGWVDNLNGATGLLIGGGKGVIRTMHCEPTYTVDAIAVDIVVNACLLIAYVTALDKPKKVTFYNVTLSRIIKITWGEIIKLGEKWVDKYPHTVALWHRGGTIKSYYWHHQICVFFYHIIPAYLVDGILFLMGRKTFLINVQKRISHGLGVLQYYTTKEWYFKNDNFKSLRTRVSKEDNEAFYTDLSNLNANEYLRDYILGARQFCCKEDPSTIPRARKLAKIRYVLDVVVQILFYGILAWIFYSNLHIITSSVHYLDDALKSLSPINKVNAEEFITYLSS